Protein AF-A0A022VXD1-F1 (afdb_monomer_lite)

Organism: NCBI:txid1215330

Foldseek 3Di:
DCPVLVVVVVVVVVVLVPPPPDDVPDDSCVVVLVVLLVLLVVLLVQLLVQLVCLQPDDLVVNLVDDRPSLVSLVVLLLLLALDDDPSLVVVCVVPPCVSLVSSLVSLLSQLPDDDPNARSLLSSLVSLLVNQLRHLSSLVVPLSSLSSLLSSLVSVVSCPPPDDDDTDDVVVSLVRSVVSLLVVLVSVVVSLVVLRPSDALVSLVSNLVSSLSSQLSQLPPDVVSLVVLCVSLVHPQDPPADSNLSSVSSSVVSSLVSLLSQCVGPDPRSVLSSLLVLLVVLVVCCVPQPPPDPPSLVHRNNVSNVVSCVVSVVLLSQQPQPHDLSSLLSNLSVQLSCQLSVNDDLVSVVSNCNNCQPHPDVSSNLSSLVSVLVNLQSHLALVSLLSVLVSLLVHDLVSCDPSVLVSLVSSLVSLVVNLVVVQVPDDPDDRDARDLSLLSSLLSQLLCLQLDPPDDPVSSVVSNVSSLVSNLVSLVSPDDPVSLVVLLVVQLVCLQVVDSSVLSSLSSVLSNADLPDLPVLVCCCPVVVVQVSLLVSLLVLQLDDDPDDLVCSLVRPNVSSLSSNLSCQQRPLVSCDPVSLVSCQDRPQPDPSGDPVSNLVSLVSLLVSLQPHPDDGPSNVCCLPPPLVVDALASDDLSSLSNLLSVLVNCCVPVDDPDDDQQAADDRPSLVSLVCQLLRHPDVVSNVVSLVSSLCCLQPNPSLVVGDPNNSVSNLLVLLVVLLVQLLVLLVVLVVLVVLVDDDDDDDDRDNDDPVRNVSSVSSNVSSLVSNLVNVVSLLVDPVQAPPPPPPPPPPPDPDDADADKAKAWEKEDDVPDIDDIDIDIHHQQDFLQNVVVVCCVVVQWPDKWKDFLNHTDDSVPPRVGPGNNNVVSSPRHYIYIYHDPPTDRDDPDDDDRPQGVSNVSNVVCVVSLVVSLPGDVVRVVVSCVSVVPDPPPPDPDDD

Structure (mmCIF, N/CA/C/O backbone):
data_AF-A0A022VXD1-F1
#
_entry.id   AF-A0A022VXD1-F1
#
loop_
_atom_site.group_PDB
_atom_site.id
_atom_site.type_symbol
_atom_site.label_atom_id
_atom_site.label_alt_id
_atom_site.label_comp_id
_atom_site.label_asym_id
_atom_site.label_entity_id
_atom_site.label_seq_id
_atom_site.pdbx_PDB_ins_code
_atom_site.Cartn_x
_atom_site.Cartn_y
_atom_site.Cartn_z
_atom_site.occupancy
_atom_site.B_iso_or_equiv
_atom_site.auth_seq_id
_atom_site.auth_comp_id
_atom_site.auth_asym_id
_atom_site.auth_atom_id
_atom_site.pdbx_PDB_model_num
ATOM 1 N N . MET A 1 1 ? 3.931 -9.875 -49.553 1.00 31.05 1 MET A N 1
ATOM 2 C CA . MET A 1 1 ? 5.061 -10.644 -48.980 1.00 31.05 1 MET A CA 1
ATOM 3 C C . MET A 1 1 ? 5.085 -12.084 -49.474 1.00 31.05 1 MET A C 1
ATOM 5 O O . MET A 1 1 ? 6.040 -12.442 -50.134 1.00 31.05 1 MET A O 1
ATOM 9 N N . LEU A 1 2 ? 4.040 -12.886 -49.247 1.00 26.73 2 LEU A N 1
ATOM 10 C CA . LEU A 1 2 ? 3.989 -14.308 -49.632 1.00 26.73 2 LEU A CA 1
ATOM 11 C C . LEU A 1 2 ? 3.981 -14.611 -51.140 1.00 26.73 2 LEU A C 1
ATOM 13 O O . LEU A 1 2 ? 4.094 -15.767 -51.495 1.00 26.73 2 LEU A O 1
ATOM 17 N N . SER A 1 3 ? 3.834 -13.642 -52.041 1.00 30.05 3 SER A N 1
ATOM 18 C CA . SER A 1 3 ? 3.716 -13.906 -53.484 1.00 30.05 3 SER A CA 1
ATOM 19 C C . SER A 1 3 ? 5.051 -13.838 -54.233 1.00 30.05 3 SER A C 1
ATOM 21 O O . SER A 1 3 ? 5.336 -14.726 -55.025 1.00 30.05 3 SER A O 1
ATOM 23 N N . TYR A 1 4 ? 5.903 -12.846 -53.953 1.00 40.41 4 TYR A N 1
ATOM 24 C CA . TYR A 1 4 ? 7.202 -12.682 -54.629 1.00 40.41 4 TYR A CA 1
ATOM 25 C C . TYR A 1 4 ? 8.286 -13.604 -54.068 1.00 40.41 4 TYR A C 1
ATOM 27 O O . TYR A 1 4 ? 9.022 -14.217 -54.836 1.00 40.41 4 TYR A O 1
ATOM 35 N N . SER A 1 5 ? 8.332 -13.781 -52.744 1.00 37.41 5 SER A N 1
ATOM 36 C CA . SER A 1 5 ? 9.216 -14.758 -52.100 1.00 37.41 5 SER A CA 1
ATOM 37 C C . SER A 1 5 ? 8.862 -16.171 -52.541 1.00 37.41 5 SER A C 1
ATOM 39 O O . SER A 1 5 ? 9.744 -16.973 -52.796 1.00 37.41 5 SER A O 1
ATOM 41 N N . LEU A 1 6 ? 7.570 -16.467 -52.691 1.00 36.91 6 LEU A N 1
ATOM 42 C CA . LEU A 1 6 ? 7.094 -17.771 -53.137 1.00 36.91 6 LEU A CA 1
ATOM 43 C C . LEU A 1 6 ? 7.310 -17.955 -54.636 1.00 36.91 6 LEU A C 1
ATOM 45 O O . LEU A 1 6 ? 7.593 -19.069 -55.037 1.00 36.91 6 LEU A O 1
ATOM 49 N N . LEU A 1 7 ? 7.290 -16.899 -55.458 1.00 40.88 7 LEU A N 1
ATOM 50 C CA . LEU A 1 7 ? 7.691 -16.992 -56.864 1.00 40.88 7 LEU A CA 1
ATOM 51 C C . LEU A 1 7 ? 9.191 -17.281 -56.999 1.00 40.88 7 LEU A C 1
ATOM 53 O O . LEU A 1 7 ? 9.546 -18.205 -57.718 1.00 40.88 7 LEU A O 1
ATOM 57 N N . LEU A 1 8 ? 10.048 -16.559 -56.265 1.00 46.56 8 LEU A N 1
ATOM 58 C CA . LEU A 1 8 ? 11.501 -16.767 -56.250 1.00 46.56 8 LEU A CA 1
ATOM 59 C C . LEU A 1 8 ? 11.854 -18.150 -55.684 1.00 46.56 8 LEU A C 1
ATOM 61 O O . LEU A 1 8 ? 12.624 -18.880 -56.292 1.00 46.56 8 LEU A O 1
ATOM 65 N N . ILE A 1 9 ? 11.218 -18.556 -54.579 1.00 46.94 9 ILE A N 1
ATOM 66 C CA . ILE A 1 9 ? 11.357 -19.893 -53.993 1.00 46.94 9 ILE A CA 1
ATOM 67 C C . ILE A 1 9 ? 10.833 -20.946 -54.969 1.00 46.94 9 ILE A C 1
ATOM 69 O O . ILE A 1 9 ? 11.511 -21.934 -55.180 1.00 46.94 9 ILE A O 1
ATOM 73 N N . THR A 1 10 ? 9.687 -20.767 -55.629 1.00 42.69 10 THR A N 1
ATOM 74 C CA . THR A 1 10 ? 9.159 -21.764 -56.582 1.00 42.69 10 THR A CA 1
ATOM 75 C C . THR A 1 10 ? 10.016 -21.845 -57.846 1.00 42.69 10 THR A C 1
ATOM 77 O O . THR A 1 10 ? 10.193 -22.941 -58.373 1.00 42.69 10 THR A O 1
ATOM 80 N N . MET A 1 11 ? 10.585 -20.729 -58.315 1.00 48.91 11 MET A N 1
ATOM 81 C CA . MET A 1 11 ? 11.536 -20.710 -59.428 1.00 48.91 11 MET A CA 1
ATOM 82 C C . MET A 1 11 ? 12.843 -21.395 -59.041 1.00 48.91 11 MET A C 1
ATOM 84 O O . MET A 1 11 ? 13.260 -22.297 -59.753 1.00 48.91 11 MET A O 1
ATOM 88 N N . LEU A 1 12 ? 13.440 -21.041 -57.899 1.00 50.91 12 LEU A N 1
ATOM 89 C CA . LEU A 1 12 ? 14.702 -21.612 -57.419 1.00 50.91 12 LEU A CA 1
ATOM 90 C C . LEU A 1 12 ? 14.547 -23.079 -56.998 1.00 50.91 12 LEU A C 1
ATOM 92 O O . LEU A 1 12 ? 15.392 -23.895 -57.327 1.00 50.91 12 LEU A O 1
ATOM 96 N N . THR A 1 13 ? 13.420 -23.470 -56.398 1.00 46.34 13 THR A N 1
ATOM 97 C CA . THR A 1 13 ? 13.114 -24.879 -56.074 1.00 46.34 13 THR A CA 1
ATOM 98 C C . THR A 1 13 ? 12.852 -25.700 -57.340 1.00 46.34 13 THR A C 1
ATOM 100 O O . THR A 1 13 ? 13.161 -26.889 -57.372 1.00 46.34 13 THR A O 1
ATOM 103 N N . ARG A 1 14 ? 12.293 -25.098 -58.404 1.00 43.91 14 ARG A N 1
ATOM 104 C CA . ARG A 1 14 ? 12.193 -25.747 -59.723 1.00 43.91 14 ARG A CA 1
ATOM 105 C C . ARG A 1 14 ? 13.548 -25.820 -60.429 1.00 43.91 14 ARG A C 1
ATOM 107 O O . ARG A 1 14 ? 13.827 -26.867 -60.994 1.00 43.91 14 ARG A O 1
ATOM 114 N N . LEU A 1 15 ? 14.370 -24.772 -60.341 1.00 50.12 15 LEU A N 1
ATOM 115 C CA . LEU A 1 15 ? 15.728 -24.699 -60.899 1.00 50.12 15 LEU A CA 1
ATOM 116 C C . LEU A 1 15 ? 16.690 -25.684 -60.215 1.00 50.12 15 LEU A C 1
ATOM 118 O O . LEU A 1 15 ? 17.469 -26.321 -60.909 1.00 50.12 15 LEU A O 1
ATOM 122 N N . CYS A 1 16 ? 16.596 -25.875 -58.895 1.00 47.75 16 CYS A N 1
ATOM 123 C CA . CYS A 1 16 ? 17.393 -26.855 -58.145 1.00 47.75 16 CYS A CA 1
ATOM 124 C C . CYS A 1 16 ? 16.890 -28.304 -58.302 1.00 47.75 16 CYS A C 1
ATOM 126 O O . CYS A 1 16 ? 17.665 -29.235 -58.116 1.00 47.75 16 CYS A O 1
ATOM 128 N N . ARG A 1 17 ? 15.603 -28.528 -58.627 1.00 43.84 17 ARG A N 1
ATOM 129 C CA . ARG A 1 17 ? 15.052 -29.878 -58.892 1.00 43.84 17 ARG A CA 1
ATOM 130 C C . ARG A 1 17 ? 15.323 -30.388 -60.304 1.00 43.84 17 ARG A C 1
ATOM 132 O O . ARG A 1 17 ? 15.278 -31.595 -60.521 1.00 43.84 17 ARG A O 1
ATOM 139 N N . THR A 1 18 ? 15.538 -29.500 -61.266 1.00 44.38 18 THR A N 1
ATOM 140 C CA . THR A 1 18 ? 16.049 -29.880 -62.583 1.00 44.38 18 THR A CA 1
ATOM 141 C C . THR A 1 18 ? 17.549 -30.098 -62.464 1.00 44.38 18 THR A C 1
ATOM 143 O O . THR A 1 18 ? 18.256 -29.157 -62.126 1.00 44.38 18 THR A O 1
ATOM 146 N N . GLU A 1 19 ? 18.026 -31.319 -62.718 1.00 44.12 19 GLU A N 1
ATOM 147 C CA . GLU A 1 19 ? 19.456 -31.626 -62.840 1.00 44.12 19 GLU A CA 1
ATOM 148 C C . GLU A 1 19 ? 20.102 -30.640 -63.828 1.00 44.12 19 GLU A C 1
ATOM 150 O O . GLU A 1 19 ? 19.992 -30.796 -65.046 1.00 44.12 19 GLU A O 1
ATOM 155 N N . PHE A 1 20 ? 20.761 -29.596 -63.320 1.00 47.66 20 PHE A N 1
ATOM 156 C CA . PHE A 1 20 ? 21.720 -28.857 -64.123 1.00 47.66 20 PHE A CA 1
ATOM 157 C C . PHE A 1 20 ? 22.871 -29.818 -64.381 1.00 47.66 20 PHE A C 1
ATOM 159 O O . PHE A 1 20 ? 23.575 -30.232 -63.460 1.00 47.66 20 PHE A O 1
ATOM 166 N N . VAL A 1 21 ? 23.033 -30.209 -65.643 1.00 44.44 21 VAL A N 1
ATOM 167 C CA . VAL A 1 21 ? 24.229 -30.902 -66.111 1.00 44.44 21 VAL A CA 1
ATOM 168 C C . VAL A 1 21 ? 25.373 -29.901 -65.986 1.00 44.44 21 VAL A C 1
ATOM 170 O O . VAL A 1 21 ? 25.650 -29.153 -66.920 1.00 44.44 21 VAL A O 1
ATOM 173 N N . ALA A 1 22 ? 25.995 -29.839 -64.809 1.00 44.69 22 ALA A N 1
ATOM 174 C CA . ALA A 1 22 ? 27.273 -29.171 -64.644 1.00 44.69 22 ALA A CA 1
ATOM 175 C C . ALA A 1 22 ? 28.239 -29.780 -65.670 1.00 44.69 22 ALA A C 1
ATOM 177 O O . ALA A 1 22 ? 28.319 -31.011 -65.808 1.00 44.69 22 ALA A O 1
ATOM 178 N N . GLY A 1 23 ? 28.955 -28.940 -66.423 1.00 47.66 23 GLY A N 1
ATOM 179 C CA . GLY A 1 23 ? 30.076 -29.428 -67.219 1.00 47.66 23 GLY A CA 1
ATOM 180 C C . GLY A 1 23 ? 31.037 -30.185 -66.299 1.00 47.66 23 GLY A C 1
ATOM 181 O O . GLY A 1 23 ? 31.133 -29.869 -65.114 1.00 47.66 23 GLY A O 1
ATOM 182 N N . ARG A 1 24 ? 31.721 -31.229 -66.794 1.00 38.88 24 ARG A N 1
ATOM 183 C CA . ARG A 1 24 ? 32.669 -32.013 -65.974 1.00 38.88 24 ARG A CA 1
ATOM 184 C C . ARG A 1 24 ? 33.631 -31.071 -65.226 1.00 38.88 24 ARG A C 1
ATOM 186 O O . ARG A 1 24 ? 34.556 -30.555 -65.843 1.00 38.88 24 ARG A O 1
ATOM 193 N N . GLY A 1 25 ? 33.428 -30.909 -63.916 1.00 52.47 25 GLY A N 1
ATOM 194 C CA . GLY A 1 25 ? 34.266 -30.090 -63.034 1.00 52.47 25 GLY A CA 1
ATOM 195 C C . GLY A 1 25 ? 33.644 -28.791 -62.497 1.00 52.47 25 GLY A C 1
ATOM 196 O O . GLY A 1 25 ? 34.308 -28.133 -61.706 1.00 52.47 25 GLY A O 1
ATOM 197 N N . GLU A 1 26 ? 32.415 -28.418 -62.871 1.00 55.94 26 GLU A N 1
ATOM 198 C CA . GLU A 1 26 ? 31.739 -27.212 -62.352 1.00 55.94 26 GLU A CA 1
ATOM 199 C C . GLU A 1 26 ? 30.893 -27.512 -61.101 1.00 55.94 26 GLU A C 1
ATOM 201 O O . GLU A 1 26 ? 30.266 -28.571 -61.008 1.00 55.94 26 GLU A O 1
ATOM 206 N N . SER A 1 27 ? 30.863 -26.583 -60.133 1.00 62.16 27 SER A N 1
ATOM 207 C CA . SER A 1 27 ? 29.974 -26.701 -58.966 1.00 62.16 27 SER A CA 1
ATOM 208 C C . SER A 1 27 ? 28.505 -26.637 -59.422 1.00 62.16 27 SER A C 1
ATOM 210 O O . SER A 1 27 ? 28.158 -25.784 -60.248 1.00 62.16 27 SER A O 1
ATOM 212 N N . PRO A 1 28 ? 27.611 -27.479 -58.865 1.00 64.00 28 PRO A N 1
ATOM 213 C CA . PRO A 1 28 ? 26.173 -27.444 -59.152 1.00 64.00 28 PRO A CA 1
ATOM 214 C C . PRO A 1 28 ? 25.503 -26.095 -58.822 1.00 64.00 28 PRO A C 1
ATOM 216 O O . PRO A 1 28 ? 24.380 -25.854 -59.263 1.00 64.00 28 PRO A O 1
ATOM 219 N N . MET A 1 29 ? 26.180 -25.205 -58.087 1.00 69.88 29 MET A N 1
ATOM 220 C CA . MET A 1 29 ? 25.703 -23.867 -57.721 1.00 69.88 29 MET A CA 1
ATOM 221 C C . MET A 1 29 ? 25.995 -22.778 -58.767 1.00 69.88 29 MET A C 1
ATOM 223 O O . MET A 1 29 ? 25.363 -21.720 -58.729 1.00 69.88 29 MET A O 1
ATOM 227 N N . SER A 1 30 ? 26.878 -23.032 -59.738 1.00 72.00 30 SER A N 1
ATOM 228 C CA . SER A 1 30 ? 27.340 -22.025 -60.709 1.00 72.00 30 SER A CA 1
ATOM 229 C C . SER A 1 30 ? 26.217 -21.332 -61.518 1.00 72.00 30 SER A C 1
ATOM 231 O O . SER A 1 30 ? 26.253 -20.107 -61.653 1.00 72.00 30 SER A O 1
ATOM 233 N N . PRO A 1 31 ? 25.160 -22.024 -62.000 1.00 75.75 31 PRO A N 1
ATOM 234 C CA . PRO A 1 31 ? 24.062 -21.363 -62.719 1.00 75.75 31 PRO A CA 1
ATOM 235 C C . PRO A 1 31 ? 23.206 -20.451 -61.827 1.00 75.75 31 PRO A C 1
ATOM 237 O O . PRO A 1 31 ? 22.690 -19.427 -62.281 1.00 75.75 31 PRO A O 1
ATOM 240 N N . VAL A 1 32 ? 23.040 -20.825 -60.553 1.00 78.38 32 VAL A N 1
ATOM 241 C CA . VAL A 1 32 ? 22.298 -20.032 -59.560 1.00 78.38 32 VAL A CA 1
ATOM 242 C C . VAL A 1 32 ? 23.090 -18.777 -59.212 1.00 78.38 32 VAL A C 1
ATOM 244 O O . VAL A 1 32 ? 22.526 -17.684 -59.188 1.00 78.38 32 VAL A O 1
ATOM 247 N N . GLU A 1 33 ? 24.398 -18.927 -59.013 1.00 81.56 33 GLU A N 1
ATOM 248 C CA . GLU A 1 33 ? 25.331 -17.822 -58.813 1.00 81.56 33 GLU A CA 1
ATOM 249 C C . GLU A 1 33 ? 25.295 -16.838 -59.982 1.00 81.56 33 GLU A C 1
ATOM 251 O O . GLU A 1 33 ? 25.032 -15.657 -59.777 1.00 81.56 33 GLU A O 1
ATOM 256 N N . GLN A 1 34 ? 25.423 -17.321 -61.221 1.00 82.81 34 GLN A N 1
ATOM 257 C CA . GLN A 1 34 ? 25.390 -16.472 -62.412 1.00 82.81 34 GLN A CA 1
ATOM 258 C C . GLN A 1 34 ? 24.076 -15.686 -62.547 1.00 82.81 34 GLN A C 1
ATOM 260 O O . GLN A 1 34 ? 24.089 -14.507 -62.917 1.00 82.81 34 GLN A O 1
ATOM 265 N N . PHE A 1 35 ? 22.935 -16.313 -62.243 1.00 84.75 35 PHE A N 1
ATOM 266 C CA . PHE A 1 35 ? 21.634 -15.643 -62.259 1.00 84.75 35 PHE A CA 1
ATOM 267 C C . PHE A 1 35 ? 21.556 -14.521 -61.215 1.00 84.75 35 PHE A C 1
ATOM 269 O O . PHE A 1 35 ? 21.120 -13.411 -61.531 1.00 84.75 35 PHE A O 1
ATOM 276 N N . LEU A 1 36 ? 21.989 -14.796 -59.982 1.00 86.62 36 LEU A N 1
ATOM 277 C CA . LEU A 1 36 ? 21.966 -13.819 -58.895 1.00 86.62 36 LEU A CA 1
ATOM 278 C C . LEU A 1 36 ? 22.959 -12.674 -59.145 1.00 86.62 36 LEU A C 1
ATOM 280 O O . LEU A 1 36 ? 22.579 -11.516 -58.976 1.00 86.62 36 LEU A O 1
ATOM 284 N N . SER A 1 37 ? 24.167 -12.958 -59.639 1.00 84.88 37 SER A N 1
ATOM 285 C CA . SER A 1 37 ? 25.151 -11.932 -60.015 1.00 84.88 37 SER A CA 1
ATOM 286 C C . SER A 1 37 ? 24.639 -11.048 -61.157 1.00 84.88 37 SER A C 1
ATOM 288 O O . SER A 1 37 ? 24.732 -9.826 -61.080 1.00 84.88 37 SER A O 1
ATOM 290 N N . SER A 1 38 ? 23.975 -11.632 -62.164 1.00 86.12 38 SER A N 1
ATOM 291 C CA . SER A 1 38 ? 23.343 -10.854 -63.244 1.00 86.12 38 SER A CA 1
ATOM 292 C C . SER A 1 38 ? 22.246 -9.921 -62.718 1.00 86.12 38 SER A C 1
ATOM 294 O O . SER A 1 38 ? 22.092 -8.797 -63.198 1.00 86.12 38 SER A O 1
ATOM 296 N N . TYR A 1 39 ? 21.472 -10.363 -61.720 1.00 89.00 39 TYR A N 1
ATOM 297 C CA . TYR A 1 39 ? 20.483 -9.506 -61.065 1.00 89.00 39 TYR A CA 1
ATOM 298 C C . TYR A 1 39 ? 21.149 -8.357 -60.298 1.00 89.00 39 TYR A C 1
ATOM 300 O O . TYR A 1 39 ? 20.666 -7.225 -60.375 1.00 89.00 39 TYR A O 1
ATOM 308 N N . VAL A 1 40 ? 22.245 -8.629 -59.578 1.00 89.25 40 VAL A N 1
ATOM 309 C CA . VAL A 1 40 ? 23.037 -7.604 -58.880 1.00 89.25 40 VAL A CA 1
ATOM 310 C C . VAL A 1 40 ? 23.499 -6.529 -59.862 1.00 89.25 40 VAL A C 1
ATOM 312 O O . VAL A 1 40 ? 23.252 -5.350 -59.611 1.00 89.25 40 VAL A O 1
ATOM 315 N N . ASP A 1 41 ? 24.072 -6.913 -61.003 1.00 88.50 41 ASP A N 1
ATOM 316 C CA . ASP A 1 41 ? 24.550 -5.963 -62.014 1.00 88.50 41 ASP A CA 1
ATOM 317 C C . ASP A 1 41 ? 23.421 -5.079 -62.563 1.00 88.50 41 ASP A C 1
ATOM 319 O O . ASP A 1 41 ? 23.564 -3.856 -62.645 1.00 88.50 41 ASP A O 1
ATOM 323 N N . ILE A 1 42 ? 22.260 -5.671 -62.875 1.00 90.12 42 ILE A N 1
ATOM 324 C CA . ILE A 1 42 ? 21.079 -4.921 -63.333 1.00 90.12 42 ILE A CA 1
ATOM 325 C C . ILE A 1 42 ? 20.609 -3.949 -62.249 1.00 90.12 42 ILE A C 1
ATOM 327 O O . ILE A 1 42 ? 20.383 -2.771 -62.531 1.00 90.12 42 ILE A O 1
ATOM 331 N N . ALA A 1 43 ? 20.464 -4.421 -61.009 1.00 90.44 43 ALA A N 1
ATOM 332 C CA . ALA A 1 43 ? 19.996 -3.598 -59.901 1.00 90.44 43 ALA A CA 1
ATOM 333 C C . ALA A 1 43 ? 20.941 -2.412 -59.657 1.00 90.44 43 ALA A C 1
ATOM 335 O O . ALA A 1 43 ? 20.484 -1.271 -59.571 1.00 90.44 43 ALA A O 1
ATOM 336 N N . MET A 1 44 ? 22.252 -2.659 -59.620 1.00 91.56 44 MET A N 1
ATOM 337 C CA . MET A 1 44 ? 23.270 -1.625 -59.428 1.00 91.56 44 MET A CA 1
ATOM 338 C C . MET A 1 44 ? 23.308 -0.629 -60.592 1.00 91.56 44 MET A C 1
ATOM 340 O O . MET A 1 44 ? 23.412 0.579 -60.360 1.00 91.56 44 MET A O 1
ATOM 344 N N . HIS A 1 45 ? 23.129 -1.088 -61.834 1.00 90.38 45 HIS A N 1
ATOM 345 C CA . HIS A 1 45 ? 23.029 -0.202 -62.991 1.00 90.38 45 HIS A CA 1
ATOM 346 C C . HIS A 1 45 ? 21.798 0.712 -62.907 1.00 90.38 45 HIS A C 1
ATOM 348 O O . HIS A 1 45 ? 21.926 1.927 -63.063 1.00 90.38 45 HIS A O 1
ATOM 354 N N . VAL A 1 46 ? 20.620 0.172 -62.575 1.00 91.62 46 VAL A N 1
ATOM 355 C CA . VAL A 1 46 ? 19.388 0.964 -62.407 1.00 91.62 46 VAL A CA 1
ATOM 356 C C . VAL A 1 46 ? 19.525 1.979 -61.264 1.00 91.62 46 VAL A C 1
ATOM 358 O O . VAL A 1 46 ? 19.138 3.135 -61.425 1.00 91.62 46 VAL A O 1
ATOM 361 N N . ILE A 1 47 ? 20.138 1.594 -60.140 1.00 92.94 47 ILE A N 1
ATOM 362 C CA . ILE A 1 47 ? 20.434 2.511 -59.024 1.00 92.94 47 ILE A CA 1
ATOM 363 C C . ILE A 1 47 ? 21.353 3.654 -59.478 1.00 92.94 47 ILE A C 1
ATOM 365 O O . ILE A 1 47 ? 21.144 4.808 -59.098 1.00 92.94 47 ILE A O 1
ATOM 369 N N . SER A 1 48 ? 22.354 3.356 -60.312 1.00 91.44 48 SER A N 1
ATOM 370 C CA . SER A 1 48 ? 23.278 4.366 -60.835 1.00 91.44 48 SER A CA 1
ATOM 371 C C . SER A 1 48 ? 22.582 5.375 -61.760 1.00 91.44 48 SER A C 1
ATOM 373 O O . SER A 1 48 ? 22.862 6.573 -61.675 1.00 91.44 48 SER A O 1
ATOM 375 N N . LEU A 1 49 ? 21.625 4.916 -62.579 1.00 89.75 49 LEU A N 1
ATOM 376 C CA . LEU A 1 49 ? 20.807 5.774 -63.438 1.00 89.75 49 LEU A CA 1
ATOM 377 C C . LEU A 1 49 ? 19.923 6.706 -62.608 1.00 89.75 49 LEU A C 1
ATOM 379 O O . LEU A 1 49 ? 19.902 7.909 -62.864 1.00 89.75 49 LEU A O 1
ATOM 383 N N . ASP A 1 50 ? 19.249 6.181 -61.582 1.00 91.50 50 ASP A N 1
ATOM 384 C CA . ASP A 1 50 ? 18.437 7.008 -60.683 1.00 91.50 50 ASP A CA 1
ATOM 385 C C . ASP A 1 50 ? 19.287 8.059 -59.954 1.00 91.50 50 ASP A C 1
ATOM 387 O O . ASP A 1 50 ? 18.867 9.208 -59.825 1.00 91.50 50 ASP A O 1
ATOM 391 N N . ALA A 1 51 ? 20.503 7.707 -59.518 1.00 90.25 51 ALA A N 1
ATOM 392 C CA . ALA A 1 51 ? 21.424 8.658 -58.891 1.00 90.25 51 ALA A CA 1
ATOM 393 C C . ALA A 1 51 ? 21.811 9.803 -59.847 1.00 90.25 51 ALA A C 1
ATOM 395 O O . ALA A 1 51 ? 21.795 10.977 -59.465 1.00 90.25 51 ALA A O 1
ATOM 396 N N . GLN A 1 52 ? 22.128 9.478 -61.105 1.00 89.25 52 GLN A N 1
ATOM 397 C CA . GLN A 1 52 ? 22.430 10.473 -62.137 1.00 89.25 52 GLN A CA 1
ATOM 398 C C . GLN A 1 52 ? 21.225 11.372 -62.433 1.00 89.25 52 GLN A C 1
ATOM 400 O O . GLN A 1 52 ? 21.382 12.591 -62.475 1.00 89.25 52 GLN A O 1
ATOM 405 N N . GLN A 1 53 ? 20.022 10.809 -62.566 1.00 87.56 53 GLN A N 1
ATOM 406 C CA . GLN A 1 53 ? 18.815 11.603 -62.811 1.00 87.56 53 GLN A CA 1
ATOM 407 C C . GLN A 1 53 ? 18.475 12.529 -61.641 1.00 87.56 53 GLN A C 1
ATOM 409 O O . GLN A 1 53 ? 18.160 13.701 -61.858 1.00 87.56 53 GLN A O 1
ATOM 414 N N . LEU A 1 54 ? 18.589 12.044 -60.403 1.00 88.56 54 LEU A N 1
ATOM 415 C CA . LEU A 1 54 ? 18.339 12.846 -59.205 1.00 88.56 54 LEU A CA 1
ATOM 416 C C . LEU A 1 54 ? 19.348 13.990 -59.057 1.00 88.56 54 LEU A C 1
ATOM 418 O O . LEU A 1 54 ? 18.947 15.111 -58.760 1.00 88.56 54 LEU A O 1
ATOM 422 N N . SER A 1 55 ? 20.633 13.745 -59.331 1.00 85.75 55 SER A N 1
ATOM 423 C CA . SER A 1 55 ? 21.673 14.788 -59.259 1.00 85.75 55 SER A CA 1
ATOM 424 C C . SER A 1 55 ? 21.526 15.910 -60.298 1.00 85.75 55 SER A C 1
ATOM 426 O O . SER A 1 55 ? 22.056 16.999 -60.089 1.00 85.75 55 SER A O 1
ATOM 428 N N . GLN A 1 56 ? 20.808 15.669 -61.400 1.00 84.19 56 GLN A N 1
ATOM 429 C CA . GLN A 1 56 ? 20.602 16.635 -62.490 1.00 84.19 56 GLN A CA 1
ATOM 430 C C . GLN A 1 56 ? 19.213 17.299 -62.460 1.00 84.19 56 GLN A C 1
ATOM 432 O O . GLN A 1 56 ? 18.943 18.207 -63.249 1.00 84.19 56 GLN A O 1
ATOM 437 N N . SER A 1 57 ? 18.317 16.851 -61.576 1.00 80.31 57 SER A N 1
ATOM 438 C CA . SER A 1 57 ? 16.926 17.308 -61.529 1.00 80.31 57 SER A CA 1
ATOM 439 C C . SER A 1 57 ? 16.748 18.562 -60.659 1.00 80.31 57 SER A C 1
ATOM 441 O O . SER A 1 57 ? 17.339 18.645 -59.585 1.00 80.31 57 SER A O 1
ATOM 443 N N . PRO A 1 58 ? 15.898 19.529 -61.062 1.00 74.62 58 PRO A N 1
ATOM 444 C CA . PRO A 1 58 ? 15.545 20.666 -60.211 1.00 74.62 58 PRO A CA 1
ATOM 445 C C . PRO A 1 58 ? 14.701 20.219 -59.004 1.00 74.62 58 PRO A C 1
ATOM 447 O O . PRO A 1 58 ? 13.903 19.284 -59.120 1.00 74.62 58 PRO A O 1
ATOM 450 N N . ASP A 1 59 ? 14.826 20.931 -57.878 1.00 72.94 59 ASP A N 1
ATOM 451 C CA . ASP A 1 59 ? 14.240 20.578 -56.571 1.00 72.94 59 ASP A CA 1
ATOM 452 C C . ASP A 1 59 ? 12.757 20.162 -56.614 1.00 72.94 59 ASP A C 1
ATOM 454 O O . ASP A 1 59 ? 12.362 19.162 -56.005 1.00 72.94 59 ASP A O 1
ATOM 458 N N . ASP A 1 60 ? 11.925 20.890 -57.362 1.00 68.69 60 ASP A N 1
ATOM 459 C CA . ASP A 1 60 ? 10.482 20.627 -57.434 1.00 68.69 60 ASP A CA 1
ATOM 460 C C . ASP A 1 60 ? 10.148 19.316 -58.161 1.00 68.69 60 ASP A C 1
ATOM 462 O O . ASP A 1 60 ? 9.171 18.648 -57.827 1.00 68.69 60 ASP A O 1
ATOM 466 N N . ARG A 1 61 ? 10.972 18.905 -59.135 1.00 70.19 61 ARG A N 1
ATOM 467 C CA . ARG A 1 61 ? 10.792 17.635 -59.860 1.00 70.19 61 ARG A CA 1
ATOM 468 C C . ARG A 1 61 ? 11.423 16.463 -59.119 1.00 70.19 61 ARG A C 1
ATOM 470 O O . ARG A 1 61 ? 10.857 15.376 -59.122 1.00 70.19 61 ARG A O 1
ATOM 477 N N . ALA A 1 62 ? 12.554 16.689 -58.455 1.00 73.25 62 ALA A N 1
ATOM 478 C CA . ALA A 1 62 ? 13.261 15.658 -57.699 1.00 73.25 62 ALA A CA 1
ATOM 479 C C . ALA A 1 62 ? 12.443 15.138 -56.501 1.00 73.25 62 ALA A C 1
ATOM 481 O O . ALA A 1 62 ? 12.504 13.958 -56.170 1.00 73.25 62 ALA A O 1
ATOM 482 N N . THR A 1 63 ? 11.620 15.987 -55.878 1.00 71.75 63 THR A N 1
ATOM 483 C CA . THR A 1 63 ? 10.762 15.578 -54.748 1.00 71.75 63 THR A CA 1
ATOM 484 C C . THR A 1 63 ? 9.576 14.694 -55.149 1.00 71.75 63 THR A C 1
ATOM 486 O O . THR A 1 63 ? 9.112 13.906 -54.325 1.00 71.75 63 THR A O 1
ATOM 489 N N . GLN A 1 64 ? 9.118 14.783 -56.402 1.00 78.19 64 GLN A N 1
ATOM 490 C CA . GLN A 1 64 ? 8.026 13.975 -56.969 1.00 78.19 64 GLN A CA 1
ATOM 491 C C . GLN A 1 64 ? 8.524 12.783 -57.803 1.00 78.19 64 GLN A C 1
ATOM 493 O O . GLN A 1 64 ? 7.717 12.029 -58.344 1.00 78.19 64 GLN A O 1
ATOM 498 N N . TYR A 1 65 ? 9.842 12.622 -57.929 1.00 82.94 65 TYR A N 1
ATOM 499 C CA . TYR A 1 65 ? 10.460 11.544 -58.688 1.00 82.94 65 TYR A CA 1
ATOM 500 C C . TYR A 1 65 ? 10.194 10.189 -58.012 1.00 82.94 65 TYR A C 1
ATOM 502 O O . TYR A 1 65 ? 10.472 10.030 -56.823 1.00 82.94 65 TYR A O 1
ATOM 510 N N . ASP A 1 66 ? 9.662 9.221 -58.766 1.00 85.69 66 ASP A N 1
ATOM 511 C CA . ASP A 1 66 ? 9.507 7.821 -58.341 1.00 85.69 66 ASP A CA 1
ATOM 512 C C . ASP A 1 66 ? 10.633 6.994 -58.988 1.00 85.69 66 ASP A C 1
ATOM 514 O O . ASP A 1 66 ? 10.573 6.728 -60.192 1.00 85.69 66 ASP A O 1
ATOM 518 N N . PRO A 1 67 ? 11.692 6.636 -58.236 1.00 88.19 67 PRO A N 1
ATOM 519 C CA . PRO A 1 67 ? 12.871 5.983 -58.797 1.00 88.19 67 PRO A CA 1
ATOM 520 C C . PRO A 1 67 ? 12.559 4.584 -59.326 1.00 88.19 67 PRO A C 1
ATOM 522 O O . PRO A 1 67 ? 11.907 3.779 -58.654 1.00 88.19 67 PRO A O 1
ATOM 525 N N . ILE A 1 68 ? 13.102 4.246 -60.494 1.00 89.56 68 ILE A N 1
ATOM 526 C CA . ILE A 1 68 ? 12.899 2.932 -61.126 1.00 89.56 68 ILE A CA 1
ATOM 527 C C . ILE A 1 68 ? 13.501 1.818 -60.248 1.00 89.56 68 ILE A C 1
ATOM 529 O O . ILE A 1 68 ? 12.936 0.724 -60.124 1.00 89.56 68 ILE A O 1
ATOM 533 N N . SER A 1 69 ? 14.606 2.120 -59.560 1.00 90.62 69 SER A N 1
ATOM 534 C CA . SER A 1 69 ? 15.302 1.236 -58.618 1.00 90.62 69 SER A CA 1
ATOM 535 C C . SER A 1 69 ? 14.438 0.786 -57.442 1.00 90.62 69 SER A C 1
ATOM 537 O O . SER A 1 69 ? 14.775 -0.208 -56.799 1.00 90.62 69 SER A O 1
ATOM 539 N N . ARG A 1 70 ? 13.299 1.440 -57.163 1.00 90.25 70 ARG A N 1
ATOM 540 C CA . ARG A 1 70 ? 12.401 1.105 -56.044 1.00 90.25 70 ARG A CA 1
ATOM 541 C C . ARG A 1 70 ? 12.029 -0.377 -55.979 1.00 90.25 70 ARG A C 1
ATOM 543 O O . ARG A 1 70 ? 11.950 -0.941 -54.891 1.00 90.25 70 ARG A O 1
ATOM 550 N N . THR A 1 71 ? 11.822 -1.014 -57.129 1.00 89.44 71 THR A N 1
ATOM 551 C CA . THR A 1 71 ? 11.465 -2.443 -57.211 1.00 89.44 71 THR A CA 1
ATOM 552 C C . THR A 1 71 ? 12.658 -3.386 -57.015 1.00 89.44 71 THR A C 1
ATOM 554 O O . THR A 1 71 ? 12.459 -4.554 -56.683 1.00 89.44 71 THR A O 1
ATOM 557 N N . TYR A 1 72 ? 13.886 -2.876 -57.144 1.00 89.25 72 TYR A N 1
ATOM 558 C CA . TYR A 1 72 ? 15.124 -3.653 -57.097 1.00 89.25 72 TYR A CA 1
ATOM 559 C C . TYR A 1 72 ? 15.762 -3.706 -55.706 1.00 89.25 72 TYR A C 1
ATOM 561 O O . TYR A 1 72 ? 16.416 -4.697 -55.379 1.00 89.25 72 TYR A O 1
ATOM 569 N N . TRP A 1 73 ? 15.534 -2.687 -54.871 1.00 89.56 73 TRP A N 1
ATOM 570 C CA . TRP A 1 73 ? 16.151 -2.559 -53.547 1.00 89.56 73 TRP A CA 1
ATOM 571 C C . TRP A 1 73 ? 15.822 -3.704 -52.588 1.00 89.56 73 TRP A C 1
ATOM 573 O O . TRP A 1 73 ? 16.720 -4.234 -51.941 1.00 89.56 73 TRP A O 1
ATOM 583 N N . MET A 1 74 ? 14.552 -4.104 -52.490 1.00 86.75 74 MET A N 1
ATOM 584 C CA . MET A 1 74 ? 14.139 -5.138 -51.535 1.00 86.75 74 MET A CA 1
ATOM 585 C C . MET A 1 74 ? 14.700 -6.528 -51.892 1.00 86.75 74 MET A C 1
ATOM 587 O O . MET A 1 74 ? 15.267 -7.173 -51.003 1.00 86.75 74 MET A O 1
ATOM 591 N N . PRO A 1 75 ? 14.606 -7.016 -53.149 1.00 87.56 75 PRO A N 1
ATOM 592 C CA . PRO A 1 75 ? 15.241 -8.281 -53.510 1.00 87.56 75 PRO A CA 1
ATOM 593 C C . PRO A 1 75 ? 16.768 -8.228 -53.395 1.00 87.56 75 PRO A C 1
ATOM 595 O O . PRO A 1 75 ? 17.348 -9.189 -52.895 1.00 87.56 75 PRO A O 1
ATOM 598 N N . LEU A 1 76 ? 17.401 -7.105 -53.771 1.00 89.56 76 LEU A N 1
ATOM 599 C CA . LEU A 1 76 ? 18.849 -6.906 -53.636 1.00 89.56 76 LEU A CA 1
ATOM 600 C C . LEU A 1 76 ? 19.285 -6.988 -52.165 1.00 89.56 76 LEU A C 1
ATOM 602 O O . LEU A 1 76 ? 20.144 -7.785 -51.811 1.00 89.56 76 LEU A O 1
ATOM 606 N N . ALA A 1 77 ? 18.646 -6.230 -51.273 1.00 88.06 77 ALA A N 1
ATOM 607 C CA . ALA A 1 77 ? 18.946 -6.277 -49.845 1.00 88.06 77 ALA A CA 1
ATOM 608 C C . ALA A 1 77 ? 18.657 -7.652 -49.225 1.00 88.06 77 ALA A C 1
ATOM 610 O O . ALA A 1 77 ? 19.319 -8.028 -48.264 1.00 88.06 77 ALA A O 1
ATOM 611 N N . SER A 1 78 ? 17.684 -8.401 -49.750 1.00 86.06 78 SER A N 1
ATOM 612 C CA . SER A 1 78 ? 17.393 -9.751 -49.265 1.00 86.06 78 SER A CA 1
ATOM 613 C C . SER A 1 78 ? 18.512 -10.712 -49.657 1.00 86.06 78 SER A C 1
ATOM 615 O O . SER A 1 78 ? 19.112 -11.298 -48.771 1.00 86.06 78 SER A O 1
ATOM 617 N N . MET A 1 79 ? 18.858 -10.832 -50.945 1.00 86.81 79 MET A N 1
ATOM 618 C CA . MET A 1 79 ? 19.821 -11.839 -51.428 1.00 86.81 79 MET A CA 1
ATOM 619 C C . MET A 1 79 ? 21.241 -11.700 -50.865 1.00 86.81 79 MET A C 1
ATOM 621 O O . MET A 1 79 ? 21.984 -12.677 -50.856 1.00 86.81 79 MET A O 1
ATOM 625 N N . LEU A 1 80 ? 21.604 -10.514 -50.378 1.00 87.56 80 LEU A N 1
ATOM 626 C CA . LEU A 1 80 ? 22.920 -10.228 -49.805 1.00 87.56 80 LEU A CA 1
ATOM 627 C C . LEU A 1 80 ? 23.050 -10.625 -48.324 1.00 87.56 80 LEU A C 1
ATOM 629 O O . LEU A 1 80 ? 24.144 -10.546 -47.770 1.00 87.56 80 LEU A O 1
ATOM 633 N N . GLN A 1 81 ? 21.961 -11.028 -47.661 1.00 85.88 81 GLN A N 1
ATOM 634 C CA . GLN A 1 81 ? 21.994 -11.412 -46.248 1.00 85.88 81 GLN A CA 1
ATOM 635 C C . GLN A 1 81 ? 22.616 -12.798 -46.060 1.00 85.88 81 GLN A C 1
ATOM 637 O O . GLN A 1 81 ? 22.089 -13.796 -46.548 1.00 85.88 81 GLN A O 1
ATOM 642 N N . LEU A 1 82 ? 23.680 -12.870 -45.256 1.00 70.88 82 LEU A N 1
ATOM 643 C CA . LEU A 1 82 ? 24.327 -14.133 -44.877 1.00 70.88 82 LEU A CA 1
ATOM 644 C C . LEU A 1 82 ? 23.433 -15.052 -44.031 1.00 70.88 82 LEU A C 1
ATOM 646 O O . LEU A 1 82 ? 23.613 -16.264 -44.023 1.00 70.88 82 LEU A O 1
ATOM 650 N N . ARG A 1 83 ? 22.503 -14.487 -43.254 1.00 68.62 83 ARG A N 1
ATOM 651 C CA . ARG A 1 83 ? 21.693 -15.216 -42.265 1.00 68.62 83 ARG A CA 1
ATOM 652 C C . ARG A 1 83 ? 20.219 -14.862 -42.430 1.00 68.62 83 ARG A C 1
ATOM 654 O O . ARG A 1 83 ? 19.894 -13.754 -42.837 1.00 68.62 83 ARG A O 1
ATOM 661 N N . LYS A 1 84 ? 19.327 -15.762 -41.994 1.00 66.31 84 LYS A N 1
ATOM 662 C CA . LYS A 1 84 ? 17.867 -15.541 -41.860 1.00 66.31 84 LYS A CA 1
ATOM 663 C C . LYS A 1 84 ? 17.049 -15.529 -43.159 1.00 66.31 84 LYS A C 1
ATOM 665 O O . LYS A 1 84 ? 15.871 -15.175 -43.110 1.00 66.31 84 LYS A O 1
ATOM 670 N N . ILE A 1 85 ? 17.600 -15.987 -44.285 1.00 79.75 85 ILE A N 1
ATOM 671 C CA . ILE A 1 85 ? 16.782 -16.299 -45.464 1.00 79.75 85 ILE A CA 1
ATOM 672 C C . ILE A 1 85 ? 16.377 -17.776 -45.411 1.00 79.75 85 ILE A C 1
ATOM 674 O O . ILE A 1 85 ? 17.259 -18.638 -45.438 1.00 79.75 85 ILE A O 1
ATOM 678 N N . PRO A 1 86 ? 15.068 -18.101 -45.389 1.00 76.12 86 PRO A N 1
ATOM 679 C CA . PRO A 1 86 ? 14.599 -19.487 -45.380 1.00 76.12 86 PRO A CA 1
ATOM 680 C C . PRO A 1 86 ? 15.139 -20.315 -46.549 1.00 76.12 86 PRO A C 1
ATOM 682 O O . PRO A 1 86 ? 15.433 -21.491 -46.378 1.00 76.12 86 PRO A O 1
ATOM 685 N N . LEU A 1 87 ? 15.311 -19.684 -47.716 1.00 76.88 87 LEU A N 1
ATOM 686 C CA . LEU A 1 87 ? 15.922 -20.299 -48.890 1.00 76.88 87 LEU A CA 1
ATOM 687 C C . LEU A 1 87 ? 17.368 -20.729 -48.613 1.00 76.88 87 LEU A C 1
ATOM 689 O O . LEU A 1 87 ? 17.677 -21.904 -48.759 1.00 76.88 87 LEU A O 1
ATOM 693 N N . TYR A 1 88 ? 18.233 -19.811 -48.172 1.00 80.88 88 TYR A N 1
ATOM 694 C CA . TYR A 1 88 ? 19.632 -20.137 -47.875 1.00 80.88 88 TYR A CA 1
ATOM 695 C C . TYR A 1 88 ? 19.750 -21.144 -46.734 1.00 80.88 88 TYR A C 1
ATOM 697 O O . TYR A 1 88 ? 20.555 -22.056 -46.824 1.00 80.88 88 TYR A O 1
ATOM 705 N N . THR A 1 89 ? 18.873 -21.062 -45.730 1.00 77.69 89 THR A N 1
ATOM 706 C CA . THR A 1 89 ? 18.823 -22.038 -44.625 1.00 77.69 89 THR A CA 1
ATOM 707 C C . THR A 1 89 ? 18.445 -23.439 -45.124 1.00 77.69 89 THR A C 1
ATOM 709 O O . THR A 1 89 ? 18.978 -24.440 -44.656 1.00 77.69 89 THR A O 1
ATOM 712 N N . ALA A 1 90 ? 17.515 -23.534 -46.081 1.00 76.94 90 ALA A N 1
ATOM 713 C CA . ALA A 1 90 ? 17.146 -24.808 -46.691 1.00 76.94 90 ALA A CA 1
ATOM 714 C C . ALA A 1 90 ? 18.275 -25.366 -47.570 1.00 76.94 90 ALA A C 1
ATOM 716 O O . ALA A 1 90 ? 18.513 -26.569 -47.551 1.00 76.94 90 ALA A O 1
ATOM 717 N N . MET A 1 91 ? 18.978 -24.498 -48.302 1.00 75.81 91 MET A N 1
ATOM 718 C CA . MET A 1 91 ? 20.093 -24.878 -49.173 1.00 75.81 91 MET A CA 1
ATOM 719 C C . MET A 1 91 ? 21.368 -25.227 -48.391 1.00 75.81 91 MET A C 1
ATOM 721 O O . MET A 1 91 ? 22.110 -26.106 -48.810 1.00 75.81 91 MET A O 1
ATOM 725 N N . GLU A 1 92 ? 21.604 -24.616 -47.228 1.00 76.88 92 GLU A N 1
ATOM 726 C CA . GLU A 1 92 ? 22.749 -24.907 -46.351 1.00 76.88 92 GLU A CA 1
ATOM 727 C C . GLU A 1 92 ? 22.793 -26.387 -45.933 1.00 76.88 92 GLU A C 1
ATOM 729 O O . GLU A 1 92 ? 23.871 -26.961 -45.790 1.00 76.88 92 GLU A O 1
ATOM 734 N N . ARG A 1 93 ? 21.627 -27.043 -45.821 1.00 75.44 93 ARG A N 1
ATOM 735 C CA . ARG A 1 93 ? 21.524 -28.479 -45.522 1.00 75.44 93 ARG A CA 1
ATOM 736 C C . ARG A 1 93 ? 22.164 -29.367 -46.595 1.00 75.44 93 ARG A C 1
ATOM 738 O O . ARG A 1 93 ? 22.720 -30.406 -46.247 1.00 75.44 93 ARG A O 1
ATOM 745 N N . ASP A 1 94 ? 22.055 -28.967 -47.859 1.00 75.31 94 ASP A N 1
ATOM 746 C CA . ASP A 1 94 ? 22.447 -29.779 -49.015 1.00 75.31 94 ASP A CA 1
ATOM 747 C C . ASP A 1 94 ? 23.790 -29.322 -49.622 1.00 75.31 94 ASP A C 1
ATOM 749 O O . ASP A 1 94 ? 24.513 -30.146 -50.178 1.00 75.31 94 ASP A O 1
ATOM 753 N N . TYR A 1 95 ? 24.150 -28.039 -49.473 1.00 73.81 95 TYR A N 1
ATOM 754 C CA . TYR A 1 95 ? 25.323 -27.412 -50.107 1.00 73.81 95 TYR A CA 1
ATOM 755 C C . TYR A 1 95 ? 26.351 -26.829 -49.113 1.00 73.81 95 TYR A C 1
ATOM 757 O O . TYR A 1 95 ? 27.409 -26.357 -49.522 1.00 73.81 95 TYR A O 1
ATOM 765 N N . GLY A 1 96 ? 26.087 -26.872 -47.801 1.00 75.38 96 GLY A N 1
ATOM 766 C CA . GLY A 1 96 ? 27.056 -26.494 -46.766 1.00 75.38 96 GLY A CA 1
ATOM 767 C C . GLY A 1 96 ? 27.633 -25.080 -46.934 1.00 75.38 96 GLY A C 1
ATOM 768 O O . GLY A 1 96 ? 26.892 -24.110 -47.094 1.00 75.38 96 GLY A O 1
ATOM 769 N N . SER A 1 97 ? 28.966 -24.958 -46.890 1.00 72.19 97 SER A N 1
ATOM 770 C CA . SER A 1 97 ? 29.682 -23.674 -46.969 1.00 72.19 97 SER A CA 1
ATOM 771 C C . SER A 1 97 ? 29.601 -22.984 -48.336 1.00 72.19 97 SER A C 1
ATOM 773 O O . SER A 1 97 ? 29.829 -21.779 -48.391 1.00 72.19 97 SER A O 1
ATOM 775 N N . GLU A 1 98 ? 29.203 -23.684 -49.409 1.00 75.81 98 GLU A N 1
ATOM 776 C CA . GLU A 1 98 ? 29.065 -23.088 -50.752 1.00 75.81 98 GLU A CA 1
ATOM 777 C C . GLU A 1 98 ? 28.027 -21.949 -50.779 1.00 75.81 98 GLU A C 1
ATOM 779 O O . GLU A 1 98 ? 28.119 -21.033 -51.592 1.00 75.81 98 GLU A O 1
ATOM 784 N N . ILE A 1 99 ? 27.054 -21.952 -49.857 1.00 79.75 99 ILE A N 1
ATOM 785 C CA . ILE A 1 99 ? 26.069 -20.868 -49.721 1.00 79.75 99 ILE A CA 1
ATOM 786 C C . ILE A 1 99 ? 26.693 -19.603 -49.120 1.00 79.75 99 ILE A C 1
ATOM 788 O O . ILE A 1 99 ? 26.350 -18.494 -49.530 1.00 79.75 99 ILE A O 1
ATOM 792 N N . ILE A 1 100 ? 27.622 -19.750 -48.172 1.00 78.56 100 ILE A N 1
ATOM 793 C CA . ILE A 1 100 ? 28.352 -18.620 -47.579 1.00 78.56 100 ILE A CA 1
ATOM 794 C C . ILE A 1 100 ? 29.275 -17.998 -48.630 1.00 78.56 100 ILE A C 1
ATOM 796 O O . ILE A 1 100 ? 29.352 -16.769 -48.723 1.00 78.56 100 ILE A O 1
ATOM 800 N N . ASP A 1 101 ? 29.907 -18.837 -49.452 1.00 79.31 101 ASP A N 1
ATOM 801 C CA . ASP A 1 101 ? 30.785 -18.416 -50.545 1.00 79.31 101 ASP A CA 1
ATOM 802 C C . ASP A 1 101 ? 29.991 -17.692 -51.646 1.00 79.31 101 ASP A C 1
ATOM 804 O O . ASP A 1 101 ? 30.361 -16.584 -52.032 1.00 79.31 101 ASP A O 1
ATOM 808 N N . LEU A 1 102 ? 28.835 -18.233 -52.057 1.00 82.81 102 LEU A N 1
ATOM 809 C CA . LEU A 1 102 ? 27.905 -17.585 -52.991 1.00 82.81 102 LEU A CA 1
ATOM 810 C C . LEU A 1 102 ? 27.482 -16.194 -52.502 1.00 82.81 102 LEU A C 1
ATOM 812 O O . LEU A 1 102 ? 27.588 -15.207 -53.227 1.00 82.81 102 LEU A O 1
ATOM 816 N N . VAL A 1 103 ? 26.979 -16.095 -51.268 1.00 84.81 103 VAL A N 1
ATOM 817 C CA . VAL A 1 103 ? 26.505 -14.810 -50.731 1.00 84.81 103 VAL A CA 1
ATOM 818 C C . VAL A 1 103 ? 27.665 -13.827 -50.585 1.00 84.81 103 VAL A C 1
ATOM 820 O O . VAL A 1 103 ? 27.489 -12.634 -50.832 1.00 84.81 103 VAL A O 1
ATOM 823 N N . SER A 1 104 ? 28.856 -14.307 -50.230 1.00 82.50 104 SER A N 1
ATOM 824 C CA . SER A 1 104 ? 30.072 -13.492 -50.204 1.00 82.50 104 SER A CA 1
ATOM 825 C C . SER A 1 104 ? 30.411 -12.949 -51.593 1.00 82.50 104 SER A C 1
ATOM 827 O O . SER A 1 104 ? 30.563 -11.737 -51.736 1.00 82.50 104 SER A O 1
ATOM 829 N N . HIS A 1 105 ? 30.400 -13.798 -52.624 1.00 82.56 105 HIS A N 1
ATOM 830 C CA . HIS A 1 105 ? 30.651 -13.384 -54.003 1.00 82.56 105 HIS A CA 1
ATOM 831 C C . HIS A 1 105 ? 29.646 -12.328 -54.485 1.00 82.56 105 HIS A C 1
ATOM 833 O O . HIS A 1 105 ? 30.041 -11.299 -55.028 1.00 82.56 105 HIS A O 1
ATOM 839 N N . LEU A 1 106 ? 28.351 -12.504 -54.195 1.00 86.44 106 LEU A N 1
ATOM 840 C CA . LEU A 1 106 ? 27.326 -11.505 -54.524 1.00 86.44 106 LEU A CA 1
ATOM 841 C C . LEU A 1 106 ? 27.573 -10.156 -53.831 1.00 86.44 106 LEU A C 1
ATOM 843 O O . LEU A 1 106 ? 27.376 -9.100 -54.436 1.00 86.44 106 LEU A O 1
ATOM 847 N N . ASN A 1 107 ? 28.018 -10.171 -52.571 1.00 87.56 107 ASN A N 1
ATOM 848 C CA . ASN A 1 107 ? 28.396 -8.953 -51.851 1.00 87.56 107 ASN A CA 1
ATOM 849 C C . ASN A 1 107 ? 29.646 -8.293 -52.453 1.00 87.56 107 ASN A C 1
ATOM 851 O O . ASN A 1 107 ? 29.717 -7.064 -52.493 1.00 87.56 107 ASN A O 1
ATOM 855 N N . ASP A 1 108 ? 30.589 -9.078 -52.974 1.00 83.38 108 ASP A N 1
ATOM 856 C CA . ASP A 1 108 ? 31.769 -8.554 -53.662 1.00 83.38 108 ASP A CA 1
ATOM 857 C C . ASP A 1 108 ? 31.433 -7.947 -55.019 1.00 83.38 108 ASP A C 1
ATOM 859 O O . ASP A 1 108 ? 31.974 -6.894 -55.352 1.00 83.38 108 ASP A O 1
ATOM 863 N N . CYS A 1 109 ? 30.492 -8.538 -55.764 1.00 84.62 109 CYS A N 1
ATOM 864 C CA . CYS A 1 109 ? 29.946 -7.922 -56.970 1.00 84.62 109 CYS A CA 1
ATOM 865 C C . CYS A 1 109 ? 29.386 -6.532 -56.650 1.00 84.62 109 CYS A C 1
ATOM 867 O O . CYS A 1 109 ? 29.719 -5.574 -57.333 1.00 84.62 109 CYS A O 1
ATOM 869 N N . VAL A 1 110 ? 28.603 -6.379 -55.575 1.00 85.62 110 VAL A N 1
ATOM 870 C CA . VAL A 1 110 ? 28.087 -5.062 -55.154 1.00 85.62 110 VAL A CA 1
ATOM 871 C C . VAL A 1 110 ? 29.217 -4.105 -54.760 1.00 85.62 110 VAL A C 1
ATOM 873 O O . VAL A 1 110 ? 29.179 -2.933 -55.138 1.00 85.62 110 VAL A O 1
ATOM 876 N N . ALA A 1 111 ? 30.214 -4.583 -54.012 1.00 82.75 111 ALA A N 1
ATOM 877 C CA . ALA A 1 111 ? 31.352 -3.779 -53.566 1.00 82.75 111 ALA A CA 1
ATOM 878 C C . ALA A 1 111 ? 32.269 -3.326 -54.718 1.00 82.75 111 ALA A C 1
ATOM 880 O O . ALA A 1 111 ? 32.862 -2.251 -54.643 1.00 82.75 111 ALA A O 1
ATOM 881 N N . GLY A 1 112 ? 32.371 -4.123 -55.784 1.00 76.94 112 GLY A N 1
ATOM 882 C CA . GLY A 1 112 ? 33.173 -3.831 -56.973 1.00 76.94 112 GLY A CA 1
ATOM 883 C C . GLY A 1 112 ? 32.548 -2.814 -57.934 1.00 76.94 112 GLY A C 1
ATOM 884 O O . GLY A 1 112 ? 33.247 -2.271 -58.789 1.00 76.94 112 GLY A O 1
ATOM 885 N N . GLN A 1 113 ? 31.251 -2.514 -57.802 1.00 79.31 113 GLN A N 1
ATOM 886 C CA . GLN A 1 113 ? 30.543 -1.579 -58.684 1.00 79.31 113 GLN A CA 1
ATOM 887 C C . GLN A 1 113 ? 30.850 -0.117 -58.309 1.00 79.31 113 GLN A C 1
ATOM 889 O O . GLN A 1 113 ? 30.277 0.456 -57.371 1.00 79.31 113 GLN A O 1
ATOM 894 N N . GLN A 1 114 ? 31.744 0.512 -59.078 1.00 75.31 114 GLN A N 1
ATOM 895 C CA . GLN A 1 114 ? 32.179 1.902 -58.902 1.00 75.31 114 GLN A CA 1
ATOM 896 C C . GLN A 1 114 ? 31.830 2.774 -60.120 1.00 75.31 114 GLN A C 1
ATOM 898 O O . GLN A 1 114 ? 31.909 2.340 -61.267 1.00 75.31 114 GLN A O 1
ATOM 903 N N . VAL A 1 115 ? 31.465 4.035 -59.871 1.00 66.31 115 VAL A N 1
ATOM 904 C CA . VAL A 1 115 ? 31.232 5.065 -60.898 1.00 66.31 115 VAL A CA 1
ATOM 905 C C . VAL A 1 115 ? 31.908 6.356 -60.436 1.00 66.31 115 VAL A C 1
ATOM 907 O O . VAL A 1 115 ? 31.605 6.841 -59.345 1.00 66.31 115 VAL A O 1
ATOM 910 N N . ASN A 1 116 ? 32.792 6.926 -61.264 1.00 58.53 116 ASN A N 1
ATOM 911 C CA . ASN A 1 116 ? 33.600 8.115 -60.942 1.00 58.53 116 ASN A CA 1
ATOM 912 C C . ASN A 1 116 ? 34.392 7.965 -59.622 1.00 58.53 116 ASN A C 1
ATOM 914 O O . ASN A 1 116 ? 34.253 8.794 -58.724 1.00 58.53 116 ASN A O 1
ATOM 918 N N . ASP A 1 117 ? 35.164 6.880 -59.488 1.00 62.56 117 ASP A N 1
ATOM 919 C CA . ASP A 1 117 ? 36.033 6.567 -58.335 1.00 62.56 117 ASP A CA 1
ATOM 920 C C . ASP A 1 117 ? 35.317 6.433 -56.970 1.00 62.56 117 ASP A C 1
ATOM 922 O O . ASP A 1 117 ? 35.941 6.489 -55.909 1.00 62.56 117 ASP A O 1
ATOM 926 N N . GLY A 1 118 ? 33.993 6.235 -56.966 1.00 69.38 118 GLY A N 1
ATOM 927 C CA . GLY A 1 118 ? 33.206 5.996 -55.756 1.00 69.38 118 GLY A CA 1
ATOM 928 C C . GLY A 1 118 ? 32.159 4.897 -55.930 1.00 69.38 118 GLY A C 1
ATOM 929 O O . GLY A 1 118 ? 31.656 4.668 -57.031 1.00 69.38 118 GLY A O 1
ATOM 930 N N . LEU A 1 119 ? 31.796 4.233 -54.826 1.00 82.50 119 LEU A N 1
ATOM 931 C CA . LEU A 1 119 ? 30.722 3.234 -54.813 1.00 82.50 119 LEU A CA 1
ATOM 932 C C . LEU A 1 119 ? 29.418 3.828 -55.354 1.00 82.50 119 LEU A C 1
ATOM 934 O O . LEU A 1 119 ? 29.006 4.924 -54.953 1.00 82.50 119 LEU A O 1
ATOM 938 N N . VAL A 1 120 ? 28.717 3.060 -56.191 1.00 87.00 120 VAL A N 1
ATOM 939 C CA . VAL A 1 120 ? 27.382 3.422 -56.705 1.00 87.00 120 VAL A CA 1
ATOM 940 C C . VAL A 1 120 ? 26.423 3.784 -55.563 1.00 87.00 120 VAL A C 1
ATOM 942 O O . VAL A 1 120 ? 25.691 4.770 -55.662 1.00 87.00 120 VAL A O 1
ATOM 945 N N . LEU A 1 121 ? 26.488 3.056 -54.440 1.00 89.25 121 LEU A N 1
ATOM 946 C CA . LEU A 1 121 ? 25.705 3.345 -53.233 1.00 89.25 121 LEU A CA 1
ATOM 947 C C . LEU A 1 121 ? 25.989 4.749 -52.681 1.00 89.25 121 LEU A C 1
ATOM 949 O O . LEU A 1 121 ? 25.058 5.474 -52.338 1.00 89.25 121 LEU A O 1
ATOM 953 N N . THR A 1 122 ? 27.253 5.173 -52.641 1.00 89.62 122 THR A N 1
ATOM 954 C CA . THR A 1 122 ? 27.641 6.502 -52.150 1.00 89.62 122 THR A CA 1
ATOM 955 C C . THR A 1 122 ? 27.126 7.613 -53.054 1.00 89.62 122 THR A C 1
ATOM 957 O O . THR A 1 122 ? 26.620 8.623 -52.563 1.00 89.62 122 THR A O 1
ATOM 960 N N . ASN A 1 123 ? 27.199 7.425 -54.371 1.00 89.12 123 ASN A N 1
ATOM 961 C CA . ASN A 1 123 ? 26.666 8.390 -55.330 1.00 89.12 123 ASN A CA 1
ATOM 962 C C . ASN A 1 123 ? 25.141 8.514 -55.216 1.00 89.12 123 ASN A C 1
ATOM 964 O O . ASN A 1 123 ? 24.620 9.629 -55.201 1.00 89.12 123 ASN A O 1
ATOM 968 N N . PHE A 1 124 ? 24.439 7.392 -55.038 1.00 92.25 124 PHE A N 1
ATOM 969 C CA . PHE A 1 124 ? 23.001 7.392 -54.781 1.00 92.25 124 PHE A CA 1
ATOM 970 C C . PHE A 1 124 ? 22.646 8.126 -53.479 1.00 92.25 124 PHE A C 1
ATOM 972 O O . PHE A 1 124 ? 21.809 9.027 -53.497 1.00 92.25 124 PHE A O 1
ATOM 979 N N . MET A 1 125 ? 23.325 7.830 -52.363 1.00 92.50 125 MET A N 1
ATOM 980 C CA . MET A 1 125 ? 23.071 8.517 -51.087 1.00 92.50 125 MET A CA 1
ATOM 981 C C . MET A 1 125 ? 23.275 10.031 -51.180 1.00 92.50 125 MET A C 1
ATOM 983 O O . MET A 1 125 ? 22.482 10.791 -50.623 1.00 92.50 125 MET A O 1
ATOM 987 N N . ARG A 1 126 ? 24.315 10.484 -51.894 1.00 91.44 126 ARG A N 1
ATOM 988 C CA . ARG A 1 126 ? 24.566 11.916 -52.122 1.00 91.44 126 ARG A CA 1
ATOM 989 C C . ARG A 1 126 ? 23.484 12.565 -52.979 1.00 91.44 126 ARG A C 1
ATOM 991 O O . ARG A 1 126 ? 23.084 13.680 -52.673 1.00 91.44 126 ARG A O 1
ATOM 998 N N . ALA A 1 127 ? 23.010 11.877 -54.017 1.00 90.50 127 ALA A N 1
ATOM 999 C CA . ALA A 1 127 ? 21.962 12.392 -54.895 1.00 90.50 127 ALA A CA 1
ATOM 1000 C C . ALA A 1 127 ? 20.610 12.517 -54.172 1.00 90.50 127 ALA A C 1
ATOM 1002 O O . ALA A 1 127 ? 19.858 13.455 -54.419 1.00 90.50 127 ALA A O 1
ATOM 1003 N N . VAL A 1 128 ? 20.305 11.593 -53.257 1.00 92.00 128 VAL A N 1
ATOM 1004 C CA . VAL A 1 128 ? 19.023 11.566 -52.541 1.00 92.00 128 VAL A CA 1
ATOM 1005 C C . VAL A 1 128 ? 18.999 12.505 -51.323 1.00 92.00 128 VAL A C 1
ATOM 1007 O O . VAL A 1 128 ? 17.936 13.026 -50.974 1.00 92.00 128 VAL A O 1
ATOM 1010 N N . SER A 1 129 ? 20.143 12.752 -50.671 1.00 91.69 129 SER A N 1
ATOM 1011 C CA . SER A 1 129 ? 20.212 13.465 -49.382 1.00 91.69 129 SER A CA 1
ATOM 1012 C C . SER A 1 129 ? 19.485 14.822 -49.310 1.00 91.69 129 SER A C 1
ATOM 1014 O O . SER A 1 129 ? 18.834 15.059 -48.285 1.00 91.69 129 SER A O 1
ATOM 1016 N N . PRO A 1 130 ? 19.482 15.694 -50.346 1.00 90.06 130 PRO A N 1
ATOM 1017 C CA . PRO A 1 130 ? 18.811 16.996 -50.272 1.00 90.06 130 PRO A CA 1
ATOM 1018 C C . PRO A 1 130 ? 17.280 16.887 -50.186 1.00 90.06 130 PRO A C 1
ATOM 1020 O O . PRO A 1 130 ? 16.608 17.802 -49.705 1.00 90.06 130 PRO A O 1
ATOM 1023 N N . PHE A 1 131 ? 16.719 15.757 -50.625 1.00 89.50 131 PHE A N 1
ATOM 1024 C CA . PHE A 1 131 ? 15.280 15.569 -50.827 1.00 89.50 131 PHE A CA 1
ATOM 1025 C C . PHE A 1 131 ? 14.608 14.725 -49.735 1.00 89.50 131 PHE A C 1
ATOM 1027 O O . PHE A 1 131 ? 13.379 14.669 -49.665 1.00 89.50 131 PHE A O 1
ATOM 1034 N N . LEU A 1 132 ? 15.394 14.120 -48.837 1.00 89.81 132 LEU A N 1
ATOM 1035 C CA . LEU A 1 132 ? 14.919 13.196 -47.798 1.00 89.81 132 LEU A CA 1
ATOM 1036 C C . LEU A 1 132 ? 13.864 13.786 -46.858 1.00 89.81 132 LEU A C 1
ATOM 1038 O O . LEU A 1 132 ? 13.020 13.056 -46.351 1.00 89.81 132 LEU A O 1
ATOM 1042 N N . ALA A 1 133 ? 13.903 15.098 -46.614 1.00 87.00 133 ALA A N 1
ATOM 1043 C CA . ALA A 1 133 ? 12.944 15.748 -45.724 1.00 87.00 133 ALA A CA 1
ATOM 1044 C C . ALA A 1 133 ? 11.553 15.934 -46.357 1.00 87.00 133 ALA A C 1
ATOM 1046 O O . ALA A 1 133 ? 10.593 16.191 -45.628 1.00 87.00 133 ALA A O 1
ATOM 1047 N N . LYS A 1 134 ? 11.469 15.850 -47.693 1.00 87.75 134 LYS A N 1
ATOM 1048 C CA . LYS A 1 134 ? 10.297 16.206 -48.506 1.00 87.75 134 LYS A CA 1
ATOM 1049 C C . LYS A 1 134 ? 9.664 15.005 -49.222 1.00 87.75 134 LYS A C 1
ATOM 1051 O O . LYS A 1 134 ? 8.521 15.119 -49.650 1.00 87.75 134 LYS A O 1
ATOM 1056 N N . SER A 1 135 ? 10.380 13.885 -49.369 1.00 89.25 135 SER A N 1
ATOM 1057 C CA . SER A 1 135 ? 9.896 12.700 -50.089 1.00 89.25 135 SER A CA 1
ATOM 1058 C C . SER A 1 135 ? 10.056 11.414 -49.264 1.00 89.25 135 SER A C 1
ATOM 1060 O O . SER A 1 135 ? 11.180 10.932 -49.111 1.00 89.25 135 SER A O 1
ATOM 1062 N N . PRO A 1 136 ? 8.955 10.799 -48.785 1.00 88.12 136 PRO A N 1
ATOM 1063 C CA . PRO A 1 136 ? 9.016 9.575 -47.983 1.00 88.12 136 PRO A CA 1
ATOM 1064 C C . PRO A 1 136 ? 9.500 8.360 -48.787 1.00 88.12 136 PRO A C 1
ATOM 1066 O O . PRO A 1 136 ? 10.111 7.448 -48.229 1.00 88.12 136 PRO A O 1
ATOM 1069 N N . ILE A 1 137 ? 9.268 8.351 -50.106 1.00 89.94 137 ILE A N 1
ATOM 1070 C CA . ILE A 1 137 ? 9.770 7.302 -51.006 1.00 89.94 137 ILE A CA 1
ATOM 1071 C C . ILE A 1 137 ? 11.298 7.311 -50.977 1.00 89.94 137 ILE A C 1
ATOM 1073 O O . ILE A 1 137 ? 11.922 6.284 -50.725 1.00 89.94 137 ILE A O 1
ATOM 1077 N N . LEU A 1 138 ? 11.901 8.487 -51.150 1.00 91.12 138 LEU A N 1
ATOM 1078 C CA . LEU A 1 138 ? 13.349 8.654 -51.115 1.00 91.12 138 LEU A CA 1
ATOM 1079 C C . LEU A 1 138 ? 13.945 8.317 -49.738 1.00 91.12 138 LEU A C 1
ATOM 1081 O O . LEU A 1 138 ? 15.004 7.694 -49.672 1.00 91.12 138 LEU A O 1
ATOM 1085 N N . THR A 1 139 ? 13.246 8.625 -48.641 1.00 90.88 139 THR A N 1
ATOM 1086 C CA . THR A 1 139 ? 13.645 8.203 -47.285 1.00 90.88 139 THR A CA 1
ATOM 1087 C C . THR A 1 139 ? 13.651 6.677 -47.118 1.00 90.88 139 THR A C 1
ATOM 1089 O O . THR A 1 139 ? 14.568 6.109 -46.516 1.00 90.88 139 THR A O 1
ATOM 1092 N N . SER A 1 140 ? 12.666 5.983 -47.695 1.00 90.88 140 SER A N 1
ATOM 1093 C CA . SER A 1 140 ? 12.621 4.515 -47.712 1.00 90.88 140 SER A CA 1
ATOM 1094 C C . SER A 1 140 ? 13.771 3.909 -48.529 1.00 90.88 140 SER A C 1
ATOM 1096 O O . SER A 1 140 ? 14.400 2.938 -48.092 1.00 90.88 140 SER A O 1
ATOM 1098 N N . LEU A 1 141 ? 14.110 4.500 -49.679 1.00 91.75 141 LEU A N 1
ATOM 1099 C CA . LEU A 1 141 ? 15.226 4.020 -50.500 1.00 91.75 141 LEU A CA 1
ATOM 1100 C C . LEU A 1 141 ? 16.585 4.286 -49.854 1.00 91.75 141 LEU A C 1
ATOM 1102 O O . LEU A 1 141 ? 17.453 3.420 -49.897 1.00 91.75 141 LEU A O 1
ATOM 1106 N N . PHE A 1 142 ? 16.753 5.424 -49.181 1.00 92.69 142 PHE A N 1
ATOM 1107 C CA . PHE A 1 142 ? 17.932 5.701 -48.357 1.00 92.69 142 PHE A CA 1
ATOM 1108 C C . PHE A 1 142 ? 18.134 4.621 -47.286 1.00 92.69 142 PHE A C 1
ATOM 1110 O O . PHE A 1 142 ? 19.226 4.086 -47.115 1.00 92.69 142 PHE A O 1
ATOM 1117 N N . THR A 1 143 ? 17.057 4.207 -46.624 1.00 92.50 143 THR A N 1
ATOM 1118 C CA . THR A 1 143 ? 17.097 3.114 -45.639 1.00 92.50 143 THR A CA 1
ATOM 1119 C C . THR A 1 143 ? 17.479 1.772 -46.276 1.00 92.50 143 THR A C 1
ATOM 1121 O O . THR A 1 143 ? 18.253 0.993 -45.711 1.00 92.50 143 THR A O 1
ATOM 1124 N N . SER A 1 144 ? 16.979 1.508 -47.484 1.00 92.38 144 SER A N 1
ATOM 1125 C CA . SER A 1 144 ? 17.308 0.296 -48.241 1.00 92.38 144 SER A CA 1
ATOM 1126 C C . SER A 1 144 ? 18.779 0.270 -48.660 1.00 92.38 144 SER A C 1
ATOM 1128 O O . SER A 1 144 ? 19.447 -0.750 -48.503 1.00 92.38 144 SER A O 1
ATOM 1130 N N . ALA A 1 145 ? 19.316 1.405 -49.105 1.00 92.94 145 ALA A N 1
ATOM 1131 C CA . ALA A 1 145 ? 20.718 1.548 -49.473 1.00 92.94 145 ALA A CA 1
ATOM 1132 C C . ALA A 1 145 ? 21.661 1.372 -48.267 1.00 92.94 145 ALA A C 1
ATOM 1134 O O . ALA A 1 145 ? 22.701 0.727 -48.398 1.00 92.94 145 ALA A O 1
ATOM 1135 N N . LEU A 1 146 ? 21.273 1.843 -47.073 1.00 93.81 146 LEU A N 1
ATOM 1136 C CA . LEU A 1 146 ? 22.004 1.554 -45.832 1.00 93.81 146 LEU A CA 1
ATOM 1137 C C . LEU A 1 146 ? 21.992 0.056 -45.508 1.00 93.81 146 LEU A C 1
ATOM 1139 O O . LEU A 1 146 ? 23.003 -0.483 -45.066 1.00 93.81 146 LEU A O 1
ATOM 1143 N N . THR A 1 147 ? 20.867 -0.623 -45.747 1.00 92.75 147 THR A N 1
ATOM 1144 C CA . THR A 1 147 ? 20.738 -2.072 -45.514 1.00 92.75 147 THR A CA 1
ATOM 1145 C C . THR A 1 147 ? 21.656 -2.865 -46.441 1.00 92.75 147 THR A C 1
ATOM 1147 O O . THR A 1 147 ? 22.339 -3.778 -45.986 1.00 92.75 147 THR A O 1
ATOM 1150 N N . VAL A 1 148 ? 21.732 -2.487 -47.721 1.00 92.69 148 VAL A N 1
ATOM 1151 C CA . VAL A 1 148 ? 22.670 -3.090 -48.680 1.00 92.69 148 VAL A CA 1
ATOM 1152 C C . VAL A 1 148 ? 24.117 -2.868 -48.233 1.00 92.69 148 VAL A C 1
ATOM 1154 O O . VAL A 1 148 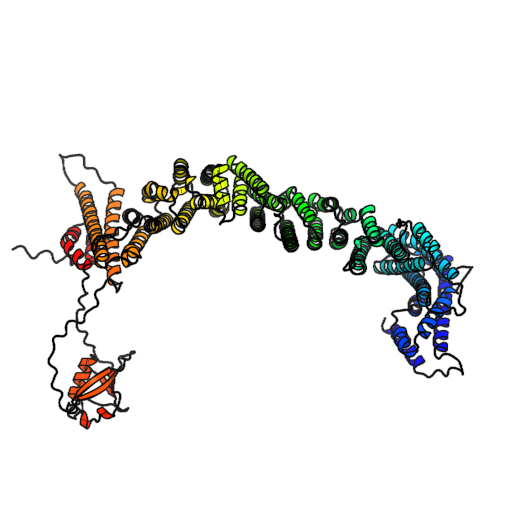? 24.873 -3.832 -48.157 1.00 92.69 148 VAL A O 1
ATOM 1157 N N . ALA A 1 149 ? 24.491 -1.639 -47.859 1.00 91.94 149 ALA A N 1
ATOM 1158 C CA . ALA A 1 149 ? 25.838 -1.343 -47.364 1.00 91.94 149 ALA A CA 1
ATOM 1159 C C . ALA A 1 149 ? 26.199 -2.157 -46.106 1.00 91.94 149 ALA A C 1
ATOM 1161 O O . ALA A 1 149 ? 27.317 -2.654 -45.984 1.00 91.94 149 ALA A O 1
ATOM 1162 N N . HIS A 1 150 ? 25.244 -2.338 -45.190 1.00 91.94 150 HIS A N 1
ATOM 1163 C CA . HIS A 1 150 ? 25.421 -3.183 -44.012 1.00 91.94 150 HIS A CA 1
ATOM 1164 C C . HIS A 1 150 ? 25.620 -4.656 -44.365 1.00 91.94 150 HIS A C 1
ATOM 1166 O O . HIS A 1 150 ? 26.495 -5.282 -43.784 1.00 91.94 150 HIS A O 1
ATOM 1172 N N . ASN A 1 151 ? 24.853 -5.210 -45.307 1.00 90.56 151 ASN A N 1
ATOM 1173 C CA . ASN A 1 151 ? 25.014 -6.606 -45.719 1.00 90.56 151 ASN A CA 1
ATOM 1174 C C . ASN A 1 151 ? 26.389 -6.859 -46.353 1.00 90.56 151 ASN A C 1
ATOM 1176 O O . ASN A 1 151 ? 27.031 -7.854 -46.022 1.00 90.56 151 ASN A O 1
ATOM 1180 N N . VAL A 1 152 ? 26.871 -5.924 -47.186 1.00 89.00 152 VAL A N 1
ATOM 1181 C CA . VAL A 1 152 ? 28.230 -5.985 -47.750 1.00 89.00 152 VAL A CA 1
ATOM 1182 C C . VAL A 1 152 ? 29.259 -6.025 -46.625 1.00 89.00 152 VAL A C 1
ATOM 1184 O O . VAL A 1 152 ? 30.151 -6.870 -46.630 1.00 89.00 152 VAL A O 1
ATOM 1187 N N . LEU A 1 153 ? 29.092 -5.173 -45.612 1.00 87.62 153 LEU A N 1
ATOM 1188 C CA . LEU A 1 153 ? 29.972 -5.129 -44.450 1.00 87.62 153 LEU A CA 1
ATOM 1189 C C . LEU A 1 153 ? 29.894 -6.398 -43.571 1.00 87.62 153 LEU A C 1
ATOM 1191 O O . LEU A 1 153 ? 30.929 -6.917 -43.156 1.00 87.62 153 LEU A O 1
ATOM 1195 N N . ASP A 1 154 ? 28.692 -6.909 -43.295 1.00 86.44 154 ASP A N 1
ATOM 1196 C CA . ASP A 1 154 ? 28.452 -8.129 -42.505 1.00 86.44 154 ASP A CA 1
ATOM 1197 C C . ASP A 1 154 ? 29.017 -9.371 -43.206 1.00 86.44 154 ASP A C 1
ATOM 1199 O O . ASP A 1 154 ? 29.502 -10.291 -42.542 1.00 86.44 154 ASP A O 1
ATOM 1203 N N . SER A 1 155 ? 29.069 -9.357 -44.547 1.00 85.44 155 SER A N 1
ATOM 1204 C CA . SER A 1 155 ? 29.672 -10.431 -45.341 1.00 85.44 155 SER A CA 1
ATOM 1205 C C . SER A 1 155 ? 31.122 -10.724 -44.934 1.00 85.44 155 SER A C 1
ATOM 1207 O O . SER A 1 155 ? 31.516 -11.885 -44.834 1.00 85.44 155 SER A O 1
ATOM 1209 N N . PHE A 1 156 ? 31.898 -9.696 -44.578 1.00 79.25 156 PHE A N 1
ATOM 1210 C CA . PHE A 1 156 ? 33.294 -9.842 -44.157 1.00 79.25 156 PHE A CA 1
ATOM 1211 C C . PHE A 1 156 ? 33.459 -10.456 -42.759 1.00 79.25 156 PHE A C 1
ATOM 1213 O O . PHE A 1 156 ? 34.518 -10.999 -42.446 1.00 79.25 156 PHE A O 1
ATOM 1220 N N . VAL A 1 157 ? 32.432 -10.408 -41.904 1.00 74.50 157 VAL A N 1
ATOM 1221 C CA . VAL A 1 157 ? 32.462 -11.084 -40.596 1.00 74.50 157 VAL A CA 1
ATOM 1222 C C . VAL A 1 157 ? 32.367 -12.599 -40.778 1.00 74.50 157 VAL A C 1
ATOM 1224 O O . VAL A 1 157 ? 33.082 -13.337 -40.101 1.00 74.50 157 VAL A O 1
ATOM 1227 N N . GLY A 1 158 ? 31.536 -13.061 -41.720 1.00 64.56 158 GLY A N 1
ATOM 1228 C CA . GLY A 1 158 ? 31.389 -14.483 -42.057 1.00 64.56 158 GLY A CA 1
ATOM 1229 C C . GLY A 1 158 ? 32.668 -15.119 -42.614 1.00 64.56 158 GLY A C 1
ATOM 1230 O O . GLY A 1 158 ? 32.920 -16.295 -42.369 1.00 64.56 158 GLY A O 1
ATOM 1231 N N . ARG A 1 159 ? 33.515 -14.319 -43.273 1.00 68.75 159 ARG A N 1
ATOM 1232 C CA . ARG A 1 159 ? 34.747 -14.763 -43.949 1.00 68.75 159 ARG A CA 1
ATOM 1233 C C . ARG A 1 159 ? 35.961 -14.947 -43.036 1.00 68.75 159 ARG A C 1
ATOM 1235 O O . ARG A 1 159 ? 36.966 -15.486 -43.483 1.00 68.75 159 ARG A O 1
ATOM 1242 N N . ARG A 1 160 ? 35.899 -14.557 -41.752 1.00 57.62 160 ARG A N 1
ATOM 1243 C CA . ARG A 1 160 ? 37.049 -14.629 -40.813 1.00 57.62 160 ARG A CA 1
ATOM 1244 C C . ARG A 1 160 ? 37.630 -16.033 -40.597 1.00 57.62 160 ARG A C 1
ATOM 1246 O O . ARG A 1 160 ? 38.684 -16.151 -39.981 1.00 57.62 160 ARG A O 1
ATOM 1253 N N . TYR A 1 161 ? 36.959 -17.075 -41.081 1.00 50.91 161 TYR A N 1
ATOM 1254 C CA . TYR A 1 161 ? 37.345 -18.475 -40.907 1.00 50.91 161 TYR A CA 1
ATOM 1255 C C . TYR A 1 161 ? 37.659 -19.213 -42.224 1.00 50.91 161 TYR A C 1
ATOM 1257 O O . TYR A 1 161 ? 37.895 -20.419 -42.177 1.00 50.91 161 TYR A O 1
ATOM 1265 N N . GLN A 1 162 ? 37.692 -18.533 -43.379 1.00 55.00 162 GLN A N 1
ATOM 1266 C CA . GLN A 1 162 ? 37.988 -19.148 -44.683 1.00 55.00 162 GLN A CA 1
ATOM 1267 C C . GLN A 1 162 ? 39.208 -18.487 -45.358 1.00 55.00 162 GLN A C 1
ATOM 1269 O O . GLN A 1 162 ? 39.364 -17.270 -45.268 1.00 55.00 162 GLN A O 1
ATOM 1274 N N . PRO A 1 163 ? 40.099 -19.262 -46.008 1.00 45.31 163 PRO A N 1
ATOM 1275 C CA . PRO A 1 163 ? 41.266 -18.719 -46.698 1.00 45.31 163 PRO A CA 1
ATOM 1276 C C . PRO A 1 163 ? 40.883 -17.970 -47.985 1.00 45.31 163 PRO A C 1
ATOM 1278 O O . PRO A 1 163 ? 40.019 -18.413 -48.739 1.00 45.31 163 PRO A O 1
ATOM 1281 N N . ASP A 1 164 ? 41.574 -16.848 -48.213 1.00 51.44 164 ASP A N 1
ATOM 1282 C CA . ASP A 1 164 ? 41.446 -15.926 -49.349 1.00 51.44 164 ASP A CA 1
ATOM 1283 C C . ASP A 1 164 ? 41.390 -16.634 -50.713 1.00 51.44 164 ASP A C 1
ATOM 1285 O O . ASP A 1 164 ? 42.397 -17.150 -51.207 1.00 51.44 164 ASP A O 1
ATOM 1289 N N . TYR A 1 165 ? 40.242 -16.545 -51.384 1.00 43.44 165 TYR A N 1
ATOM 1290 C CA . TYR A 1 165 ? 40.143 -16.740 -52.828 1.00 43.44 165 TYR A CA 1
ATOM 1291 C C . TYR A 1 165 ? 39.863 -15.389 -53.503 1.00 43.44 165 TYR A C 1
ATOM 1293 O O . TYR A 1 165 ? 38.723 -14.974 -53.633 1.00 43.44 165 TYR A O 1
ATOM 1301 N N . GLY A 1 166 ? 40.924 -14.692 -53.927 1.00 52.28 166 GLY A N 1
ATOM 1302 C CA . GLY A 1 166 ? 40.920 -13.781 -55.086 1.00 52.28 166 GLY A CA 1
ATOM 1303 C C . GLY A 1 166 ? 39.888 -12.641 -55.166 1.00 52.28 166 GLY A C 1
ATOM 1304 O O . GLY A 1 166 ? 39.416 -12.364 -56.266 1.00 52.28 166 GLY A O 1
ATOM 1305 N N . LEU A 1 167 ? 39.552 -11.963 -54.066 1.00 54.31 167 LEU A N 1
ATOM 1306 C CA . LEU A 1 167 ? 38.509 -10.923 -54.027 1.00 54.31 167 LEU A CA 1
ATOM 1307 C C . LEU A 1 167 ? 39.059 -9.526 -53.672 1.00 54.31 167 LEU A C 1
ATOM 1309 O O . LEU A 1 167 ? 40.178 -9.402 -53.171 1.00 54.31 167 LEU A O 1
ATOM 1313 N N . HIS A 1 168 ? 38.288 -8.475 -54.004 1.00 58.09 168 HIS A N 1
ATOM 1314 C CA . HIS A 1 168 ? 38.615 -7.050 -53.812 1.00 58.09 168 HIS A CA 1
ATOM 1315 C C . HIS A 1 168 ? 39.290 -6.763 -52.465 1.00 58.09 168 HIS A C 1
ATOM 1317 O O . HIS A 1 168 ? 38.917 -7.359 -51.459 1.00 58.09 168 HIS A O 1
ATOM 1323 N N . ASN A 1 169 ? 40.238 -5.811 -52.436 1.00 65.94 169 ASN A N 1
ATOM 1324 C CA . ASN A 1 169 ? 40.982 -5.468 -51.223 1.00 65.94 169 ASN A CA 1
ATOM 1325 C C . ASN A 1 169 ? 39.998 -5.144 -50.080 1.00 65.94 169 ASN A C 1
ATOM 1327 O O . ASN A 1 169 ? 39.375 -4.076 -50.104 1.00 65.94 169 ASN A O 1
ATOM 1331 N N . PRO A 1 170 ? 39.851 -6.026 -49.071 1.00 70.44 170 PRO A N 1
ATOM 1332 C CA . PRO A 1 170 ? 38.807 -5.890 -48.059 1.00 70.44 170 PRO A CA 1
ATOM 1333 C C . PRO A 1 170 ? 38.966 -4.582 -47.283 1.00 70.44 170 PRO A C 1
ATOM 1335 O O . PRO A 1 170 ? 37.977 -3.963 -46.899 1.00 70.44 170 PRO A O 1
ATOM 1338 N N . LYS A 1 171 ? 40.205 -4.095 -47.132 1.00 75.81 171 LYS A N 1
ATOM 1339 C CA . LYS A 1 171 ? 40.489 -2.801 -46.505 1.00 75.81 171 LYS A CA 1
ATOM 1340 C C . LYS A 1 171 ? 39.890 -1.634 -47.289 1.00 75.81 171 LYS A C 1
ATOM 1342 O O . LYS A 1 171 ? 39.317 -0.742 -46.680 1.00 75.81 171 LYS A O 1
ATOM 1347 N N . GLU A 1 172 ? 39.977 -1.650 -48.617 1.00 80.50 172 GLU A N 1
ATOM 1348 C CA . GLU A 1 172 ? 39.470 -0.570 -49.470 1.00 80.50 172 GLU A CA 1
ATOM 1349 C C . GLU A 1 172 ? 37.940 -0.481 -49.416 1.00 80.50 172 GLU A C 1
ATOM 1351 O O . GLU A 1 172 ? 37.391 0.598 -49.196 1.00 80.50 172 GLU A O 1
ATOM 1356 N N . VAL A 1 173 ? 37.250 -1.622 -49.520 1.00 80.69 173 VAL A N 1
ATOM 1357 C CA . VAL A 1 173 ? 35.782 -1.691 -49.417 1.00 80.69 173 VAL A CA 1
ATOM 1358 C C . VAL A 1 173 ? 35.310 -1.226 -48.036 1.00 80.69 173 VAL A C 1
ATOM 1360 O O . VAL A 1 173 ? 34.386 -0.417 -47.936 1.00 80.69 173 VAL A O 1
ATOM 1363 N N . ILE A 1 174 ? 35.975 -1.674 -46.965 1.00 83.38 174 ILE A N 1
ATOM 1364 C CA . ILE A 1 174 ? 35.683 -1.243 -45.592 1.00 83.38 174 ILE A CA 1
ATOM 1365 C C . ILE A 1 174 ? 35.864 0.276 -45.446 1.00 83.38 174 ILE A C 1
ATOM 1367 O O . ILE A 1 174 ? 34.984 0.940 -44.895 1.00 83.38 174 ILE A O 1
ATOM 1371 N N . THR A 1 175 ? 36.947 0.853 -45.980 1.00 85.38 175 THR A N 1
ATOM 1372 C CA . THR A 1 175 ? 37.173 2.308 -45.967 1.00 85.38 175 THR A CA 1
ATOM 1373 C C . THR A 1 175 ? 36.090 3.062 -46.743 1.00 85.38 175 THR A C 1
ATOM 1375 O O . THR A 1 175 ? 35.595 4.087 -46.274 1.00 85.38 175 THR A O 1
ATOM 1378 N N . GLN A 1 176 ? 35.664 2.563 -47.904 1.00 84.75 176 GLN A N 1
ATOM 1379 C CA . GLN A 1 176 ? 34.610 3.205 -48.695 1.00 84.75 176 GLN A CA 1
ATOM 1380 C C . GLN A 1 176 ? 33.241 3.158 -47.990 1.00 84.75 176 GLN A C 1
ATOM 1382 O O . GLN A 1 176 ? 32.519 4.160 -47.984 1.00 84.75 176 GLN A O 1
ATOM 1387 N N . ILE A 1 177 ? 32.898 2.041 -47.337 1.00 87.38 177 ILE A N 1
ATOM 1388 C CA . ILE A 1 177 ? 31.678 1.918 -46.519 1.00 87.38 177 ILE A CA 1
ATOM 1389 C C . ILE A 1 177 ? 31.760 2.808 -45.270 1.00 87.38 177 ILE A C 1
ATOM 1391 O O . ILE A 1 177 ? 30.771 3.445 -44.905 1.00 87.38 177 ILE A O 1
ATOM 1395 N N . TYR A 1 178 ? 32.931 2.919 -44.639 1.00 88.19 178 TYR A N 1
ATOM 1396 C CA . TYR A 1 178 ? 33.159 3.856 -43.537 1.00 88.19 178 TYR A CA 1
ATOM 1397 C C . TYR A 1 178 ? 32.852 5.302 -43.958 1.00 88.19 178 TYR A C 1
ATOM 1399 O O . TYR A 1 178 ? 32.065 5.987 -43.300 1.00 88.19 178 TYR A O 1
ATOM 1407 N N . VAL A 1 179 ? 33.390 5.747 -45.100 1.00 88.31 179 VAL A N 1
ATOM 1408 C CA . VAL A 1 179 ? 33.128 7.085 -45.662 1.00 88.31 179 VAL A CA 1
ATOM 1409 C C . VAL A 1 179 ? 31.639 7.287 -45.968 1.00 88.31 179 VAL A C 1
ATOM 1411 O O . VAL A 1 179 ? 31.089 8.353 -45.683 1.00 88.31 179 VAL A O 1
ATOM 1414 N N . LEU A 1 180 ? 30.960 6.264 -46.500 1.00 91.00 180 LEU A N 1
ATOM 1415 C CA . LEU A 1 180 ? 29.516 6.293 -46.743 1.00 91.00 180 LEU A CA 1
ATOM 1416 C C . LEU A 1 180 ? 28.721 6.521 -45.450 1.00 91.00 180 LEU A C 1
ATOM 1418 O O . LEU A 1 180 ? 27.852 7.393 -45.404 1.00 91.00 180 LEU A O 1
ATOM 1422 N N . LEU A 1 181 ? 29.016 5.759 -44.395 1.00 91.75 181 LEU A N 1
ATOM 1423 C CA . LEU A 1 181 ? 28.321 5.874 -43.111 1.00 91.75 181 LEU A CA 1
ATOM 1424 C C . LEU A 1 181 ? 28.601 7.220 -42.432 1.00 91.75 181 LEU A C 1
ATOM 1426 O O . LEU A 1 181 ? 27.671 7.824 -41.895 1.00 91.75 181 LEU A O 1
ATOM 1430 N N . ARG A 1 182 ? 29.836 7.733 -42.525 1.00 89.50 182 ARG A N 1
ATOM 1431 C CA . ARG A 1 182 ? 30.209 9.076 -42.044 1.00 89.50 182 ARG A CA 1
ATOM 1432 C C . ARG A 1 182 ? 29.469 10.194 -42.768 1.00 89.50 182 ARG A C 1
ATOM 1434 O O . ARG A 1 182 ? 29.158 11.203 -42.148 1.00 89.50 182 ARG A O 1
ATOM 1441 N N . PHE A 1 183 ? 29.144 10.016 -44.047 1.00 91.44 183 PHE A N 1
ATOM 1442 C CA . PHE A 1 183 ? 28.279 10.945 -44.774 1.00 91.44 183 PHE A CA 1
ATOM 1443 C C . PHE A 1 183 ? 26.806 10.825 -44.348 1.00 91.44 183 PHE A C 1
ATOM 1445 O O . PHE A 1 183 ? 26.123 11.833 -44.178 1.00 91.44 183 PHE A O 1
ATOM 1452 N N . CYS A 1 184 ? 26.303 9.602 -44.168 1.00 93.25 184 CYS A N 1
ATOM 1453 C CA . CYS A 1 184 ? 24.889 9.355 -43.874 1.00 93.25 184 CYS A CA 1
ATOM 1454 C C . CYS A 1 184 ? 24.478 9.755 -42.447 1.00 93.25 184 CYS A C 1
ATOM 1456 O O . CYS A 1 184 ? 23.342 10.178 -42.237 1.00 93.25 184 CYS A O 1
ATOM 1458 N N . GLU A 1 185 ? 25.381 9.640 -41.471 1.00 92.69 185 GLU A N 1
ATOM 1459 C CA . GLU A 1 185 ? 25.119 9.978 -40.066 1.00 92.69 185 GLU A CA 1
ATOM 1460 C C . GLU A 1 185 ? 24.642 11.431 -39.856 1.00 92.69 185 GLU A C 1
ATOM 1462 O O . GLU A 1 185 ? 23.535 11.605 -39.333 1.00 92.69 185 GLU A O 1
ATOM 1467 N N . PRO A 1 186 ? 25.362 12.475 -40.316 1.00 91.94 186 PRO A N 1
ATOM 1468 C CA . PRO A 1 186 ? 24.926 13.858 -40.133 1.00 91.94 186 PRO A CA 1
ATOM 1469 C C . PRO A 1 186 ? 23.659 14.179 -40.936 1.00 91.94 186 PRO A C 1
ATOM 1471 O O . PRO A 1 186 ? 22.844 15.000 -40.508 1.00 91.94 186 PRO A O 1
ATOM 1474 N N . VAL A 1 187 ? 23.444 13.507 -42.073 1.00 92.75 187 VAL A N 1
ATOM 1475 C CA . VAL A 1 187 ? 22.208 13.634 -42.862 1.00 92.75 187 VAL A CA 1
ATOM 1476 C C . VAL A 1 187 ? 21.011 13.137 -42.052 1.00 92.75 187 VAL A C 1
ATOM 1478 O O . VAL A 1 187 ? 20.023 13.859 -41.913 1.00 92.75 187 VAL A O 1
ATOM 1481 N N . TYR A 1 188 ? 21.108 11.944 -41.459 1.00 93.00 188 TYR A N 1
ATOM 1482 C CA . TYR A 1 188 ? 20.048 11.398 -40.613 1.00 93.00 188 TYR A CA 1
ATOM 1483 C C . TYR A 1 188 ? 19.803 12.261 -39.369 1.00 93.00 188 TYR A C 1
ATOM 1485 O O . TYR A 1 188 ? 18.660 12.593 -39.052 1.00 93.00 188 TYR A O 1
ATOM 1493 N N . ARG A 1 189 ? 20.878 12.714 -38.718 1.00 91.44 189 ARG A N 1
ATOM 1494 C CA . ARG A 1 189 ? 20.831 13.645 -37.585 1.00 91.44 189 ARG A CA 1
ATOM 1495 C C . ARG A 1 189 ? 20.052 14.926 -37.927 1.00 91.44 189 ARG A C 1
ATOM 1497 O O . ARG A 1 189 ? 19.175 15.327 -37.162 1.00 91.44 189 ARG A O 1
ATOM 1504 N N . SER A 1 190 ? 20.294 15.509 -39.104 1.00 91.00 190 SER A N 1
ATOM 1505 C CA . SER A 1 190 ? 19.575 16.698 -39.585 1.00 91.00 190 SER A CA 1
ATOM 1506 C C . SER A 1 190 ? 18.081 16.442 -39.826 1.00 91.00 190 SER A C 1
ATOM 1508 O O . SER A 1 190 ? 17.264 17.333 -39.591 1.00 91.00 190 SER A O 1
ATOM 1510 N N . LEU A 1 191 ? 17.692 15.238 -40.266 1.00 90.62 191 LEU A N 1
ATOM 1511 C CA . LEU A 1 191 ? 16.278 14.883 -40.459 1.00 90.62 191 LEU A CA 1
ATOM 1512 C C . LEU A 1 191 ? 15.500 14.849 -39.139 1.00 90.62 191 LEU A C 1
ATOM 1514 O O . LEU A 1 191 ? 14.342 15.277 -39.108 1.00 90.62 191 LEU A O 1
ATOM 1518 N N . ILE A 1 192 ? 16.140 14.383 -38.062 1.00 90.88 192 ILE A N 1
ATOM 1519 C CA . ILE A 1 192 ? 15.562 14.376 -36.712 1.00 90.88 192 ILE A CA 1
ATOM 1520 C C . ILE A 1 192 ? 15.414 15.813 -36.198 1.00 90.88 192 ILE A C 1
ATOM 1522 O O . ILE A 1 192 ? 14.334 16.193 -35.749 1.00 90.88 192 ILE A O 1
ATOM 1526 N N . GLU A 1 193 ? 16.465 16.633 -36.318 1.00 87.75 193 GLU A N 1
ATOM 1527 C CA . GLU A 1 193 ? 16.469 18.037 -35.868 1.00 87.75 193 GLU A CA 1
ATOM 1528 C C . GLU A 1 193 ? 15.411 18.878 -36.587 1.00 87.75 193 GLU A C 1
ATOM 1530 O O . GLU A 1 193 ? 14.686 19.650 -35.962 1.00 87.75 193 GLU A O 1
ATOM 1535 N N . LYS A 1 194 ? 15.243 18.664 -37.895 1.00 87.00 194 LYS A N 1
ATOM 1536 C CA . LYS A 1 194 ? 14.198 19.315 -38.698 1.00 87.00 194 LYS A CA 1
ATOM 1537 C C . LYS A 1 194 ? 12.798 18.740 -38.461 1.00 87.00 194 LYS A C 1
ATOM 1539 O O . LYS A 1 194 ? 11.854 19.203 -39.094 1.00 87.00 194 LYS A O 1
ATOM 1544 N N . SER A 1 195 ? 12.652 17.736 -37.588 1.00 83.50 195 SER A N 1
ATOM 1545 C CA . SER A 1 195 ? 11.386 17.052 -37.294 1.00 83.50 195 SER A CA 1
ATOM 1546 C C . SER A 1 195 ? 10.626 16.644 -38.565 1.00 83.50 195 SER A C 1
ATOM 1548 O O . SER A 1 195 ? 9.415 16.841 -38.667 1.00 83.50 195 SER A O 1
ATOM 1550 N N . SER A 1 196 ? 11.349 16.102 -39.555 1.00 85.62 196 SER A N 1
ATOM 1551 C CA . SER A 1 196 ? 10.789 15.804 -40.878 1.00 85.62 196 SER A CA 1
ATOM 1552 C C . SER A 1 196 ? 9.591 14.859 -40.789 1.00 85.62 196 SER A C 1
ATOM 1554 O O . SER A 1 196 ? 9.678 13.796 -40.177 1.00 85.62 196 SER A O 1
ATOM 1556 N N . SER A 1 197 ? 8.498 15.207 -41.475 1.00 85.62 197 SER A N 1
ATOM 1557 C CA . SER A 1 197 ? 7.306 14.360 -41.602 1.00 85.62 197 SER A CA 1
ATOM 1558 C C . SER A 1 197 ? 7.572 13.036 -42.324 1.00 85.62 197 SER A C 1
ATOM 1560 O O . SER A 1 197 ? 6.838 12.078 -42.108 1.00 85.62 197 SER A O 1
ATOM 1562 N N . CYS A 1 198 ? 8.624 12.968 -43.147 1.00 87.25 198 CYS A N 1
ATOM 1563 C CA . CYS A 1 198 ? 8.992 11.778 -43.916 1.00 87.25 198 CYS A CA 1
ATOM 1564 C C . CYS A 1 198 ? 9.698 10.711 -43.070 1.00 87.25 198 CYS A C 1
ATOM 1566 O O . CYS A 1 198 ? 9.810 9.563 -43.496 1.00 87.25 198 CYS A O 1
ATOM 1568 N N . LEU A 1 199 ? 10.178 11.071 -41.876 1.00 88.69 199 LEU A N 1
ATOM 1569 C CA . LEU A 1 199 ? 10.758 10.113 -40.948 1.00 88.69 199 LEU A CA 1
ATOM 1570 C C . LEU A 1 199 ? 9.626 9.441 -40.156 1.00 88.69 199 LEU A C 1
ATOM 1572 O O . LEU A 1 199 ? 8.818 10.132 -39.543 1.00 88.69 199 LEU A O 1
ATOM 1576 N N . SER A 1 200 ? 9.564 8.115 -40.148 1.00 90.19 200 SER A N 1
ATOM 1577 C CA . SER A 1 200 ? 8.634 7.340 -39.309 1.00 90.19 200 SER A CA 1
ATOM 1578 C C . SER A 1 200 ? 9.395 6.573 -38.228 1.00 90.19 200 SER A C 1
ATOM 1580 O O . SER A 1 200 ? 10.629 6.470 -38.290 1.00 90.19 200 SER A O 1
ATOM 1582 N N . SER A 1 201 ? 8.674 6.028 -37.250 1.00 89.62 201 SER A N 1
ATOM 1583 C CA . SER A 1 201 ? 9.210 5.052 -36.289 1.00 89.62 201 SER A CA 1
ATOM 1584 C C . SER A 1 201 ? 9.888 3.859 -36.989 1.00 89.62 201 SER A C 1
ATOM 1586 O O . SER A 1 201 ? 11.075 3.629 -36.758 1.00 89.62 201 SER A O 1
ATOM 1588 N N . ASP A 1 202 ? 9.220 3.208 -37.948 1.00 89.06 202 ASP A N 1
ATOM 1589 C CA . ASP A 1 202 ? 9.752 2.054 -38.705 1.00 89.06 202 ASP A CA 1
ATOM 1590 C C . ASP A 1 202 ? 11.051 2.371 -39.471 1.00 89.06 202 ASP A C 1
ATOM 1592 O O . ASP A 1 202 ? 12.019 1.599 -39.502 1.00 89.06 202 ASP A O 1
ATOM 1596 N N . THR A 1 203 ? 11.084 3.540 -40.120 1.00 90.38 203 THR A N 1
ATOM 1597 C CA . THR A 1 203 ? 12.271 4.011 -40.845 1.00 90.38 203 THR A CA 1
ATOM 1598 C C . THR A 1 203 ? 13.418 4.282 -39.873 1.00 90.38 203 THR A C 1
ATOM 1600 O O . THR A 1 203 ? 14.552 3.875 -40.128 1.00 90.38 203 THR A O 1
ATOM 1603 N N . SER A 1 204 ? 13.123 4.922 -38.738 1.00 92.75 204 SER A N 1
ATOM 1604 C CA . SER A 1 204 ? 14.113 5.220 -37.699 1.00 92.75 204 SER A CA 1
ATOM 1605 C C . SER A 1 204 ? 14.703 3.942 -37.104 1.00 92.75 204 SER A C 1
ATOM 1607 O O . SER A 1 204 ? 15.920 3.857 -36.940 1.00 92.75 204 SER A O 1
ATOM 1609 N N . GLU A 1 205 ? 13.874 2.930 -36.845 1.00 93.56 205 GLU A N 1
ATOM 1610 C CA . GLU A 1 205 ? 14.307 1.617 -36.359 1.00 93.56 205 GLU A CA 1
ATOM 1611 C C . GLU A 1 205 ? 15.272 0.944 -37.320 1.00 93.56 205 GLU A C 1
ATOM 1613 O O . GLU A 1 205 ? 16.360 0.513 -36.925 1.00 93.56 205 GLU A O 1
ATOM 1618 N N . THR A 1 206 ? 14.916 0.910 -38.601 1.00 91.75 206 THR A N 1
ATOM 1619 C CA . THR A 1 206 ? 15.751 0.257 -39.604 1.00 91.75 206 THR A CA 1
ATOM 1620 C C . THR A 1 206 ? 17.091 0.972 -39.765 1.00 91.75 206 THR A C 1
ATOM 1622 O O . THR A 1 206 ? 18.124 0.301 -39.786 1.00 91.75 206 THR A O 1
ATOM 1625 N N . ILE A 1 207 ? 17.109 2.311 -39.810 1.00 93.81 207 ILE A N 1
ATOM 1626 C CA . ILE A 1 207 ? 18.351 3.098 -39.899 1.00 93.81 207 ILE A CA 1
ATOM 1627 C C . ILE A 1 207 ? 19.233 2.854 -38.669 1.00 93.81 207 ILE A C 1
ATOM 1629 O O . ILE A 1 207 ? 20.403 2.500 -38.815 1.00 93.81 207 ILE A O 1
ATOM 1633 N N . ILE A 1 208 ? 18.675 2.994 -37.462 1.00 94.62 208 ILE A N 1
ATOM 1634 C CA . ILE A 1 208 ? 19.421 2.851 -36.204 1.00 94.62 208 ILE A CA 1
ATOM 1635 C C . ILE A 1 208 ? 20.001 1.442 -36.068 1.00 94.62 208 ILE A C 1
ATOM 1637 O O . ILE A 1 208 ? 21.183 1.289 -35.759 1.00 94.62 208 ILE A O 1
ATOM 1641 N N . ARG A 1 209 ? 19.199 0.404 -36.328 1.00 92.50 209 ARG A N 1
ATOM 1642 C CA . ARG A 1 209 ? 19.648 -0.992 -36.264 1.00 92.50 209 ARG A CA 1
ATOM 1643 C C . ARG A 1 209 ? 20.787 -1.255 -37.247 1.00 92.50 209 ARG A C 1
ATOM 1645 O O . ARG A 1 209 ? 21.794 -1.856 -36.883 1.00 92.50 209 ARG A O 1
ATOM 1652 N N . THR A 1 210 ? 20.626 -0.803 -38.486 1.00 92.31 210 THR A N 1
ATOM 1653 C CA . THR A 1 210 ? 21.559 -1.073 -39.585 1.00 92.31 210 THR A CA 1
ATOM 1654 C C . THR A 1 210 ? 22.887 -0.346 -39.391 1.00 92.31 210 THR A C 1
ATOM 1656 O O . THR A 1 210 ? 23.951 -0.961 -39.461 1.00 92.31 210 THR A O 1
ATOM 1659 N N . MET A 1 211 ? 22.845 0.952 -39.086 1.00 94.06 211 MET A N 1
ATOM 1660 C CA . MET A 1 211 ? 24.051 1.745 -38.853 1.00 94.06 211 MET A CA 1
ATOM 1661 C C . MET A 1 211 ? 24.760 1.340 -37.558 1.00 94.06 211 MET A C 1
ATOM 1663 O O . MET A 1 211 ? 25.973 1.165 -37.579 1.00 94.06 211 MET A O 1
ATOM 1667 N N . GLY A 1 212 ? 24.027 1.101 -36.464 1.00 92.88 212 GLY A N 1
ATOM 1668 C CA . GLY A 1 212 ? 24.617 0.663 -35.194 1.00 92.88 212 GLY A CA 1
ATOM 1669 C C . GLY A 1 212 ? 25.371 -0.661 -35.335 1.00 92.88 212 GLY A C 1
ATOM 1670 O O . GLY A 1 212 ? 26.543 -0.754 -34.972 1.00 92.88 212 GLY A O 1
ATOM 1671 N N . ASN A 1 213 ? 24.747 -1.658 -35.975 1.00 90.88 213 ASN A N 1
ATOM 1672 C CA . ASN A 1 213 ? 25.418 -2.924 -36.273 1.00 90.88 213 ASN A CA 1
ATOM 1673 C C . ASN A 1 213 ? 26.630 -2.730 -37.191 1.00 90.88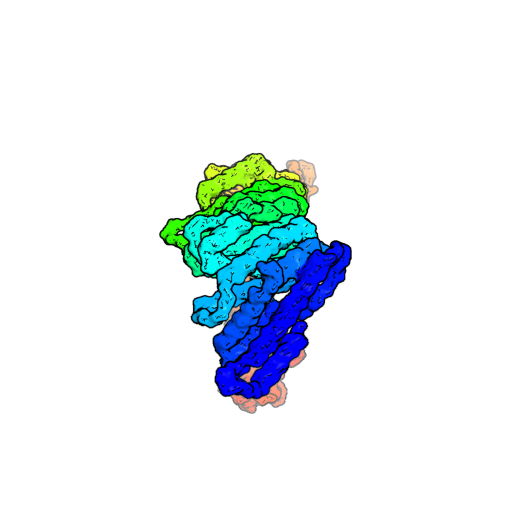 213 ASN A C 1
ATOM 1675 O O . ASN A 1 213 ? 27.650 -3.382 -36.986 1.00 90.88 213 ASN A O 1
ATOM 1679 N N . SER A 1 214 ? 26.538 -1.831 -38.174 1.00 92.12 214 SER A N 1
ATOM 1680 C CA . SER A 1 214 ? 27.659 -1.531 -39.067 1.00 92.12 214 SER A CA 1
ATOM 1681 C C . SER A 1 214 ? 28.837 -0.910 -38.316 1.00 92.12 214 SER A C 1
ATOM 1683 O O . SER A 1 214 ? 29.964 -1.359 -38.489 1.00 92.12 214 SER A O 1
ATOM 1685 N N . PHE A 1 215 ? 28.597 0.044 -37.412 1.00 92.38 215 PHE A N 1
ATOM 1686 C CA . PHE A 1 215 ? 29.650 0.609 -36.564 1.00 92.38 215 PHE A CA 1
ATOM 1687 C C . PHE A 1 215 ? 30.290 -0.441 -35.657 1.00 92.38 215 PHE A C 1
ATOM 1689 O O . PHE A 1 215 ? 31.514 -0.494 -35.559 1.00 92.38 215 PHE A O 1
ATOM 1696 N N . ARG A 1 216 ? 29.490 -1.342 -35.073 1.00 90.44 216 ARG A N 1
ATOM 1697 C CA . ARG A 1 216 ? 30.017 -2.468 -34.289 1.00 90.44 216 ARG A CA 1
ATOM 1698 C C . ARG A 1 216 ? 30.954 -3.352 -35.113 1.00 90.44 216 ARG A C 1
ATOM 1700 O O . ARG A 1 216 ? 32.013 -3.741 -34.631 1.00 90.44 216 ARG A O 1
ATOM 1707 N N . ILE A 1 217 ? 30.556 -3.681 -36.343 1.00 88.44 217 ILE A N 1
ATOM 1708 C CA . ILE A 1 217 ? 31.357 -4.512 -37.247 1.00 88.44 217 ILE A CA 1
ATOM 1709 C C . ILE A 1 217 ? 32.644 -3.775 -37.641 1.00 88.44 217 ILE A C 1
ATOM 1711 O O . ILE A 1 217 ? 33.718 -4.368 -37.565 1.00 88.44 217 ILE A O 1
ATOM 1715 N N . LEU A 1 218 ? 32.572 -2.479 -37.958 1.00 88.62 218 LEU A N 1
ATOM 1716 C CA . LEU A 1 218 ? 33.742 -1.656 -38.285 1.00 88.62 218 LEU A CA 1
ATOM 1717 C C . LEU A 1 218 ? 34.798 -1.655 -37.172 1.00 88.62 218 LEU A C 1
ATOM 1719 O O . LEU A 1 218 ? 35.978 -1.852 -37.456 1.00 88.62 218 LEU A O 1
ATOM 1723 N N . CYS A 1 219 ? 34.380 -1.530 -35.909 1.00 87.69 219 CYS A N 1
ATOM 1724 C CA . CYS A 1 219 ? 35.291 -1.576 -34.759 1.00 87.69 219 CYS A CA 1
ATOM 1725 C C . CYS A 1 219 ? 36.041 -2.908 -34.602 1.00 87.69 219 CYS A C 1
ATOM 1727 O O . CYS A 1 219 ? 37.025 -2.973 -33.875 1.00 87.69 219 CYS A O 1
ATOM 1729 N N . SER A 1 220 ? 35.571 -3.979 -35.241 1.00 82.62 220 SER A N 1
ATOM 1730 C CA . SER A 1 220 ? 36.129 -5.321 -35.071 1.00 82.62 220 SER A CA 1
ATOM 1731 C C . SER A 1 220 ? 37.192 -5.699 -36.110 1.00 82.62 220 SER A C 1
ATOM 1733 O O . SER A 1 220 ? 37.663 -6.837 -36.071 1.00 82.62 220 SER A O 1
ATOM 1735 N N . PHE A 1 221 ? 37.530 -4.803 -37.048 1.00 79.50 221 PHE A N 1
ATOM 1736 C CA . PHE A 1 221 ? 38.553 -5.047 -38.076 1.00 79.50 221 PHE A CA 1
ATOM 1737 C C . PHE A 1 221 ? 39.944 -4.534 -37.699 1.00 79.50 221 PHE A C 1
ATOM 1739 O O . PHE A 1 221 ? 40.921 -5.235 -37.947 1.00 79.50 221 PHE A O 1
ATOM 1746 N N . ASP A 1 222 ? 40.039 -3.325 -37.145 1.00 77.69 222 ASP A N 1
ATOM 1747 C CA . ASP A 1 222 ? 41.304 -2.660 -36.824 1.00 77.69 222 ASP A CA 1
ATOM 1748 C C . ASP A 1 222 ? 41.120 -1.650 -35.675 1.00 77.69 222 ASP A C 1
ATOM 1750 O O . ASP A 1 222 ? 40.114 -0.940 -35.616 1.00 77.69 222 ASP A O 1
ATOM 1754 N N . GLU A 1 223 ? 42.090 -1.596 -34.759 1.00 80.31 223 GLU A N 1
ATOM 1755 C CA . GLU A 1 223 ? 42.033 -0.794 -33.527 1.00 80.31 223 GLU A CA 1
ATOM 1756 C C . GLU A 1 223 ? 42.202 0.712 -33.796 1.00 80.31 223 GLU A C 1
ATOM 1758 O O . GLU A 1 223 ? 41.533 1.538 -33.165 1.00 80.31 223 GLU A O 1
ATOM 1763 N N . GLU A 1 224 ? 43.032 1.085 -34.776 1.00 81.88 224 GLU A N 1
ATOM 1764 C CA . GLU A 1 224 ? 43.228 2.481 -35.182 1.00 81.88 224 GLU A CA 1
ATOM 1765 C C . GLU A 1 224 ? 41.939 3.048 -35.797 1.00 81.88 224 GLU A C 1
ATOM 1767 O O . GLU A 1 224 ? 41.460 4.113 -35.396 1.00 81.88 224 GLU A O 1
ATOM 1772 N N . SER A 1 225 ? 41.310 2.280 -36.687 1.00 78.50 225 SER A N 1
ATOM 1773 C CA . SER A 1 225 ? 40.030 2.593 -37.328 1.00 78.50 225 SER A CA 1
ATOM 1774 C C . SER A 1 225 ? 38.876 2.645 -36.324 1.00 78.50 225 SER A C 1
ATOM 1776 O O . SER A 1 225 ? 38.014 3.520 -36.416 1.00 78.50 225 SER A O 1
ATOM 1778 N N . ALA A 1 226 ? 38.861 1.747 -35.332 1.00 84.25 226 ALA A N 1
ATOM 1779 C CA . ALA A 1 226 ? 37.880 1.767 -34.248 1.00 84.25 226 ALA A CA 1
ATOM 1780 C C . ALA A 1 226 ? 38.013 3.043 -33.398 1.00 84.25 226 ALA A C 1
ATOM 1782 O O . ALA A 1 226 ? 37.017 3.717 -33.121 1.00 84.25 226 ALA A O 1
ATOM 1783 N N . THR A 1 227 ? 39.244 3.413 -33.040 1.00 85.00 227 THR A N 1
ATOM 1784 C CA . THR A 1 227 ? 39.537 4.625 -32.264 1.00 85.00 227 THR A CA 1
ATOM 1785 C C . THR A 1 227 ? 39.191 5.891 -33.047 1.00 85.00 227 THR A C 1
ATOM 1787 O O . THR A 1 227 ? 38.602 6.822 -32.491 1.00 85.00 227 THR A O 1
ATOM 1790 N N . ALA A 1 228 ? 39.512 5.923 -34.344 1.00 85.75 228 ALA A N 1
ATOM 1791 C CA . ALA A 1 228 ? 39.126 7.004 -35.242 1.00 85.75 228 ALA A CA 1
ATOM 1792 C C . ALA A 1 228 ? 37.601 7.144 -35.308 1.00 85.75 228 ALA A C 1
ATOM 1794 O O . ALA A 1 228 ? 37.099 8.243 -35.099 1.00 85.75 228 ALA A O 1
ATOM 1795 N N . LEU A 1 229 ? 36.865 6.038 -35.481 1.00 87.12 229 LEU A N 1
ATOM 1796 C CA . LEU A 1 229 ? 35.399 6.025 -35.508 1.00 87.12 229 LEU A CA 1
ATOM 1797 C C . LEU A 1 229 ? 34.787 6.566 -34.205 1.00 87.12 229 LEU A C 1
ATOM 1799 O O . LEU A 1 229 ? 33.850 7.360 -34.257 1.00 87.12 229 LEU A O 1
ATOM 1803 N N . GLY A 1 230 ? 35.314 6.169 -33.043 1.00 86.06 230 GLY A N 1
ATOM 1804 C CA . GLY A 1 230 ? 34.848 6.671 -31.745 1.00 86.06 230 GLY A CA 1
ATOM 1805 C C . GLY A 1 230 ? 35.006 8.190 -31.606 1.00 86.06 230 GLY A C 1
ATOM 1806 O O . GLY A 1 230 ? 34.059 8.871 -31.212 1.00 86.06 230 GLY A O 1
ATOM 1807 N N . LYS A 1 231 ? 36.168 8.729 -32.006 1.00 87.56 231 LYS A N 1
ATOM 1808 C CA . LYS A 1 231 ? 36.438 10.181 -32.026 1.00 87.56 231 LYS A CA 1
ATOM 1809 C C . LYS A 1 231 ? 35.543 10.914 -33.021 1.00 87.56 231 LYS A C 1
ATOM 1811 O O . LYS A 1 231 ? 34.980 11.954 -32.701 1.00 87.56 231 LYS A O 1
ATOM 1816 N N . ASP A 1 232 ? 35.386 10.342 -34.206 1.00 86.88 232 ASP A N 1
ATOM 1817 C CA . ASP A 1 232 ? 34.593 10.884 -35.303 1.00 86.88 232 ASP A CA 1
ATOM 1818 C C . ASP A 1 232 ? 33.101 10.997 -34.964 1.00 86.88 232 ASP A C 1
ATOM 1820 O O . ASP A 1 232 ? 32.417 11.900 -35.455 1.00 86.88 232 ASP A O 1
ATOM 1824 N N . LEU A 1 233 ? 32.594 10.077 -34.142 1.00 87.56 233 LEU A N 1
ATOM 1825 C CA . LEU A 1 233 ? 31.230 10.082 -33.618 1.00 87.56 233 LEU A CA 1
ATOM 1826 C C . LEU A 1 233 ? 31.080 10.903 -32.324 1.00 87.56 233 LEU A C 1
ATOM 1828 O O . LEU A 1 233 ? 29.980 10.938 -31.775 1.00 87.56 233 LEU A O 1
ATOM 1832 N N . GLU A 1 234 ? 32.150 11.562 -31.864 1.00 87.81 234 GLU A N 1
ATOM 1833 C CA . GLU A 1 234 ? 32.192 12.382 -30.643 1.00 87.81 234 GLU A CA 1
ATOM 1834 C C . GLU A 1 234 ? 31.821 11.584 -29.375 1.00 87.81 234 GLU A C 1
ATOM 1836 O O . GLU A 1 234 ? 31.138 12.082 -28.481 1.00 87.81 234 GLU A O 1
ATOM 1841 N N . LEU A 1 235 ? 32.248 10.315 -29.294 1.00 89.06 235 LEU A N 1
ATOM 1842 C CA . LEU A 1 235 ? 31.942 9.431 -28.166 1.00 89.06 235 LEU A CA 1
ATOM 1843 C C . LEU A 1 235 ? 33.064 9.440 -27.118 1.00 89.06 235 LEU A C 1
ATOM 1845 O O . LEU A 1 235 ? 34.223 9.164 -27.423 1.00 89.06 235 LEU A O 1
ATOM 1849 N N . ASN A 1 236 ? 32.696 9.658 -25.853 1.00 85.44 236 ASN A N 1
ATOM 1850 C CA . ASN A 1 236 ? 33.610 9.602 -24.705 1.00 85.44 236 ASN A CA 1
ATOM 1851 C C . ASN A 1 236 ? 33.865 8.149 -24.255 1.00 85.44 236 ASN A C 1
ATOM 1853 O O . ASN A 1 236 ? 33.334 7.699 -23.238 1.00 85.44 236 ASN A O 1
ATOM 1857 N N . VAL A 1 237 ? 34.632 7.384 -25.035 1.00 85.75 237 VAL A N 1
ATOM 1858 C CA . VAL A 1 237 ? 34.975 5.990 -24.695 1.00 85.75 237 VAL A CA 1
ATOM 1859 C C . VAL A 1 237 ? 36.111 5.960 -23.656 1.00 85.75 237 VAL A C 1
ATOM 1861 O O . VAL A 1 237 ? 37.101 6.660 -23.856 1.00 85.75 237 VAL A O 1
ATOM 1864 N N . PRO A 1 238 ? 36.008 5.179 -22.560 1.00 83.25 238 PRO A N 1
ATOM 1865 C CA . PRO A 1 238 ? 37.080 5.075 -21.567 1.00 83.25 238 PRO A CA 1
ATOM 1866 C C . PRO A 1 238 ? 38.380 4.491 -22.143 1.00 83.25 238 PRO A C 1
ATOM 1868 O O . PRO A 1 238 ? 38.342 3.604 -22.997 1.00 83.25 238 PRO A O 1
ATOM 1871 N N . ASP A 1 239 ? 39.525 4.938 -21.624 1.00 78.25 239 ASP A N 1
ATOM 1872 C CA . ASP A 1 239 ? 40.838 4.400 -21.995 1.00 78.25 239 ASP A CA 1
ATOM 1873 C C . ASP A 1 239 ? 41.046 2.973 -21.447 1.00 78.25 239 ASP A C 1
ATOM 1875 O O . ASP A 1 239 ? 40.583 2.632 -20.357 1.00 78.25 239 ASP A O 1
ATOM 1879 N N . GLY A 1 240 ? 41.782 2.133 -22.187 1.00 77.94 240 GLY A N 1
ATOM 1880 C CA . GLY A 1 240 ? 42.171 0.783 -21.743 1.00 77.94 240 GLY A CA 1
ATOM 1881 C C . GLY A 1 240 ? 41.068 -0.284 -21.814 1.00 77.94 240 GLY A C 1
ATOM 1882 O O . GLY A 1 240 ? 41.191 -1.336 -21.188 1.00 77.94 240 GLY A O 1
ATOM 1883 N N . VAL A 1 241 ? 39.992 -0.026 -22.559 1.00 86.50 241 VAL A N 1
ATOM 1884 C CA . VAL A 1 241 ? 38.882 -0.966 -22.782 1.00 86.50 241 VAL A CA 1
ATOM 1885 C C . VAL A 1 241 ? 39.272 -2.022 -23.823 1.00 86.50 241 VAL A C 1
ATOM 1887 O O . VAL A 1 241 ? 39.961 -1.721 -24.795 1.00 86.50 241 VAL A O 1
ATOM 1890 N N . ASN A 1 242 ? 38.827 -3.271 -23.650 1.00 86.62 242 ASN A N 1
ATOM 1891 C CA . ASN A 1 242 ? 39.099 -4.317 -24.640 1.00 86.62 242 ASN A CA 1
ATOM 1892 C C . ASN A 1 242 ? 38.321 -4.084 -25.955 1.00 86.62 242 ASN A C 1
ATOM 1894 O O . ASN A 1 242 ? 37.272 -3.443 -25.970 1.00 86.62 242 ASN A O 1
ATOM 1898 N N . SER A 1 243 ? 38.803 -4.650 -27.066 1.00 83.62 243 SER A N 1
ATOM 1899 C CA . SER A 1 243 ? 38.228 -4.430 -28.407 1.00 83.62 243 SER A CA 1
ATOM 1900 C C . SER A 1 243 ? 36.730 -4.784 -28.521 1.00 83.62 243 SER A C 1
ATOM 1902 O O . SER A 1 243 ? 35.980 -4.089 -29.211 1.00 83.62 243 SER A O 1
ATOM 1904 N N . LEU A 1 244 ? 36.258 -5.816 -27.810 1.00 83.88 244 LEU A N 1
ATOM 1905 C CA . LEU A 1 244 ? 34.851 -6.234 -27.835 1.00 83.88 244 LEU A CA 1
ATOM 1906 C C . LEU A 1 244 ? 33.945 -5.215 -27.119 1.00 83.88 244 LEU A C 1
ATOM 1908 O O . LEU A 1 244 ? 32.926 -4.789 -27.665 1.00 83.88 244 LEU A O 1
ATOM 1912 N N . GLU A 1 245 ? 34.327 -4.806 -25.908 1.00 86.00 245 GLU A N 1
ATOM 1913 C CA . GLU A 1 245 ? 33.630 -3.777 -25.134 1.00 86.00 245 GLU A CA 1
ATOM 1914 C C . GLU A 1 245 ? 33.677 -2.422 -25.847 1.00 86.00 245 GLU A C 1
ATOM 1916 O O . GLU A 1 245 ? 32.673 -1.712 -25.860 1.00 86.00 245 GLU A O 1
ATOM 1921 N N . PHE A 1 246 ? 34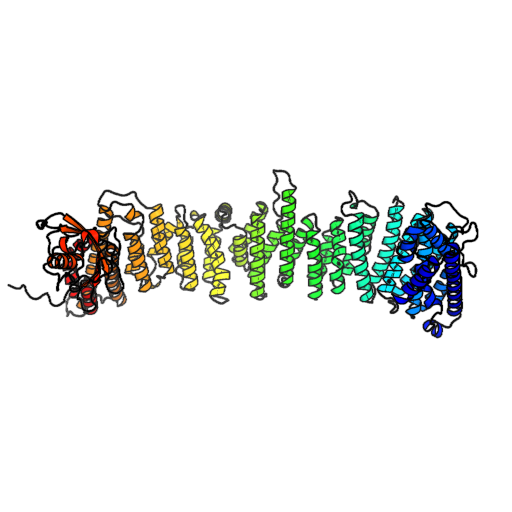.796 -2.091 -26.500 1.00 90.06 246 PHE A N 1
ATOM 1922 C CA . PHE A 1 246 ? 34.937 -0.879 -27.303 1.00 90.06 246 PHE A CA 1
ATOM 1923 C C . PHE A 1 246 ? 33.908 -0.853 -28.442 1.00 90.06 246 PHE A C 1
ATOM 1925 O O . PHE A 1 246 ? 33.147 0.106 -28.573 1.00 90.06 246 PHE A O 1
ATOM 1932 N N . ALA A 1 247 ? 33.811 -1.934 -29.224 1.00 88.88 247 ALA A N 1
ATOM 1933 C CA . ALA A 1 247 ? 32.840 -2.047 -30.312 1.00 88.88 247 ALA A CA 1
ATOM 1934 C C . ALA A 1 247 ? 31.384 -1.947 -29.817 1.00 88.88 247 ALA A C 1
ATOM 1936 O O . ALA A 1 247 ? 30.533 -1.335 -30.472 1.00 88.88 247 ALA A O 1
ATOM 1937 N N . HIS A 1 248 ? 31.087 -2.523 -28.648 1.00 89.31 248 HIS A N 1
ATOM 1938 C CA . HIS A 1 248 ? 29.778 -2.397 -28.005 1.00 89.31 248 HIS A CA 1
ATOM 1939 C C . HIS A 1 248 ? 29.483 -0.963 -27.556 1.00 89.31 248 HIS A C 1
ATOM 1941 O O . HIS A 1 248 ? 28.384 -0.472 -27.816 1.00 89.31 248 HIS A O 1
ATOM 1947 N N . ILE A 1 249 ? 30.451 -0.279 -26.938 1.00 92.12 249 ILE A N 1
ATOM 1948 C CA . ILE A 1 249 ? 30.310 1.118 -26.512 1.00 92.12 249 ILE A CA 1
ATOM 1949 C C . ILE A 1 249 ? 30.088 2.028 -27.719 1.00 92.12 249 ILE A C 1
ATOM 1951 O O . ILE A 1 249 ? 29.182 2.851 -27.676 1.00 92.12 249 ILE A O 1
ATOM 1955 N N . VAL A 1 250 ? 30.839 1.867 -28.812 1.00 92.06 250 VAL A N 1
ATOM 1956 C CA . VAL A 1 250 ? 30.653 2.694 -30.017 1.00 92.06 250 VAL A CA 1
ATOM 1957 C C . VAL A 1 250 ? 29.251 2.512 -30.602 1.00 92.06 250 VAL A C 1
ATOM 1959 O O . VAL A 1 250 ? 28.549 3.488 -30.867 1.00 92.06 250 VAL A O 1
ATOM 1962 N N . SER A 1 251 ? 28.807 1.261 -30.751 1.00 92.50 251 SER A N 1
ATOM 1963 C CA . SER A 1 251 ? 27.478 0.953 -31.286 1.00 92.50 251 SER A CA 1
ATOM 1964 C C . SER A 1 251 ? 26.350 1.496 -30.406 1.00 92.50 251 SER A C 1
ATOM 1966 O O . SER A 1 251 ? 25.411 2.110 -30.918 1.00 92.50 251 SER A O 1
ATOM 1968 N N . LEU A 1 252 ? 26.405 1.239 -29.095 1.00 92.25 252 LEU A N 1
ATOM 1969 C CA . LEU A 1 252 ? 25.363 1.657 -28.157 1.00 92.25 252 LEU A CA 1
ATOM 1970 C C . LEU A 1 252 ? 25.412 3.161 -27.895 1.00 92.25 252 LEU A C 1
ATOM 1972 O O . LEU A 1 252 ? 24.368 3.801 -27.898 1.00 92.25 252 LEU A O 1
ATOM 1976 N N . GLY A 1 253 ? 26.601 3.740 -27.739 1.00 92.75 253 GLY A N 1
ATOM 1977 C CA . GLY A 1 253 ? 26.802 5.169 -27.512 1.00 92.75 253 GLY A CA 1
ATOM 1978 C C . GLY A 1 253 ? 26.304 6.021 -28.668 1.00 92.75 253 GLY A C 1
ATOM 1979 O O . GLY A 1 253 ? 25.561 6.980 -28.447 1.00 92.75 253 GLY A O 1
ATOM 1980 N N . TRP A 1 254 ? 26.596 5.624 -29.910 1.00 94.69 254 TRP A N 1
ATOM 1981 C CA . TRP A 1 254 ? 26.003 6.283 -31.073 1.00 94.69 254 TRP A CA 1
ATOM 1982 C C . TRP A 1 254 ? 24.477 6.135 -31.092 1.00 94.69 254 TRP A C 1
ATOM 1984 O O . TRP A 1 254 ? 23.760 7.132 -31.225 1.00 94.69 254 TRP A O 1
ATOM 1994 N N . LYS A 1 255 ? 23.964 4.908 -30.904 1.00 95.06 255 LYS A N 1
ATOM 1995 C CA . LYS A 1 255 ? 22.519 4.638 -30.884 1.00 95.06 255 LYS A CA 1
ATOM 1996 C C . LYS A 1 255 ? 21.811 5.504 -29.842 1.00 95.06 255 LYS A C 1
ATOM 1998 O O . LYS A 1 255 ? 20.829 6.164 -30.165 1.00 95.06 255 LYS A O 1
ATOM 2003 N N . PHE A 1 256 ? 22.327 5.556 -28.620 1.00 94.88 256 PHE A N 1
ATOM 2004 C CA . PHE A 1 256 ? 21.754 6.315 -27.513 1.00 94.88 256 PHE A CA 1
ATOM 2005 C C . PHE A 1 256 ? 21.831 7.825 -27.763 1.00 94.88 256 PHE A C 1
ATOM 2007 O O . PHE A 1 256 ? 20.864 8.535 -27.493 1.00 94.88 256 PHE A O 1
ATOM 2014 N N . THR A 1 257 ? 22.913 8.318 -28.370 1.00 93.88 257 THR A N 1
ATOM 2015 C CA . THR A 1 257 ? 23.034 9.725 -28.796 1.00 93.88 257 THR A CA 1
ATOM 2016 C C . THR A 1 257 ? 21.941 10.111 -29.796 1.00 93.88 257 THR A C 1
ATOM 2018 O O . THR A 1 257 ? 21.328 11.175 -29.679 1.00 93.88 257 THR A O 1
ATOM 2021 N N . ILE A 1 258 ? 21.634 9.233 -30.752 1.00 94.56 258 ILE A N 1
ATOM 2022 C CA . ILE A 1 258 ? 20.539 9.434 -31.707 1.00 94.56 258 ILE A CA 1
ATOM 2023 C C . ILE A 1 258 ? 19.169 9.324 -31.028 1.00 94.56 258 ILE A C 1
ATOM 2025 O O . ILE A 1 258 ? 18.302 10.168 -31.254 1.00 94.56 258 ILE A O 1
ATOM 2029 N N . LEU A 1 259 ? 18.956 8.318 -30.178 1.00 94.69 259 LEU A N 1
ATOM 2030 C CA . LEU A 1 259 ? 17.690 8.132 -29.462 1.00 94.69 259 LEU A CA 1
ATOM 2031 C C . LEU A 1 259 ? 17.390 9.291 -28.504 1.00 94.69 259 LEU A C 1
ATOM 2033 O O . LEU A 1 259 ? 16.241 9.715 -28.407 1.00 94.69 259 LEU A O 1
ATOM 2037 N N . LYS A 1 260 ? 18.411 9.887 -27.880 1.00 93.69 260 LYS A N 1
ATOM 2038 C CA . LYS A 1 260 ? 18.280 11.140 -27.127 1.00 93.69 260 LYS A CA 1
ATOM 2039 C C . LYS A 1 260 ? 17.684 12.250 -27.998 1.00 93.69 260 LYS A C 1
ATOM 2041 O O . LYS A 1 260 ? 16.753 12.927 -27.570 1.00 93.69 260 LYS A O 1
ATOM 2046 N N . LYS A 1 261 ? 18.164 12.420 -29.237 1.00 92.38 261 LYS A N 1
ATOM 2047 C CA . LYS A 1 261 ? 17.594 13.408 -30.172 1.00 92.38 261 LYS A CA 1
ATOM 2048 C C . LYS A 1 261 ? 16.143 13.095 -30.542 1.00 92.38 261 LYS A C 1
ATOM 2050 O O . LYS A 1 261 ? 15.349 14.021 -30.673 1.00 92.38 261 LYS A O 1
ATOM 2055 N N . HIS A 1 262 ? 15.780 11.817 -30.664 1.00 92.38 262 HIS A N 1
ATOM 2056 C CA . HIS A 1 262 ? 14.384 11.401 -30.858 1.00 92.38 262 HIS A CA 1
ATOM 2057 C C . HIS A 1 262 ? 13.499 11.777 -29.668 1.00 92.38 262 HIS A C 1
ATOM 2059 O O . HIS A 1 262 ? 12.451 12.386 -29.862 1.00 92.38 262 HIS A O 1
ATOM 2065 N N . ILE A 1 263 ? 13.946 11.500 -28.441 1.00 91.56 263 ILE A N 1
ATOM 2066 C CA . ILE A 1 263 ? 13.232 11.838 -27.198 1.00 91.56 263 ILE A CA 1
ATOM 2067 C C . ILE A 1 263 ? 12.999 13.354 -27.066 1.00 91.56 263 ILE A C 1
ATOM 2069 O O . ILE A 1 263 ? 11.947 13.776 -26.578 1.00 91.56 263 ILE A O 1
ATOM 2073 N N . MET A 1 264 ? 13.940 14.162 -27.566 1.00 88.81 264 MET A N 1
ATOM 2074 C CA . MET A 1 264 ? 13.875 15.628 -27.583 1.00 88.81 264 MET A CA 1
ATOM 2075 C C . MET A 1 264 ? 13.220 16.221 -28.850 1.00 88.81 264 MET A C 1
ATOM 2077 O O . MET A 1 264 ? 13.179 17.441 -29.002 1.00 88.81 264 MET A O 1
ATOM 2081 N N . SER A 1 265 ? 12.714 15.390 -29.770 1.00 87.69 265 SER A N 1
ATOM 2082 C CA . SER A 1 265 ? 12.056 15.837 -31.007 1.00 87.69 265 SER A CA 1
ATOM 2083 C C . SER A 1 265 ? 10.741 16.575 -30.728 1.00 87.69 265 SER A C 1
ATOM 2085 O O . SER A 1 265 ? 10.069 16.311 -29.737 1.00 87.69 265 SER A O 1
ATOM 2087 N N . GLY A 1 266 ? 10.302 17.446 -31.644 1.00 84.25 266 GLY A N 1
ATOM 2088 C CA . GLY A 1 266 ? 8.977 18.072 -31.563 1.00 84.25 266 GLY A CA 1
ATOM 2089 C C . GLY A 1 266 ? 7.806 17.111 -31.822 1.00 84.25 266 GLY A C 1
ATOM 2090 O O . GLY A 1 266 ? 6.678 17.402 -31.429 1.00 84.25 266 GLY A O 1
ATOM 2091 N N . ARG A 1 267 ? 8.035 15.954 -32.466 1.00 89.50 267 ARG A N 1
ATOM 2092 C CA . ARG A 1 267 ? 6.964 15.005 -32.827 1.00 89.50 267 ARG A CA 1
ATOM 2093 C C . ARG A 1 267 ? 6.811 13.895 -31.794 1.00 89.50 267 ARG A C 1
ATOM 2095 O O . ARG A 1 267 ? 7.726 13.098 -31.612 1.00 89.50 267 ARG A O 1
ATOM 2102 N N . MET A 1 268 ? 5.621 13.779 -31.198 1.00 91.75 268 MET A N 1
ATOM 2103 C CA . MET A 1 268 ? 5.337 12.790 -30.147 1.00 91.75 268 MET A CA 1
ATOM 2104 C C . MET A 1 268 ? 5.640 11.342 -30.564 1.00 91.75 268 MET A C 1
ATOM 2106 O O . MET A 1 268 ? 6.211 10.608 -29.767 1.00 91.75 268 MET A O 1
ATOM 2110 N N . GLU A 1 269 ? 5.335 10.946 -31.805 1.00 91.81 269 GLU A N 1
ATOM 2111 C CA . GLU A 1 269 ? 5.640 9.596 -32.318 1.00 91.81 269 GLU A CA 1
ATOM 2112 C C . GLU A 1 269 ? 7.132 9.251 -32.179 1.00 91.81 269 GLU A C 1
ATOM 2114 O O . GLU A 1 269 ? 7.476 8.203 -31.637 1.00 91.81 269 GLU A O 1
ATOM 2119 N N . LEU A 1 270 ? 8.023 10.159 -32.598 1.00 91.31 270 LEU A N 1
ATOM 2120 C CA . LEU A 1 270 ? 9.469 9.950 -32.489 1.00 91.31 270 LEU A CA 1
ATOM 2121 C C . LEU A 1 270 ? 9.945 9.963 -31.041 1.00 91.31 270 LEU A C 1
ATOM 2123 O O . LEU A 1 270 ? 10.818 9.177 -30.683 1.00 91.31 270 LEU A O 1
ATOM 2127 N N . ARG A 1 271 ? 9.366 10.826 -30.199 1.00 92.94 271 ARG A N 1
ATOM 2128 C CA . ARG A 1 271 ? 9.712 10.876 -28.773 1.00 92.94 271 ARG A CA 1
ATOM 2129 C C . ARG A 1 271 ? 9.378 9.559 -28.080 1.00 92.94 271 ARG A C 1
ATOM 2131 O O . ARG A 1 271 ? 10.201 9.040 -27.331 1.00 92.94 271 ARG A O 1
ATOM 2138 N N . VAL A 1 272 ? 8.193 9.013 -28.360 1.00 93.00 272 VAL A N 1
ATOM 2139 C CA . VAL A 1 272 ? 7.726 7.724 -27.832 1.00 93.00 272 VAL A CA 1
ATOM 2140 C C . VAL A 1 272 ? 8.600 6.586 -28.345 1.00 93.00 272 VAL A C 1
ATOM 2142 O O . VAL A 1 272 ? 9.091 5.807 -27.535 1.00 93.00 272 VAL A O 1
ATOM 2145 N N . TYR A 1 273 ? 8.871 6.535 -29.652 1.00 93.38 273 TYR A N 1
ATOM 2146 C CA . TYR A 1 273 ? 9.774 5.541 -30.236 1.00 93.38 273 TYR A CA 1
ATOM 2147 C C . TYR A 1 273 ? 11.181 5.607 -29.616 1.00 93.38 273 TYR A C 1
ATOM 2149 O O . TYR A 1 273 ? 11.763 4.579 -29.264 1.00 93.38 273 TYR A O 1
ATOM 2157 N N . GLY A 1 274 ? 11.714 6.819 -29.434 1.00 93.88 274 GLY A N 1
ATOM 2158 C CA . GLY A 1 274 ? 12.994 7.056 -28.774 1.00 93.88 274 GLY A CA 1
ATOM 2159 C C . GLY A 1 274 ? 13.011 6.510 -27.347 1.00 93.88 274 GLY A C 1
ATOM 2160 O O . GLY A 1 274 ? 13.949 5.808 -26.972 1.00 93.88 274 GLY A O 1
ATOM 2161 N N . MET A 1 275 ? 11.941 6.774 -26.590 1.00 93.19 275 MET A N 1
ATOM 2162 C CA . MET A 1 275 ? 11.753 6.261 -25.234 1.00 93.19 275 MET A CA 1
ATOM 2163 C C . MET A 1 275 ? 11.742 4.736 -25.210 1.00 93.19 275 MET A C 1
ATOM 2165 O O . MET A 1 275 ? 12.568 4.134 -24.531 1.00 93.19 275 MET A O 1
ATOM 2169 N N . GLU A 1 276 ? 10.843 4.123 -25.990 1.00 94.19 276 GLU A N 1
ATOM 2170 C CA . GLU A 1 276 ? 10.650 2.672 -26.096 1.00 94.19 276 GLU A CA 1
ATOM 2171 C C . GLU A 1 276 ? 11.925 1.943 -26.513 1.00 94.19 276 GLU A C 1
ATOM 2173 O O . GLU A 1 276 ? 12.254 0.897 -25.954 1.00 94.19 276 GLU A O 1
ATOM 2178 N N . SER A 1 277 ? 12.694 2.542 -27.418 1.00 94.88 277 SER A N 1
ATOM 2179 C CA . SER A 1 277 ? 13.975 1.997 -27.849 1.00 94.88 277 SER A CA 1
ATOM 2180 C C . SER A 1 277 ? 15.017 2.012 -26.730 1.00 94.88 277 SER A C 1
ATOM 2182 O O . SER A 1 277 ? 15.658 0.987 -26.506 1.00 94.88 277 SER A O 1
ATOM 2184 N N . ILE A 1 278 ? 15.175 3.127 -25.996 1.00 94.75 278 ILE A N 1
ATOM 2185 C CA . ILE A 1 278 ? 16.138 3.187 -24.881 1.00 94.75 278 ILE A CA 1
ATOM 2186 C C . ILE A 1 278 ? 15.750 2.190 -23.789 1.00 94.75 278 ILE A C 1
ATOM 2188 O O . ILE A 1 278 ? 16.603 1.418 -23.356 1.00 94.75 278 ILE A O 1
ATOM 2192 N N . GLN A 1 279 ? 14.482 2.157 -23.359 1.00 93.44 279 GLN A N 1
ATOM 2193 C CA . GLN A 1 279 ? 14.078 1.198 -22.325 1.00 93.44 279 GLN A CA 1
ATOM 2194 C C . GLN A 1 279 ? 14.272 -0.254 -22.772 1.00 93.44 279 GLN A C 1
ATOM 2196 O O . GLN A 1 279 ? 14.786 -1.062 -22.000 1.00 93.44 279 GLN A O 1
ATOM 2201 N N . GLY A 1 280 ? 13.908 -0.585 -24.014 1.00 95.44 280 GLY A N 1
ATOM 2202 C CA . GLY A 1 280 ? 14.070 -1.929 -24.556 1.00 95.44 280 GLY A CA 1
ATOM 2203 C C . GLY A 1 280 ? 15.539 -2.336 -24.630 1.00 95.44 280 GLY A C 1
ATOM 2204 O O . GLY A 1 280 ? 15.892 -3.442 -24.228 1.00 95.44 280 GLY A O 1
ATOM 2205 N N . ASP A 1 281 ? 16.412 -1.431 -25.075 1.00 94.69 281 ASP A N 1
ATOM 2206 C CA . ASP A 1 281 ? 17.852 -1.677 -25.133 1.00 94.69 281 ASP A CA 1
ATOM 2207 C C . ASP A 1 281 ? 18.472 -1.877 -23.749 1.00 94.69 281 ASP A C 1
ATOM 2209 O O . ASP A 1 281 ? 19.296 -2.774 -23.590 1.00 94.69 281 ASP A O 1
ATOM 2213 N N . LEU A 1 282 ? 18.074 -1.088 -22.747 1.00 95.56 282 LEU A N 1
ATOM 2214 C CA . LEU A 1 282 ? 18.568 -1.229 -21.374 1.00 95.56 282 LEU A CA 1
ATOM 2215 C C . LEU A 1 282 ? 18.141 -2.562 -20.747 1.00 95.56 282 LEU A C 1
ATOM 2217 O O . LEU A 1 282 ? 18.964 -3.237 -20.127 1.00 95.56 282 LEU A O 1
ATOM 2221 N N . VAL A 1 283 ? 16.887 -2.981 -20.948 1.00 95.06 283 VAL A N 1
ATOM 2222 C CA . VAL A 1 283 ? 16.386 -4.284 -20.476 1.00 95.06 283 VAL A CA 1
ATOM 2223 C C . VAL A 1 283 ? 17.101 -5.432 -21.188 1.00 95.06 283 VAL A C 1
ATOM 2225 O O . VAL A 1 283 ? 17.565 -6.371 -20.539 1.00 95.06 283 VAL A O 1
ATOM 2228 N N . ASN A 1 284 ? 17.250 -5.345 -22.514 1.00 94.31 284 ASN A N 1
ATOM 2229 C CA . ASN A 1 284 ? 17.985 -6.337 -23.294 1.00 94.31 284 ASN A CA 1
ATOM 2230 C C . ASN A 1 284 ? 19.443 -6.431 -22.826 1.00 94.31 284 ASN A C 1
ATOM 2232 O O . ASN A 1 284 ? 19.930 -7.535 -22.580 1.00 94.31 284 ASN A O 1
ATOM 2236 N N . PHE A 1 285 ? 20.111 -5.291 -22.625 1.00 93.50 285 PHE A N 1
ATOM 2237 C CA . PHE A 1 285 ? 21.477 -5.237 -22.112 1.00 93.50 285 PHE A CA 1
ATOM 2238 C C . PHE A 1 285 ? 21.581 -5.870 -20.723 1.00 93.50 285 PHE A C 1
ATOM 2240 O O . PHE A 1 285 ? 22.455 -6.705 -20.499 1.00 93.50 285 PHE A O 1
ATOM 2247 N N . TRP A 1 286 ? 20.662 -5.544 -19.809 1.00 92.62 286 TRP A N 1
ATOM 2248 C CA . TRP A 1 286 ? 20.630 -6.153 -18.481 1.00 92.62 286 TRP A CA 1
ATOM 2249 C C . TRP A 1 286 ? 20.477 -7.676 -18.562 1.00 92.62 286 TRP A C 1
ATOM 2251 O O . TRP A 1 286 ? 21.285 -8.394 -17.979 1.00 92.62 286 TRP A O 1
ATOM 2261 N N . SER A 1 287 ? 19.512 -8.173 -19.342 1.00 93.12 287 SER A N 1
ATOM 2262 C CA . SER A 1 287 ? 19.248 -9.614 -19.469 1.00 93.12 287 SER A CA 1
ATOM 2263 C C . SER A 1 287 ? 20.417 -10.403 -20.072 1.00 93.12 287 SER A C 1
ATOM 2265 O O . SER A 1 287 ? 20.641 -11.551 -19.702 1.00 93.12 287 SER A O 1
ATOM 2267 N N . GLN A 1 288 ? 21.174 -9.795 -20.992 1.00 90.06 288 GLN A N 1
ATOM 2268 C CA . GLN A 1 288 ? 22.254 -10.464 -21.724 1.00 90.06 288 GLN A CA 1
ATOM 2269 C C . GLN A 1 288 ? 23.624 -10.313 -21.058 1.00 90.06 288 GLN A C 1
ATOM 2271 O O . GLN A 1 288 ? 24.473 -11.190 -21.213 1.00 90.06 288 GLN A O 1
ATOM 2276 N N . HIS A 1 289 ? 23.865 -9.199 -20.363 1.00 87.38 289 HIS A N 1
ATOM 2277 C CA . HIS A 1 289 ? 25.211 -8.813 -19.934 1.00 87.38 289 HIS A CA 1
ATOM 2278 C C . HIS A 1 289 ? 25.357 -8.543 -18.438 1.00 87.38 289 HIS A C 1
ATOM 2280 O O . HIS A 1 289 ? 26.493 -8.479 -17.976 1.00 87.38 289 HIS A O 1
ATOM 2286 N N . ILE A 1 290 ? 24.261 -8.392 -17.685 1.00 88.75 290 ILE A N 1
ATOM 2287 C CA . ILE A 1 290 ? 24.300 -8.123 -16.237 1.00 88.75 290 ILE A CA 1
ATOM 2288 C C . ILE A 1 290 ? 23.706 -9.287 -15.446 1.00 88.75 290 ILE A C 1
ATOM 2290 O O . ILE A 1 290 ? 24.322 -9.783 -14.502 1.00 88.75 290 ILE A O 1
ATOM 2294 N N . GLN A 1 291 ? 22.510 -9.735 -15.824 1.00 88.88 291 GLN A N 1
ATOM 2295 C CA . GLN A 1 291 ? 21.787 -10.778 -15.116 1.00 88.88 291 GLN A CA 1
ATOM 2296 C C . GLN A 1 291 ? 22.610 -12.074 -15.095 1.00 88.88 291 GLN A C 1
ATOM 2298 O O . GLN A 1 291 ? 22.983 -12.606 -16.136 1.00 88.88 291 GLN A O 1
ATOM 2303 N N . ASN A 1 292 ? 22.872 -12.600 -13.897 1.00 86.00 292 ASN A N 1
ATOM 2304 C CA . ASN A 1 292 ? 23.655 -13.821 -13.666 1.00 86.00 292 ASN A CA 1
ATOM 2305 C C . ASN A 1 292 ? 25.127 -13.767 -14.134 1.00 86.00 292 ASN A C 1
ATOM 2307 O O . ASN A 1 292 ? 25.764 -14.817 -14.225 1.00 86.00 292 ASN A O 1
ATOM 2311 N N . VAL A 1 293 ? 25.691 -12.580 -14.395 1.00 86.50 293 VAL A N 1
ATOM 2312 C CA . VAL A 1 293 ? 27.100 -12.414 -14.795 1.00 86.50 293 VAL A CA 1
ATOM 2313 C C . VAL A 1 293 ? 27.907 -11.787 -13.644 1.00 86.50 293 VAL A C 1
ATOM 2315 O O . VAL A 1 293 ? 27.736 -10.602 -13.342 1.00 86.50 293 VAL A O 1
ATOM 2318 N N . PRO A 1 294 ? 28.804 -12.543 -12.978 1.00 82.38 294 PRO A N 1
ATOM 2319 C CA . PRO A 1 294 ? 29.629 -12.013 -11.894 1.00 82.38 294 PRO A CA 1
ATOM 2320 C C . PRO A 1 294 ? 30.514 -10.853 -12.364 1.00 82.38 294 PRO A C 1
ATOM 2322 O O . PRO A 1 294 ? 31.191 -10.956 -13.382 1.00 82.38 294 PRO A O 1
ATOM 2325 N N . GLY A 1 295 ? 30.532 -9.749 -11.613 1.00 82.50 295 GLY A N 1
ATOM 2326 C CA . GLY A 1 295 ? 31.371 -8.585 -11.926 1.00 82.50 295 GLY A CA 1
ATOM 2327 C C . GLY A 1 295 ? 30.864 -7.692 -13.065 1.00 82.50 295 GLY A C 1
ATOM 2328 O O . GLY A 1 295 ? 31.505 -6.682 -13.352 1.00 82.50 295 GLY A O 1
ATOM 2329 N N . ALA A 1 296 ? 29.700 -7.982 -13.657 1.00 84.06 296 ALA A N 1
ATOM 2330 C CA . ALA A 1 296 ? 29.163 -7.236 -14.798 1.00 84.06 296 ALA A CA 1
ATOM 2331 C C . ALA A 1 296 ? 28.920 -5.738 -14.558 1.00 84.06 296 ALA A C 1
ATOM 2333 O O . ALA A 1 296 ? 28.981 -4.932 -15.489 1.00 84.06 296 ALA A O 1
ATOM 2334 N N . LEU A 1 297 ? 28.687 -5.340 -13.305 1.00 85.81 297 LEU A N 1
ATOM 2335 C CA . LEU A 1 297 ? 28.557 -3.930 -12.926 1.00 85.81 297 LEU A CA 1
ATOM 2336 C C . LEU A 1 297 ? 29.865 -3.145 -13.128 1.00 85.81 297 LEU A C 1
ATOM 2338 O O . LEU A 1 297 ? 29.841 -1.933 -13.332 1.00 85.81 297 LEU A O 1
ATOM 2342 N N . ASN A 1 298 ? 31.010 -3.835 -13.121 1.00 84.50 298 ASN A N 1
ATOM 2343 C CA . ASN A 1 298 ? 32.319 -3.225 -13.327 1.00 84.50 298 ASN A CA 1
ATOM 2344 C C . ASN A 1 298 ? 32.728 -3.115 -14.800 1.00 84.50 298 ASN A C 1
ATOM 2346 O O . ASN A 1 298 ? 33.714 -2.425 -15.075 1.00 84.50 298 ASN A O 1
ATOM 2350 N N . HIS A 1 299 ? 31.987 -3.751 -15.716 1.00 88.19 299 HIS A N 1
ATOM 2351 C CA . HIS A 1 299 ? 32.263 -3.718 -17.152 1.00 88.19 299 HIS A CA 1
ATOM 2352 C C . HIS A 1 299 ? 32.216 -2.284 -17.692 1.00 88.19 299 HIS A C 1
ATOM 2354 O O . HIS A 1 299 ? 31.376 -1.471 -17.283 1.00 88.19 299 HIS A O 1
ATOM 2360 N N . ALA A 1 300 ? 33.104 -1.977 -18.640 1.00 89.31 300 ALA A N 1
ATOM 2361 C CA . ALA A 1 300 ? 33.243 -0.626 -19.178 1.00 89.31 300 ALA A CA 1
ATOM 2362 C C . ALA A 1 300 ? 31.956 -0.163 -19.874 1.00 89.31 300 ALA A C 1
ATOM 2364 O O . ALA A 1 300 ? 31.544 0.987 -19.721 1.00 89.31 300 ALA A O 1
ATOM 2365 N N . THR A 1 301 ? 31.272 -1.076 -20.572 1.00 90.31 301 THR A N 1
ATOM 2366 C CA . THR A 1 301 ? 30.000 -0.786 -21.245 1.00 90.31 301 THR A CA 1
ATOM 2367 C C . THR A 1 301 ? 28.889 -0.439 -20.253 1.00 90.31 301 THR A C 1
ATOM 2369 O O . THR A 1 301 ? 28.157 0.520 -20.482 1.00 90.31 301 THR A O 1
ATOM 2372 N N . THR A 1 302 ? 28.790 -1.147 -19.121 1.00 91.81 302 THR A N 1
ATOM 2373 C CA . THR A 1 302 ? 27.794 -0.849 -18.075 1.00 91.81 302 THR A CA 1
ATOM 2374 C C . THR A 1 302 ? 28.011 0.551 -17.502 1.00 91.81 302 THR A C 1
ATOM 2376 O O . THR A 1 302 ? 27.077 1.352 -17.451 1.00 91.81 302 THR A O 1
ATOM 2379 N N . LYS A 1 303 ? 29.260 0.883 -17.143 1.00 91.44 303 LYS A N 1
ATOM 2380 C CA . LYS A 1 303 ? 29.628 2.215 -16.634 1.00 91.44 303 LYS A CA 1
ATOM 2381 C C . LYS A 1 303 ? 29.361 3.313 -17.658 1.00 91.44 303 LYS A C 1
ATOM 2383 O O . LYS A 1 303 ? 28.842 4.365 -17.299 1.00 91.44 303 LYS A O 1
ATOM 2388 N N . TYR A 1 304 ? 29.668 3.058 -18.929 1.00 93.19 304 TYR A N 1
ATOM 2389 C CA . TYR A 1 304 ? 29.401 3.996 -20.014 1.00 93.19 304 TYR A CA 1
ATOM 2390 C C . TYR A 1 304 ? 27.903 4.301 -20.154 1.00 93.19 304 TYR A C 1
ATOM 2392 O O . TYR A 1 304 ? 27.529 5.469 -20.212 1.00 93.19 304 TYR A O 1
ATOM 2400 N N . LEU A 1 305 ? 27.033 3.281 -20.150 1.00 94.06 305 LEU A N 1
ATOM 2401 C CA . LEU A 1 305 ? 25.581 3.479 -20.252 1.00 94.06 305 LEU A CA 1
ATOM 2402 C C . LEU A 1 305 ? 25.021 4.270 -19.065 1.00 94.06 305 LEU A C 1
ATOM 2404 O O . LEU A 1 305 ? 24.222 5.183 -19.262 1.00 94.06 305 LEU A O 1
ATOM 2408 N N . VAL A 1 306 ? 25.467 3.966 -17.843 1.00 94.50 306 VAL A N 1
ATOM 2409 C CA . VAL A 1 306 ? 25.078 4.740 -16.655 1.00 94.50 306 VAL A CA 1
ATOM 2410 C C . VAL A 1 306 ? 25.538 6.194 -16.785 1.00 94.50 306 VAL A C 1
ATOM 2412 O O . VAL A 1 306 ? 24.731 7.107 -16.612 1.00 94.50 306 VAL A O 1
ATOM 2415 N N . ASN A 1 307 ? 26.804 6.426 -17.145 1.00 94.06 307 ASN A N 1
ATOM 2416 C CA . ASN A 1 307 ? 27.351 7.774 -17.313 1.00 94.06 307 ASN A CA 1
ATOM 2417 C C . ASN A 1 307 ? 26.608 8.560 -18.395 1.00 94.06 307 ASN A C 1
ATOM 2419 O O . ASN A 1 307 ? 26.302 9.729 -18.186 1.00 94.06 307 ASN A O 1
ATOM 2423 N N . PHE A 1 308 ? 26.238 7.914 -19.502 1.00 94.25 308 PHE A N 1
ATOM 2424 C CA . PHE A 1 308 ? 25.446 8.533 -20.561 1.00 94.25 308 PHE A CA 1
ATOM 2425 C C . PHE A 1 308 ? 24.094 9.046 -20.037 1.00 94.25 308 PHE A C 1
ATOM 2427 O O . PHE A 1 308 ? 23.717 10.190 -20.303 1.00 94.25 308 PHE A O 1
ATOM 2434 N N . LEU A 1 309 ? 23.366 8.227 -19.263 1.00 94.81 309 LEU A N 1
ATOM 2435 C CA . LEU A 1 309 ? 22.079 8.626 -18.677 1.00 94.81 309 LEU A CA 1
ATOM 2436 C C . LEU A 1 309 ? 22.233 9.825 -17.726 1.00 94.81 309 LEU A C 1
ATOM 2438 O O . LEU A 1 309 ? 21.379 10.717 -17.720 1.00 94.81 309 LEU A O 1
ATOM 2442 N N . ARG A 1 310 ? 23.331 9.857 -16.958 1.00 93.75 310 ARG A N 1
ATOM 2443 C CA . ARG A 1 310 ? 23.669 10.912 -15.989 1.00 93.75 310 ARG A CA 1
ATOM 2444 C C . ARG A 1 310 ? 24.069 12.221 -16.658 1.00 93.75 310 ARG A C 1
ATOM 2446 O O . ARG A 1 310 ? 23.455 13.253 -16.399 1.00 93.75 310 ARG A O 1
ATOM 2453 N N . GLU A 1 311 ? 25.071 12.177 -17.532 1.00 93.25 311 GLU A N 1
ATOM 2454 C CA . GLU A 1 311 ? 25.645 13.345 -18.210 1.00 93.25 311 GLU A CA 1
ATOM 2455 C C . GLU A 1 311 ? 24.585 14.089 -19.026 1.00 93.25 311 GLU A C 1
ATOM 2457 O O . GLU A 1 311 ? 24.543 15.318 -19.062 1.00 93.25 311 GLU A O 1
ATOM 2462 N N . HIS A 1 312 ? 23.678 13.343 -19.653 1.00 91.62 312 HIS A N 1
ATOM 2463 C CA . HIS A 1 312 ? 22.615 13.916 -20.464 1.00 91.62 312 HIS A CA 1
ATOM 2464 C C . HIS A 1 312 ? 21.311 14.176 -19.715 1.00 91.62 312 HIS A C 1
ATOM 2466 O O . HIS A 1 312 ? 20.343 14.573 -20.363 1.00 91.62 312 HIS A O 1
ATOM 2472 N N . LYS A 1 313 ? 21.287 13.982 -18.388 1.00 92.19 313 LYS A N 1
ATOM 2473 C CA . LYS A 1 313 ? 20.120 14.217 -17.526 1.00 92.19 313 LYS A CA 1
ATOM 2474 C C . LYS A 1 313 ? 18.839 13.594 -18.090 1.00 92.19 313 LYS A C 1
ATOM 2476 O O . LYS A 1 313 ? 17.782 14.220 -18.119 1.00 92.19 313 LYS A O 1
ATOM 2481 N N . ILE A 1 314 ? 18.943 12.353 -18.575 1.00 92.31 314 ILE A N 1
ATOM 2482 C CA . ILE A 1 314 ? 17.824 11.685 -19.251 1.00 92.31 314 ILE A CA 1
ATOM 2483 C C . ILE A 1 314 ? 16.641 11.532 -18.292 1.00 92.31 314 ILE A C 1
ATOM 2485 O O . ILE A 1 314 ? 15.519 11.816 -18.685 1.00 92.31 314 ILE A O 1
ATOM 2489 N N . VAL A 1 315 ? 16.883 11.162 -17.030 1.00 92.19 315 VAL A N 1
ATOM 2490 C CA . VAL A 1 315 ? 15.820 11.047 -16.016 1.00 92.19 315 VAL A CA 1
ATOM 2491 C C . VAL A 1 315 ? 15.072 12.374 -15.859 1.00 92.19 315 VAL A C 1
ATOM 2493 O O . VAL A 1 315 ? 13.866 12.402 -16.075 1.00 92.19 315 VAL A O 1
ATOM 2496 N N . ASP A 1 316 ? 15.783 13.477 -15.608 1.00 91.00 316 ASP A N 1
ATOM 2497 C CA . ASP A 1 316 ? 15.214 14.830 -15.466 1.00 91.00 316 ASP A CA 1
ATOM 2498 C C . ASP A 1 316 ? 14.343 15.228 -16.670 1.00 91.00 316 ASP A C 1
ATOM 2500 O O . ASP A 1 316 ? 13.216 15.689 -16.512 1.00 91.00 316 ASP A O 1
ATOM 2504 N N . TYR A 1 317 ? 14.803 14.948 -17.892 1.00 89.25 317 TYR A N 1
ATOM 2505 C CA . TYR A 1 317 ? 14.017 15.238 -19.093 1.00 89.25 317 TYR A CA 1
ATOM 2506 C C . TYR A 1 317 ? 12.748 14.382 -19.221 1.00 89.25 317 TYR A C 1
ATOM 2508 O O . TYR A 1 317 ? 11.745 14.849 -19.752 1.00 89.25 317 TYR A O 1
ATOM 2516 N N . VAL A 1 318 ? 12.797 13.113 -18.813 1.00 88.69 318 VAL A N 1
ATOM 2517 C CA . VAL A 1 318 ? 11.694 12.160 -19.020 1.00 88.69 318 VAL A CA 1
ATOM 2518 C C . VAL A 1 318 ? 10.603 12.306 -17.975 1.00 88.69 318 VAL A C 1
ATOM 2520 O O . VAL A 1 318 ? 9.429 12.109 -18.293 1.00 88.69 318 VAL A O 1
ATOM 2523 N N . VAL A 1 319 ? 10.992 12.631 -16.745 1.00 89.19 319 VAL A N 1
ATOM 2524 C CA . VAL A 1 319 ? 10.082 12.727 -15.601 1.00 89.19 319 VAL A CA 1
ATOM 2525 C C . VAL A 1 319 ? 9.869 14.151 -15.116 1.00 89.19 319 VAL A C 1
ATOM 2527 O O . VAL A 1 319 ? 9.097 14.325 -14.183 1.00 89.19 319 VAL A O 1
ATOM 2530 N N . GLY A 1 320 ? 10.510 15.160 -15.714 1.00 87.00 320 GLY A N 1
ATOM 2531 C CA . GLY A 1 320 ? 10.398 16.558 -15.295 1.00 87.00 320 GLY A CA 1
ATOM 2532 C C . GLY A 1 320 ? 8.969 17.105 -15.374 1.00 87.00 320 GLY A C 1
ATOM 2533 O O . GLY A 1 320 ? 8.117 16.542 -16.059 1.00 87.00 320 GLY A O 1
ATOM 2534 N N . VAL A 1 321 ? 8.711 18.228 -14.700 1.00 86.50 321 VAL A N 1
ATOM 2535 C CA . VAL A 1 321 ? 7.357 18.785 -14.479 1.00 86.50 321 VAL A CA 1
ATOM 2536 C C . VAL A 1 321 ? 6.589 19.052 -15.783 1.00 86.50 321 VAL A C 1
ATOM 2538 O O . VAL A 1 321 ? 5.371 18.885 -15.833 1.00 86.50 321 VAL A O 1
ATOM 2541 N N . GLU A 1 322 ? 7.302 19.421 -16.850 1.00 84.31 322 GLU A N 1
ATOM 2542 C CA . GLU A 1 322 ? 6.747 19.702 -18.184 1.00 84.31 322 GLU A CA 1
ATOM 2543 C C . GLU A 1 322 ? 6.668 18.457 -19.094 1.00 84.31 322 GLU A C 1
ATOM 2545 O O . GLU A 1 322 ? 6.272 18.543 -20.262 1.00 84.31 322 GLU A O 1
ATOM 2550 N N . SER A 1 323 ? 7.052 17.283 -18.588 1.00 89.06 323 SER A N 1
ATOM 2551 C CA . SER A 1 323 ? 7.049 16.036 -19.351 1.00 89.06 323 SER A CA 1
ATOM 2552 C C . SER A 1 323 ? 5.634 15.541 -19.610 1.00 89.06 323 SER A C 1
ATOM 2554 O O . SER A 1 323 ? 4.729 15.643 -18.782 1.00 89.06 323 SER A O 1
ATOM 2556 N N . HIS A 1 324 ? 5.438 14.948 -20.784 1.00 91.06 324 HIS A N 1
ATOM 2557 C CA . HIS A 1 324 ? 4.139 14.415 -21.169 1.00 91.06 324 HIS A CA 1
ATOM 2558 C C . HIS A 1 324 ? 3.880 13.055 -20.485 1.00 91.06 324 HIS A C 1
ATOM 2560 O O . HIS A 1 324 ? 4.762 12.191 -20.556 1.00 91.06 324 HIS A O 1
ATOM 2566 N N . PRO A 1 325 ? 2.673 12.783 -19.939 1.00 91.56 325 PRO A N 1
ATOM 2567 C CA . PRO A 1 325 ? 2.355 11.518 -19.256 1.00 91.56 325 PRO A CA 1
ATOM 2568 C C . PRO A 1 325 ? 2.700 10.260 -20.070 1.00 91.56 325 PRO A C 1
ATOM 2570 O O . PRO A 1 325 ? 3.217 9.277 -19.548 1.00 91.56 325 PRO A O 1
ATOM 2573 N N . GLN A 1 326 ? 2.494 10.314 -21.392 1.00 90.88 326 GLN A N 1
ATOM 2574 C CA . GLN A 1 326 ? 2.809 9.207 -22.304 1.00 90.88 326 GLN A CA 1
ATOM 2575 C C . GLN A 1 326 ? 4.296 8.805 -22.302 1.00 90.88 326 GLN A C 1
ATOM 2577 O O . GLN A 1 326 ? 4.592 7.630 -22.520 1.00 90.88 326 GLN A O 1
ATOM 2582 N N . LEU A 1 327 ? 5.218 9.742 -22.057 1.00 92.12 327 LEU A N 1
ATOM 2583 C CA . LEU A 1 327 ? 6.651 9.448 -21.957 1.00 92.12 327 LEU A CA 1
ATOM 2584 C C . LEU A 1 327 ? 7.002 8.870 -20.587 1.00 92.12 327 LEU A C 1
ATOM 2586 O O . LEU A 1 327 ? 7.707 7.868 -20.524 1.00 92.12 327 LEU A O 1
ATOM 2590 N N . ILE A 1 328 ? 6.440 9.438 -19.517 1.00 92.88 328 ILE A N 1
ATOM 2591 C CA . ILE A 1 328 ? 6.646 8.980 -18.134 1.00 92.88 328 ILE A CA 1
ATOM 2592 C C . ILE A 1 328 ? 6.214 7.517 -17.981 1.00 92.88 328 ILE A C 1
ATOM 2594 O O . ILE A 1 328 ? 6.992 6.693 -17.506 1.00 92.88 328 ILE A O 1
ATOM 2598 N N . SER A 1 329 ? 5.027 7.168 -18.496 1.00 90.38 329 SER A N 1
ATOM 2599 C CA . SER A 1 329 ? 4.488 5.793 -18.485 1.00 90.38 329 SER A CA 1
ATOM 2600 C C . SER A 1 329 ? 5.410 4.748 -19.139 1.00 90.38 329 SER A C 1
ATOM 2602 O O . SER A 1 329 ? 5.268 3.550 -18.910 1.00 90.38 329 SER A O 1
ATOM 2604 N N . ARG A 1 330 ? 6.365 5.195 -19.966 1.00 88.31 330 ARG A N 1
ATOM 2605 C CA . ARG A 1 330 ? 7.322 4.372 -20.721 1.00 88.31 330 ARG A CA 1
ATOM 2606 C C . ARG A 1 330 ? 8.766 4.532 -20.230 1.00 88.31 330 ARG A C 1
ATOM 2608 O O . ARG A 1 330 ? 9.678 3.988 -20.842 1.00 88.31 330 ARG A O 1
ATOM 2615 N N . GLY A 1 331 ? 8.985 5.292 -19.158 1.00 87.25 331 GLY A N 1
ATOM 2616 C CA . GLY A 1 331 ? 10.312 5.616 -18.630 1.00 87.25 331 GLY A CA 1
ATOM 2617 C C . GLY A 1 331 ? 10.782 4.722 -17.480 1.00 87.25 331 GLY A C 1
ATOM 2618 O O . GLY A 1 331 ? 11.934 4.836 -17.065 1.00 87.25 331 GLY A O 1
ATOM 2619 N N . SER A 1 332 ? 9.936 3.823 -16.962 1.00 91.94 332 SER A N 1
ATOM 2620 C CA . SER A 1 332 ? 10.217 3.064 -15.730 1.00 91.94 332 SER A CA 1
ATOM 2621 C C . SER A 1 332 ? 11.504 2.256 -15.783 1.00 91.94 332 SER A C 1
ATOM 2623 O O . SER A 1 332 ? 12.286 2.288 -14.839 1.00 91.94 332 SER A O 1
ATOM 2625 N N . ASN A 1 333 ? 11.778 1.595 -16.904 1.00 94.69 333 ASN A N 1
ATOM 2626 C CA . ASN A 1 333 ? 12.981 0.785 -17.080 1.00 94.69 333 ASN A CA 1
ATOM 2627 C C . ASN A 1 333 ? 14.272 1.615 -17.143 1.00 94.69 333 ASN A C 1
ATOM 2629 O O . ASN A 1 333 ? 15.337 1.072 -16.869 1.00 94.69 333 ASN A O 1
ATOM 2633 N N . ILE A 1 334 ? 14.211 2.914 -17.466 1.00 94.75 334 ILE A N 1
ATOM 2634 C CA . ILE A 1 334 ? 15.390 3.795 -17.400 1.00 94.75 334 ILE A CA 1
ATOM 2635 C C . ILE A 1 334 ? 15.787 3.996 -15.935 1.00 94.75 334 ILE A C 1
ATOM 2637 O O . ILE A 1 334 ? 16.953 3.832 -15.582 1.00 94.75 334 ILE A O 1
ATOM 2641 N N . VAL A 1 335 ? 14.808 4.288 -15.074 1.00 94.94 335 VAL A N 1
ATOM 2642 C CA . VAL A 1 335 ? 15.023 4.401 -13.624 1.00 94.94 335 VAL A CA 1
ATOM 2643 C C . VAL A 1 335 ? 15.389 3.039 -13.034 1.00 94.94 335 VAL A C 1
ATOM 2645 O O . VAL A 1 335 ? 16.366 2.926 -12.300 1.00 94.94 335 VAL A O 1
ATOM 2648 N N . GLY A 1 336 ? 14.673 1.984 -13.428 1.00 94.75 336 GLY A N 1
ATOM 2649 C CA . GLY A 1 336 ? 14.957 0.605 -13.039 1.00 94.75 336 GLY A CA 1
ATOM 2650 C C . GLY A 1 336 ? 16.381 0.172 -13.392 1.00 94.75 336 GLY A C 1
ATOM 2651 O O . GLY A 1 336 ? 17.025 -0.485 -12.581 1.00 94.75 336 GLY A O 1
ATOM 2652 N N . PHE A 1 337 ? 16.919 0.606 -14.539 1.00 95.56 337 PHE A N 1
ATOM 2653 C CA . PHE A 1 337 ? 18.308 0.337 -14.914 1.00 95.56 337 PHE A CA 1
ATOM 2654 C C . PHE A 1 337 ? 19.302 0.946 -13.917 1.00 95.56 337 PHE A C 1
ATOM 2656 O O . PHE A 1 337 ? 20.236 0.264 -13.511 1.00 95.56 337 PHE A O 1
ATOM 2663 N N . LEU A 1 338 ? 19.083 2.187 -13.464 1.00 95.12 338 LEU A N 1
ATOM 2664 C CA . LEU A 1 338 ? 19.917 2.810 -12.425 1.00 95.12 338 LEU A CA 1
ATOM 2665 C C . LEU A 1 338 ? 19.828 2.059 -11.087 1.00 95.12 338 LEU A C 1
ATOM 2667 O O . LEU A 1 338 ? 20.823 1.968 -10.365 1.00 95.12 338 LEU A O 1
ATOM 2671 N N . VAL A 1 339 ? 18.654 1.506 -10.766 1.00 94.50 339 VAL A N 1
ATOM 2672 C CA . VAL A 1 339 ? 18.432 0.710 -9.550 1.00 94.50 339 VAL A CA 1
ATOM 2673 C C . VAL A 1 339 ? 19.201 -0.611 -9.609 1.00 94.50 339 VAL A C 1
ATOM 2675 O O . VAL A 1 339 ? 19.971 -0.902 -8.698 1.00 94.50 339 VAL A O 1
ATOM 2678 N N . VAL A 1 340 ? 19.057 -1.390 -10.687 1.00 92.75 340 VAL A N 1
ATOM 2679 C CA . VAL A 1 340 ? 19.725 -2.703 -10.822 1.00 92.75 340 VAL A CA 1
ATOM 2680 C C . VAL A 1 340 ? 21.234 -2.596 -11.052 1.00 92.75 340 VAL A C 1
ATOM 2682 O O . VAL A 1 340 ? 21.945 -3.583 -10.874 1.00 92.75 340 VAL A O 1
ATOM 2685 N N . THR A 1 341 ? 21.741 -1.423 -11.445 1.00 92.62 341 THR A N 1
ATOM 2686 C CA . THR A 1 341 ? 23.186 -1.149 -11.498 1.00 92.62 341 THR A CA 1
ATOM 2687 C C . THR A 1 341 ? 23.750 -0.579 -10.195 1.00 92.62 341 THR A C 1
ATOM 2689 O O . THR A 1 341 ? 24.935 -0.252 -10.154 1.00 92.62 341 THR A O 1
ATOM 2692 N N . SER A 1 342 ? 22.934 -0.456 -9.140 1.00 90.44 342 SER A N 1
ATOM 2693 C CA . SER A 1 342 ? 23.307 0.148 -7.850 1.00 90.44 342 SER A CA 1
ATOM 2694 C C . SER A 1 342 ? 23.856 1.572 -7.979 1.00 90.44 342 SER A C 1
ATOM 2696 O O . SER A 1 342 ? 24.759 1.975 -7.249 1.00 90.44 342 SER A O 1
ATOM 2698 N N . THR A 1 343 ? 23.331 2.341 -8.936 1.00 93.12 343 THR A N 1
ATOM 2699 C CA . THR A 1 343 ? 23.741 3.735 -9.173 1.00 93.12 343 THR A CA 1
ATOM 2700 C C . THR A 1 343 ? 22.633 4.744 -8.914 1.00 93.12 343 THR A C 1
ATOM 2702 O O . THR A 1 343 ? 22.893 5.939 -9.020 1.00 93.12 343 THR A O 1
ATOM 2705 N N . TYR A 1 344 ? 21.423 4.289 -8.583 1.00 94.31 344 TYR A N 1
ATOM 2706 C CA . TYR A 1 344 ? 20.304 5.121 -8.143 1.00 94.31 344 TYR A CA 1
ATOM 2707 C C . TYR A 1 344 ? 20.608 5.769 -6.787 1.00 94.31 344 TYR A C 1
ATOM 2709 O O . TYR A 1 344 ? 21.008 5.078 -5.851 1.00 94.31 344 TYR A O 1
ATOM 2717 N N . THR A 1 345 ? 20.400 7.079 -6.668 1.00 94.25 345 THR A N 1
ATOM 2718 C CA . THR A 1 345 ? 20.688 7.852 -5.451 1.00 94.25 345 THR A CA 1
ATOM 2719 C C . THR A 1 345 ? 19.472 8.651 -4.979 1.00 94.25 345 THR A C 1
ATOM 2721 O O . THR A 1 345 ? 18.445 8.746 -5.653 1.00 94.25 345 THR A O 1
ATOM 2724 N N . ASN A 1 346 ? 19.588 9.274 -3.807 1.00 94.88 346 ASN A N 1
ATOM 2725 C CA . ASN A 1 346 ? 18.556 10.175 -3.290 1.00 94.88 346 ASN A CA 1
ATOM 2726 C C . ASN A 1 346 ? 18.315 11.381 -4.220 1.00 94.88 346 ASN A C 1
ATOM 2728 O O . ASN A 1 346 ? 17.175 11.814 -4.349 1.00 94.88 346 ASN A O 1
ATOM 2732 N N . GLU A 1 347 ? 19.336 11.835 -4.957 1.00 94.56 347 GLU A N 1
ATOM 2733 C CA . GLU A 1 347 ? 19.201 12.890 -5.977 1.00 94.56 347 GLU A CA 1
ATOM 2734 C C . GLU A 1 347 ? 18.241 12.476 -7.108 1.00 94.56 347 GLU A C 1
ATOM 2736 O O . GLU A 1 347 ? 17.459 13.290 -7.590 1.00 94.56 347 GLU A O 1
ATOM 2741 N N . ASP A 1 348 ? 18.235 11.199 -7.512 1.00 94.50 348 ASP A N 1
ATOM 2742 C CA . ASP A 1 348 ? 17.255 10.709 -8.495 1.00 94.50 348 ASP A CA 1
ATOM 2743 C C . ASP A 1 348 ? 15.837 10.788 -7.962 1.00 94.50 348 ASP A C 1
ATOM 2745 O O . ASP A 1 348 ? 14.916 11.188 -8.676 1.00 94.50 348 ASP A O 1
ATOM 2749 N N . THR A 1 349 ? 15.673 10.417 -6.692 1.00 95.62 349 THR A N 1
ATOM 2750 C CA . THR A 1 349 ? 14.383 10.530 -6.016 1.00 95.62 349 THR A CA 1
ATOM 2751 C C . THR A 1 349 ? 13.939 11.985 -5.997 1.00 95.62 349 THR A C 1
ATOM 2753 O O . THR A 1 349 ? 12.781 12.243 -6.290 1.00 95.62 349 THR A O 1
ATOM 2756 N N . ASP A 1 350 ? 14.838 12.933 -5.736 1.00 95.56 350 ASP A N 1
ATOM 2757 C CA . ASP A 1 350 ? 14.533 14.368 -5.712 1.00 95.56 350 ASP A CA 1
ATOM 2758 C C . ASP A 1 350 ? 14.082 14.896 -7.072 1.00 95.56 350 ASP A C 1
ATOM 2760 O O . ASP A 1 350 ? 13.052 15.571 -7.162 1.00 95.56 350 ASP A O 1
ATOM 2764 N N . ILE A 1 351 ? 14.801 14.530 -8.135 1.00 94.06 351 ILE A N 1
ATOM 2765 C CA . ILE A 1 351 ? 14.456 14.892 -9.514 1.00 94.06 351 ILE A CA 1
ATOM 2766 C C . ILE A 1 351 ? 13.060 14.367 -9.872 1.00 94.06 351 ILE A C 1
ATOM 2768 O O . ILE A 1 351 ? 12.230 15.113 -10.392 1.00 94.06 351 ILE A O 1
ATOM 2772 N N . ILE A 1 352 ? 12.772 13.099 -9.563 1.00 95.50 352 ILE A N 1
ATOM 2773 C CA . ILE A 1 352 ? 11.471 12.483 -9.857 1.00 95.50 352 ILE A CA 1
ATOM 2774 C C . ILE A 1 352 ? 10.365 13.077 -8.969 1.00 95.50 352 ILE A C 1
ATOM 2776 O O . ILE A 1 352 ? 9.262 13.364 -9.443 1.00 95.50 352 ILE A O 1
ATOM 2780 N N . TRP A 1 353 ? 10.651 13.294 -7.685 1.00 96.19 353 TRP A N 1
ATOM 2781 C CA . TRP A 1 353 ? 9.684 13.777 -6.702 1.00 96.19 353 TRP A CA 1
ATOM 2782 C C . TRP A 1 353 ? 9.252 15.216 -6.960 1.00 96.19 353 TRP A C 1
ATOM 2784 O O . TRP A 1 353 ? 8.103 15.558 -6.681 1.00 96.19 353 TRP A O 1
ATOM 2794 N N . LYS A 1 354 ? 10.119 16.037 -7.564 1.00 94.75 354 LYS A N 1
ATOM 2795 C CA . LYS A 1 354 ? 9.782 17.400 -7.989 1.00 94.75 354 LYS A CA 1
ATOM 2796 C C . LYS A 1 354 ? 8.500 17.446 -8.826 1.00 94.75 354 LYS A C 1
ATOM 2798 O O . LYS A 1 354 ? 7.663 18.324 -8.645 1.00 94.75 354 LYS A O 1
ATOM 2803 N N . THR A 1 355 ? 8.289 16.461 -9.693 1.00 94.19 355 THR A N 1
ATOM 2804 C CA . THR A 1 355 ? 7.068 16.371 -10.504 1.00 94.19 355 THR A CA 1
ATOM 2805 C C . THR A 1 355 ? 5.843 15.982 -9.685 1.00 94.19 355 THR A C 1
ATOM 2807 O O . THR A 1 355 ? 4.753 16.487 -9.946 1.00 94.19 355 THR A O 1
ATOM 2810 N N . VAL A 1 356 ? 6.001 15.152 -8.653 1.00 95.00 356 VAL A N 1
ATOM 2811 C CA . VAL A 1 356 ? 4.915 14.812 -7.718 1.00 95.00 356 VAL A CA 1
ATOM 2812 C C . VAL A 1 356 ? 4.496 16.037 -6.895 1.00 95.00 356 VAL A C 1
ATOM 2814 O O . VAL A 1 356 ? 3.301 16.265 -6.699 1.00 95.00 356 VAL A O 1
ATOM 2817 N N . SER A 1 357 ? 5.457 16.841 -6.431 1.00 93.19 357 SER A N 1
ATOM 2818 C CA . SER A 1 357 ? 5.193 18.012 -5.588 1.00 93.19 357 SER A CA 1
ATOM 2819 C C . SER A 1 357 ? 4.702 19.234 -6.372 1.00 93.19 357 SER A C 1
ATOM 2821 O O . SER A 1 357 ? 3.781 19.917 -5.917 1.00 93.19 357 SER A O 1
ATOM 2823 N N . GLU A 1 358 ? 5.281 19.513 -7.543 1.00 92.81 358 GLU A N 1
ATOM 2824 C CA . GLU A 1 358 ? 5.044 20.753 -8.296 1.00 92.81 358 GLU A CA 1
ATOM 2825 C C . GLU A 1 358 ? 3.991 20.612 -9.405 1.00 92.81 358 GLU A C 1
ATOM 2827 O O . GLU A 1 358 ? 3.336 21.596 -9.744 1.00 92.81 358 GLU A O 1
ATOM 2832 N N . SER A 1 359 ? 3.765 19.415 -9.963 1.00 92.12 359 SER A N 1
ATOM 2833 C CA . SER A 1 359 ? 2.813 19.268 -11.072 1.00 92.12 359 SER A CA 1
ATOM 2834 C C . SER A 1 359 ? 1.361 19.453 -10.619 1.00 92.12 359 SER A C 1
ATOM 2836 O O . SER A 1 359 ? 0.937 18.970 -9.560 1.00 92.12 359 SER A O 1
ATOM 2838 N N . HIS A 1 360 ? 0.584 20.137 -11.461 1.00 88.62 360 HIS A N 1
ATOM 2839 C CA . HIS A 1 360 ? -0.860 20.316 -11.309 1.00 88.62 360 HIS A CA 1
ATOM 2840 C C . HIS A 1 360 ? -1.684 19.345 -12.175 1.00 88.62 360 HIS A C 1
ATOM 2842 O O . HIS A 1 360 ? -2.900 19.291 -12.006 1.00 88.62 360 HIS A O 1
ATOM 2848 N N . ASP A 1 361 ? -1.064 18.576 -13.087 1.00 90.88 361 ASP A N 1
ATOM 2849 C CA . ASP A 1 361 ? -1.773 17.560 -13.881 1.00 90.88 361 ASP A CA 1
ATOM 2850 C C . ASP A 1 361 ? -1.815 16.223 -13.111 1.00 90.88 361 ASP A C 1
ATOM 2852 O O . ASP A 1 361 ? -0.779 15.560 -12.970 1.00 90.88 361 ASP A O 1
ATOM 2856 N N . PRO A 1 362 ? -2.994 15.771 -12.638 1.00 89.88 362 PRO A N 1
ATOM 2857 C CA . PRO A 1 362 ? -3.113 14.521 -11.886 1.00 89.88 362 PRO A CA 1
ATOM 2858 C C . PRO A 1 362 ? -2.722 13.286 -12.709 1.00 89.88 362 PRO A C 1
ATOM 2860 O O . PRO A 1 362 ? -2.349 12.259 -12.140 1.00 89.88 362 PRO A O 1
ATOM 2863 N N . ARG A 1 363 ? -2.773 13.356 -14.048 1.00 92.50 363 ARG A N 1
ATOM 2864 C CA . ARG A 1 363 ? -2.319 12.261 -14.920 1.00 92.50 363 ARG A CA 1
ATOM 2865 C C . ARG A 1 363 ? -0.804 12.133 -14.866 1.00 92.50 363 ARG A C 1
ATOM 2867 O O . ARG A 1 363 ? -0.313 11.026 -14.693 1.00 92.50 363 ARG A O 1
ATOM 2874 N N . THR A 1 364 ? -0.080 13.249 -14.943 1.00 93.75 364 THR A N 1
ATOM 2875 C CA . THR A 1 364 ? 1.385 13.275 -14.823 1.00 93.75 364 THR A CA 1
ATOM 2876 C C . THR A 1 364 ? 1.824 12.699 -13.482 1.00 93.75 364 THR A C 1
ATOM 2878 O O . THR A 1 364 ? 2.640 11.782 -13.460 1.00 93.75 364 THR A O 1
ATOM 2881 N N . VAL A 1 365 ? 1.227 13.161 -12.376 1.00 94.50 365 VAL A N 1
ATOM 2882 C CA . VAL A 1 365 ? 1.534 12.639 -11.033 1.00 94.50 365 VAL A CA 1
ATOM 2883 C C . VAL A 1 365 ? 1.282 11.131 -10.965 1.00 94.50 365 VAL A C 1
ATOM 2885 O O . VAL A 1 365 ? 2.143 10.385 -10.510 1.00 94.50 365 VAL A O 1
ATOM 2888 N N . SER A 1 366 ? 0.144 10.661 -11.479 1.00 94.00 366 SER A N 1
ATOM 2889 C CA . SER A 1 366 ? -0.192 9.234 -11.490 1.00 94.00 366 SER A CA 1
ATOM 2890 C C . SER A 1 366 ? 0.817 8.377 -12.251 1.00 94.00 366 SER A C 1
ATOM 2892 O O . SER A 1 366 ? 1.170 7.303 -11.769 1.00 94.00 366 SER A O 1
ATOM 2894 N N . GLU A 1 367 ? 1.277 8.823 -13.423 1.00 95.44 367 GLU A N 1
ATOM 2895 C CA . GLU A 1 367 ? 2.278 8.080 -14.197 1.00 95.44 367 GLU A CA 1
ATOM 2896 C C . GLU A 1 367 ? 3.629 8.045 -13.474 1.00 95.44 367 GLU A C 1
ATOM 2898 O O . GLU A 1 367 ? 4.296 7.014 -13.482 1.00 95.44 367 GLU A O 1
ATOM 2903 N N . VAL A 1 368 ? 4.015 9.126 -12.783 1.00 95.94 368 VAL A N 1
ATOM 2904 C CA . VAL A 1 368 ? 5.240 9.145 -11.966 1.00 95.94 368 VAL A CA 1
ATOM 2905 C C . VAL A 1 368 ? 5.138 8.170 -10.791 1.00 95.94 368 VAL A C 1
ATOM 2907 O O . VAL A 1 368 ? 6.068 7.398 -10.555 1.00 95.94 368 VAL A O 1
ATOM 2910 N N . LEU A 1 369 ? 4.008 8.157 -10.075 1.00 96.38 369 LEU A N 1
ATOM 2911 C CA . LEU A 1 369 ? 3.784 7.222 -8.967 1.00 96.38 369 LEU A CA 1
ATOM 2912 C C . LEU A 1 369 ? 3.788 5.765 -9.448 1.00 96.38 369 LEU A C 1
ATOM 2914 O O . LEU A 1 369 ? 4.404 4.913 -8.805 1.00 96.38 369 LEU A O 1
ATOM 2918 N N . ALA A 1 370 ? 3.153 5.471 -10.586 1.00 95.62 370 ALA A N 1
ATOM 2919 C CA . ALA A 1 370 ? 3.163 4.138 -11.189 1.00 95.62 370 ALA A CA 1
ATOM 2920 C C . ALA A 1 370 ? 4.581 3.718 -11.611 1.00 95.62 370 ALA A C 1
ATOM 2922 O O . ALA A 1 370 ? 5.009 2.594 -11.334 1.00 95.62 370 ALA A O 1
ATOM 2923 N N . MET A 1 371 ? 5.335 4.642 -12.214 1.00 95.12 371 MET A N 1
ATOM 2924 C CA . MET A 1 371 ? 6.724 4.431 -12.608 1.00 95.12 371 MET A CA 1
ATOM 2925 C C . MET A 1 371 ? 7.603 4.096 -11.395 1.00 95.12 371 MET A C 1
ATOM 2927 O O . MET A 1 371 ? 8.266 3.061 -11.412 1.00 95.12 371 MET A O 1
ATOM 2931 N N . LEU A 1 372 ? 7.569 4.903 -10.329 1.00 95.06 372 LEU A N 1
ATOM 2932 C CA . LEU A 1 372 ? 8.309 4.634 -9.088 1.00 95.06 372 LEU A CA 1
ATOM 2933 C C . LEU A 1 372 ? 7.877 3.313 -8.437 1.00 95.06 372 LEU A C 1
ATOM 2935 O O . LEU A 1 372 ? 8.718 2.520 -8.031 1.00 95.06 372 LEU A O 1
ATOM 2939 N N . SER A 1 373 ? 6.573 3.028 -8.395 1.00 96.00 373 SER A N 1
ATOM 2940 C CA . SER A 1 373 ? 6.067 1.779 -7.806 1.00 96.00 373 SER A CA 1
ATOM 2941 C C . SER A 1 373 ? 6.623 0.542 -8.506 1.00 96.00 373 SER A C 1
ATOM 2943 O O . SER A 1 373 ? 6.928 -0.459 -7.859 1.00 96.00 373 SER A O 1
ATOM 2945 N N . SER A 1 374 ? 6.801 0.616 -9.829 1.00 94.50 374 SER A N 1
ATOM 2946 C CA . SER A 1 374 ? 7.351 -0.491 -10.612 1.00 94.50 374 SER A CA 1
ATOM 2947 C C . SER A 1 374 ? 8.815 -0.809 -10.282 1.00 94.50 374 SER A C 1
ATOM 2949 O O . SER A 1 374 ? 9.248 -1.935 -10.518 1.00 94.50 374 SER A O 1
ATOM 2951 N N . THR A 1 375 ? 9.572 0.129 -9.693 1.00 93.94 375 THR A N 1
ATOM 2952 C CA . THR A 1 375 ? 10.981 -0.095 -9.327 1.00 93.94 375 THR A CA 1
ATOM 2953 C C . THR A 1 375 ? 11.152 -0.677 -7.926 1.00 93.94 375 THR A C 1
ATOM 2955 O O . THR A 1 375 ? 12.223 -1.199 -7.623 1.00 93.94 375 THR A O 1
ATOM 2958 N N . PHE A 1 376 ? 10.122 -0.663 -7.072 1.00 94.88 376 PHE A N 1
ATOM 2959 C CA . PHE A 1 376 ? 10.232 -1.065 -5.662 1.00 94.88 376 PHE A CA 1
ATOM 2960 C C . PHE A 1 376 ? 10.803 -2.472 -5.457 1.00 94.88 376 PHE A C 1
ATOM 2962 O O . PHE A 1 376 ? 11.637 -2.678 -4.576 1.00 94.88 376 PHE A O 1
ATOM 2969 N N . SER A 1 377 ? 10.409 -3.441 -6.289 1.00 92.19 377 SER A N 1
ATOM 2970 C CA . SER A 1 377 ? 10.928 -4.812 -6.204 1.00 92.19 377 SER A CA 1
ATOM 2971 C C . SER A 1 377 ? 12.381 -4.943 -6.669 1.00 92.19 377 SER A C 1
ATOM 2973 O O . SER A 1 377 ? 13.051 -5.898 -6.279 1.00 92.19 377 SER A O 1
ATOM 2975 N N . MET A 1 378 ? 12.856 -4.006 -7.497 1.00 92.12 378 MET A N 1
ATOM 2976 C CA . MET A 1 378 ? 14.202 -4.007 -8.081 1.00 92.12 378 MET A CA 1
ATOM 2977 C C . MET A 1 378 ? 15.266 -3.511 -7.096 1.00 92.12 378 MET A C 1
ATOM 2979 O O . MET A 1 378 ? 16.440 -3.824 -7.272 1.00 92.12 378 MET A O 1
ATOM 2983 N N . HIS A 1 379 ? 14.882 -2.757 -6.060 1.00 91.31 379 HIS A N 1
ATOM 2984 C CA . HIS A 1 379 ? 15.826 -2.289 -5.048 1.00 91.31 379 HIS A CA 1
ATOM 2985 C C . HIS A 1 379 ? 16.385 -3.460 -4.230 1.00 91.31 379 HIS A C 1
ATOM 2987 O O . HIS A 1 379 ? 15.639 -4.280 -3.688 1.00 91.31 379 HIS A O 1
ATOM 2993 N N . HIS A 1 380 ? 17.712 -3.520 -4.120 1.00 84.19 380 HIS A N 1
ATOM 2994 C CA . HIS A 1 380 ? 18.396 -4.469 -3.241 1.00 84.19 380 HIS A CA 1
ATOM 2995 C C . HIS A 1 380 ? 18.307 -4.046 -1.769 1.00 84.19 380 HIS A C 1
ATOM 2997 O O . HIS A 1 380 ? 18.108 -4.888 -0.897 1.00 84.19 380 HIS A O 1
ATOM 3003 N N . GLU A 1 381 ? 18.393 -2.743 -1.505 1.00 85.25 381 GLU A N 1
ATOM 3004 C CA . GLU A 1 381 ? 18.403 -2.153 -0.165 1.00 85.25 381 GLU A CA 1
ATOM 3005 C C . GLU A 1 381 ? 17.126 -1.350 0.103 1.00 85.25 381 GLU A C 1
ATOM 3007 O O . GLU A 1 381 ? 16.479 -0.846 -0.817 1.00 85.25 381 GLU A O 1
ATOM 3012 N N . SER A 1 382 ? 16.757 -1.205 1.378 1.00 88.06 382 SER A N 1
ATOM 3013 C CA . SER A 1 382 ? 15.574 -0.436 1.780 1.00 88.06 382 SER A CA 1
ATOM 3014 C C . SER A 1 382 ? 15.809 1.075 1.843 1.00 88.06 382 SER A C 1
ATOM 3016 O O . SER A 1 382 ? 14.832 1.818 1.885 1.00 88.06 382 SER A O 1
ATOM 3018 N N . GLU A 1 383 ? 17.059 1.547 1.863 1.00 91.25 383 GLU A N 1
ATOM 3019 C CA . GLU A 1 383 ? 17.400 2.964 2.075 1.00 91.25 383 GLU A CA 1
ATOM 3020 C C . GLU A 1 383 ? 16.744 3.917 1.053 1.00 91.25 383 GLU A C 1
ATOM 3022 O O . GLU A 1 383 ? 16.096 4.873 1.487 1.00 91.25 383 GLU A O 1
ATOM 3027 N N . PRO A 1 384 ? 16.748 3.642 -0.269 1.00 92.50 384 PRO A N 1
ATOM 3028 C CA . PRO A 1 384 ? 16.053 4.503 -1.230 1.00 92.50 384 PRO A CA 1
ATOM 3029 C C . PRO A 1 384 ? 14.534 4.560 -1.003 1.00 92.50 384 PRO A C 1
ATOM 3031 O O . PRO A 1 384 ? 13.910 5.604 -1.169 1.00 92.50 384 PRO A O 1
ATOM 3034 N N . LEU A 1 385 ? 13.923 3.449 -0.573 1.00 95.25 385 LEU A N 1
ATOM 3035 C CA . LEU A 1 385 ? 12.487 3.387 -0.272 1.00 95.25 385 LEU A CA 1
ATOM 3036 C C . LEU A 1 385 ? 12.146 4.153 1.018 1.00 95.25 385 LEU A C 1
ATOM 3038 O O . LEU A 1 385 ? 11.106 4.809 1.115 1.00 95.25 385 LEU A O 1
ATOM 3042 N N . ILE A 1 386 ? 13.041 4.104 2.006 1.00 95.19 386 ILE A N 1
ATOM 3043 C CA . ILE A 1 386 ? 12.952 4.884 3.245 1.00 95.19 386 ILE A CA 1
ATOM 3044 C C . ILE A 1 386 ? 13.052 6.383 2.930 1.00 95.19 386 ILE A C 1
ATOM 3046 O O . ILE A 1 386 ? 12.288 7.174 3.482 1.00 95.19 386 ILE A O 1
ATOM 3050 N N . TYR A 1 387 ? 13.908 6.778 1.987 1.00 96.75 387 TYR A N 1
ATOM 3051 C CA . TYR A 1 387 ? 14.016 8.170 1.549 1.00 96.75 387 TYR A CA 1
ATOM 3052 C C . TYR A 1 387 ? 12.730 8.688 0.874 1.00 96.75 387 TYR A C 1
ATOM 3054 O O . TYR A 1 387 ? 12.303 9.821 1.104 1.00 96.75 387 TYR A O 1
ATOM 3062 N N . ILE A 1 388 ? 12.014 7.844 0.123 1.00 97.06 388 ILE A N 1
ATOM 3063 C CA . ILE A 1 388 ? 10.679 8.206 -0.390 1.00 97.06 388 ILE A CA 1
ATOM 3064 C C . ILE A 1 388 ? 9.696 8.449 0.772 1.00 97.06 388 ILE A C 1
ATOM 3066 O O . ILE A 1 388 ? 8.879 9.371 0.709 1.00 97.06 388 ILE A O 1
ATOM 3070 N N . CYS A 1 389 ? 9.795 7.696 1.876 1.00 97.44 389 CYS A N 1
ATOM 3071 C CA . CYS A 1 389 ? 8.979 7.957 3.067 1.00 97.44 389 CYS A CA 1
ATOM 3072 C C . CYS A 1 389 ? 9.253 9.349 3.661 1.00 97.44 389 CYS A C 1
ATOM 3074 O O . CYS A 1 389 ? 8.299 10.019 4.058 1.00 97.44 389 CYS A O 1
ATOM 3076 N N . SER A 1 390 ? 10.506 9.829 3.684 1.00 96.50 390 SER A N 1
ATOM 3077 C CA . SER A 1 390 ? 10.791 11.196 4.151 1.00 96.50 390 SER A CA 1
ATOM 3078 C C . SER A 1 390 ? 10.190 12.262 3.234 1.00 96.50 390 SER A C 1
ATOM 3080 O O . SER A 1 390 ? 9.659 13.255 3.723 1.00 96.50 390 SER A O 1
ATOM 3082 N N . LYS A 1 391 ? 10.144 12.025 1.919 1.00 97.31 391 LYS A N 1
ATOM 3083 C CA . LYS A 1 391 ? 9.451 12.925 0.982 1.00 97.31 391 LYS A CA 1
ATOM 3084 C C . LYS A 1 391 ? 7.941 12.965 1.195 1.00 97.31 391 LYS A C 1
ATOM 3086 O O . LYS A 1 391 ? 7.329 14.033 1.159 1.00 97.31 391 LYS A O 1
ATOM 3091 N N . LEU A 1 392 ? 7.335 11.819 1.491 1.00 97.12 392 LEU A N 1
ATOM 3092 C CA . LEU A 1 392 ? 5.921 11.736 1.862 1.00 97.12 392 LEU A CA 1
ATOM 3093 C C . LEU A 1 392 ? 5.620 12.441 3.192 1.00 97.12 392 LEU A C 1
ATOM 3095 O O . LEU A 1 392 ? 4.521 12.967 3.354 1.00 97.12 392 LEU A O 1
ATOM 3099 N N . ILE A 1 393 ? 6.576 12.492 4.129 1.00 96.25 393 ILE A N 1
ATOM 3100 C CA . ILE A 1 393 ? 6.471 13.256 5.386 1.00 96.25 393 ILE A CA 1
ATOM 3101 C C . ILE A 1 393 ? 6.477 14.773 5.142 1.00 96.25 393 ILE A C 1
ATOM 3103 O O . ILE A 1 393 ? 5.959 15.517 5.966 1.00 96.25 393 ILE A O 1
ATOM 3107 N N . GLU A 1 394 ? 7.003 15.261 4.027 1.00 94.69 394 GLU A N 1
ATOM 3108 C CA . GLU A 1 394 ? 6.982 16.694 3.702 1.00 94.69 394 GLU A CA 1
ATOM 3109 C C . GLU A 1 394 ? 5.757 17.074 2.854 1.00 94.69 394 GLU A C 1
ATOM 3111 O O . GLU A 1 394 ? 5.298 18.215 2.884 1.00 94.69 394 GLU A O 1
ATOM 3116 N N . LEU A 1 395 ? 5.165 16.107 2.144 1.00 95.00 395 LEU A N 1
ATOM 3117 C CA . LEU A 1 395 ? 4.052 16.341 1.224 1.00 95.00 395 LEU A CA 1
ATOM 3118 C C . LEU A 1 395 ? 2.770 16.805 1.956 1.00 95.00 395 LEU A C 1
ATOM 3120 O O . LEU A 1 395 ? 2.382 16.162 2.937 1.00 95.00 395 LEU A O 1
ATOM 3124 N N . PRO A 1 396 ? 2.072 17.866 1.501 1.00 93.06 396 PRO A N 1
ATOM 3125 C CA . PRO A 1 396 ? 0.811 18.320 2.099 1.00 93.06 396 PRO A CA 1
ATOM 3126 C C . PRO A 1 396 ? -0.300 17.262 2.045 1.00 93.06 396 PRO A C 1
ATOM 3128 O O . PRO A 1 396 ? -0.428 16.538 1.057 1.00 93.06 396 PRO A O 1
ATOM 3131 N N . LEU A 1 397 ? -1.154 17.212 3.072 1.00 92.81 397 LEU A N 1
ATOM 3132 C CA . LEU A 1 397 ? -2.217 16.200 3.182 1.00 92.81 397 LEU A CA 1
ATOM 3133 C C . LEU A 1 397 ? -3.258 16.282 2.058 1.00 92.81 397 LEU A C 1
ATOM 3135 O O . LEU A 1 397 ? -3.819 15.263 1.672 1.00 92.81 397 LEU A O 1
ATOM 3139 N N . GLN A 1 398 ? -3.471 17.466 1.479 1.00 91.81 398 GLN A N 1
ATOM 3140 C CA . GLN A 1 398 ? -4.379 17.681 0.348 1.00 91.81 398 GLN A CA 1
ATOM 3141 C C . GLN A 1 398 ? -3.975 16.869 -0.895 1.00 91.81 398 GLN A C 1
ATOM 3143 O O . GLN A 1 398 ? -4.812 16.608 -1.755 1.00 91.81 398 GLN A O 1
ATOM 3148 N N . ARG A 1 399 ? -2.708 16.438 -0.992 1.00 91.31 399 ARG A N 1
ATOM 3149 C CA . ARG A 1 399 ? -2.194 15.594 -2.084 1.00 91.31 399 ARG A CA 1
ATOM 3150 C C . ARG A 1 399 ? -2.394 14.089 -1.843 1.00 91.31 399 ARG A C 1
ATOM 3152 O O . ARG A 1 399 ? -2.094 13.304 -2.738 1.00 91.31 399 ARG A O 1
ATOM 3159 N N . PHE A 1 400 ? -2.885 13.667 -0.673 1.00 93.69 400 PHE A N 1
ATOM 3160 C CA . PHE A 1 400 ? -3.124 12.253 -0.351 1.00 93.69 400 PHE A CA 1
ATOM 3161 C C . PHE A 1 400 ? -4.496 11.791 -0.847 1.00 93.69 400 PHE A C 1
ATOM 3163 O O . PHE A 1 400 ? -5.418 11.558 -0.064 1.00 93.69 400 PHE A O 1
ATOM 3170 N N . ASP A 1 401 ? -4.639 11.688 -2.164 1.00 91.75 401 ASP A N 1
ATOM 3171 C CA . ASP A 1 401 ? -5.794 11.057 -2.799 1.00 91.75 401 ASP A CA 1
ATOM 3172 C C . ASP A 1 401 ? -5.704 9.516 -2.762 1.00 91.75 401 ASP A C 1
ATOM 3174 O O . ASP A 1 401 ? -4.760 8.930 -2.225 1.00 91.75 401 ASP A O 1
ATOM 3178 N N . VAL A 1 402 ? -6.696 8.836 -3.346 1.00 93.25 402 VAL A N 1
ATOM 3179 C CA . VAL A 1 402 ? -6.747 7.364 -3.391 1.00 93.25 402 VAL A CA 1
ATOM 3180 C C . VAL A 1 402 ? -5.485 6.767 -4.027 1.00 93.25 402 VAL A C 1
ATOM 3182 O O . VAL A 1 402 ? -4.954 5.787 -3.511 1.00 93.25 402 VAL A O 1
ATOM 3185 N N . ARG A 1 403 ? -4.962 7.381 -5.097 1.00 94.06 403 ARG A N 1
ATOM 3186 C CA . ARG A 1 403 ? -3.783 6.883 -5.822 1.00 94.06 403 ARG A CA 1
ATOM 3187 C C . ARG A 1 403 ? -2.507 7.059 -5.006 1.00 94.06 403 ARG A C 1
ATOM 3189 O O . ARG A 1 403 ? -1.663 6.168 -4.990 1.00 94.06 403 ARG A O 1
ATOM 3196 N N . MET A 1 404 ? -2.369 8.176 -4.293 1.00 96.06 404 MET A N 1
ATOM 3197 C CA . MET A 1 404 ? -1.255 8.392 -3.370 1.00 96.06 404 MET A CA 1
ATOM 3198 C C . MET A 1 404 ? -1.295 7.401 -2.201 1.00 96.06 404 MET A C 1
ATOM 3200 O O . MET A 1 404 ? -0.252 6.915 -1.766 1.00 96.06 404 MET A O 1
ATOM 3204 N N . ILE A 1 405 ? -2.486 7.058 -1.702 1.00 96.31 405 ILE A N 1
ATOM 3205 C CA . ILE A 1 405 ? -2.647 6.043 -0.651 1.00 96.31 405 ILE A CA 1
ATOM 3206 C C . ILE A 1 405 ? -2.252 4.652 -1.170 1.00 96.31 405 ILE A C 1
ATOM 3208 O O . ILE A 1 405 ? -1.529 3.938 -0.480 1.00 96.31 405 ILE A O 1
ATOM 3212 N N . GLU A 1 406 ? -2.662 4.280 -2.386 1.00 96.56 406 GLU A N 1
ATOM 3213 C CA . GLU A 1 406 ? -2.238 3.031 -3.042 1.00 96.56 406 GLU A CA 1
ATOM 3214 C C . GLU A 1 406 ? -0.717 2.981 -3.249 1.00 96.56 406 GLU A C 1
ATOM 3216 O O . GLU A 1 406 ? -0.080 1.972 -2.942 1.00 96.56 406 GLU A O 1
ATOM 3221 N N . PHE A 1 407 ? -0.115 4.089 -3.695 1.00 97.81 407 PHE A N 1
ATOM 3222 C CA . PHE A 1 407 ? 1.337 4.244 -3.792 1.00 97.81 407 PHE A CA 1
ATOM 3223 C C . PHE A 1 407 ? 2.025 4.025 -2.439 1.00 97.81 407 PHE A C 1
ATOM 3225 O O . PHE A 1 407 ? 2.976 3.247 -2.342 1.00 97.81 407 PHE A O 1
ATOM 3232 N N . CYS A 1 408 ? 1.520 4.664 -1.380 1.00 97.94 408 CYS A N 1
ATOM 3233 C CA . CYS A 1 408 ? 2.040 4.492 -0.027 1.00 97.94 408 CYS A CA 1
ATOM 3234 C C . CYS A 1 408 ? 1.892 3.041 0.456 1.00 97.94 408 CYS A C 1
ATOM 3236 O O . CYS A 1 408 ? 2.804 2.527 1.097 1.00 97.94 408 CYS A O 1
ATOM 3238 N N . ASP A 1 409 ? 0.786 2.355 0.149 1.00 97.25 409 ASP A N 1
ATOM 3239 C CA . ASP A 1 409 ? 0.613 0.940 0.499 1.00 97.25 409 ASP A CA 1
ATOM 3240 C C . ASP A 1 409 ? 1.666 0.068 -0.192 1.00 97.25 409 ASP A C 1
ATOM 3242 O O . ASP A 1 409 ? 2.338 -0.730 0.464 1.00 97.25 409 ASP A O 1
ATOM 3246 N N . MET A 1 410 ? 1.879 0.252 -1.499 1.00 97.56 410 MET A N 1
ATOM 3247 C CA . MET A 1 410 ? 2.918 -0.465 -2.247 1.00 97.56 410 MET A CA 1
ATOM 3248 C C . MET A 1 410 ? 4.319 -0.193 -1.685 1.00 97.56 410 MET A C 1
ATOM 3250 O O . MET A 1 410 ? 5.086 -1.135 -1.478 1.00 97.56 410 MET A O 1
ATOM 3254 N N . LEU A 1 411 ? 4.630 1.068 -1.370 1.00 97.81 411 LEU A N 1
ATOM 3255 C CA . LEU A 1 411 ? 5.914 1.473 -0.798 1.00 97.81 411 LEU A CA 1
ATOM 3256 C C . LEU A 1 411 ? 6.154 0.821 0.567 1.00 97.81 411 LEU A C 1
ATOM 3258 O O . LEU A 1 411 ? 7.187 0.192 0.786 1.00 97.81 411 LEU A O 1
ATOM 3262 N N . LEU A 1 412 ? 5.195 0.934 1.488 1.00 96.81 412 LEU A N 1
ATOM 3263 C CA . LEU A 1 412 ? 5.329 0.406 2.845 1.00 96.81 412 LEU A CA 1
ATOM 3264 C C . LEU A 1 412 ? 5.359 -1.131 2.859 1.00 96.81 412 LEU A C 1
ATOM 3266 O O . LEU A 1 412 ? 6.100 -1.722 3.648 1.00 96.81 412 LEU A O 1
ATOM 3270 N N . ASN A 1 413 ? 4.628 -1.789 1.951 1.00 95.62 413 ASN A N 1
ATOM 3271 C CA . ASN A 1 413 ? 4.751 -3.229 1.718 1.00 95.62 413 ASN A CA 1
ATOM 3272 C C . ASN A 1 413 ? 6.155 -3.607 1.223 1.00 95.62 413 ASN A C 1
ATOM 3274 O O . ASN A 1 413 ? 6.741 -4.560 1.741 1.00 95.62 413 ASN A O 1
ATOM 3278 N N . ALA A 1 414 ? 6.716 -2.859 0.270 1.00 95.25 414 ALA A N 1
ATOM 3279 C CA . ALA A 1 414 ? 8.063 -3.102 -0.239 1.00 95.25 414 ALA A CA 1
ATOM 3280 C C . ALA A 1 414 ? 9.127 -2.917 0.853 1.00 95.25 414 ALA A C 1
ATOM 3282 O O . ALA A 1 414 ? 9.970 -3.795 1.028 1.00 95.25 414 ALA A O 1
ATOM 3283 N N . VAL A 1 415 ? 9.040 -1.850 1.658 1.00 94.50 415 VAL A N 1
ATOM 3284 C CA . VAL A 1 415 ? 9.939 -1.622 2.804 1.00 94.50 415 VAL A CA 1
ATOM 3285 C C . VAL A 1 415 ? 9.900 -2.804 3.777 1.00 94.50 415 VAL A C 1
ATOM 3287 O O . VAL A 1 415 ? 10.952 -3.313 4.166 1.00 94.50 415 VAL A O 1
ATOM 3290 N N . ARG A 1 416 ? 8.707 -3.305 4.130 1.00 92.56 416 ARG A N 1
ATOM 3291 C CA . ARG A 1 416 ? 8.581 -4.499 4.986 1.00 92.56 416 ARG A CA 1
ATOM 3292 C C . ARG A 1 416 ? 9.149 -5.757 4.340 1.00 92.56 416 ARG A C 1
ATOM 3294 O O . ARG A 1 416 ? 9.809 -6.533 5.027 1.00 92.56 416 ARG A O 1
ATOM 3301 N N . SER A 1 417 ? 8.908 -5.967 3.045 1.00 91.69 417 SER A N 1
ATOM 3302 C CA . SER A 1 417 ? 9.455 -7.117 2.314 1.00 91.69 417 SER A CA 1
ATOM 3303 C C . SER A 1 417 ? 10.982 -7.109 2.352 1.00 91.69 417 SER A C 1
ATOM 3305 O O . SER A 1 417 ? 11.590 -8.121 2.691 1.00 91.69 417 SER A O 1
ATOM 3307 N N . LYS A 1 418 ? 11.603 -5.949 2.096 1.00 89.44 418 LYS A N 1
ATOM 3308 C CA . LYS A 1 418 ? 13.063 -5.778 2.119 1.00 89.44 418 LYS A CA 1
ATOM 3309 C C . LYS A 1 418 ? 13.650 -5.936 3.517 1.00 89.44 418 LYS A C 1
ATOM 3311 O O . LYS A 1 418 ? 14.690 -6.570 3.679 1.00 89.44 418 LYS A O 1
ATOM 3316 N N . HIS A 1 419 ? 12.948 -5.455 4.539 1.00 86.69 419 HIS A N 1
ATOM 3317 C CA . HIS A 1 419 ? 13.312 -5.725 5.927 1.00 86.69 419 HIS A CA 1
ATOM 3318 C C . HIS A 1 419 ? 13.284 -7.234 6.245 1.00 86.69 419 HIS A C 1
ATOM 3320 O O . HIS A 1 419 ? 14.232 -7.769 6.818 1.00 86.69 419 HIS A O 1
ATOM 3326 N N . GLY A 1 420 ? 12.240 -7.946 5.803 1.00 85.12 420 GLY A N 1
ATOM 3327 C CA . GLY A 1 420 ? 12.127 -9.400 5.946 1.00 85.12 420 GLY A CA 1
ATOM 3328 C C . GLY A 1 420 ? 13.199 -10.187 5.184 1.00 85.12 420 GLY A C 1
ATOM 3329 O O . GLY A 1 420 ? 13.683 -11.202 5.682 1.00 85.12 420 GLY A O 1
ATOM 3330 N N . GLU A 1 421 ? 13.596 -9.726 3.995 1.00 84.50 421 GLU A N 1
ATOM 3331 C CA . GLU A 1 421 ? 14.724 -10.283 3.237 1.00 84.50 421 GLU A CA 1
ATOM 3332 C C . GLU A 1 421 ? 16.038 -10.117 4.009 1.00 84.50 421 GLU A C 1
ATOM 3334 O O . GLU A 1 421 ? 16.762 -11.098 4.169 1.00 84.50 421 GLU A O 1
ATOM 3339 N N . SER A 1 422 ? 16.314 -8.928 4.551 1.00 79.38 422 SER A N 1
ATOM 3340 C CA . SER A 1 422 ? 17.518 -8.658 5.352 1.00 79.38 422 SER A CA 1
ATOM 3341 C C . SER A 1 422 ? 17.631 -9.596 6.563 1.00 79.38 422 SER A C 1
ATOM 3343 O O . SER A 1 422 ? 18.663 -10.238 6.762 1.00 79.38 422 SER A O 1
ATOM 3345 N N . LEU A 1 423 ? 16.523 -9.806 7.288 1.00 77.25 423 LEU A N 1
ATOM 3346 C CA . LEU A 1 423 ? 16.456 -10.723 8.434 1.00 77.25 423 LEU A CA 1
ATOM 3347 C C . LEU A 1 423 ? 16.821 -12.178 8.090 1.00 77.25 423 LEU A C 1
ATOM 3349 O O . LEU A 1 423 ? 17.346 -12.892 8.939 1.00 77.25 423 LEU A O 1
ATOM 3353 N N . ARG A 1 424 ? 16.545 -12.642 6.862 1.00 75.94 424 ARG A N 1
ATOM 3354 C CA . ARG A 1 424 ? 16.861 -14.020 6.431 1.00 75.94 424 ARG A CA 1
ATOM 3355 C C . ARG A 1 424 ? 18.341 -14.239 6.132 1.00 75.94 424 ARG A C 1
ATOM 3357 O O . ARG A 1 424 ? 18.790 -15.381 6.170 1.00 75.94 424 ARG A O 1
ATOM 3364 N N . HIS A 1 425 ? 19.066 -13.179 5.793 1.00 67.56 425 HIS A N 1
ATOM 3365 C CA . HIS A 1 425 ? 20.464 -13.257 5.368 1.00 67.56 425 HIS A CA 1
ATOM 3366 C C . HIS A 1 425 ? 21.449 -12.954 6.506 1.00 67.56 425 HIS A C 1
ATOM 3368 O O . HIS A 1 425 ? 22.656 -13.034 6.289 1.00 67.56 425 HIS A O 1
ATOM 3374 N N . GLN A 1 426 ? 20.960 -12.620 7.705 1.00 63.34 426 GLN A N 1
ATOM 3375 C CA . GLN A 1 426 ? 21.797 -12.209 8.828 1.00 63.34 426 GLN A CA 1
ATOM 3376 C C . GLN A 1 426 ? 22.032 -13.347 9.836 1.00 63.34 426 GLN A C 1
ATOM 3378 O O . GLN A 1 426 ? 21.144 -14.153 10.119 1.00 63.34 426 GLN A O 1
ATOM 3383 N N . GLU A 1 427 ? 23.255 -13.417 10.368 1.00 56.00 427 GLU A N 1
ATOM 3384 C CA . GLU A 1 427 ? 23.676 -14.414 11.358 1.00 56.00 427 GLU A CA 1
ATOM 3385 C C . GLU A 1 427 ? 22.934 -14.247 12.700 1.00 56.00 427 GLU A C 1
ATOM 3387 O O . GLU A 1 427 ? 22.557 -13.140 13.097 1.00 56.00 427 GLU A O 1
ATOM 3392 N N . LEU A 1 428 ? 22.728 -15.362 13.416 1.00 53.62 428 LEU A N 1
ATOM 3393 C CA . LEU A 1 428 ? 22.036 -15.405 14.710 1.00 53.62 428 LEU A CA 1
ATOM 3394 C C . LEU A 1 428 ? 22.661 -14.420 15.718 1.00 53.62 428 LEU A C 1
ATOM 3396 O O . LEU A 1 428 ? 23.757 -14.664 16.216 1.00 53.62 428 LEU A O 1
ATOM 3400 N N . GLY A 1 429 ? 21.936 -13.355 16.081 1.00 52.53 429 GLY A N 1
ATOM 3401 C CA . GLY A 1 429 ? 22.294 -12.505 17.228 1.00 52.53 429 GLY A CA 1
ATOM 3402 C C . GLY A 1 429 ? 21.953 -11.018 17.110 1.00 52.53 429 GLY A C 1
ATOM 3403 O O . GLY A 1 429 ? 21.795 -10.364 18.139 1.00 52.53 429 GLY A O 1
ATOM 3404 N N . HIS A 1 430 ? 21.772 -10.484 15.899 1.00 54.09 430 HIS A N 1
ATOM 3405 C CA . HIS A 1 430 ? 21.405 -9.080 15.683 1.00 54.09 430 HIS A CA 1
ATOM 3406 C C . HIS A 1 430 ? 20.174 -8.980 14.783 1.00 54.09 430 HIS A C 1
ATOM 3408 O O . HIS A 1 430 ? 20.289 -9.047 13.566 1.00 54.09 430 HIS A O 1
ATOM 3414 N N . PHE A 1 431 ? 18.993 -8.826 15.387 1.00 58.16 431 PHE A N 1
ATOM 3415 C CA . PHE A 1 431 ? 17.766 -8.522 14.652 1.00 58.16 431 PHE A CA 1
ATOM 3416 C C . PHE A 1 431 ? 17.701 -7.005 14.420 1.00 58.16 431 PHE A C 1
ATOM 3418 O O . PHE A 1 431 ? 17.525 -6.266 15.393 1.00 58.16 431 PHE A O 1
ATOM 3425 N N . PRO A 1 432 ? 17.893 -6.503 13.187 1.00 67.75 432 PRO A N 1
ATOM 3426 C CA . PRO A 1 432 ? 17.746 -5.085 12.903 1.00 67.75 432 PRO A CA 1
ATOM 3427 C C . PRO A 1 432 ? 16.310 -4.657 13.208 1.00 67.75 432 PRO A C 1
ATOM 3429 O O . PRO A 1 432 ? 15.360 -5.358 12.874 1.00 67.75 432 PRO A O 1
ATOM 3432 N N . HIS A 1 433 ? 16.154 -3.500 13.843 1.00 79.69 433 HIS A N 1
ATOM 3433 C CA . HIS A 1 433 ? 14.852 -2.856 13.987 1.00 79.69 433 HIS A CA 1
ATOM 3434 C C . HIS A 1 433 ? 14.431 -2.224 12.658 1.00 79.69 433 HIS A C 1
ATOM 3436 O O . HIS A 1 433 ? 15.281 -1.890 11.827 1.00 79.69 433 HIS A O 1
ATOM 3442 N N . VAL A 1 434 ? 13.127 -2.033 12.458 1.00 85.12 434 VAL A N 1
ATOM 3443 C CA . VAL A 1 434 ? 12.645 -1.246 11.317 1.00 85.12 434 VAL A CA 1
ATOM 3444 C C . VAL A 1 434 ? 13.097 0.207 11.477 1.00 85.12 434 VAL A C 1
ATOM 3446 O O . VAL A 1 434 ? 13.123 0.740 12.588 1.00 85.12 434 VAL A O 1
ATOM 3449 N N . ASP A 1 435 ? 13.440 0.847 10.359 1.00 89.81 435 ASP A N 1
ATOM 3450 C CA . ASP A 1 435 ? 13.707 2.282 10.325 1.00 89.81 435 ASP A CA 1
ATOM 3451 C C . ASP A 1 435 ? 12.502 3.101 10.833 1.00 89.81 435 ASP A C 1
ATOM 3453 O O . ASP A 1 435 ? 11.340 2.722 10.665 1.00 89.81 435 ASP A O 1
ATOM 3457 N N . ILE A 1 436 ? 12.775 4.243 11.461 1.00 92.19 436 ILE A N 1
ATOM 3458 C CA . ILE A 1 436 ? 11.750 5.089 12.076 1.00 92.19 436 ILE A CA 1
ATOM 3459 C C . ILE A 1 436 ? 10.907 5.864 11.045 1.00 92.19 436 ILE A C 1
ATOM 3461 O O . ILE A 1 436 ? 9.775 6.242 11.349 1.00 92.19 436 ILE A O 1
ATOM 3465 N N . MET A 1 437 ? 11.400 6.113 9.826 1.00 95.00 437 MET A N 1
ATOM 3466 C CA . MET A 1 437 ? 10.715 6.983 8.856 1.00 95.00 437 MET A CA 1
ATOM 3467 C C . MET A 1 437 ? 9.349 6.451 8.393 1.00 95.00 437 MET A C 1
ATOM 3469 O O . MET A 1 437 ? 8.388 7.224 8.437 1.00 95.00 437 MET A O 1
ATOM 3473 N N . PRO A 1 438 ? 9.176 5.163 8.027 1.00 95.19 438 PRO A N 1
ATOM 3474 C CA . PRO A 1 438 ? 7.854 4.594 7.739 1.00 95.19 438 PRO A CA 1
ATOM 3475 C C . PRO A 1 438 ? 6.850 4.772 8.889 1.00 95.19 438 PRO A C 1
ATOM 3477 O O . PRO A 1 438 ? 5.665 5.032 8.669 1.00 95.19 438 PRO A O 1
ATOM 3480 N N . ILE A 1 439 ? 7.332 4.671 10.130 1.00 95.50 439 ILE A N 1
ATOM 3481 C CA . ILE A 1 439 ? 6.525 4.813 11.346 1.00 95.50 439 ILE A CA 1
ATOM 3482 C C . ILE A 1 439 ? 6.138 6.283 11.550 1.00 95.50 439 ILE A C 1
ATOM 3484 O O . ILE A 1 439 ? 4.959 6.580 11.746 1.00 95.50 439 ILE A O 1
ATOM 3488 N N . ARG A 1 440 ? 7.094 7.215 11.420 1.00 96.06 440 ARG A N 1
ATOM 3489 C CA . ARG A 1 440 ? 6.846 8.669 11.462 1.00 96.06 440 ARG A CA 1
ATOM 3490 C C . ARG A 1 440 ? 5.846 9.108 10.402 1.00 96.06 440 ARG A C 1
ATOM 3492 O O . ARG A 1 440 ? 4.975 9.918 10.709 1.00 96.06 440 ARG A O 1
ATOM 3499 N N . LEU A 1 441 ? 5.931 8.558 9.190 1.00 97.25 441 LEU A N 1
ATOM 3500 C CA . LEU A 1 441 ? 4.958 8.817 8.133 1.00 97.25 441 LEU A CA 1
ATOM 3501 C C . LEU A 1 441 ? 3.552 8.413 8.582 1.00 97.25 441 LEU A C 1
ATOM 3503 O O . LEU A 1 441 ? 2.639 9.232 8.520 1.00 97.25 441 LEU A O 1
ATOM 3507 N N . CYS A 1 442 ? 3.378 7.194 9.099 1.00 97.62 442 CYS A N 1
ATOM 3508 C CA . CYS A 1 442 ? 2.073 6.743 9.578 1.00 97.62 442 CYS A CA 1
ATOM 3509 C C . CYS A 1 442 ? 1.547 7.625 10.725 1.00 97.62 442 CYS A C 1
ATOM 3511 O O . CYS A 1 442 ? 0.396 8.052 10.686 1.00 97.62 442 CYS A O 1
ATOM 3513 N N . VAL A 1 443 ? 2.387 7.955 11.714 1.00 96.50 443 VAL A N 1
ATOM 3514 C CA . VAL A 1 443 ? 2.008 8.826 12.842 1.00 96.50 443 VAL A CA 1
ATOM 3515 C C . VAL A 1 443 ? 1.609 10.223 12.355 1.00 96.50 443 VAL A C 1
ATOM 3517 O O . VAL A 1 443 ? 0.565 10.732 12.763 1.00 96.50 443 VAL A O 1
ATOM 3520 N N . ARG A 1 444 ? 2.377 10.825 11.436 1.00 95.94 444 ARG A N 1
ATOM 3521 C CA . ARG A 1 444 ? 2.045 12.119 10.821 1.00 95.94 444 ARG A CA 1
ATOM 3522 C C . ARG A 1 444 ? 0.700 12.071 10.100 1.00 95.94 444 ARG A C 1
ATOM 3524 O O . ARG A 1 444 ? -0.096 12.988 10.269 1.00 95.94 444 ARG A O 1
ATOM 3531 N N . LEU A 1 445 ? 0.449 11.030 9.305 1.00 96.69 445 LEU A N 1
ATOM 3532 C CA . LEU A 1 445 ? -0.794 10.897 8.543 1.00 96.69 445 LEU A CA 1
ATOM 3533 C C . LEU A 1 445 ? -2.013 10.759 9.458 1.00 96.69 445 LEU A C 1
ATOM 3535 O O . LEU A 1 445 ? -3.017 11.420 9.214 1.00 96.69 445 LEU A O 1
ATOM 3539 N N . ILE A 1 446 ? -1.919 9.973 10.537 1.00 95.81 446 ILE A N 1
ATOM 3540 C CA . ILE A 1 446 ? -3.000 9.854 11.531 1.00 95.81 446 ILE A CA 1
ATOM 3541 C C . ILE A 1 446 ? -3.251 11.208 12.206 1.00 95.81 446 ILE A C 1
ATOM 3543 O O . ILE A 1 446 ? -4.394 11.663 12.264 1.00 95.81 446 ILE A O 1
ATOM 3547 N N . ARG A 1 447 ? -2.183 11.860 12.691 1.00 94.44 447 ARG A N 1
ATOM 3548 C CA . ARG A 1 447 ? -2.262 13.160 13.373 1.00 94.44 447 ARG A CA 1
ATOM 3549 C C . ARG A 1 447 ? -2.884 14.226 12.481 1.00 94.44 447 ARG A C 1
ATOM 3551 O O . ARG A 1 447 ? -3.852 14.867 12.871 1.00 94.44 447 ARG A O 1
ATOM 3558 N N . GLY A 1 448 ? -2.371 14.354 11.265 1.00 92.81 448 GLY A N 1
ATOM 3559 C CA . GLY A 1 448 ? -2.805 15.356 10.305 1.00 92.81 448 GLY A CA 1
ATOM 3560 C C . GLY A 1 448 ? -4.210 15.128 9.742 1.00 92.81 448 GLY A C 1
ATOM 3561 O O . GLY A 1 448 ? -4.972 16.081 9.590 1.00 92.81 448 GLY A O 1
ATOM 3562 N N . ALA A 1 449 ? -4.590 13.880 9.450 1.00 92.38 449 ALA A N 1
ATOM 3563 C CA . ALA A 1 449 ? -5.926 13.579 8.930 1.00 92.38 449 ALA A CA 1
ATOM 3564 C C . ALA A 1 449 ? -7.027 13.923 9.943 1.00 92.38 449 ALA A C 1
ATOM 3566 O O . ALA A 1 449 ? -8.117 14.342 9.558 1.00 92.38 449 ALA A O 1
ATOM 3567 N N . LEU A 1 450 ? -6.751 13.764 11.239 1.00 89.00 450 LEU A N 1
ATOM 3568 C CA . LEU A 1 450 ? -7.718 14.039 12.298 1.00 89.00 450 LEU A CA 1
ATOM 3569 C C . LEU A 1 450 ? -7.708 15.494 12.777 1.00 89.00 450 LEU A C 1
ATOM 3571 O O . LEU A 1 450 ? -8.744 15.928 13.271 1.00 89.00 450 LEU A O 1
ATOM 3575 N N . SER A 1 451 ? -6.638 16.263 12.560 1.00 88.94 451 SER A N 1
ATOM 3576 C CA . SER A 1 451 ? -6.628 17.707 12.844 1.00 88.94 451 SER A CA 1
ATOM 3577 C C . SER A 1 451 ? -7.180 18.564 11.696 1.00 88.94 451 SER A C 1
ATOM 3579 O O . SER A 1 451 ? -7.780 19.609 11.934 1.00 88.94 451 SER A O 1
ATOM 3581 N N . SER A 1 452 ? -7.024 18.132 10.439 1.00 85.00 452 SER A N 1
ATOM 3582 C CA . SER A 1 452 ? -7.371 18.959 9.276 1.00 85.00 452 SER A CA 1
ATOM 3583 C C . SER A 1 452 ? -8.879 19.068 9.037 1.00 85.00 452 SER A C 1
ATOM 3585 O O . SER A 1 452 ? -9.518 18.110 8.612 1.00 85.00 452 SER A O 1
ATOM 3587 N N . ASN A 1 453 ? -9.441 20.265 9.209 1.00 78.19 453 ASN A N 1
ATOM 3588 C CA . ASN A 1 453 ? -10.846 20.554 8.885 1.00 78.19 453 ASN A CA 1
ATOM 3589 C C . ASN A 1 453 ? -11.095 20.893 7.404 1.00 78.19 453 ASN A C 1
ATOM 3591 O O . ASN A 1 453 ? -12.245 21.031 6.998 1.00 78.19 453 ASN A O 1
ATOM 3595 N N . GLU A 1 454 ? -10.039 21.018 6.599 1.00 83.25 454 GLU A N 1
ATOM 3596 C CA . GLU A 1 454 ? -10.131 21.370 5.174 1.00 83.25 454 GLU A CA 1
ATOM 3597 C C . GLU A 1 454 ? -10.415 20.159 4.275 1.00 83.25 454 GLU A C 1
ATOM 3599 O O . GLU A 1 454 ? -10.919 20.311 3.162 1.00 83.25 454 GLU A O 1
ATOM 3604 N N . LEU A 1 455 ? -10.076 18.953 4.738 1.00 86.88 455 LEU A N 1
ATOM 3605 C CA . LEU A 1 455 ? -10.234 17.722 3.969 1.00 86.88 455 LEU A CA 1
ATOM 3606 C C . LEU A 1 455 ? -11.656 17.151 4.109 1.00 86.88 455 LEU A C 1
ATOM 3608 O O . LEU A 1 455 ? -12.207 17.148 5.214 1.00 86.88 455 LEU A O 1
ATOM 3612 N N . PRO A 1 456 ? -12.233 16.577 3.035 1.00 88.50 456 PRO A N 1
ATOM 3613 C CA . PRO A 1 456 ? -13.478 15.822 3.117 1.00 88.50 456 PRO A CA 1
ATOM 3614 C C . PRO A 1 456 ? -13.394 14.687 4.143 1.00 88.50 456 PRO A C 1
ATOM 3616 O O . PRO A 1 456 ? -12.378 13.994 4.235 1.00 88.50 456 PRO A O 1
ATOM 3619 N N . LEU A 1 457 ? -14.488 14.454 4.875 1.00 85.69 457 LEU A N 1
ATOM 3620 C CA . LEU A 1 457 ? -14.550 13.440 5.930 1.00 85.69 457 LEU A CA 1
ATOM 3621 C C . LEU A 1 457 ? -14.131 12.043 5.439 1.00 85.69 457 LEU A C 1
ATOM 3623 O O . LEU A 1 457 ? -13.330 11.377 6.087 1.00 85.69 457 LEU A O 1
ATOM 3627 N N . GLU A 1 458 ? -14.609 11.630 4.263 1.00 87.81 458 GLU A N 1
ATOM 3628 C CA . GLU A 1 458 ? -14.277 10.328 3.672 1.00 87.81 458 GLU A CA 1
ATOM 3629 C C . GLU A 1 458 ? -12.767 10.169 3.432 1.00 87.81 458 GLU A C 1
ATOM 3631 O O . GLU A 1 458 ? -12.184 9.141 3.782 1.00 87.81 458 GLU A O 1
ATOM 3636 N N . GLN A 1 459 ? -12.109 11.218 2.925 1.00 90.69 459 GLN A N 1
ATOM 3637 C CA . GLN A 1 459 ? -10.662 11.229 2.711 1.00 90.69 459 GLN A CA 1
ATOM 3638 C C . GLN A 1 459 ? -9.905 11.162 4.046 1.00 90.69 459 GLN A C 1
ATOM 3640 O O . GLN A 1 459 ? -8.957 10.386 4.173 1.00 90.69 459 GLN A O 1
ATOM 3645 N N . ARG A 1 460 ? -10.348 11.911 5.069 1.00 90.44 460 ARG A N 1
ATOM 3646 C CA . ARG A 1 460 ? -9.760 11.871 6.424 1.00 90.44 460 ARG A CA 1
ATOM 3647 C C . ARG A 1 460 ? -9.829 10.463 7.012 1.00 90.44 460 ARG A C 1
ATOM 3649 O O . ARG A 1 460 ? -8.809 9.932 7.454 1.00 90.44 460 ARG A O 1
ATOM 3656 N N . SER A 1 461 ? -11.002 9.831 6.964 1.00 89.62 461 SER A N 1
ATOM 3657 C CA . SER A 1 461 ? -11.207 8.461 7.445 1.00 89.62 461 SER A CA 1
ATOM 3658 C C . SER A 1 461 ? -10.392 7.439 6.651 1.00 89.62 461 SER A C 1
ATOM 3660 O O . SER A 1 461 ? -9.849 6.498 7.232 1.00 89.62 461 SER A O 1
ATOM 3662 N N . GLN A 1 462 ? -10.259 7.611 5.332 1.00 92.94 462 GLN A N 1
ATOM 3663 C CA . GLN A 1 462 ? -9.452 6.720 4.501 1.00 92.94 462 GLN A CA 1
ATOM 3664 C C . GLN A 1 462 ? -7.963 6.795 4.865 1.00 92.94 462 GLN A C 1
ATOM 3666 O O . GLN A 1 462 ? -7.352 5.744 5.077 1.00 92.94 462 GLN A O 1
ATOM 3671 N N . ILE A 1 463 ? -7.400 8.005 4.986 1.00 95.38 463 ILE A N 1
ATOM 3672 C CA . ILE A 1 463 ? -5.996 8.224 5.375 1.00 95.38 463 ILE A CA 1
ATOM 3673 C C . ILE A 1 463 ? -5.740 7.665 6.777 1.00 95.38 463 ILE A C 1
ATOM 3675 O O . ILE A 1 463 ? -4.781 6.917 6.971 1.00 95.38 463 ILE A O 1
ATOM 3679 N N . GLN A 1 464 ? -6.611 7.975 7.742 1.00 93.56 464 GLN A N 1
ATOM 3680 C CA . GLN A 1 464 ? -6.476 7.516 9.125 1.00 93.56 464 GLN A CA 1
ATOM 3681 C C . GLN A 1 464 ? -6.521 5.985 9.215 1.00 93.56 464 GLN A C 1
ATOM 3683 O O . GLN A 1 464 ? -5.604 5.379 9.768 1.00 93.56 464 GLN A O 1
ATOM 3688 N N . ARG A 1 465 ? -7.514 5.334 8.596 1.00 93.00 465 ARG A N 1
ATOM 3689 C CA . ARG A 1 465 ? -7.628 3.867 8.594 1.00 93.00 465 ARG A CA 1
ATOM 3690 C C . ARG A 1 465 ? -6.432 3.195 7.920 1.00 93.00 465 ARG A C 1
ATOM 3692 O O . ARG A 1 465 ? -5.936 2.185 8.423 1.00 93.00 465 ARG A O 1
ATOM 3699 N N . PHE A 1 466 ? -5.975 3.738 6.791 1.00 96.50 466 PHE A N 1
ATOM 3700 C CA . PHE A 1 466 ? -4.781 3.258 6.100 1.00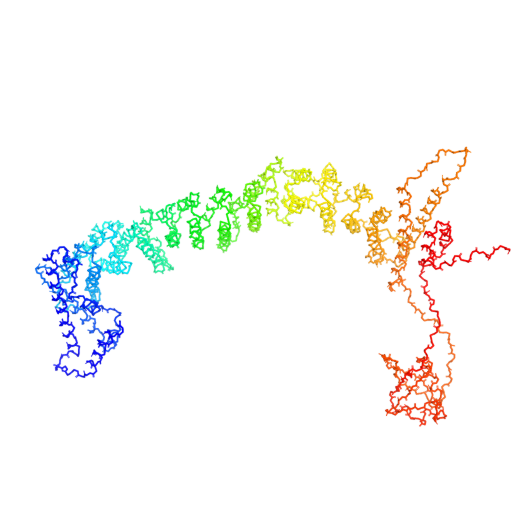 96.50 466 PHE A CA 1
ATOM 3701 C C . PHE A 1 466 ? -3.549 3.344 7.010 1.00 96.50 466 PHE A C 1
ATOM 3703 O O . PHE A 1 466 ? -2.902 2.327 7.264 1.00 96.50 466 PHE A O 1
ATOM 3710 N N . ALA A 1 467 ? -3.261 4.528 7.550 1.00 97.00 467 ALA A N 1
ATOM 3711 C CA . ALA A 1 467 ? -2.064 4.772 8.340 1.00 97.00 467 ALA A CA 1
ATOM 3712 C C . ALA A 1 467 ? -2.064 3.983 9.660 1.00 97.00 467 ALA A C 1
ATOM 3714 O O . ALA A 1 467 ? -1.044 3.389 10.002 1.00 97.00 467 ALA A O 1
ATOM 3715 N N . SER A 1 468 ? -3.200 3.873 10.360 1.00 94.38 468 SER A N 1
ATOM 3716 C CA . SER A 1 468 ? -3.321 3.039 11.568 1.00 94.38 468 SER A CA 1
ATOM 3717 C C . SER A 1 468 ? -3.065 1.557 11.280 1.00 94.38 468 SER A C 1
ATOM 3719 O O . SER A 1 468 ? -2.365 0.892 12.048 1.00 94.38 468 SER A O 1
ATOM 3721 N N . LYS A 1 469 ? -3.576 1.035 10.154 1.00 94.69 469 LYS A N 1
ATOM 3722 C CA . LYS A 1 469 ? -3.311 -0.347 9.728 1.00 94.69 469 LYS A CA 1
ATOM 3723 C C . LYS A 1 469 ? -1.818 -0.562 9.474 1.00 94.69 469 LYS A C 1
ATOM 3725 O O . LYS A 1 469 ? -1.248 -1.498 10.032 1.00 94.69 469 LYS A O 1
ATOM 3730 N N . GLN A 1 470 ? -1.180 0.299 8.681 1.00 95.88 470 GLN A N 1
ATOM 3731 C CA . GLN A 1 470 ? 0.250 0.176 8.366 1.00 95.88 470 GLN A CA 1
ATOM 3732 C C . GLN A 1 470 ? 1.125 0.316 9.617 1.00 95.88 470 GLN A C 1
ATOM 3734 O O . GLN A 1 470 ? 2.049 -0.472 9.808 1.00 95.88 470 GLN A O 1
ATOM 3739 N N . LEU A 1 471 ? 0.794 1.257 10.504 1.00 95.06 471 LEU A N 1
ATOM 3740 C CA . LEU A 1 471 ? 1.506 1.474 11.761 1.00 95.06 471 LEU A CA 1
ATOM 3741 C C . LEU A 1 471 ? 1.522 0.210 12.623 1.00 95.06 471 LEU A C 1
ATOM 3743 O O . LEU A 1 471 ? 2.590 -0.232 13.035 1.00 95.06 471 LEU A O 1
ATOM 3747 N N . SER A 1 472 ? 0.362 -0.429 12.809 1.00 92.00 472 SER A N 1
ATOM 3748 C CA . SER A 1 472 ? 0.267 -1.683 13.571 1.00 92.00 472 SER A CA 1
ATOM 3749 C C . SER A 1 472 ? 1.126 -2.811 12.975 1.00 92.00 472 SER A C 1
ATOM 3751 O O . SER A 1 472 ? 1.735 -3.590 13.709 1.00 92.00 472 SER A O 1
ATOM 3753 N N . GLN A 1 473 ? 1.241 -2.868 11.642 1.00 92.50 473 GLN A N 1
ATOM 3754 C CA . GLN A 1 473 ? 2.076 -3.849 10.950 1.00 92.50 473 GLN A CA 1
ATOM 3755 C C . GLN A 1 473 ? 3.570 -3.582 11.170 1.00 92.50 473 GLN A C 1
ATOM 3757 O O . GLN A 1 473 ? 4.318 -4.528 11.396 1.00 92.50 473 GLN A O 1
ATOM 3762 N N . PHE A 1 474 ? 4.017 -2.324 11.161 1.00 91.62 474 PHE A N 1
ATOM 3763 C CA . PHE A 1 474 ? 5.415 -1.992 11.459 1.00 91.62 474 PHE A CA 1
ATOM 3764 C C . PHE A 1 474 ? 5.780 -2.205 12.925 1.00 91.62 474 PHE A C 1
ATOM 3766 O O . PHE A 1 474 ? 6.844 -2.746 13.208 1.00 91.62 474 PHE A O 1
ATOM 3773 N N . VAL A 1 475 ? 4.887 -1.860 13.855 1.00 88.62 475 VAL A N 1
ATOM 3774 C CA . VAL A 1 475 ? 5.091 -2.105 15.291 1.00 88.62 475 VAL A CA 1
ATOM 3775 C C . VAL A 1 475 ? 5.325 -3.595 15.559 1.00 88.62 475 VAL A C 1
ATOM 3777 O O . VAL A 1 475 ? 6.197 -3.943 16.351 1.00 88.62 475 VAL A O 1
ATOM 3780 N N . SER A 1 476 ? 4.618 -4.483 14.847 1.00 86.31 476 SER A N 1
ATOM 3781 C CA . SER A 1 476 ? 4.796 -5.938 14.982 1.00 86.31 476 SER A CA 1
ATOM 3782 C C . SER A 1 476 ? 6.177 -6.458 14.555 1.00 86.31 476 SER A C 1
ATOM 3784 O O . SER A 1 476 ? 6.558 -7.553 14.961 1.00 86.31 476 SER A O 1
ATOM 3786 N N . LEU A 1 477 ? 6.936 -5.680 13.773 1.00 86.25 477 LEU A N 1
ATOM 3787 C CA . LEU A 1 477 ? 8.305 -6.006 13.353 1.00 86.25 477 LEU A CA 1
ATOM 3788 C C . LEU A 1 477 ? 9.370 -5.518 14.352 1.00 86.25 477 LEU A C 1
ATOM 3790 O O . LEU A 1 477 ? 10.524 -5.923 14.256 1.00 86.25 477 LEU A O 1
ATOM 3794 N N . GLY A 1 478 ? 8.988 -4.688 15.328 1.00 84.44 478 GLY A N 1
ATOM 3795 C CA . GLY A 1 478 ? 9.876 -4.158 16.361 1.00 84.44 478 GLY A CA 1
ATOM 3796 C C . GLY A 1 478 ? 10.488 -2.794 16.019 1.00 84.44 478 GLY A C 1
ATOM 3797 O O . GLY A 1 478 ? 10.987 -2.555 14.920 1.00 84.44 478 GLY A O 1
ATOM 3798 N N . ILE A 1 479 ? 10.489 -1.901 17.013 1.00 86.44 479 ILE A N 1
ATOM 3799 C CA . ILE A 1 479 ? 10.981 -0.514 16.936 1.00 86.44 479 ILE A CA 1
ATOM 3800 C C . ILE A 1 479 ? 12.109 -0.340 17.959 1.00 86.44 479 ILE A C 1
ATOM 3802 O O . ILE A 1 479 ? 12.059 -0.948 19.029 1.00 86.44 479 ILE A O 1
ATOM 3806 N N . ARG A 1 480 ? 13.122 0.482 17.653 1.00 87.62 480 ARG A N 1
ATOM 3807 C CA . ARG A 1 480 ? 14.158 0.854 18.632 1.00 87.62 480 ARG A CA 1
ATOM 3808 C C . ARG A 1 480 ? 13.540 1.610 19.806 1.00 87.62 480 ARG A C 1
ATOM 3810 O O . ARG A 1 480 ? 12.699 2.483 19.613 1.00 87.62 480 ARG A O 1
ATOM 3817 N N . GLU A 1 481 ? 14.012 1.342 21.018 1.00 86.06 481 GLU A N 1
ATOM 3818 C CA . GLU A 1 481 ? 13.432 1.944 22.227 1.00 86.06 481 GLU A CA 1
ATOM 3819 C C . GLU A 1 481 ? 13.597 3.476 22.284 1.00 86.06 481 GLU A C 1
ATOM 3821 O O . GLU A 1 481 ? 12.710 4.178 22.772 1.00 86.06 481 GLU A O 1
ATOM 3826 N N . SER A 1 482 ? 14.701 4.014 21.746 1.00 89.50 482 SER A N 1
ATOM 3827 C CA . SER A 1 482 ? 14.927 5.464 21.623 1.00 89.50 482 SER A CA 1
ATOM 3828 C C . SER A 1 482 ? 13.862 6.130 20.753 1.00 89.50 482 SER A C 1
ATOM 3830 O O . SER A 1 482 ? 13.243 7.112 21.152 1.00 89.50 482 SER A O 1
ATOM 3832 N N . ASP A 1 483 ? 13.618 5.533 19.591 1.00 90.62 483 ASP A N 1
ATOM 3833 C CA . ASP A 1 483 ? 12.699 6.010 18.560 1.00 90.62 483 ASP A CA 1
ATOM 3834 C C . ASP A 1 483 ? 11.251 5.931 19.049 1.00 90.62 483 ASP A C 1
ATOM 3836 O O . ASP A 1 483 ? 10.448 6.844 18.868 1.00 90.62 483 ASP A O 1
ATOM 3840 N N . LYS A 1 484 ? 10.933 4.836 19.741 1.00 89.25 484 LYS A N 1
ATOM 3841 C CA . LYS A 1 484 ? 9.651 4.619 20.404 1.00 89.25 484 LYS A CA 1
ATOM 3842 C C . LYS A 1 484 ? 9.389 5.670 21.485 1.00 89.25 484 LYS A C 1
ATOM 3844 O O . LYS A 1 484 ? 8.303 6.244 21.527 1.00 89.25 484 LYS A O 1
ATOM 3849 N N . THR A 1 485 ? 10.395 5.962 22.314 1.00 90.25 485 THR A N 1
ATOM 3850 C CA . THR A 1 485 ? 10.302 6.984 23.370 1.00 90.25 485 THR A CA 1
ATOM 3851 C C . THR A 1 485 ? 10.057 8.375 22.774 1.00 90.25 485 THR A C 1
ATOM 3853 O O . THR A 1 485 ? 9.199 9.099 23.273 1.00 90.25 485 THR A O 1
ATOM 3856 N N . GLU A 1 486 ? 10.746 8.733 21.687 1.00 92.88 486 GLU A N 1
ATOM 3857 C CA . GLU A 1 486 ? 10.545 10.010 20.986 1.00 92.88 486 GLU A CA 1
ATOM 3858 C C . GLU A 1 486 ? 9.104 10.157 20.462 1.00 92.88 486 GLU A C 1
ATOM 3860 O O . GLU A 1 486 ? 8.454 11.179 20.689 1.00 92.88 486 GLU A O 1
ATOM 3865 N N . LEU A 1 487 ? 8.570 9.117 19.811 1.00 93.25 487 LEU A N 1
ATOM 3866 C CA . LEU A 1 487 ? 7.196 9.119 19.294 1.00 93.25 487 LEU A CA 1
ATOM 3867 C C . LEU A 1 487 ? 6.154 9.213 20.417 1.00 93.25 487 LEU A C 1
ATOM 3869 O O . LEU A 1 487 ? 5.158 9.927 20.275 1.00 93.25 487 LEU A O 1
ATOM 3873 N N . TYR A 1 488 ? 6.386 8.525 21.537 1.00 93.62 488 TYR A N 1
ATOM 3874 C CA . TYR A 1 488 ? 5.537 8.620 22.724 1.00 93.62 488 TYR A CA 1
ATOM 3875 C C . TYR A 1 488 ? 5.536 10.024 23.312 1.00 93.62 488 TYR A C 1
ATOM 3877 O O . TYR A 1 488 ? 4.460 10.571 23.540 1.00 93.62 488 TYR A O 1
ATOM 3885 N N . GLN A 1 489 ? 6.705 10.639 23.487 1.00 93.81 489 GLN A N 1
ATOM 3886 C CA . GLN A 1 489 ? 6.806 12.011 23.984 1.00 93.81 489 GLN A CA 1
ATOM 3887 C C . GLN A 1 489 ? 6.068 12.997 23.077 1.00 93.81 489 GLN A C 1
ATOM 3889 O O . GLN A 1 489 ? 5.312 13.826 23.578 1.00 93.81 489 GLN A O 1
ATOM 3894 N N . GLN A 1 490 ? 6.207 12.867 21.754 1.00 94.56 490 GLN A N 1
ATOM 3895 C CA . GLN A 1 490 ? 5.484 13.718 20.811 1.00 94.56 490 GLN A CA 1
ATOM 3896 C C . GLN A 1 490 ? 3.961 13.568 20.946 1.00 94.56 490 GLN A C 1
ATOM 3898 O O . GLN A 1 490 ? 3.247 14.567 21.013 1.00 94.56 490 GLN A O 1
ATOM 3903 N N . CYS A 1 491 ? 3.457 12.333 21.002 1.00 95.81 491 CYS A N 1
ATOM 3904 C CA . CYS A 1 491 ? 2.019 12.091 21.116 1.00 95.81 491 CYS A CA 1
ATOM 3905 C C . CYS A 1 491 ? 1.463 12.553 22.470 1.00 95.81 491 CYS A C 1
ATOM 3907 O O . CYS A 1 491 ? 0.360 13.089 22.530 1.00 95.81 491 CYS A O 1
ATOM 3909 N N . ILE A 1 492 ? 2.213 12.355 23.556 1.00 95.31 492 ILE A N 1
ATOM 3910 C CA . ILE A 1 492 ? 1.803 12.765 24.904 1.00 95.31 492 ILE A CA 1
ATOM 3911 C C . ILE A 1 492 ? 1.804 14.282 25.044 1.00 95.31 492 ILE A C 1
ATOM 3913 O O . ILE A 1 492 ? 0.897 14.814 25.677 1.00 95.31 492 ILE A O 1
ATOM 3917 N N . GLN A 1 493 ? 2.766 14.978 24.432 1.00 95.50 493 GLN A N 1
ATOM 3918 C CA . GLN A 1 493 ? 2.790 16.438 24.433 1.00 95.50 493 GLN A CA 1
ATOM 3919 C C . GLN A 1 493 ? 1.506 17.007 23.816 1.00 95.50 493 GLN A C 1
ATOM 3921 O O . GLN A 1 493 ? 0.883 17.877 24.415 1.00 95.50 493 GLN A O 1
ATOM 3926 N N . ASP A 1 494 ? 1.039 16.448 22.693 1.00 94.94 494 ASP A N 1
ATOM 3927 C CA . ASP A 1 494 ? -0.226 16.880 22.084 1.00 94.94 494 ASP A CA 1
ATOM 3928 C C . ASP A 1 494 ? -1.438 16.670 23.002 1.00 94.94 494 ASP A C 1
ATOM 3930 O O . ASP A 1 494 ? -2.316 17.529 23.082 1.00 94.94 494 ASP A O 1
ATOM 3934 N N . VAL A 1 495 ? -1.488 15.526 23.696 1.00 95.25 495 VAL A N 1
ATOM 3935 C CA . VAL A 1 495 ? -2.557 15.205 24.658 1.00 95.25 495 VAL A CA 1
ATOM 3936 C C . VAL A 1 495 ? -2.495 16.138 25.868 1.00 95.25 495 VAL A C 1
ATOM 3938 O O . VAL A 1 495 ? -3.532 16.597 26.339 1.00 95.25 495 VAL A O 1
ATOM 3941 N N . SER A 1 496 ? -1.290 16.445 26.349 1.00 94.62 496 SER A N 1
ATOM 3942 C CA . SER A 1 496 ? -1.066 17.371 27.459 1.00 94.62 496 SER A CA 1
ATOM 3943 C C . SER A 1 496 ? -1.493 18.794 27.118 1.00 94.62 496 SER A C 1
ATOM 3945 O O . SER A 1 496 ? -2.144 19.445 27.933 1.00 94.62 496 SER A O 1
ATOM 3947 N N . ASP A 1 497 ? -1.159 19.265 25.918 1.00 93.62 497 ASP A N 1
ATOM 3948 C CA . ASP A 1 497 ? -1.495 20.614 25.458 1.00 93.62 497 ASP A CA 1
ATOM 3949 C C . ASP A 1 497 ? -2.965 20.745 25.029 1.00 93.62 497 ASP A C 1
ATOM 3951 O O . ASP A 1 497 ? -3.433 21.857 24.786 1.00 93.62 497 ASP A O 1
ATOM 3955 N N . MET A 1 498 ? -3.691 19.623 24.920 1.00 90.31 498 MET A N 1
ATOM 3956 C CA . MET A 1 498 ? -5.056 19.549 24.380 1.00 90.31 498 MET A CA 1
ATOM 3957 C C . MET A 1 498 ? -5.181 20.259 23.021 1.00 90.31 498 MET A C 1
ATOM 3959 O O . MET A 1 498 ? -6.155 20.961 22.745 1.00 90.31 498 MET A O 1
ATOM 3963 N N . ASN A 1 499 ? -4.158 20.107 22.177 1.00 91.50 499 ASN A N 1
ATOM 3964 C CA . ASN A 1 499 ? -4.076 20.794 20.893 1.00 91.50 499 ASN A CA 1
ATOM 3965 C C . ASN A 1 499 ? -4.908 20.087 19.799 1.00 91.50 499 ASN A C 1
ATOM 3967 O O . ASN A 1 499 ? -5.496 19.025 20.011 1.00 91.50 499 ASN A O 1
ATOM 3971 N N . GLU A 1 500 ? -4.935 20.654 18.590 1.00 90.00 500 GLU A N 1
ATOM 3972 C CA . GLU A 1 500 ? -5.684 20.097 17.449 1.00 90.00 500 GLU A CA 1
ATOM 3973 C C . GLU A 1 500 ? -5.241 18.680 17.028 1.00 90.00 500 GLU A C 1
ATOM 3975 O O . GLU A 1 500 ? -6.008 17.946 16.403 1.00 90.00 500 GLU A O 1
ATOM 3980 N N . PHE A 1 501 ? -4.023 18.266 17.389 1.00 93.75 501 PHE A N 1
ATOM 3981 C CA . PHE A 1 501 ? -3.474 16.943 17.096 1.00 93.75 501 PHE A CA 1
ATOM 3982 C C . PHE A 1 501 ? -3.742 15.918 18.204 1.00 93.75 501 PHE A C 1
ATOM 3984 O O . PHE A 1 501 ? -3.495 14.734 17.972 1.00 93.75 501 PHE A O 1
ATOM 3991 N N . ALA A 1 502 ? -4.279 16.316 19.366 1.00 93.62 502 ALA A N 1
ATOM 3992 C CA . ALA A 1 502 ? -4.491 15.434 20.517 1.00 93.62 502 ALA A CA 1
ATOM 3993 C C . ALA A 1 502 ? -5.268 14.162 20.143 1.00 93.62 502 ALA A C 1
ATOM 3995 O O . ALA A 1 502 ? -4.817 13.048 20.416 1.00 93.62 502 ALA A O 1
ATOM 3996 N N . LEU A 1 503 ? -6.388 14.305 19.421 1.00 92.31 503 LEU A N 1
ATOM 3997 C CA . LEU A 1 503 ? -7.172 13.160 18.951 1.00 92.31 503 LEU A CA 1
ATOM 3998 C C . LEU A 1 503 ? -6.350 12.244 18.033 1.00 92.31 503 LEU A C 1
ATOM 4000 O O . LEU A 1 503 ? -6.355 11.023 18.189 1.00 92.31 503 LEU A O 1
ATOM 4004 N N . GLY A 1 504 ? -5.617 12.821 17.086 1.00 93.69 504 GLY A N 1
ATOM 4005 C CA . GLY A 1 504 ? -4.769 12.056 16.180 1.00 93.69 504 GLY A CA 1
ATOM 4006 C C . GLY A 1 504 ? -3.638 11.318 16.897 1.00 93.69 504 GLY A C 1
ATOM 4007 O O . GLY A 1 504 ? -3.372 10.155 16.598 1.00 93.69 504 GLY A O 1
ATOM 4008 N N . SER A 1 505 ? -3.039 11.939 17.908 1.00 96.00 505 SER A N 1
ATOM 4009 C CA . SER A 1 505 ? -2.020 11.326 18.760 1.00 96.00 505 SER A CA 1
ATOM 4010 C C . SER A 1 505 ? -2.584 10.195 19.623 1.00 96.00 505 SER A C 1
ATOM 4012 O O . SER A 1 505 ? -1.936 9.164 19.777 1.00 96.00 505 SER A O 1
ATOM 4014 N N . ILE A 1 506 ? -3.833 10.295 20.082 1.00 95.25 506 ILE A N 1
ATOM 4015 C CA . ILE A 1 506 ? -4.546 9.205 20.774 1.00 95.25 506 ILE A CA 1
ATOM 4016 C C . ILE A 1 506 ? -4.791 8.011 19.838 1.00 95.25 506 ILE A C 1
ATOM 4018 O O . ILE A 1 506 ? -4.624 6.853 20.236 1.00 95.25 506 ILE A O 1
ATOM 4022 N N . HIS A 1 507 ? -5.154 8.260 18.577 1.00 94.31 507 HIS A N 1
ATOM 4023 C CA . HIS A 1 507 ? -5.260 7.203 17.562 1.00 94.31 507 HIS A CA 1
ATOM 4024 C C . HIS A 1 507 ? -3.899 6.577 17.239 1.00 94.31 507 HIS A C 1
ATOM 4026 O O . HIS A 1 507 ? -3.798 5.354 17.128 1.00 94.31 507 HIS A O 1
ATOM 4032 N N . ALA A 1 508 ? -2.845 7.390 17.139 1.00 95.19 508 ALA A N 1
ATOM 4033 C CA . ALA A 1 508 ? -1.486 6.910 16.917 1.00 95.19 508 ALA A CA 1
ATOM 4034 C C . ALA A 1 508 ? -1.001 6.039 18.088 1.00 95.19 508 ALA A C 1
ATOM 4036 O O . ALA A 1 508 ? -0.515 4.939 17.850 1.00 95.19 508 ALA A O 1
ATOM 4037 N N . LEU A 1 509 ? -1.216 6.457 19.342 1.00 94.62 509 LEU A N 1
ATOM 4038 C CA . LEU A 1 509 ? -0.879 5.677 20.542 1.00 94.62 509 LEU A CA 1
ATOM 4039 C C . LEU A 1 509 ? -1.613 4.332 20.586 1.00 94.62 509 LEU A C 1
ATOM 4041 O O . LEU A 1 509 ? -1.003 3.305 20.875 1.00 94.62 509 LEU A O 1
ATOM 4045 N N . ASN A 1 510 ? -2.903 4.302 20.236 1.00 92.94 510 ASN A N 1
ATOM 4046 C CA . ASN A 1 510 ? -3.663 3.051 20.155 1.00 92.94 510 ASN A CA 1
ATOM 4047 C C . ASN A 1 510 ? -3.071 2.040 19.159 1.00 92.94 510 ASN A C 1
ATOM 4049 O O . ASN A 1 510 ? -3.204 0.834 19.386 1.00 92.94 510 ASN A O 1
ATOM 4053 N N . ALA A 1 511 ? -2.459 2.528 18.074 1.00 91.75 511 ALA A N 1
ATOM 4054 C CA . ALA A 1 511 ? -1.812 1.718 17.045 1.00 91.75 511 ALA A CA 1
ATOM 4055 C C . ALA A 1 511 ? -0.336 1.401 17.358 1.00 91.75 511 ALA A C 1
ATOM 4057 O O . ALA A 1 511 ? 0.137 0.332 16.979 1.00 91.75 511 ALA A O 1
ATOM 4058 N N . LEU A 1 512 ? 0.375 2.302 18.050 1.00 91.44 512 LEU A N 1
ATOM 4059 C CA . LEU A 1 512 ? 1.761 2.117 18.495 1.00 91.44 512 LEU A CA 1
ATOM 4060 C C . LEU A 1 512 ? 1.883 1.094 19.622 1.00 91.44 512 LEU A C 1
ATOM 4062 O O . LEU A 1 512 ? 2.873 0.375 19.676 1.00 91.44 512 LEU A O 1
ATOM 4066 N N . ILE A 1 513 ? 0.890 1.035 20.510 1.00 89.06 513 ILE A N 1
ATOM 4067 C CA . ILE A 1 513 ? 0.883 0.130 21.657 1.00 89.06 513 ILE A CA 1
ATOM 4068 C C . ILE A 1 513 ? 0.109 -1.132 21.252 1.00 89.06 513 ILE A C 1
ATOM 4070 O O . ILE A 1 513 ? -1.108 -1.054 21.036 1.00 89.06 513 ILE A O 1
ATOM 4074 N N . PRO A 1 514 ? 0.742 -2.313 21.169 1.00 81.62 514 PRO A N 1
ATOM 4075 C CA . PRO A 1 514 ? 0.022 -3.561 20.949 1.00 81.62 514 PRO A CA 1
ATOM 4076 C C . PRO A 1 514 ? -0.976 -3.832 22.081 1.00 81.62 514 PRO A C 1
ATOM 4078 O O . PRO A 1 514 ? -0.723 -3.528 23.244 1.00 81.62 514 PRO A O 1
ATOM 4081 N N . THR A 1 515 ? -2.111 -4.460 21.774 1.00 73.38 515 THR A N 1
ATOM 4082 C CA . THR A 1 515 ? -3.180 -4.727 22.761 1.00 73.38 515 THR A CA 1
ATOM 4083 C C . THR A 1 515 ? -2.737 -5.581 23.952 1.00 73.38 515 THR A C 1
ATOM 4085 O O . THR A 1 515 ? -3.332 -5.488 25.024 1.00 73.38 515 THR A O 1
ATOM 4088 N N . PHE A 1 516 ? -1.710 -6.412 23.776 1.00 70.69 516 PHE A N 1
ATOM 4089 C CA . PHE A 1 516 ? -1.192 -7.312 24.809 1.00 70.69 516 PHE A CA 1
ATOM 4090 C C . PHE A 1 516 ? 0.052 -6.768 25.526 1.00 70.69 516 PHE A C 1
ATOM 4092 O O . PHE A 1 516 ? 0.491 -7.374 26.506 1.00 70.69 516 PHE A O 1
ATOM 4099 N N . ASP A 1 517 ? 0.614 -5.643 25.073 1.00 76.25 517 ASP A N 1
ATOM 4100 C CA . ASP A 1 517 ? 1.832 -5.094 25.662 1.00 76.25 517 ASP A CA 1
ATOM 4101 C C . ASP A 1 517 ? 1.521 -4.351 26.967 1.00 76.25 517 ASP A C 1
ATOM 4103 O O . ASP A 1 517 ? 0.859 -3.314 27.002 1.00 76.25 517 ASP A O 1
ATOM 4107 N N . THR A 1 518 ? 1.989 -4.933 28.068 1.00 79.50 518 THR A N 1
ATOM 4108 C CA . THR A 1 518 ? 1.792 -4.414 29.426 1.00 79.50 518 THR A CA 1
ATOM 4109 C C . THR A 1 518 ? 2.926 -3.472 29.842 1.00 79.50 518 THR A C 1
ATOM 4111 O O . THR A 1 518 ? 2.744 -2.672 30.757 1.00 79.50 518 THR A O 1
ATOM 4114 N N . GLN A 1 519 ? 4.097 -3.548 29.200 1.00 86.81 519 GLN A N 1
ATOM 4115 C CA . GLN A 1 519 ? 5.264 -2.759 29.603 1.00 86.81 519 GLN A CA 1
ATOM 4116 C C . GLN A 1 519 ? 5.139 -1.313 29.135 1.00 86.81 519 GLN A C 1
ATOM 4118 O O . GLN A 1 519 ? 5.340 -0.397 29.929 1.00 86.81 519 GLN A O 1
ATOM 4123 N N . ASP A 1 520 ? 4.716 -1.112 27.891 1.00 88.88 520 ASP A N 1
ATOM 4124 C CA . ASP A 1 520 ? 4.547 0.221 27.318 1.00 88.88 520 ASP A CA 1
ATOM 4125 C C . ASP A 1 520 ? 3.509 1.055 28.045 1.00 88.88 520 ASP A C 1
ATOM 4127 O O . ASP A 1 520 ? 3.793 2.178 28.449 1.00 88.88 520 ASP A O 1
ATOM 4131 N N . ILE A 1 521 ? 2.310 0.504 28.255 1.00 90.94 521 ILE A N 1
ATOM 4132 C CA . ILE A 1 521 ? 1.242 1.239 28.939 1.00 90.94 521 ILE A CA 1
ATOM 4133 C C . ILE A 1 521 ? 1.652 1.601 30.369 1.00 90.94 521 ILE A C 1
ATOM 4135 O O . ILE A 1 521 ? 1.343 2.691 30.844 1.00 90.94 521 ILE A O 1
ATOM 4139 N N . ARG A 1 522 ? 2.416 0.721 31.030 1.00 90.62 522 ARG A N 1
ATOM 4140 C CA . ARG A 1 522 ? 2.969 0.980 32.357 1.00 90.62 522 ARG A CA 1
ATOM 4141 C C . ARG A 1 522 ? 4.015 2.083 32.330 1.00 90.62 522 ARG A C 1
ATOM 4143 O O . ARG A 1 522 ? 3.986 2.952 33.193 1.00 90.62 522 ARG A O 1
ATOM 4150 N N . ARG A 1 523 ? 4.909 2.066 31.342 1.00 90.44 523 ARG A N 1
ATOM 4151 C CA . ARG A 1 523 ? 5.922 3.103 31.154 1.00 90.44 523 ARG A CA 1
ATOM 4152 C C . ARG A 1 523 ? 5.277 4.464 30.896 1.00 90.44 523 ARG A C 1
ATOM 4154 O O . ARG A 1 523 ? 5.622 5.431 31.558 1.00 90.44 523 ARG A O 1
ATOM 4161 N N . LEU A 1 524 ? 4.292 4.527 30.000 1.00 91.88 524 LEU A N 1
ATOM 4162 C CA . LEU A 1 524 ? 3.536 5.749 29.718 1.00 91.88 524 LEU A CA 1
ATOM 4163 C C . LEU A 1 524 ? 2.847 6.292 30.976 1.00 91.88 524 LEU A C 1
ATOM 4165 O O . LEU A 1 524 ? 2.917 7.487 31.252 1.00 91.88 524 LEU A O 1
ATOM 4169 N N . ALA A 1 525 ? 2.200 5.418 31.749 1.00 92.31 525 ALA A N 1
ATOM 4170 C CA . ALA A 1 525 ? 1.486 5.813 32.956 1.00 92.31 525 ALA A CA 1
ATOM 4171 C C . ALA A 1 525 ? 2.421 6.327 34.064 1.00 92.31 525 ALA A C 1
ATOM 4173 O O . ALA A 1 525 ? 2.099 7.327 34.699 1.00 92.31 525 ALA A O 1
ATOM 4174 N N . LEU A 1 526 ? 3.562 5.665 34.291 1.00 91.00 526 LEU A N 1
ATOM 4175 C CA . LEU A 1 526 ? 4.475 5.984 35.395 1.00 91.00 526 LEU A CA 1
ATOM 4176 C C . LEU A 1 526 ? 5.490 7.082 35.053 1.00 91.00 526 LEU A C 1
ATOM 4178 O O . LEU A 1 526 ? 5.728 7.957 35.881 1.00 91.00 526 LEU A O 1
ATOM 4182 N N . ASP A 1 527 ? 6.079 7.051 33.856 1.00 90.44 527 ASP A N 1
ATOM 4183 C CA . ASP A 1 527 ? 7.172 7.962 33.487 1.00 90.44 527 ASP A CA 1
ATOM 4184 C C . ASP A 1 527 ? 6.656 9.276 32.884 1.00 90.44 527 ASP A C 1
ATOM 4186 O O . ASP A 1 527 ? 7.330 10.301 32.968 1.00 90.44 527 ASP A O 1
ATOM 4190 N N . LEU A 1 528 ? 5.487 9.244 32.233 1.00 90.88 528 LEU A N 1
ATOM 4191 C CA . LEU A 1 528 ? 4.963 10.355 31.427 1.00 90.88 528 LEU A CA 1
ATOM 4192 C C . LEU A 1 528 ? 3.579 10.833 31.894 1.00 90.88 528 LEU A C 1
ATOM 4194 O O . LEU A 1 528 ? 2.911 11.565 31.167 1.00 90.88 528 LEU A O 1
ATOM 4198 N N . ASP A 1 529 ? 3.148 10.418 33.094 1.00 92.44 529 ASP A N 1
ATOM 4199 C CA . ASP A 1 529 ? 1.882 10.826 33.729 1.00 92.44 529 ASP A CA 1
ATOM 4200 C C . ASP A 1 529 ? 0.649 10.612 32.823 1.00 92.44 529 ASP A C 1
ATOM 4202 O O . ASP A 1 529 ? -0.360 11.322 32.882 1.00 92.44 529 ASP A O 1
ATOM 4206 N N . PHE A 1 530 ? 0.727 9.612 31.936 1.00 95.00 530 PHE A N 1
ATOM 4207 C CA . PHE A 1 530 ? -0.256 9.437 30.871 1.00 95.00 530 PHE A CA 1
ATOM 4208 C C . PHE A 1 530 ? -1.666 9.164 31.409 1.00 95.00 530 PHE A C 1
ATOM 4210 O O . PHE A 1 530 ? -2.643 9.588 30.793 1.00 95.00 530 PHE A O 1
ATOM 4217 N N . THR A 1 531 ? -1.786 8.517 32.575 1.00 95.19 531 THR A N 1
ATOM 4218 C CA . THR A 1 531 ? -3.078 8.218 33.211 1.00 95.19 531 THR A CA 1
ATOM 4219 C C . THR A 1 531 ? -3.874 9.480 33.522 1.00 95.19 531 THR A C 1
ATOM 4221 O O . THR A 1 531 ? -5.049 9.567 33.156 1.00 95.19 531 THR A O 1
ATOM 4224 N N . ARG A 1 532 ? -3.244 10.487 34.140 1.00 96.00 532 ARG A N 1
ATOM 4225 C CA . ARG A 1 532 ? -3.908 11.762 34.430 1.00 96.00 532 ARG A CA 1
ATOM 4226 C C . ARG A 1 532 ? -4.273 12.482 33.135 1.00 96.00 532 ARG A C 1
ATOM 4228 O O . ARG A 1 532 ? -5.392 12.981 33.005 1.00 96.00 532 ARG A O 1
ATOM 4235 N N . LEU A 1 533 ? -3.352 12.507 32.171 1.00 95.56 533 LEU A N 1
ATOM 4236 C CA . LEU A 1 533 ? -3.528 13.210 30.901 1.00 95.56 533 LEU A CA 1
ATOM 4237 C C . LEU A 1 533 ? -4.709 12.659 30.090 1.00 95.56 533 LEU A C 1
ATOM 4239 O O . LEU A 1 533 ? -5.596 13.427 29.726 1.00 95.56 533 LEU A O 1
ATOM 4243 N N . ILE A 1 534 ? -4.783 11.341 29.869 1.00 95.62 534 ILE A N 1
ATOM 4244 C CA . ILE A 1 534 ? -5.845 10.745 29.041 1.00 95.62 534 ILE A CA 1
ATOM 4245 C C . ILE A 1 534 ? -7.228 10.813 29.698 1.00 95.62 534 ILE A C 1
ATOM 4247 O O . ILE A 1 534 ? -8.224 10.976 28.999 1.00 95.62 534 ILE A O 1
ATOM 4251 N N . ILE A 1 535 ? -7.317 10.720 31.030 1.00 94.44 535 ILE A N 1
ATOM 4252 C CA . ILE A 1 535 ? -8.593 10.861 31.750 1.00 94.44 535 ILE A CA 1
ATOM 4253 C C . ILE A 1 535 ? -9.090 12.308 31.676 1.00 94.44 535 ILE A C 1
ATOM 4255 O O . ILE A 1 535 ? -10.269 12.542 31.409 1.00 94.44 535 ILE A O 1
ATOM 4259 N N . THR A 1 536 ? -8.193 13.278 31.870 1.00 93.31 536 THR A N 1
ATOM 4260 C CA . THR A 1 536 ? -8.541 14.704 31.785 1.00 93.31 536 THR A CA 1
ATOM 4261 C C . THR A 1 536 ? -8.975 15.070 30.366 1.00 93.31 536 THR A C 1
ATOM 4263 O O . THR A 1 536 ? -9.973 15.764 30.175 1.00 93.31 536 THR A O 1
ATOM 4266 N N . GLU A 1 537 ? -8.263 14.560 29.364 1.00 93.06 537 GLU A N 1
ATOM 4267 C CA . GLU A 1 537 ? -8.567 14.790 27.956 1.00 93.06 537 GLU A CA 1
ATOM 4268 C C . GLU A 1 537 ? -9.884 14.103 27.536 1.00 93.06 537 GLU A C 1
ATOM 4270 O O . GLU A 1 537 ? -10.711 14.731 26.875 1.00 93.06 537 GLU A O 1
ATOM 4275 N N . LEU A 1 538 ? -10.167 12.884 28.021 1.00 91.38 538 LEU A N 1
ATOM 4276 C CA . LEU A 1 538 ? -11.467 12.224 27.844 1.00 91.38 538 LEU A CA 1
ATOM 4277 C C . LEU A 1 538 ? -12.612 13.038 28.451 1.00 91.38 538 LEU A C 1
ATOM 4279 O O . LEU A 1 538 ? -13.640 13.216 27.798 1.00 91.38 538 LEU A O 1
ATOM 4283 N N . ALA A 1 539 ? -12.451 13.538 29.677 1.00 88.94 539 ALA A N 1
ATOM 4284 C CA . ALA A 1 539 ? -13.463 14.366 30.328 1.00 88.94 539 ALA A CA 1
ATOM 4285 C C . ALA A 1 539 ? -13.710 15.674 29.556 1.00 88.94 539 ALA A C 1
ATOM 4287 O O . ALA A 1 539 ? -14.857 16.103 29.400 1.00 88.94 539 ALA A O 1
ATOM 4288 N N . HIS A 1 540 ? -12.650 16.286 29.023 1.00 88.31 540 HIS A N 1
ATOM 4289 C CA . HIS A 1 540 ? -12.761 17.460 28.163 1.00 88.31 540 HIS A CA 1
ATOM 4290 C C . HIS A 1 540 ? -13.523 17.138 26.867 1.00 88.31 540 HIS A C 1
ATOM 4292 O O . HIS A 1 540 ? -14.527 17.779 26.562 1.00 88.31 540 HIS A O 1
ATOM 4298 N N . ALA A 1 541 ? -13.122 16.088 26.148 1.00 85.25 541 ALA A N 1
ATOM 4299 C CA . ALA A 1 541 ? -13.747 15.686 24.889 1.00 85.25 541 ALA A CA 1
ATOM 4300 C C . ALA A 1 541 ? -15.214 15.254 25.050 1.00 85.25 541 ALA A C 1
ATOM 4302 O O . ALA A 1 541 ? -16.027 15.484 24.157 1.00 85.25 541 ALA A O 1
ATOM 4303 N N . ALA A 1 542 ? -15.565 14.640 26.181 1.00 81.12 542 ALA A N 1
ATOM 4304 C CA . ALA A 1 542 ? -16.926 14.192 26.456 1.00 81.12 542 ALA A CA 1
ATOM 4305 C C . ALA A 1 542 ? -17.878 15.337 26.849 1.00 81.12 542 ALA A C 1
ATOM 4307 O O . ALA A 1 542 ? -19.092 15.200 26.723 1.00 81.12 542 ALA A O 1
ATOM 4308 N N . THR A 1 543 ? -17.340 16.470 27.310 1.00 78.44 543 THR A N 1
ATOM 4309 C CA . THR A 1 543 ? -18.122 17.675 27.636 1.00 78.44 543 THR A CA 1
ATOM 4310 C C . THR A 1 543 ? -18.139 18.706 26.506 1.00 78.44 543 THR A C 1
ATOM 4312 O O . THR A 1 543 ? -18.922 19.655 26.558 1.00 78.44 543 THR A O 1
ATOM 4315 N N . ALA A 1 544 ? -17.311 18.520 25.475 1.00 76.50 544 ALA A N 1
ATOM 4316 C CA . ALA A 1 544 ? -17.278 19.383 24.306 1.00 76.50 544 ALA A CA 1
ATOM 4317 C C . ALA A 1 544 ? -18.545 19.210 23.438 1.00 76.50 544 ALA A C 1
ATOM 4319 O O . ALA A 1 544 ? -19.026 18.085 23.262 1.00 76.50 544 ALA A O 1
ATOM 4320 N N . PRO A 1 545 ? -19.093 20.302 22.871 1.00 66.12 545 PRO A N 1
ATOM 4321 C CA . PRO A 1 545 ? -20.271 20.233 22.014 1.00 66.12 545 PRO A CA 1
ATOM 4322 C C . PRO A 1 545 ? -20.005 19.370 20.771 1.00 66.12 545 PRO A C 1
ATOM 4324 O O . PRO A 1 545 ? -18.970 19.500 20.117 1.00 66.12 545 PRO A O 1
ATOM 4327 N N . ALA A 1 546 ? -20.960 18.495 20.449 1.00 60.88 546 ALA A N 1
ATOM 4328 C CA . ALA A 1 546 ? -20.922 17.624 19.280 1.00 60.88 546 ALA A CA 1
ATOM 4329 C C . ALA A 1 546 ? -20.815 18.447 17.987 1.00 60.88 546 ALA A C 1
ATOM 4331 O O . ALA A 1 546 ? -21.745 19.164 17.624 1.00 60.88 546 ALA A O 1
ATOM 4332 N N . ALA A 1 547 ? -19.686 18.350 17.281 1.00 56.47 547 ALA A N 1
ATOM 4333 C CA . ALA A 1 547 ? -19.500 19.009 15.985 1.00 56.47 547 ALA A CA 1
ATOM 4334 C C . ALA A 1 547 ? -20.066 18.193 14.799 1.00 56.47 547 ALA A C 1
ATOM 4336 O O . ALA A 1 547 ? -20.087 18.690 13.675 1.00 56.47 547 ALA A O 1
ATOM 4337 N N . GLY A 1 548 ? -20.523 16.956 15.036 1.00 58.59 548 GLY A N 1
ATOM 4338 C CA . GLY A 1 548 ? -21.032 16.021 14.024 1.00 58.59 548 GLY A CA 1
ATOM 4339 C C . GLY A 1 548 ? -22.176 15.151 14.556 1.00 58.59 548 GLY A C 1
ATOM 4340 O O . GLY A 1 548 ? -22.659 15.372 15.666 1.00 58.59 548 GLY A O 1
ATOM 4341 N N . GLY A 1 549 ? -22.625 14.170 13.765 1.00 61.97 549 GLY A N 1
ATOM 4342 C CA . GLY A 1 549 ? -23.659 13.220 14.197 1.00 61.97 549 GLY A CA 1
ATOM 4343 C C . GLY A 1 549 ? -23.224 12.404 15.422 1.00 61.97 549 GLY A C 1
ATOM 4344 O O . GLY A 1 549 ? -22.037 12.116 15.585 1.00 61.97 549 GLY A O 1
ATOM 4345 N N . GLU A 1 550 ? -24.181 12.022 16.273 1.00 63.41 550 GLU A N 1
ATOM 4346 C CA . GLU A 1 550 ? -23.908 11.369 17.567 1.00 63.41 550 GLU A CA 1
ATOM 4347 C C . GLU A 1 550 ? -23.063 10.084 17.427 1.00 63.41 550 GLU A C 1
ATOM 4349 O O . GLU A 1 550 ? -22.073 9.917 18.145 1.00 63.41 550 GLU A O 1
ATOM 4354 N N . ASP A 1 551 ? -23.376 9.233 16.442 1.00 64.94 551 ASP A N 1
ATOM 4355 C CA . ASP A 1 551 ? -22.641 7.987 16.163 1.00 64.94 551 ASP A CA 1
ATOM 4356 C C . ASP A 1 551 ? -21.196 8.236 15.701 1.00 64.94 551 ASP A C 1
ATOM 4358 O O . ASP A 1 551 ? -20.262 7.512 16.058 1.00 64.94 551 ASP A O 1
ATOM 4362 N N . GLU A 1 552 ? -20.985 9.286 14.909 1.00 67.44 552 GLU A N 1
ATOM 4363 C CA . GLU A 1 552 ? -19.673 9.603 14.357 1.00 67.44 552 GLU A CA 1
ATOM 4364 C C . GLU A 1 552 ? -18.735 10.147 15.441 1.00 67.44 552 GLU A C 1
ATOM 4366 O O . GLU A 1 552 ? -17.567 9.752 15.522 1.00 67.44 552 GLU A O 1
ATOM 4371 N N . GLN A 1 553 ? -19.258 10.997 16.329 1.00 71.88 553 GLN A N 1
ATOM 4372 C CA . GLN A 1 553 ? -18.520 11.487 17.490 1.00 71.88 553 GLN A CA 1
ATOM 4373 C C . GLN A 1 553 ? -18.145 10.340 18.437 1.00 71.88 553 GLN A C 1
ATOM 4375 O O . GLN A 1 553 ? -17.017 10.302 18.942 1.00 71.88 553 GLN A O 1
ATOM 4380 N N . LEU A 1 554 ? -19.045 9.377 18.656 1.00 71.44 554 LEU A N 1
ATOM 4381 C CA . LEU A 1 554 ? -18.750 8.198 19.465 1.00 71.44 554 LEU A CA 1
ATOM 4382 C C . LEU A 1 554 ? -17.569 7.412 18.882 1.00 71.44 554 LEU A C 1
ATOM 4384 O O . LEU A 1 554 ? -16.552 7.238 19.562 1.00 71.44 554 LEU A O 1
ATOM 4388 N N . CYS A 1 555 ? -17.671 6.977 17.623 1.00 74.31 555 CYS A N 1
ATOM 4389 C CA . CYS A 1 555 ? -16.666 6.122 16.993 1.00 74.31 555 CYS A CA 1
ATOM 4390 C C . CYS A 1 555 ? -15.311 6.815 16.802 1.00 74.31 555 CYS A C 1
ATOM 4392 O O . CYS A 1 555 ? -14.272 6.197 17.046 1.00 74.31 555 CYS A O 1
ATOM 4394 N N . ASN A 1 556 ? -15.302 8.085 16.386 1.00 78.19 556 ASN A N 1
ATOM 4395 C CA . ASN A 1 556 ? -14.067 8.765 15.996 1.00 78.19 556 ASN A CA 1
ATOM 4396 C C . ASN A 1 556 ? -13.390 9.511 17.147 1.00 78.19 556 ASN A C 1
ATOM 4398 O O . ASN A 1 556 ? -12.161 9.597 17.146 1.00 78.19 556 ASN A O 1
ATOM 4402 N N . ALA A 1 557 ? -14.149 10.019 18.124 1.00 83.25 557 ALA A N 1
ATOM 4403 C CA . ALA A 1 557 ? -13.606 10.795 19.236 1.00 83.25 557 ALA A CA 1
ATOM 4404 C C . ALA A 1 557 ? -13.576 9.994 20.549 1.00 83.25 557 ALA A C 1
ATOM 4406 O O . ALA A 1 557 ? -12.528 9.900 21.190 1.00 83.25 557 ALA A O 1
ATOM 4407 N N . ILE A 1 558 ? -14.688 9.403 20.977 1.00 86.69 558 ILE A N 1
ATOM 4408 C CA . ILE A 1 558 ? -14.789 8.857 22.341 1.00 86.69 558 ILE A CA 1
ATOM 4409 C C . ILE A 1 558 ? -14.184 7.447 22.460 1.00 86.69 558 ILE A C 1
ATOM 4411 O O . ILE A 1 558 ? -13.404 7.184 23.378 1.00 86.69 558 ILE A O 1
ATOM 4415 N N . VAL A 1 559 ? -14.470 6.544 21.516 1.00 88.50 559 VAL A N 1
ATOM 4416 C CA . VAL A 1 559 ? -13.987 5.146 21.539 1.00 88.50 559 VAL A CA 1
ATOM 4417 C C . VAL A 1 559 ? -12.450 5.016 21.645 1.00 88.50 559 VAL A C 1
ATOM 4419 O O . VAL A 1 559 ? -11.985 4.222 22.466 1.00 88.50 559 VAL A O 1
ATOM 4422 N N . PRO A 1 560 ? -11.623 5.770 20.893 1.00 90.81 560 PRO A N 1
ATOM 4423 C CA . PRO A 1 560 ? -10.161 5.663 20.968 1.00 90.81 560 PRO A CA 1
ATOM 4424 C C . PRO A 1 560 ? -9.597 6.031 22.345 1.00 90.81 560 PRO A C 1
ATOM 4426 O O . PRO A 1 560 ? -8.702 5.350 22.850 1.00 90.81 560 PRO A O 1
ATOM 4429 N N . ARG A 1 561 ? -10.145 7.077 22.973 1.00 92.06 561 ARG A N 1
ATOM 4430 C CA . ARG A 1 561 ? -9.782 7.510 24.332 1.00 92.06 561 ARG A CA 1
ATOM 4431 C C . ARG A 1 561 ? -10.106 6.422 25.340 1.00 92.06 561 ARG A C 1
ATOM 4433 O O . ARG A 1 561 ? -9.265 6.023 26.144 1.00 92.06 561 ARG A O 1
ATOM 4440 N N . LEU A 1 562 ? -11.311 5.874 25.224 1.00 89.75 562 LEU A N 1
ATOM 4441 C CA . LEU A 1 562 ? -11.772 4.801 26.085 1.00 89.75 562 LEU A CA 1
ATOM 4442 C C . LEU A 1 562 ? -10.956 3.522 25.959 1.00 89.75 562 LEU A C 1
ATOM 4444 O O . LEU A 1 562 ? -10.725 2.860 26.964 1.00 89.75 562 LEU A O 1
ATOM 4448 N N . ASN A 1 563 ? -10.488 3.179 24.761 1.00 90.69 563 ASN A N 1
ATOM 4449 C CA . ASN A 1 563 ? -9.628 2.016 24.572 1.00 90.69 563 ASN A CA 1
ATOM 4450 C C . ASN A 1 563 ? -8.312 2.147 25.355 1.00 90.69 563 ASN A C 1
ATOM 4452 O O . ASN A 1 563 ? -7.839 1.154 25.906 1.00 90.69 563 ASN A O 1
ATOM 4456 N N . LEU A 1 564 ? -7.738 3.351 25.455 1.00 92.31 564 LEU A N 1
ATOM 4457 C CA . LEU A 1 564 ? -6.533 3.591 26.258 1.00 92.31 564 LEU A CA 1
ATOM 4458 C C . LEU A 1 564 ? -6.841 3.576 27.758 1.00 92.31 564 LEU A C 1
ATOM 4460 O O . LEU A 1 564 ? -6.123 2.918 28.508 1.00 92.31 564 LEU A O 1
ATOM 4464 N N . VAL A 1 565 ? -7.943 4.198 28.190 1.00 92.44 565 VAL A N 1
ATOM 4465 C CA . VAL A 1 565 ? -8.402 4.129 29.592 1.00 92.44 565 VAL A CA 1
ATOM 4466 C C . VAL A 1 565 ? -8.685 2.683 30.009 1.00 92.44 565 VAL A C 1
ATOM 4468 O O . VAL A 1 565 ? -8.271 2.255 31.080 1.00 92.44 565 VAL A O 1
ATOM 4471 N N . HIS A 1 566 ? -9.308 1.885 29.141 1.00 90.31 566 HIS A N 1
ATOM 4472 C CA . HIS A 1 566 ? -9.528 0.458 29.369 1.00 90.31 566 HIS A CA 1
ATOM 4473 C C . HIS A 1 566 ? -8.212 -0.299 29.579 1.00 90.31 566 HIS A C 1
ATOM 4475 O O . HIS A 1 566 ? -8.118 -1.113 30.495 1.00 90.31 566 HIS A O 1
ATOM 4481 N N . ARG A 1 567 ? -7.179 -0.009 28.773 1.00 90.69 567 ARG A N 1
ATOM 4482 C CA . ARG A 1 567 ? -5.846 -0.611 28.941 1.00 90.69 567 ARG A CA 1
ATOM 4483 C C . ARG A 1 567 ? -5.198 -0.198 30.262 1.00 90.69 567 ARG A C 1
ATOM 4485 O O . ARG A 1 567 ? -4.585 -1.045 30.901 1.00 90.69 567 ARG A O 1
ATOM 4492 N N . ILE A 1 568 ? -5.359 1.053 30.694 1.00 92.38 568 ILE A N 1
ATOM 4493 C CA . ILE A 1 568 ? -4.881 1.519 32.006 1.00 92.38 568 ILE A CA 1
ATOM 4494 C C . ILE A 1 568 ? -5.598 0.762 33.126 1.00 92.38 568 ILE A C 1
ATOM 4496 O O . ILE A 1 568 ? -4.930 0.204 33.991 1.00 92.38 568 ILE A O 1
ATOM 4500 N N . ILE A 1 569 ? -6.931 0.660 33.071 1.00 91.56 569 ILE A N 1
ATOM 4501 C CA . ILE A 1 569 ? -7.724 -0.089 34.056 1.00 91.56 569 ILE A CA 1
ATOM 4502 C C . ILE A 1 569 ? -7.275 -1.553 34.116 1.00 91.56 569 ILE A C 1
ATOM 4504 O O . ILE A 1 569 ? -7.139 -2.097 35.205 1.00 91.56 569 ILE A O 1
ATOM 4508 N N . ASP A 1 570 ? -7.040 -2.205 32.975 1.00 88.50 570 ASP A N 1
ATOM 4509 C CA . ASP A 1 570 ? -6.664 -3.624 32.935 1.00 88.50 570 ASP A CA 1
ATOM 4510 C C . ASP A 1 570 ? -5.208 -3.880 33.372 1.00 88.50 570 ASP A C 1
ATOM 4512 O O . ASP A 1 570 ? -4.916 -4.918 33.968 1.00 88.50 570 ASP A O 1
ATOM 4516 N N . LYS A 1 571 ? -4.276 -2.965 33.068 1.00 87.69 571 LYS A N 1
ATOM 4517 C CA . LYS A 1 571 ? -2.828 -3.206 33.212 1.00 87.69 571 LYS A CA 1
ATOM 4518 C C . LYS A 1 571 ? -2.152 -2.474 34.368 1.00 87.69 571 LYS A C 1
ATOM 4520 O O . LYS A 1 571 ? -1.216 -3.036 34.931 1.00 87.69 571 LYS A O 1
ATOM 4525 N N . VAL A 1 572 ? -2.583 -1.255 34.685 1.00 91.25 572 VAL A N 1
ATOM 4526 C CA . VAL A 1 572 ? -1.981 -0.375 35.708 1.00 91.25 572 VAL A CA 1
ATOM 4527 C C . VAL A 1 572 ? -3.045 0.405 36.505 1.00 91.25 572 VAL A C 1
ATOM 4529 O O . VAL A 1 572 ? -2.986 1.640 36.587 1.00 91.25 572 VAL A O 1
ATOM 4532 N N . PRO A 1 573 ? -4.046 -0.284 37.094 1.00 91.44 573 PRO A N 1
ATOM 4533 C CA . PRO A 1 573 ? -5.139 0.361 37.825 1.00 91.44 573 PRO A CA 1
ATOM 4534 C C . PRO A 1 573 ? -4.665 1.204 39.017 1.00 91.44 573 PRO A C 1
ATOM 4536 O O . PRO A 1 573 ? -5.336 2.160 39.388 1.00 91.44 573 PRO A O 1
ATOM 4539 N N . GLU A 1 574 ? -3.503 0.894 39.595 1.00 90.00 574 GLU A N 1
ATOM 4540 C CA . GLU A 1 574 ? -2.896 1.624 40.713 1.00 90.00 574 GLU A CA 1
ATOM 4541 C C . GLU A 1 574 ? -2.526 3.078 40.389 1.00 90.00 574 GLU A C 1
ATOM 4543 O O . GLU A 1 574 ? -2.340 3.881 41.299 1.00 90.00 574 GLU A O 1
ATOM 4548 N N . THR A 1 575 ? -2.419 3.425 39.104 1.00 93.31 575 THR A N 1
ATOM 4549 C CA . THR A 1 575 ? -2.101 4.794 38.667 1.00 93.31 575 THR A CA 1
ATOM 4550 C C . THR A 1 575 ? -3.320 5.716 38.659 1.00 93.31 575 THR A C 1
ATOM 4552 O O . THR A 1 575 ? -3.172 6.929 38.522 1.00 93.31 575 THR A O 1
ATOM 4555 N N . ILE A 1 576 ? -4.529 5.167 38.814 1.00 94.00 576 ILE A N 1
ATOM 4556 C CA . ILE A 1 576 ? -5.767 5.944 38.862 1.00 94.00 576 ILE A CA 1
ATOM 4557 C C . ILE A 1 576 ? -5.986 6.409 40.306 1.00 94.00 576 ILE A C 1
ATOM 4559 O O . ILE A 1 576 ? -6.444 5.646 41.157 1.00 94.00 576 ILE A O 1
ATOM 4563 N N . SER A 1 577 ? -5.644 7.667 40.589 1.00 92.25 577 SER A N 1
ATOM 4564 C CA . SER A 1 577 ? -5.884 8.283 41.897 1.00 92.25 577 SER A CA 1
ATOM 4565 C C . SER A 1 577 ? -7.387 8.469 42.167 1.00 92.25 577 SER A C 1
ATOM 4567 O O . SER A 1 577 ? -8.163 8.583 41.217 1.00 92.25 577 SER A O 1
ATOM 4569 N N . PRO A 1 578 ? -7.824 8.564 43.438 1.00 90.50 578 PRO A N 1
ATOM 4570 C CA . PRO A 1 578 ? -9.228 8.818 43.779 1.00 90.50 578 PRO A CA 1
ATOM 4571 C C . PRO A 1 578 ? -9.822 10.044 43.069 1.00 90.50 578 PRO A C 1
ATOM 4573 O O . PRO A 1 578 ? -10.926 9.965 42.545 1.00 90.50 578 PRO A O 1
ATOM 4576 N N . GLU A 1 579 ? -9.041 11.121 42.941 1.00 91.88 579 GLU A N 1
ATOM 4577 C CA . GLU A 1 579 ? -9.421 12.345 42.218 1.00 91.88 579 GLU A CA 1
ATOM 4578 C C . GLU A 1 579 ? -9.757 12.074 40.739 1.00 91.88 579 GLU A C 1
ATOM 4580 O O . GLU A 1 579 ? -10.676 12.665 40.174 1.00 91.88 579 GLU A O 1
ATOM 4585 N N . LEU A 1 580 ? -9.029 11.155 40.095 1.00 92.88 580 LEU A N 1
ATOM 4586 C CA . LEU A 1 580 ? -9.291 10.752 38.712 1.00 92.88 580 LEU A CA 1
ATOM 4587 C C . LEU A 1 580 ? -10.526 9.857 38.593 1.00 92.88 580 LEU A C 1
ATOM 4589 O O . LEU A 1 580 ? -11.221 9.916 37.576 1.00 92.88 580 LEU A O 1
ATOM 4593 N N . ILE A 1 581 ? -10.820 9.055 39.622 1.00 92.44 581 ILE A N 1
ATOM 4594 C CA . ILE A 1 581 ? -12.061 8.275 39.689 1.00 92.44 581 ILE A CA 1
ATOM 4595 C C . ILE A 1 581 ? -13.262 9.219 39.793 1.00 92.44 581 ILE A C 1
ATOM 4597 O O . ILE A 1 581 ? -14.219 9.031 39.044 1.00 92.44 581 ILE A O 1
ATOM 4601 N N . ASP A 1 582 ? -13.185 10.260 40.627 1.00 91.88 582 ASP A N 1
ATOM 4602 C CA . ASP A 1 582 ? -14.229 11.288 40.739 1.00 91.88 582 ASP A CA 1
ATOM 4603 C C . ASP A 1 582 ? -14.468 11.996 39.393 1.00 91.88 582 ASP A C 1
ATOM 4605 O O . ASP A 1 582 ? -15.609 12.147 38.956 1.00 91.88 582 ASP A O 1
ATOM 4609 N N . ILE A 1 583 ? -13.401 12.349 38.663 1.00 91.75 583 ILE A N 1
ATOM 4610 C CA . ILE A 1 583 ? -13.519 12.948 37.321 1.00 91.75 583 ILE A CA 1
ATOM 4611 C C . ILE A 1 583 ? -14.239 12.002 36.351 1.00 91.75 583 ILE A C 1
ATOM 4613 O O . ILE A 1 583 ? -15.153 12.431 35.641 1.00 91.75 583 ILE A O 1
ATOM 4617 N N . LEU A 1 584 ? -13.854 10.722 36.308 1.00 91.19 584 LEU A N 1
ATOM 4618 C CA . LEU A 1 584 ? -14.535 9.725 35.476 1.00 91.19 584 LEU A CA 1
ATOM 4619 C C . LEU A 1 584 ? -15.999 9.553 35.903 1.00 91.19 584 LEU A C 1
ATOM 4621 O O . LEU A 1 584 ? -16.892 9.433 35.067 1.00 91.19 584 LEU A O 1
ATOM 4625 N N . TRP A 1 585 ? -16.284 9.560 37.196 1.00 91.31 585 TRP A N 1
ATOM 4626 C CA . TRP A 1 585 ? -17.644 9.422 37.685 1.00 91.31 585 TRP A CA 1
ATOM 4627 C C . TRP A 1 585 ? -18.536 10.590 37.250 1.00 91.31 585 TRP A C 1
ATOM 4629 O O . TRP A 1 585 ? -19.547 10.379 36.570 1.00 91.31 585 TRP A O 1
ATOM 4639 N N . ASP A 1 586 ? -18.130 11.816 37.579 1.00 89.38 586 ASP A N 1
ATOM 4640 C CA . ASP A 1 586 ? -18.936 13.026 37.406 1.00 89.38 586 ASP A CA 1
ATOM 4641 C C . ASP A 1 586 ? -19.018 13.471 35.946 1.00 89.38 586 ASP A C 1
ATOM 4643 O O . ASP A 1 586 ? -20.073 13.883 35.458 1.00 89.38 586 ASP A O 1
ATOM 4647 N N . LYS A 1 587 ? -17.888 13.434 35.229 1.00 86.69 587 LYS A N 1
ATOM 4648 C CA . LYS A 1 587 ? -17.801 13.975 33.866 1.00 86.69 587 LYS A CA 1
ATOM 4649 C C . LYS A 1 587 ? -18.123 12.950 32.801 1.00 86.69 587 LYS A C 1
ATOM 4651 O O . LYS A 1 587 ? -18.454 13.359 31.693 1.00 86.69 587 LYS A O 1
ATOM 4656 N N . VAL A 1 588 ? -18.041 11.660 33.124 1.00 85.50 588 VAL A N 1
ATOM 4657 C CA . VAL A 1 588 ? -18.107 10.588 32.133 1.00 85.50 588 VAL A CA 1
ATOM 4658 C C . VAL A 1 588 ? -19.273 9.622 32.387 1.00 85.50 588 VAL A C 1
ATOM 4660 O O . VAL A 1 588 ? -20.177 9.542 31.558 1.00 85.50 588 VAL A O 1
ATOM 4663 N N . PHE A 1 589 ? -19.317 8.920 33.522 1.00 86.19 589 PHE A N 1
ATOM 4664 C CA . PHE A 1 589 ? -20.323 7.869 33.748 1.00 86.19 589 PHE A CA 1
ATOM 4665 C C . PHE A 1 589 ? -21.718 8.394 34.106 1.00 86.19 589 PHE A C 1
ATOM 4667 O O . PHE A 1 589 ? -22.710 7.785 33.706 1.00 86.19 589 PHE A O 1
ATOM 4674 N N . THR A 1 590 ? -21.807 9.515 34.830 1.00 85.56 590 THR A N 1
ATOM 4675 C CA . THR A 1 590 ? -23.086 10.089 35.305 1.00 85.56 590 THR A CA 1
ATOM 4676 C C . THR A 1 590 ? -23.469 11.405 34.626 1.00 85.56 590 THR A C 1
ATOM 4678 O O . THR A 1 590 ? -24.568 11.925 34.826 1.00 85.56 590 THR A O 1
ATOM 4681 N N . SER A 1 591 ? -22.594 11.945 33.775 1.00 84.38 591 SER A N 1
ATOM 4682 C CA . SER A 1 591 ? -22.829 13.222 33.106 1.00 84.38 591 SER A CA 1
ATOM 4683 C C . SER A 1 591 ? -24.026 13.153 32.158 1.00 84.38 591 SER A C 1
ATOM 4685 O O . SER A 1 591 ? -24.024 12.409 31.173 1.00 84.38 591 SER A O 1
ATOM 4687 N N . LYS A 1 592 ? -25.029 14.002 32.404 1.00 81.50 592 LYS A N 1
ATOM 4688 C CA . LYS A 1 592 ? -26.203 14.172 31.529 1.00 81.50 592 LYS A CA 1
ATOM 4689 C C . LYS A 1 592 ? -25.894 14.930 30.231 1.00 81.50 592 LYS A C 1
ATOM 4691 O O . LYS A 1 592 ? -26.744 14.976 29.352 1.00 81.50 592 LYS A O 1
ATOM 4696 N N . VAL A 1 593 ? -24.691 15.502 30.109 1.00 79.69 593 VAL A N 1
ATOM 4697 C CA . VAL A 1 593 ? -24.221 16.186 28.889 1.00 79.69 593 VAL A CA 1
ATOM 4698 C C . VAL A 1 593 ? -23.876 15.181 27.786 1.00 79.69 593 VAL A C 1
ATOM 4700 O O . VAL A 1 593 ? -24.031 15.477 26.607 1.00 79.69 593 VAL A O 1
ATOM 4703 N N . ILE A 1 594 ? -23.434 13.980 28.164 1.00 77.38 594 ILE A N 1
ATOM 4704 C CA . ILE A 1 594 ? -23.082 12.905 27.231 1.00 77.38 594 ILE A CA 1
ATOM 4705 C C . ILE A 1 594 ? -24.362 12.189 26.768 1.00 77.38 594 ILE A C 1
ATOM 4707 O O . ILE A 1 594 ? -25.310 12.048 27.543 1.00 77.38 594 ILE A O 1
ATOM 4711 N N . SER A 1 595 ? -24.408 11.704 25.524 1.00 79.44 595 SER A N 1
ATOM 4712 C CA . SER A 1 595 ? -25.537 10.895 25.047 1.00 79.44 595 SER A CA 1
ATOM 4713 C C . SER A 1 595 ? -25.658 9.577 25.827 1.00 79.44 595 SER A C 1
ATOM 4715 O O . SER A 1 595 ? -24.678 9.019 26.329 1.00 79.44 595 SER A O 1
ATOM 4717 N N . GLU A 1 596 ? -26.875 9.044 25.935 1.00 82.19 596 GLU A N 1
ATOM 4718 C CA . GLU A 1 596 ? -27.111 7.776 26.636 1.00 82.19 596 GLU A CA 1
ATOM 4719 C C . GLU A 1 596 ? -26.344 6.610 25.995 1.00 82.19 596 GLU A C 1
ATOM 4721 O O . GLU A 1 596 ? -25.764 5.788 26.701 1.00 82.19 596 GLU A O 1
ATOM 4726 N N . GLN A 1 597 ? -26.259 6.582 24.662 1.00 80.25 597 GLN A N 1
ATOM 4727 C CA . GLN A 1 597 ? -25.505 5.570 23.916 1.00 80.25 597 GLN A CA 1
ATOM 4728 C C . GLN A 1 597 ? -24.014 5.569 24.283 1.00 80.25 597 GLN A C 1
ATOM 4730 O O . GLN A 1 597 ? -23.446 4.509 24.555 1.00 80.25 597 GLN A O 1
ATOM 4735 N N . ASN A 1 598 ? -23.394 6.750 24.369 1.00 78.94 598 ASN A N 1
ATOM 4736 C CA . ASN A 1 598 ? -21.983 6.883 24.728 1.00 78.94 598 ASN A CA 1
ATOM 4737 C C . ASN A 1 598 ? -21.739 6.409 26.165 1.00 78.94 598 ASN A C 1
ATOM 4739 O O . ASN A 1 598 ? -20.799 5.650 26.406 1.00 78.94 598 ASN A O 1
ATOM 4743 N N . ARG A 1 599 ? -22.615 6.788 27.109 1.00 85.50 599 ARG A N 1
ATOM 4744 C CA . ARG A 1 599 ? -22.545 6.291 28.494 1.00 85.50 599 ARG A CA 1
ATOM 4745 C C . ARG A 1 599 ? -22.691 4.771 28.551 1.00 85.50 599 ARG A C 1
ATOM 4747 O O . ARG A 1 599 ? -21.917 4.111 29.242 1.00 85.50 599 ARG A O 1
ATOM 4754 N N . ASN A 1 600 ? -23.633 4.198 27.804 1.00 87.50 600 ASN A N 1
ATOM 4755 C CA . ASN A 1 600 ? -23.856 2.753 27.787 1.00 87.50 600 ASN A CA 1
ATOM 4756 C C . ASN A 1 600 ? -22.619 1.994 27.278 1.00 87.50 600 ASN A C 1
ATOM 4758 O O . ASN A 1 600 ? -22.199 1.018 27.901 1.00 87.50 600 ASN A O 1
ATOM 4762 N N . TYR A 1 601 ? -21.959 2.491 26.227 1.00 84.69 601 TYR A N 1
ATOM 4763 C CA . TYR A 1 601 ? -20.706 1.914 25.729 1.00 84.69 601 TYR A CA 1
ATOM 4764 C C . TYR A 1 601 ? -19.578 1.933 26.781 1.00 84.69 601 TYR A C 1
ATOM 4766 O O . TYR A 1 601 ? -18.793 0.988 26.897 1.00 84.69 601 TYR A O 1
ATOM 4774 N N . MET A 1 602 ? -19.510 2.981 27.603 1.00 85.19 602 MET A N 1
ATOM 4775 C CA . MET A 1 602 ? -18.530 3.084 28.692 1.00 85.19 602 MET A CA 1
ATOM 4776 C C . MET A 1 602 ? -18.781 2.039 29.784 1.00 85.19 602 MET A C 1
ATOM 4778 O O . MET A 1 602 ? -17.847 1.373 30.239 1.00 85.19 602 MET A O 1
ATOM 4782 N N . TRP A 1 603 ? -20.045 1.831 30.153 1.00 90.69 603 TRP A N 1
ATOM 4783 C CA . TRP A 1 603 ? -20.452 0.766 31.073 1.00 90.69 603 TRP A CA 1
ATOM 4784 C C . TRP A 1 603 ? -20.147 -0.636 30.527 1.00 90.69 603 TRP A C 1
ATOM 4786 O O . TRP A 1 603 ? -19.723 -1.525 31.274 1.00 90.69 603 TRP A O 1
ATOM 4796 N N . GLU A 1 604 ? -20.281 -0.847 29.217 1.00 89.94 604 GLU A N 1
ATOM 4797 C CA . GLU A 1 604 ? -19.879 -2.102 28.576 1.00 89.94 604 GLU A CA 1
ATOM 4798 C C . GLU A 1 604 ? -18.369 -2.355 28.662 1.00 89.94 604 GLU A C 1
ATOM 4800 O O . GLU A 1 604 ? -17.944 -3.495 28.869 1.00 89.94 604 GLU A O 1
ATOM 4805 N N . ILE A 1 605 ? -17.538 -1.319 28.527 1.00 86.00 605 ILE A N 1
ATOM 4806 C CA . ILE A 1 605 ? -16.083 -1.446 28.682 1.00 86.00 605 ILE A CA 1
ATOM 4807 C C . ILE A 1 605 ? -15.719 -1.855 30.109 1.00 86.00 605 ILE A C 1
ATOM 4809 O O . ILE A 1 605 ? -14.922 -2.778 30.285 1.00 86.00 605 ILE A O 1
ATOM 4813 N N . LEU A 1 606 ? -16.333 -1.240 31.124 1.00 89.44 606 LEU A N 1
ATOM 4814 C CA . LEU A 1 606 ? -16.133 -1.654 32.516 1.00 89.44 606 LEU A CA 1
ATOM 4815 C C . LEU A 1 606 ? -16.588 -3.099 32.753 1.00 89.44 606 LEU A C 1
ATOM 4817 O O . LEU A 1 606 ? -15.889 -3.866 33.416 1.00 89.44 606 LEU A O 1
ATOM 4821 N N . SER A 1 607 ? -17.709 -3.504 32.152 1.00 91.38 607 SER A N 1
ATOM 4822 C CA . SER A 1 607 ? -18.197 -4.892 32.199 1.00 91.38 607 SER A CA 1
ATOM 4823 C C . SER A 1 607 ? -17.173 -5.870 31.612 1.00 91.38 607 SER A C 1
ATOM 4825 O O . SER A 1 607 ? -16.905 -6.934 32.180 1.00 91.38 607 SER A O 1
ATOM 4827 N N . LYS A 1 608 ? -16.543 -5.499 30.490 1.00 88.44 608 LYS A N 1
ATOM 4828 C CA . LYS A 1 608 ? -15.457 -6.275 29.872 1.00 88.44 608 LYS A CA 1
ATOM 4829 C C . LYS A 1 608 ? -14.224 -6.337 30.779 1.00 88.44 608 LYS A C 1
ATOM 4831 O O . LYS A 1 608 ? -13.658 -7.420 30.914 1.00 88.44 608 LYS A O 1
ATOM 4836 N N . SER A 1 609 ? -13.840 -5.236 31.431 1.00 87.81 609 SER A N 1
ATOM 4837 C CA . SER A 1 609 ? -12.736 -5.224 32.404 1.00 87.81 609 SER A CA 1
ATOM 4838 C C . SER A 1 609 ? -13.004 -6.159 33.587 1.00 87.81 609 SER A C 1
ATOM 4840 O O . SER A 1 609 ? -12.156 -6.984 33.917 1.00 87.81 609 SER A O 1
ATOM 4842 N N . ALA A 1 610 ? -14.196 -6.087 34.190 1.00 89.06 610 ALA A N 1
ATOM 4843 C CA . ALA A 1 610 ? -14.562 -6.916 35.339 1.00 89.06 610 ALA A CA 1
ATOM 4844 C C . ALA A 1 610 ? -14.582 -8.415 34.995 1.00 89.06 610 ALA A C 1
ATOM 4846 O O . ALA A 1 610 ? -14.005 -9.225 35.717 1.00 89.06 610 ALA A O 1
ATOM 4847 N N . SER A 1 611 ? -15.174 -8.784 33.854 1.00 87.38 611 SER A N 1
ATOM 4848 C CA . SER A 1 611 ? -15.287 -10.190 33.430 1.00 87.38 611 SER A CA 1
ATOM 4849 C C . SER A 1 611 ? -13.947 -10.847 33.068 1.00 87.38 611 SER A C 1
ATOM 4851 O O . SER A 1 611 ? -13.760 -12.043 33.297 1.00 87.38 611 SER A O 1
ATOM 4853 N N . ARG A 1 612 ? -12.995 -10.089 32.506 1.00 84.38 612 ARG A N 1
ATOM 4854 C CA . ARG A 1 612 ? -11.692 -10.610 32.045 1.00 84.38 612 ARG A CA 1
ATOM 4855 C C . ARG A 1 612 ? -10.593 -10.540 33.100 1.00 84.38 612 ARG A C 1
ATOM 4857 O O . ARG A 1 612 ? -9.500 -11.059 32.871 1.00 84.38 612 ARG A O 1
ATOM 4864 N N . CYS A 1 613 ? -10.868 -9.929 34.247 1.00 84.81 613 CYS A N 1
ATOM 4865 C CA . CYS A 1 613 ? -9.855 -9.656 35.252 1.00 84.81 613 CYS A CA 1
ATOM 4866 C C . CYS A 1 613 ? -9.258 -10.952 35.825 1.00 84.81 613 CYS A C 1
ATOM 4868 O O . CYS A 1 613 ? -9.977 -11.818 36.329 1.00 84.81 613 CYS A O 1
ATOM 4870 N N . LEU A 1 614 ? -7.933 -11.114 35.745 1.00 83.19 614 LEU A N 1
ATOM 4871 C CA . LEU A 1 614 ? -7.214 -12.287 36.275 1.00 83.19 614 LEU A CA 1
ATOM 4872 C C . LEU A 1 614 ? -6.653 -12.068 37.685 1.00 83.19 614 LEU A C 1
ATOM 4874 O O . LEU A 1 614 ? -6.359 -13.038 38.379 1.00 83.19 614 LEU A O 1
ATOM 4878 N N . LYS A 1 615 ? -6.511 -10.810 38.105 1.00 86.00 615 LYS A N 1
ATOM 4879 C CA . LYS A 1 615 ? -6.000 -10.392 39.415 1.00 86.00 615 LYS A CA 1
ATOM 4880 C C . LYS A 1 615 ? -6.957 -9.375 40.025 1.00 86.00 615 LYS A C 1
ATOM 4882 O O . LYS A 1 615 ? -7.778 -8.819 39.306 1.00 86.00 615 LYS A O 1
ATOM 4887 N N . ARG A 1 616 ? -6.823 -9.113 41.325 1.00 87.56 616 ARG A N 1
ATOM 4888 C CA . ARG A 1 616 ? -7.574 -8.031 41.963 1.00 87.56 616 ARG A CA 1
ATOM 4889 C C . ARG A 1 616 ? -7.209 -6.680 41.351 1.00 87.56 616 ARG A C 1
ATOM 4891 O O . ARG A 1 616 ? -6.040 -6.421 41.068 1.00 87.56 616 ARG A O 1
ATOM 4898 N N . ASN A 1 617 ? -8.217 -5.846 41.154 1.00 90.50 617 ASN A N 1
ATOM 4899 C CA . ASN A 1 617 ? -8.144 -4.548 40.517 1.00 90.50 617 ASN A CA 1
ATOM 4900 C C . ASN A 1 617 ? -8.705 -3.497 41.480 1.00 90.50 617 ASN A C 1
ATOM 4902 O O . ASN A 1 617 ? -9.916 -3.423 41.684 1.00 90.50 617 ASN A O 1
ATOM 4906 N N . ALA A 1 618 ? -7.809 -2.694 42.061 1.00 89.62 618 ALA A N 1
ATOM 4907 C CA . ALA A 1 618 ? -8.166 -1.700 43.072 1.00 89.62 618 ALA A CA 1
ATOM 4908 C C . ALA A 1 618 ? -9.167 -0.663 42.541 1.00 89.62 618 ALA A C 1
ATOM 4910 O O . ALA A 1 618 ? -10.126 -0.332 43.231 1.00 89.62 618 ALA A O 1
ATOM 4911 N N . PHE A 1 619 ? -8.996 -0.216 41.290 1.00 91.94 619 PHE A N 1
ATOM 4912 C CA . PHE A 1 619 ? -9.930 0.708 40.648 1.00 91.94 619 PHE A CA 1
ATOM 4913 C C . PHE A 1 619 ? -11.339 0.112 40.567 1.00 91.94 619 PHE A C 1
ATOM 4915 O O . PHE A 1 619 ? -12.298 0.765 40.969 1.00 91.94 619 PHE A O 1
ATOM 4922 N N . LEU A 1 620 ? -11.478 -1.131 40.084 1.00 91.62 620 LEU A N 1
ATOM 4923 C CA . LEU A 1 620 ? -12.788 -1.779 40.004 1.00 91.62 620 LEU A CA 1
ATOM 4924 C C . LEU A 1 620 ? -13.394 -1.967 41.395 1.00 91.62 620 LEU A C 1
ATOM 4926 O O . LEU A 1 620 ? -14.572 -1.692 41.563 1.00 91.62 620 LEU A O 1
ATOM 4930 N N . GLU A 1 621 ? -12.625 -2.396 42.394 1.00 90.94 621 GLU A N 1
ATOM 4931 C CA . GLU A 1 621 ? -13.130 -2.588 43.762 1.00 90.94 621 GLU A CA 1
ATOM 4932 C C . GLU A 1 621 ? -13.673 -1.288 44.365 1.00 90.94 621 GLU A C 1
ATOM 4934 O O . GLU A 1 621 ? -14.808 -1.267 44.843 1.00 90.94 621 GLU A O 1
ATOM 4939 N N . THR A 1 622 ? -12.927 -0.188 44.257 1.00 90.38 622 THR A N 1
ATOM 4940 C CA . THR A 1 622 ? -13.393 1.146 44.658 1.00 90.38 622 THR A CA 1
ATOM 4941 C C . THR A 1 622 ? -14.637 1.559 43.867 1.00 90.38 622 THR A C 1
ATOM 4943 O O . THR A 1 622 ? -15.639 1.972 44.446 1.00 90.38 622 THR A O 1
ATOM 4946 N N . PHE A 1 623 ? -14.635 1.389 42.544 1.00 90.25 623 PHE A N 1
ATOM 4947 C CA . PHE A 1 623 ? -15.766 1.772 41.697 1.00 90.25 623 PHE A CA 1
ATOM 4948 C C . PHE A 1 623 ? -17.043 0.967 42.012 1.00 90.25 623 PHE A C 1
ATOM 4950 O O . PHE A 1 623 ? -18.143 1.518 42.064 1.00 90.25 623 PHE A O 1
ATOM 4957 N N . MET A 1 624 ? -16.911 -0.335 42.272 1.00 91.12 624 MET A N 1
ATOM 4958 C CA . MET A 1 624 ? -18.022 -1.239 42.593 1.00 91.12 624 MET A CA 1
ATOM 4959 C C . MET A 1 624 ? -18.591 -1.028 44.000 1.00 91.12 624 MET A C 1
ATOM 4961 O O . MET A 1 624 ? -19.789 -1.237 44.199 1.00 91.12 624 MET A O 1
ATOM 4965 N N . ASN A 1 625 ? -17.752 -0.673 44.975 1.00 89.44 625 ASN A N 1
ATOM 4966 C CA . ASN A 1 625 ? -18.160 -0.557 46.375 1.00 89.44 625 ASN A CA 1
ATOM 4967 C C . ASN A 1 625 ? -18.578 0.867 46.747 1.00 89.44 625 ASN A C 1
ATOM 4969 O O . ASN A 1 625 ? -19.556 1.032 47.472 1.00 89.44 625 ASN A O 1
ATOM 4973 N N . ASP A 1 626 ? -17.902 1.884 46.208 1.00 89.88 626 ASP A N 1
ATOM 4974 C CA . ASP A 1 626 ? -18.108 3.268 46.635 1.00 89.88 626 ASP A CA 1
ATOM 4975 C C . ASP A 1 626 ? -18.976 4.070 45.662 1.00 89.88 626 ASP A C 1
ATOM 4977 O O . ASP A 1 626 ? -19.709 4.949 46.114 1.00 89.88 626 ASP A O 1
ATOM 4981 N N . TYR A 1 627 ? -18.926 3.782 44.353 1.00 90.12 627 TYR A N 1
ATOM 4982 C CA . TYR A 1 627 ? -19.594 4.586 43.316 1.00 90.12 627 TYR A CA 1
ATOM 4983 C C . TYR A 1 627 ? -20.858 3.935 42.757 1.00 90.12 627 TYR A C 1
ATOM 4985 O O . TYR A 1 627 ? -21.893 4.592 42.675 1.00 90.12 627 TYR A O 1
ATOM 4993 N N . LEU A 1 628 ? -20.827 2.640 42.428 1.00 90.25 628 LEU A N 1
ATOM 4994 C CA . LEU A 1 628 ? -21.997 1.918 41.914 1.00 90.25 628 LEU A CA 1
ATOM 4995 C C . LEU A 1 628 ? -23.249 2.051 42.819 1.00 90.25 628 LEU A C 1
ATOM 4997 O O . LEU A 1 628 ? -24.336 2.237 42.271 1.00 90.25 628 LEU A O 1
ATOM 5001 N N . PRO A 1 629 ? -23.151 2.048 44.1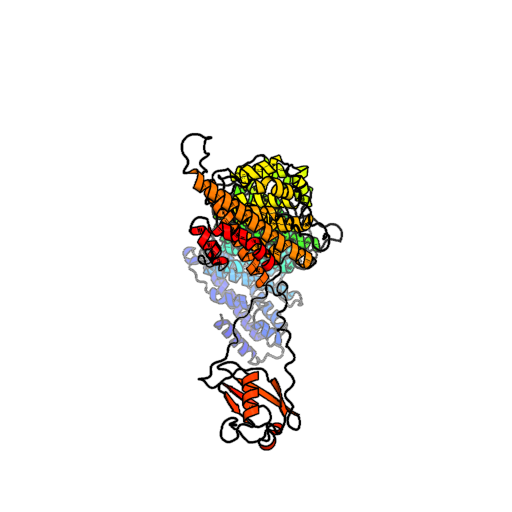68 1.00 89.38 629 PRO A N 1
ATOM 5002 C CA . PRO A 1 629 ? -24.311 2.284 45.038 1.00 89.38 629 PRO A CA 1
ATOM 5003 C C . PRO A 1 629 ? -24.858 3.720 45.020 1.00 89.38 629 PRO A C 1
ATOM 5005 O O . PRO A 1 629 ? -25.952 3.951 45.526 1.00 89.38 629 PRO A O 1
ATOM 5008 N N . ARG A 1 630 ? -24.116 4.693 44.471 1.00 89.38 630 ARG A N 1
ATOM 5009 C CA . ARG A 1 630 ? -24.537 6.103 44.376 1.00 89.38 630 ARG A CA 1
ATOM 5010 C C . ARG A 1 630 ? -25.421 6.383 43.159 1.00 89.38 630 ARG A C 1
ATOM 5012 O O . ARG A 1 630 ? -25.890 7.510 43.012 1.00 89.38 630 ARG A O 1
ATOM 5019 N N . ILE A 1 631 ? -25.626 5.403 42.274 1.00 88.75 631 ILE A N 1
ATOM 5020 C CA . ILE A 1 631 ? -26.473 5.571 41.088 1.00 88.75 631 ILE A CA 1
ATOM 5021 C C . ILE A 1 631 ? -27.910 5.836 41.525 1.00 88.75 631 ILE A C 1
ATOM 5023 O O . ILE A 1 631 ? -28.498 5.072 42.289 1.00 88.75 631 ILE A O 1
ATOM 5027 N N . LEU A 1 632 ? -28.486 6.921 41.011 1.00 87.69 632 LEU A N 1
ATOM 5028 C CA . LEU A 1 632 ? -29.888 7.230 41.243 1.00 87.69 632 LEU A CA 1
ATOM 5029 C C . LEU A 1 632 ? -30.771 6.212 40.510 1.00 87.69 632 LEU A C 1
ATOM 5031 O O . LEU A 1 632 ? -30.449 5.839 39.383 1.00 87.69 632 LEU A O 1
ATOM 5035 N N . PRO A 1 633 ? -31.925 5.818 41.079 1.00 84.81 633 PRO A N 1
ATOM 5036 C CA . PRO A 1 633 ? -32.844 4.883 40.434 1.00 84.81 633 PRO A CA 1
ATOM 5037 C C . PRO A 1 633 ? -33.184 5.240 38.981 1.00 84.81 633 PRO A C 1
ATOM 5039 O O . PRO A 1 633 ? -33.255 4.363 38.127 1.00 84.81 633 PRO A O 1
ATOM 5042 N N . GLU A 1 634 ? -33.352 6.532 38.691 1.00 84.75 634 GLU A N 1
ATOM 5043 C CA . GLU A 1 634 ? -33.699 7.058 37.364 1.00 84.75 634 GLU A CA 1
ATOM 5044 C C . GLU A 1 634 ? -32.586 6.851 36.314 1.00 84.75 634 GLU A C 1
ATOM 5046 O O . GLU A 1 634 ? -32.892 6.764 35.128 1.00 84.75 634 GLU A O 1
ATOM 5051 N N . ASP A 1 635 ? -31.326 6.707 36.737 1.00 85.75 635 ASP A N 1
ATOM 5052 C CA . ASP A 1 635 ? -30.156 6.555 35.858 1.00 85.75 635 ASP A CA 1
ATOM 5053 C C . ASP A 1 635 ? -29.732 5.076 35.680 1.00 85.75 635 ASP A C 1
ATOM 5055 O O . ASP A 1 635 ? -28.701 4.777 35.070 1.00 85.75 635 ASP A O 1
ATOM 5059 N N . ILE A 1 636 ? -30.515 4.121 36.199 1.00 88.81 636 ILE A N 1
ATOM 5060 C CA . ILE A 1 636 ? -30.254 2.686 36.031 1.00 88.81 636 ILE A CA 1
ATOM 5061 C C . ILE A 1 636 ? -30.610 2.255 34.598 1.00 88.81 636 ILE A C 1
ATOM 5063 O O . ILE A 1 636 ? -31.785 2.111 34.255 1.00 88.81 636 ILE A O 1
ATOM 5067 N N . THR A 1 637 ? -29.590 1.974 33.782 1.00 90.81 637 THR A N 1
ATOM 5068 C CA . THR A 1 637 ? -29.730 1.427 32.418 1.00 90.81 637 THR A CA 1
ATOM 5069 C C . THR A 1 637 ? -29.354 -0.060 32.346 1.00 90.81 637 THR A C 1
ATOM 5071 O O . THR A 1 637 ? -28.765 -0.627 33.272 1.00 90.81 637 THR A O 1
ATOM 5074 N N . GLU A 1 638 ? -29.670 -0.727 31.229 1.00 91.19 638 GLU A N 1
ATOM 5075 C CA . GLU A 1 638 ? -29.320 -2.146 31.029 1.00 91.19 638 GLU A CA 1
ATOM 5076 C C . GLU A 1 638 ? -27.796 -2.371 31.036 1.00 91.19 638 GLU A C 1
ATOM 5078 O O . GLU A 1 638 ? -27.326 -3.389 31.543 1.00 91.19 638 GLU A O 1
ATOM 5083 N N . SER A 1 639 ? -26.993 -1.413 30.556 1.00 91.12 639 SER A N 1
ATOM 5084 C CA . SER A 1 639 ? -25.528 -1.517 30.602 1.00 91.12 639 SER A CA 1
ATOM 5085 C C . SER A 1 639 ? -24.983 -1.425 32.031 1.00 91.12 639 SER A C 1
ATOM 5087 O O . SER A 1 639 ? -24.031 -2.129 32.368 1.00 91.12 639 SER A O 1
ATOM 5089 N N . VAL A 1 640 ? -25.607 -0.610 32.893 1.00 92.94 640 VAL A N 1
ATOM 5090 C CA . VAL A 1 640 ? -25.277 -0.543 34.327 1.00 92.94 640 VAL A CA 1
ATOM 5091 C C . VAL A 1 640 ? -25.620 -1.870 35.006 1.00 92.94 640 VAL A C 1
ATOM 5093 O O . VAL A 1 640 ? -24.804 -2.407 35.756 1.00 92.94 640 VAL A O 1
ATOM 5096 N N . LEU A 1 641 ? -26.792 -2.447 34.707 1.00 92.69 641 LEU A N 1
ATOM 5097 C CA . LEU A 1 641 ? -27.167 -3.772 35.207 1.00 92.69 641 LEU A CA 1
ATOM 5098 C C . LEU A 1 641 ? -26.188 -4.851 34.717 1.00 92.69 641 LEU A C 1
ATOM 5100 O O . LEU A 1 641 ? -25.775 -5.704 35.500 1.00 92.69 641 LEU A O 1
ATOM 5104 N N . SER A 1 642 ? -25.787 -4.813 33.445 1.00 93.69 642 SER A N 1
ATOM 5105 C CA . SER A 1 642 ? -24.772 -5.718 32.896 1.00 93.69 642 SER A CA 1
ATOM 5106 C C . SER A 1 642 ? -23.459 -5.622 33.675 1.00 93.69 642 SER A C 1
ATOM 5108 O O . SER A 1 642 ? -22.899 -6.652 34.053 1.00 93.69 642 SER A O 1
ATOM 5110 N N . PHE A 1 643 ? -22.998 -4.407 33.989 1.00 94.00 643 PHE A N 1
ATOM 5111 C CA . PHE A 1 643 ? -21.816 -4.218 34.825 1.00 94.00 643 PHE A CA 1
ATOM 5112 C C . PHE A 1 643 ? -22.020 -4.813 36.220 1.00 94.00 643 PHE A C 1
ATOM 5114 O O . PHE A 1 643 ? -21.209 -5.637 36.638 1.00 94.00 643 PHE A O 1
ATOM 5121 N N . ALA A 1 644 ? -23.131 -4.492 36.894 1.00 93.12 644 ALA A N 1
ATOM 5122 C CA . ALA A 1 644 ? -23.481 -5.028 38.210 1.00 93.12 644 ALA A CA 1
ATOM 5123 C C . ALA A 1 644 ? -23.467 -6.568 38.242 1.00 93.12 644 ALA A C 1
ATOM 5125 O O . ALA A 1 644 ? -22.883 -7.152 39.154 1.00 93.12 644 ALA A O 1
ATOM 5126 N N . LYS A 1 645 ? -24.008 -7.234 37.214 1.00 93.12 645 LYS A N 1
ATOM 5127 C CA . LYS A 1 645 ? -23.935 -8.699 37.051 1.00 93.12 645 LYS A CA 1
ATOM 5128 C C . LYS A 1 645 ? -22.485 -9.193 36.986 1.00 93.12 645 LYS A C 1
ATOM 5130 O O . LYS A 1 645 ? -22.135 -10.163 37.654 1.00 93.12 645 LYS A O 1
ATOM 5135 N N . GLN A 1 646 ? -21.615 -8.509 36.239 1.00 92.94 646 GLN A N 1
ATOM 5136 C CA . GLN A 1 646 ? -20.191 -8.864 36.188 1.00 92.94 646 GLN A CA 1
ATOM 5137 C C . GLN A 1 646 ? -19.458 -8.610 37.512 1.00 92.94 646 GLN A C 1
ATOM 5139 O O . GLN A 1 646 ? -18.541 -9.364 37.832 1.00 92.94 646 GLN A O 1
ATOM 5144 N N . THR A 1 647 ? -19.872 -7.622 38.315 1.00 91.56 647 THR A N 1
ATOM 5145 C CA . THR A 1 647 ? -19.298 -7.411 39.660 1.00 91.56 647 THR A CA 1
ATOM 5146 C C . THR A 1 647 ? -19.532 -8.598 40.591 1.00 91.56 647 THR A C 1
ATOM 5148 O O . THR A 1 647 ? -18.662 -8.919 41.393 1.00 91.56 647 THR A O 1
ATOM 5151 N N . VAL A 1 648 ? -20.673 -9.290 40.460 1.00 90.62 648 VAL A N 1
ATOM 5152 C CA . VAL A 1 648 ? -20.966 -10.499 41.247 1.00 90.62 648 VAL A CA 1
ATOM 5153 C C . VAL A 1 648 ? -19.986 -11.603 40.870 1.00 90.62 648 VAL A C 1
ATOM 5155 O O . VAL A 1 648 ? -19.350 -12.184 41.740 1.00 90.62 648 VAL A O 1
ATOM 5158 N N . ASN A 1 649 ? -19.782 -11.833 39.569 1.00 89.25 649 ASN A N 1
ATOM 5159 C CA . ASN A 1 649 ? -18.799 -12.807 39.086 1.00 89.25 649 ASN A CA 1
ATOM 5160 C C . ASN A 1 649 ? -17.375 -12.468 39.557 1.00 89.25 649 ASN A C 1
ATOM 5162 O O . ASN A 1 649 ? -16.611 -13.363 39.922 1.00 89.25 649 ASN A O 1
ATOM 5166 N N . TYR A 1 650 ? -17.018 -11.180 39.559 1.00 90.75 650 TYR A N 1
ATOM 5167 C CA . TYR A 1 650 ? -15.728 -10.704 40.053 1.00 90.75 650 TYR A CA 1
ATOM 5168 C C . TYR A 1 650 ? -15.560 -10.988 41.555 1.00 90.75 650 TYR A C 1
ATOM 5170 O O . TYR A 1 650 ? -14.558 -11.581 41.957 1.00 90.75 650 TYR A O 1
ATOM 5178 N N . ASP A 1 651 ? -16.540 -10.633 42.388 1.00 89.31 651 ASP A N 1
ATOM 5179 C CA . ASP A 1 651 ? -16.451 -10.861 43.833 1.00 89.31 651 ASP A CA 1
ATOM 5180 C C . ASP A 1 651 ? -16.497 -12.340 44.190 1.00 89.31 651 ASP A C 1
ATOM 5182 O O . ASP A 1 651 ? -15.755 -12.795 45.052 1.00 89.31 651 ASP A O 1
ATOM 5186 N N . VAL A 1 652 ? -17.283 -13.135 43.478 1.00 87.88 652 VAL A N 1
ATOM 5187 C CA . VAL A 1 652 ? -17.241 -14.591 43.608 1.00 87.88 652 VAL A CA 1
ATOM 5188 C C . VAL A 1 652 ? -15.842 -15.135 43.301 1.00 87.88 652 VAL A C 1
ATOM 5190 O O . VAL A 1 652 ? -15.347 -16.013 44.002 1.00 87.88 652 VAL A O 1
ATOM 5193 N N . LYS A 1 653 ? -15.161 -14.600 42.285 1.00 86.69 653 LYS A N 1
ATOM 5194 C CA . LYS A 1 653 ? -13.818 -15.051 41.911 1.00 86.69 653 LYS A CA 1
ATOM 5195 C C . LYS A 1 653 ? -12.747 -14.696 42.949 1.00 86.69 653 LYS A C 1
ATOM 5197 O O . LYS A 1 653 ? -11.822 -15.483 43.139 1.00 86.69 653 LYS A O 1
ATOM 5202 N N . PHE A 1 654 ? -12.835 -13.526 43.587 1.00 85.31 654 PHE A N 1
ATOM 5203 C CA . PHE A 1 654 ? -11.750 -12.989 44.426 1.00 85.31 654 PHE A CA 1
ATOM 5204 C C . PHE A 1 654 ? -12.070 -12.863 45.922 1.00 85.31 654 PHE A C 1
ATOM 5206 O O . PHE A 1 654 ? -11.134 -12.761 46.720 1.00 85.31 654 PHE A O 1
ATOM 5213 N N . HIS A 1 655 ? -13.344 -12.873 46.306 1.00 76.56 655 HIS A N 1
ATOM 5214 C CA . HIS A 1 655 ? -13.850 -12.686 47.671 1.00 76.56 655 HIS A CA 1
ATOM 5215 C C . HIS A 1 655 ? -14.629 -13.901 48.202 1.00 76.56 655 HIS A C 1
ATOM 5217 O O . HIS A 1 655 ? -15.168 -13.840 49.306 1.00 76.56 655 HIS A O 1
ATOM 5223 N N . HIS A 1 656 ? -14.671 -15.020 47.471 1.00 71.38 656 HIS A N 1
ATOM 5224 C CA . HIS A 1 656 ? -15.280 -16.245 47.985 1.00 71.38 656 HIS A CA 1
ATOM 5225 C C . HIS A 1 656 ? -14.487 -16.807 49.174 1.00 71.38 656 HIS A C 1
ATOM 5227 O O . HIS A 1 656 ? -13.292 -17.096 49.071 1.00 71.38 656 HIS A O 1
ATOM 5233 N N . GLN A 1 657 ? -15.173 -16.966 50.305 1.00 63.78 657 GLN A N 1
ATOM 5234 C CA . GLN A 1 657 ? -14.666 -17.679 51.472 1.00 63.78 657 GLN A CA 1
ATOM 5235 C C . GLN A 1 657 ? -14.980 -19.178 51.337 1.00 63.78 657 GLN A C 1
ATOM 5237 O O . GLN A 1 657 ? -16.050 -19.518 50.832 1.00 63.78 657 GLN A O 1
ATOM 5242 N N . PRO A 1 658 ? -14.076 -20.082 51.762 1.00 58.88 658 PRO A N 1
ATOM 5243 C CA . PRO A 1 658 ? -14.325 -21.520 51.706 1.00 58.88 658 PRO A CA 1
ATOM 5244 C C . PRO A 1 658 ? -15.568 -21.898 52.520 1.00 58.88 658 PRO A C 1
ATOM 5246 O O . PRO A 1 658 ? -15.840 -21.286 53.551 1.00 58.88 658 PRO A O 1
ATOM 5249 N N . ALA A 1 659 ? -16.295 -22.907 52.027 1.00 57.28 659 ALA A N 1
ATOM 5250 C CA . ALA A 1 659 ? -17.575 -23.365 52.560 1.00 57.28 659 ALA A CA 1
ATOM 5251 C C . ALA A 1 659 ? -17.558 -23.489 54.090 1.00 57.28 659 ALA A C 1
ATOM 5253 O O . ALA A 1 659 ? -16.744 -24.221 54.662 1.00 57.28 659 ALA A O 1
ATOM 5254 N N . SER A 1 660 ? -18.460 -22.747 54.728 1.00 57.97 660 SER A N 1
ATOM 5255 C CA . SER A 1 660 ? -18.733 -22.846 56.150 1.00 57.97 660 SER A CA 1
ATOM 5256 C C . SER A 1 660 ? -19.592 -24.081 56.459 1.00 57.97 660 SER A C 1
ATOM 5258 O O . SER A 1 660 ? -19.876 -24.891 55.574 1.00 57.97 660 SER A O 1
ATOM 5260 N N . SER A 1 661 ? -19.870 -24.305 57.744 1.00 60.78 661 SER A N 1
ATOM 5261 C CA . SER A 1 661 ? -20.353 -25.584 58.269 1.00 60.78 661 SER A CA 1
ATOM 5262 C C . SER A 1 661 ? -21.663 -26.073 57.627 1.00 60.78 661 SER A C 1
ATOM 5264 O O . SER A 1 661 ? -22.442 -25.298 57.071 1.00 60.78 661 SER A O 1
ATOM 5266 N N . ASP A 1 662 ? -21.890 -27.388 57.682 1.00 67.50 662 ASP A N 1
ATOM 5267 C CA . ASP A 1 662 ? -23.067 -28.020 57.086 1.00 67.50 662 ASP A CA 1
ATOM 5268 C C . ASP A 1 662 ? -24.370 -27.413 57.639 1.00 67.50 662 ASP A C 1
ATOM 5270 O O . ASP A 1 662 ? -24.606 -27.445 58.847 1.00 67.50 662 ASP A O 1
ATOM 5274 N N . GLY A 1 663 ? -25.205 -26.853 56.757 1.00 68.00 663 GLY A N 1
ATOM 5275 C CA . GLY A 1 663 ? -26.473 -26.204 57.116 1.00 68.00 663 GLY A CA 1
ATOM 5276 C C . GLY A 1 663 ? -26.428 -24.678 57.276 1.00 68.00 663 GLY A C 1
ATOM 5277 O O . GLY A 1 663 ? -27.462 -24.081 57.570 1.00 68.00 663 GLY A O 1
ATOM 5278 N N . GLU A 1 664 ? -25.286 -24.016 57.063 1.00 80.38 664 GLU A N 1
ATOM 5279 C CA . GLU A 1 664 ? -25.230 -22.546 57.027 1.00 80.38 664 GLU A CA 1
ATOM 5280 C C . GLU A 1 664 ? -25.727 -21.947 55.698 1.00 80.38 664 GLU A C 1
ATOM 5282 O O . GLU A 1 664 ? -25.555 -22.533 54.624 1.00 80.38 664 GLU A O 1
ATOM 5287 N N . VAL A 1 665 ? -26.314 -20.744 55.780 1.00 81.19 665 VAL A N 1
ATOM 5288 C CA . VAL A 1 665 ? -26.752 -19.941 54.626 1.00 81.19 665 VAL A CA 1
ATOM 5289 C C . VAL A 1 665 ? -25.541 -19.468 53.827 1.00 81.19 665 VAL A C 1
ATOM 5291 O O . VAL A 1 665 ? -24.647 -18.798 54.345 1.00 81.19 665 VAL A O 1
ATOM 5294 N N . ILE A 1 666 ? -25.544 -19.763 52.532 1.00 82.50 666 ILE A N 1
ATOM 5295 C CA . ILE A 1 666 ? -24.476 -19.399 51.611 1.00 82.50 666 ILE A CA 1
ATOM 5296 C C . ILE A 1 666 ? -24.637 -17.928 51.228 1.00 82.50 666 ILE A C 1
ATOM 5298 O O . ILE A 1 666 ? -25.569 -17.539 50.519 1.00 82.50 666 ILE A O 1
ATOM 5302 N N . THR A 1 667 ? -23.689 -17.098 51.654 1.00 83.12 667 THR A N 1
ATOM 5303 C CA . THR A 1 667 ? -23.608 -15.707 51.209 1.00 83.12 667 THR A CA 1
ATOM 5304 C C . THR A 1 667 ? -22.861 -15.640 49.880 1.00 83.12 667 THR A C 1
ATOM 5306 O O . THR A 1 667 ? -21.692 -16.006 49.778 1.00 83.12 667 THR A O 1
ATOM 5309 N N . ILE A 1 668 ? -23.545 -15.191 48.824 1.00 85.75 668 ILE A N 1
ATOM 5310 C CA . ILE A 1 668 ? -22.917 -14.939 47.522 1.00 85.75 668 ILE A CA 1
ATOM 5311 C C . ILE A 1 668 ? -22.436 -13.480 47.508 1.00 85.75 668 ILE A C 1
ATOM 5313 O O . ILE A 1 668 ? -23.277 -12.573 47.531 1.00 85.75 668 ILE A O 1
ATOM 5317 N N . PRO A 1 669 ? -21.114 -13.226 47.467 1.00 86.00 669 PRO A N 1
ATOM 5318 C CA . PRO A 1 669 ? -20.572 -11.872 47.463 1.00 86.00 669 PRO A CA 1
ATOM 5319 C C . PRO A 1 669 ? -21.145 -11.011 46.328 1.00 86.00 669 PRO A C 1
ATOM 5321 O O . PRO A 1 669 ? -21.291 -11.468 45.195 1.00 86.00 669 PRO A O 1
ATOM 5324 N N . GLY A 1 670 ? -21.484 -9.758 46.634 1.00 86.00 670 GLY A N 1
ATOM 5325 C CA . GLY A 1 670 ? -21.980 -8.785 45.653 1.00 86.00 670 GLY A CA 1
ATOM 5326 C C . GLY A 1 670 ? -23.472 -8.884 45.305 1.00 86.00 670 GLY A C 1
ATOM 5327 O O . GLY A 1 670 ? -23.987 -7.981 44.642 1.00 86.00 670 GLY A O 1
ATOM 5328 N N . MET A 1 671 ? -24.198 -9.908 45.773 1.00 90.25 671 MET A N 1
ATOM 5329 C CA . MET A 1 671 ? -25.628 -10.069 45.461 1.00 90.25 671 MET A CA 1
ATOM 5330 C C . MET A 1 671 ? -26.523 -8.966 46.032 1.00 90.25 671 MET A C 1
ATOM 5332 O O . MET A 1 671 ? -27.555 -8.662 45.437 1.00 90.25 671 MET A O 1
ATOM 5336 N N . ASP A 1 672 ? -26.134 -8.305 47.125 1.00 89.56 672 ASP A N 1
ATOM 5337 C CA . ASP A 1 672 ? -26.908 -7.180 47.669 1.00 89.56 672 ASP A CA 1
ATOM 5338 C C . ASP A 1 672 ? -27.011 -5.999 46.696 1.00 89.56 672 ASP A C 1
ATOM 5340 O O . ASP A 1 672 ? -28.021 -5.291 46.685 1.00 89.56 672 ASP A O 1
ATOM 5344 N N . ARG A 1 673 ? -26.030 -5.834 45.798 1.00 89.69 673 ARG A N 1
ATOM 5345 C CA . ARG A 1 673 ? -26.123 -4.852 44.709 1.00 89.69 673 ARG A CA 1
ATOM 5346 C C . ARG A 1 673 ? -27.213 -5.241 43.716 1.00 89.69 673 ARG A C 1
ATOM 5348 O O . ARG A 1 673 ? -28.010 -4.395 43.338 1.00 89.69 673 ARG A O 1
ATOM 5355 N N . ILE A 1 674 ? -27.321 -6.517 43.347 1.00 93.62 674 ILE A N 1
ATOM 5356 C CA . ILE A 1 674 ? -28.413 -6.990 42.481 1.00 93.62 674 ILE A CA 1
ATOM 5357 C C . ILE A 1 674 ? -29.766 -6.801 43.171 1.00 93.62 674 ILE A C 1
ATOM 5359 O O . ILE A 1 674 ? -30.708 -6.326 42.541 1.00 93.62 674 ILE A O 1
ATOM 5363 N N . TRP A 1 675 ? -29.850 -7.074 44.474 1.00 91.19 675 TRP A N 1
ATOM 5364 C CA . TRP A 1 675 ? -31.051 -6.801 45.263 1.00 91.19 675 TRP A CA 1
ATOM 5365 C C . TRP A 1 675 ? -31.456 -5.329 45.241 1.00 91.19 675 TRP A C 1
ATOM 5367 O O . TRP A 1 675 ? -32.640 -5.033 45.107 1.00 91.19 675 TRP A O 1
ATOM 5377 N N . HIS A 1 676 ? -30.501 -4.402 45.310 1.00 90.00 676 HIS A N 1
ATOM 5378 C CA . HIS A 1 676 ? -30.799 -2.980 45.157 1.00 90.00 676 HIS A CA 1
ATOM 5379 C C . HIS A 1 676 ? -31.436 -2.675 43.791 1.00 90.00 676 HIS A C 1
ATOM 5381 O O . HIS A 1 676 ? -32.446 -1.979 43.728 1.00 90.00 676 HIS A O 1
ATOM 5387 N N . PHE A 1 677 ? -30.921 -3.256 42.703 1.00 90.62 677 PHE A N 1
ATOM 5388 C CA . PHE A 1 677 ? -31.464 -3.052 41.353 1.00 90.62 677 PHE A CA 1
ATOM 5389 C C . PHE A 1 677 ? -32.862 -3.660 41.202 1.00 90.62 677 PHE A C 1
ATOM 5391 O O . PHE A 1 677 ? -33.747 -3.014 40.637 1.00 90.62 677 PHE A O 1
ATOM 5398 N N . ILE A 1 678 ? -33.083 -4.858 41.759 1.00 91.38 678 ILE A N 1
ATOM 5399 C CA . ILE A 1 678 ? -34.413 -5.471 41.849 1.00 91.38 678 ILE A CA 1
ATOM 5400 C C . ILE A 1 678 ? -35.356 -4.502 42.559 1.00 91.38 678 ILE A C 1
ATOM 5402 O O . ILE A 1 678 ? -36.416 -4.211 42.039 1.00 91.38 678 ILE A O 1
ATOM 5406 N N . LEU A 1 679 ? -34.979 -3.926 43.694 1.00 89.38 679 LEU A N 1
ATOM 5407 C CA . LEU A 1 679 ? -35.905 -3.137 44.510 1.00 89.38 679 LEU A CA 1
ATOM 5408 C C . LEU A 1 679 ? -36.057 -1.666 44.093 1.00 89.38 679 LEU A C 1
ATOM 5410 O O . LEU A 1 679 ? -36.997 -1.024 44.552 1.00 89.38 679 LEU A O 1
ATOM 5414 N N . ALA A 1 680 ? -35.154 -1.116 43.275 1.00 86.94 680 ALA A N 1
ATOM 5415 C CA . ALA A 1 680 ? -35.109 0.324 42.995 1.00 86.94 680 ALA A CA 1
ATOM 5416 C C . ALA A 1 680 ? -35.276 0.707 41.515 1.00 86.94 680 ALA A C 1
ATOM 5418 O O . ALA A 1 680 ? -35.729 1.815 41.245 1.00 86.94 680 ALA A O 1
ATOM 5419 N N . ALA A 1 681 ? -34.939 -0.156 40.545 1.00 89.44 681 ALA A N 1
ATOM 5420 C CA . ALA A 1 681 ? -34.958 0.243 39.130 1.00 89.44 681 ALA A CA 1
ATOM 5421 C C . ALA A 1 681 ? -36.373 0.658 38.680 1.00 89.44 681 ALA A C 1
ATOM 5423 O O . ALA A 1 681 ? -37.288 -0.112 38.894 1.00 89.44 681 ALA A O 1
ATOM 5424 N N . PRO A 1 682 ? -36.629 1.792 38.021 1.00 84.06 682 PRO A N 1
ATOM 5425 C CA . PRO A 1 682 ? -37.983 2.165 37.602 1.00 84.06 682 PRO A CA 1
ATOM 5426 C C . PRO A 1 682 ? -38.455 1.383 36.366 1.00 84.06 682 PRO A C 1
ATOM 5428 O O . PRO A 1 682 ? -39.638 1.075 36.240 1.00 84.06 682 PRO A O 1
ATOM 5431 N N . ASN A 1 683 ? -37.539 1.001 35.465 1.00 85.06 683 ASN A N 1
ATOM 5432 C CA . ASN A 1 683 ? -37.877 0.217 34.276 1.00 85.06 683 ASN A CA 1
ATOM 5433 C C . ASN A 1 683 ? -38.191 -1.246 34.665 1.00 85.06 683 ASN A C 1
ATOM 5435 O O . ASN A 1 683 ? -37.318 -1.924 35.221 1.00 85.06 683 ASN A O 1
ATOM 5439 N N . PRO A 1 684 ? -39.397 -1.766 34.362 1.00 84.12 684 PRO A N 1
ATOM 5440 C CA . PRO A 1 684 ? -39.790 -3.125 34.733 1.00 84.12 684 PRO A CA 1
ATOM 5441 C C . PRO A 1 684 ? -38.906 -4.194 34.082 1.00 84.12 684 PRO A C 1
ATOM 5443 O O . PRO A 1 684 ? -38.606 -5.199 34.719 1.00 84.12 684 PRO A O 1
ATOM 5446 N N . THR A 1 685 ? -38.426 -3.959 32.859 1.00 89.00 685 THR A N 1
ATOM 5447 C CA . THR A 1 685 ? -37.585 -4.912 32.117 1.00 89.00 685 THR A CA 1
ATOM 5448 C C . THR A 1 685 ? -36.253 -5.142 32.826 1.00 89.00 685 THR A C 1
ATOM 5450 O O . THR A 1 685 ? -35.846 -6.284 33.014 1.00 89.00 685 THR A O 1
ATOM 5453 N N . ILE A 1 686 ? -35.612 -4.065 33.292 1.00 90.56 686 ILE A N 1
ATOM 5454 C CA . ILE A 1 686 ? -34.343 -4.129 34.031 1.00 90.56 686 ILE A CA 1
ATOM 5455 C C . ILE A 1 686 ? -34.546 -4.873 35.356 1.00 90.56 686 ILE A C 1
ATOM 5457 O O . ILE A 1 686 ? -33.753 -5.748 35.702 1.00 90.56 686 ILE A O 1
ATOM 5461 N N . GLY A 1 687 ? -35.639 -4.579 36.070 1.00 88.25 687 GLY A N 1
ATOM 5462 C CA . GLY A 1 687 ? -36.007 -5.289 37.297 1.00 88.25 687 GLY A CA 1
ATOM 5463 C C . GLY A 1 687 ? -36.170 -6.794 37.068 1.00 88.25 687 GLY A C 1
ATOM 5464 O O . GLY A 1 687 ? -35.549 -7.589 37.766 1.00 88.25 687 GLY A O 1
ATOM 5465 N N . ILE A 1 688 ? -36.926 -7.195 36.042 1.00 89.81 688 ILE A N 1
ATOM 5466 C CA . ILE A 1 688 ? -37.118 -8.608 35.669 1.00 89.81 688 ILE A CA 1
ATOM 5467 C C . ILE A 1 688 ? -35.785 -9.262 35.276 1.00 89.81 688 ILE A C 1
ATOM 5469 O O . ILE A 1 688 ? -35.483 -10.367 35.721 1.00 89.81 688 ILE A O 1
ATOM 5473 N N . ASN A 1 689 ? -34.948 -8.574 34.496 1.00 92.69 689 ASN A N 1
ATOM 5474 C CA . ASN A 1 689 ? -33.625 -9.060 34.099 1.00 92.69 689 ASN A CA 1
ATOM 5475 C C . ASN A 1 689 ? -32.673 -9.242 35.293 1.00 92.69 689 ASN A C 1
ATOM 5477 O O . ASN A 1 689 ? -31.782 -10.096 35.234 1.00 92.69 689 ASN A O 1
ATOM 5481 N N . ALA A 1 690 ? -32.819 -8.434 36.346 1.00 93.31 690 ALA A N 1
ATOM 5482 C CA . ALA A 1 690 ? -32.079 -8.574 37.595 1.00 93.31 690 ALA A CA 1
ATOM 5483 C C . ALA A 1 690 ? -32.600 -9.755 38.430 1.00 93.31 690 ALA A C 1
ATOM 5485 O O . ALA A 1 690 ? -31.789 -10.528 38.939 1.00 93.31 690 ALA A O 1
ATOM 5486 N N . ILE A 1 691 ? -33.926 -9.943 38.500 1.00 92.25 691 ILE A N 1
ATOM 5487 C CA . ILE A 1 691 ? -34.556 -11.101 39.156 1.00 92.25 691 ILE A CA 1
ATOM 5488 C C . ILE A 1 691 ? -34.092 -12.397 38.481 1.00 92.25 691 ILE A C 1
ATOM 5490 O O . ILE A 1 691 ? -33.543 -13.254 39.163 1.00 92.25 691 ILE A O 1
ATOM 5494 N N . ASN A 1 692 ? -34.213 -12.514 37.155 1.00 92.75 692 ASN A N 1
ATOM 5495 C CA . ASN A 1 692 ? -33.800 -13.715 36.417 1.00 92.75 692 ASN A CA 1
ATOM 5496 C C . ASN A 1 692 ? -32.333 -14.079 36.702 1.00 92.75 692 ASN A C 1
ATOM 5498 O O . ASN A 1 692 ? -32.027 -15.221 37.030 1.00 92.75 692 ASN A O 1
ATOM 5502 N N . PHE A 1 693 ? -31.429 -13.092 36.657 1.00 93.94 693 PHE A N 1
ATOM 5503 C CA . PHE A 1 693 ? -30.016 -13.312 36.977 1.00 93.94 693 PHE A CA 1
ATOM 5504 C C . PHE A 1 693 ? -29.805 -13.776 38.423 1.00 93.94 693 PHE A C 1
ATOM 5506 O O . PHE A 1 693 ? -29.001 -14.673 38.671 1.00 93.94 693 PHE A O 1
ATOM 5513 N N . ALA A 1 694 ? -30.516 -13.182 39.383 1.00 92.94 694 ALA A N 1
ATOM 5514 C CA . ALA A 1 694 ? -30.431 -13.585 40.779 1.00 92.94 694 ALA A CA 1
ATOM 5515 C C . ALA A 1 694 ? -30.952 -15.016 40.994 1.00 92.94 694 ALA A C 1
ATOM 5517 O O . ALA A 1 694 ? -30.296 -15.792 41.683 1.00 92.94 694 ALA A O 1
ATOM 5518 N N . ILE A 1 695 ? -32.066 -15.389 40.356 1.00 91.50 695 ILE A N 1
ATOM 5519 C CA . ILE A 1 695 ? -32.611 -16.753 40.381 1.00 91.50 695 ILE A CA 1
ATOM 5520 C C . ILE A 1 695 ? -31.609 -17.751 39.795 1.00 91.50 695 ILE A C 1
ATOM 5522 O O . ILE A 1 695 ? -31.289 -18.744 40.446 1.00 91.50 695 ILE A O 1
ATOM 5526 N N . ASP A 1 696 ? -31.052 -17.472 38.617 1.00 91.06 696 ASP A N 1
ATOM 5527 C CA . ASP A 1 696 ? -30.040 -18.335 38.002 1.00 91.06 696 ASP A CA 1
ATOM 5528 C C . ASP A 1 696 ? -28.789 -18.452 38.885 1.00 91.06 696 ASP A C 1
ATOM 5530 O O . ASP A 1 696 ? -28.199 -19.523 39.008 1.00 91.06 696 ASP A O 1
ATOM 5534 N N . THR A 1 697 ? -28.405 -17.377 39.574 1.00 90.44 697 THR A N 1
ATOM 5535 C CA . THR A 1 697 ? -27.242 -17.389 40.467 1.00 90.44 697 THR A CA 1
ATOM 5536 C C . THR A 1 697 ? -27.504 -18.215 41.733 1.00 90.44 697 THR A C 1
ATOM 5538 O O . THR A 1 697 ? -26.685 -19.055 42.101 1.00 90.44 697 THR A O 1
ATOM 5541 N N . TYR A 1 698 ? -28.656 -18.046 42.385 1.00 90.00 698 TYR A N 1
ATOM 5542 C CA . TYR A 1 698 ? -28.999 -18.784 43.608 1.00 90.00 698 TYR A CA 1
ATOM 5543 C C . TYR A 1 698 ? -29.384 -20.252 43.369 1.00 90.00 698 TYR A C 1
ATOM 5545 O O . TYR A 1 698 ? -29.379 -21.037 44.318 1.00 90.00 698 TYR A O 1
ATOM 5553 N N . LEU A 1 699 ? -29.713 -20.638 42.133 1.00 87.31 699 LEU A N 1
ATOM 5554 C CA . LEU A 1 699 ? -30.105 -22.011 41.797 1.00 87.31 699 LEU A CA 1
ATOM 5555 C C . LEU A 1 699 ? -29.040 -22.773 41.002 1.00 87.31 699 LEU A C 1
ATOM 5557 O O . LEU A 1 699 ? -28.905 -23.980 41.174 1.00 87.31 699 LEU A O 1
ATOM 5561 N N . ASP A 1 700 ? -28.280 -22.114 40.124 1.00 85.88 700 ASP A N 1
ATOM 5562 C CA . ASP A 1 700 ? -27.393 -22.805 39.182 1.00 85.88 700 ASP A CA 1
ATOM 5563 C C . ASP A 1 700 ? -25.906 -22.494 39.319 1.00 85.88 700 ASP A C 1
ATOM 5565 O O . ASP A 1 700 ? -25.103 -23.222 38.718 1.00 85.88 700 ASP A O 1
ATOM 5569 N N . HIS A 1 701 ? -25.524 -21.469 40.084 1.00 87.19 701 HIS A N 1
ATOM 5570 C CA . HIS A 1 701 ? -24.127 -21.069 40.211 1.00 87.19 701 HIS A CA 1
ATOM 5571 C C . HIS A 1 701 ? -23.271 -22.166 40.870 1.00 87.19 701 HIS A C 1
ATOM 5573 O O . HIS A 1 701 ? -23.726 -22.914 41.739 1.00 87.19 701 HIS A O 1
ATOM 5579 N N . SER A 1 702 ? -21.995 -22.249 40.479 1.00 82.38 702 SER A N 1
ATOM 5580 C CA . SER A 1 702 ? -21.054 -23.276 40.952 1.00 82.38 702 SER A CA 1
ATOM 5581 C C . SER A 1 702 ? -20.854 -23.275 42.467 1.00 82.38 702 SER A C 1
ATOM 5583 O O . SER A 1 702 ? -20.636 -24.336 43.036 1.00 82.38 702 SER A O 1
ATOM 5585 N N . ILE A 1 703 ? -20.972 -22.111 43.117 1.00 83.62 703 ILE A N 1
ATOM 5586 C CA . ILE A 1 703 ? -20.947 -21.995 44.584 1.00 83.62 703 ILE A CA 1
ATOM 5587 C C . ILE A 1 703 ? -22.078 -22.830 45.194 1.00 83.62 703 ILE A C 1
ATOM 5589 O O . ILE A 1 703 ? -21.810 -23.665 46.043 1.00 83.62 703 ILE A O 1
ATOM 5593 N N . ILE A 1 704 ? -23.318 -22.658 44.727 1.00 83.31 704 ILE A N 1
ATOM 5594 C CA . ILE A 1 704 ? -24.480 -23.371 45.275 1.00 83.31 704 ILE A CA 1
ATOM 5595 C C . ILE A 1 704 ? -24.405 -24.866 44.948 1.00 83.31 704 ILE A C 1
ATOM 5597 O O . ILE A 1 704 ? -24.623 -25.700 45.820 1.00 83.31 704 ILE A O 1
ATOM 5601 N N . LYS A 1 705 ? -24.039 -25.222 43.708 1.00 80.75 705 LYS A N 1
ATOM 5602 C CA . LYS A 1 705 ? -23.887 -26.630 43.291 1.00 80.75 705 LYS A CA 1
ATOM 5603 C C . LYS A 1 705 ? -22.705 -27.346 43.950 1.00 80.75 705 LYS A C 1
ATOM 5605 O O . LYS A 1 705 ? -22.708 -28.571 44.015 1.00 80.75 705 LYS A O 1
ATOM 5610 N N . GLY A 1 706 ? -21.683 -26.603 44.369 1.00 74.12 706 GLY A N 1
ATOM 5611 C CA . GLY A 1 706 ? -20.503 -27.126 45.055 1.00 74.12 706 GLY A CA 1
ATOM 5612 C C . GLY A 1 706 ? -20.679 -27.284 46.567 1.00 74.12 706 GLY A C 1
ATOM 5613 O O . GLY A 1 706 ? -19.842 -27.926 47.199 1.00 74.12 706 GLY A O 1
ATOM 5614 N N . SER A 1 707 ? -21.738 -26.713 47.146 1.00 80.00 707 SER A N 1
ATOM 5615 C CA . SER A 1 707 ? -22.066 -26.803 48.573 1.00 80.00 707 SER A CA 1
ATOM 5616 C C . SER A 1 707 ? -22.894 -28.048 48.914 1.00 80.00 707 SER A C 1
ATOM 5618 O O . SER A 1 707 ? -23.398 -28.742 48.028 1.00 80.00 707 SER A O 1
ATOM 5620 N N . SER A 1 708 ? -23.040 -28.351 50.212 1.00 80.88 708 SER A N 1
ATOM 5621 C CA . SER A 1 708 ? -23.925 -29.431 50.655 1.00 80.88 708 SER A CA 1
ATOM 5622 C C . SER A 1 708 ? -25.395 -29.106 50.329 1.00 80.88 708 SER A C 1
ATOM 5624 O O . SER A 1 708 ? -25.782 -27.931 50.336 1.00 80.88 708 SER A O 1
ATOM 5626 N N . PRO A 1 709 ? -2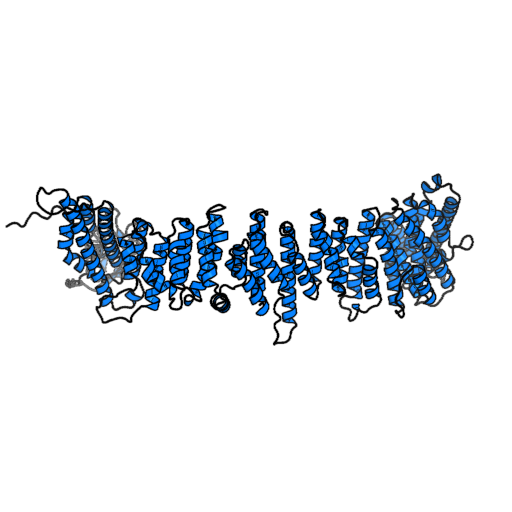6.238 -30.122 50.057 1.00 77.62 709 PRO A N 1
ATOM 5627 C CA . PRO A 1 709 ? -27.664 -29.914 49.796 1.00 77.62 709 PRO A CA 1
ATOM 5628 C C . PRO A 1 709 ? -28.377 -29.144 50.917 1.00 77.62 709 PRO A C 1
ATOM 5630 O O . PRO A 1 709 ? -29.161 -28.248 50.635 1.00 77.62 709 PRO A O 1
ATOM 5633 N N . SER A 1 710 ? -28.029 -29.423 52.172 1.00 78.50 710 SER A N 1
ATOM 5634 C CA . SER A 1 710 ? -28.502 -28.746 53.389 1.00 78.50 710 SER A CA 1
ATOM 5635 C C . SER A 1 710 ? -28.190 -27.246 53.409 1.00 78.50 710 SER A C 1
ATOM 5637 O O . SER A 1 710 ? -29.059 -26.447 53.751 1.00 78.50 710 SER A O 1
ATOM 5639 N N . SER A 1 711 ? -26.984 -26.829 53.015 1.00 81.88 711 SER A N 1
ATOM 5640 C CA . SER A 1 711 ? -26.629 -25.403 52.921 1.00 81.88 711 SER A CA 1
ATOM 5641 C C . SER A 1 711 ? -27.317 -24.701 51.745 1.00 81.88 711 SER A C 1
ATOM 5643 O O . SER A 1 711 ? -27.722 -23.541 51.862 1.00 81.88 711 SER A O 1
ATOM 5645 N N . ALA A 1 712 ? -27.500 -25.390 50.613 1.00 82.44 712 ALA A N 1
ATOM 5646 C CA . ALA A 1 712 ? -28.286 -24.860 49.497 1.00 82.44 712 ALA A CA 1
ATOM 5647 C C . ALA A 1 712 ? -29.758 -24.656 49.905 1.00 82.44 712 ALA A C 1
ATOM 5649 O O . ALA A 1 712 ? -30.316 -23.586 49.669 1.00 82.44 712 ALA A O 1
ATOM 5650 N N . GLU A 1 713 ? -30.345 -25.633 50.602 1.00 81.94 713 GLU A N 1
ATOM 5651 C CA . GLU A 1 713 ? -31.700 -25.557 51.158 1.00 81.94 713 GLU A CA 1
ATOM 5652 C C . GLU A 1 713 ? -31.849 -24.412 52.167 1.00 81.94 713 GLU A C 1
ATOM 5654 O O . GLU A 1 713 ? -32.764 -23.601 52.031 1.00 81.94 713 GLU A O 1
ATOM 5659 N N . ALA A 1 714 ? -30.927 -24.283 53.130 1.00 84.00 714 ALA A N 1
ATOM 5660 C CA . ALA A 1 714 ? -30.925 -23.183 54.098 1.00 84.00 714 ALA A CA 1
ATOM 5661 C C . ALA A 1 714 ? -30.856 -21.809 53.407 1.00 84.00 714 ALA A C 1
ATOM 5663 O O . ALA A 1 714 ? -31.521 -20.857 53.818 1.00 84.00 714 ALA A O 1
ATOM 5664 N N . THR A 1 715 ? -30.094 -21.712 52.314 1.00 85.69 715 THR A N 1
ATOM 5665 C CA . THR A 1 715 ? -30.009 -20.494 51.497 1.00 85.69 715 THR A CA 1
ATOM 5666 C C . THR A 1 715 ? -31.339 -20.177 50.820 1.00 85.69 715 THR A C 1
ATOM 5668 O O . THR A 1 715 ? -31.792 -19.036 50.869 1.00 85.69 715 THR A O 1
ATOM 5671 N N . HIS A 1 716 ? -31.995 -21.170 50.213 1.00 88.25 716 HIS A N 1
ATOM 5672 C CA . HIS A 1 716 ? -33.301 -20.980 49.571 1.00 88.25 716 HIS A CA 1
ATOM 5673 C C . HIS A 1 716 ? -34.392 -20.606 50.578 1.00 88.25 716 HIS A C 1
ATOM 5675 O O . HIS A 1 716 ? -35.189 -19.718 50.285 1.00 88.25 716 HIS A O 1
ATOM 5681 N N . VAL A 1 717 ? -34.382 -21.212 51.768 1.00 85.56 717 VAL A N 1
ATOM 5682 C CA . VAL A 1 717 ? -35.259 -20.853 52.896 1.00 85.56 717 VAL A CA 1
ATOM 5683 C C . VAL A 1 717 ? -35.038 -19.399 53.326 1.00 85.56 717 VAL A C 1
ATOM 5685 O O . VAL A 1 717 ? -35.980 -18.614 53.329 1.00 85.56 717 VAL A O 1
ATOM 5688 N N . SER A 1 718 ? -33.790 -18.983 53.553 1.00 87.44 718 SER A N 1
ATOM 5689 C CA . SER A 1 718 ? -33.477 -17.597 53.933 1.00 87.44 718 SER A CA 1
ATOM 5690 C C . SER A 1 718 ? -33.917 -16.562 52.883 1.00 87.44 718 SER A C 1
ATOM 5692 O O . SER A 1 718 ? -34.300 -15.441 53.229 1.00 87.44 718 SER A O 1
ATOM 5694 N N . LEU A 1 719 ? -33.895 -16.918 51.592 1.00 88.44 719 LEU A N 1
ATOM 5695 C CA . LEU A 1 719 ? -34.409 -16.058 50.520 1.00 88.44 719 LEU A CA 1
ATOM 5696 C C . LEU A 1 719 ? -35.933 -15.894 50.587 1.00 88.44 719 LEU A C 1
ATOM 5698 O O . LEU A 1 719 ? -36.422 -14.794 50.318 1.00 88.44 719 LEU A O 1
ATOM 5702 N N . VAL A 1 720 ? -36.669 -16.949 50.956 1.00 86.19 720 VAL A N 1
ATOM 5703 C CA . VAL A 1 720 ? -38.117 -16.875 51.206 1.00 86.19 720 VAL A CA 1
ATOM 5704 C C . VAL A 1 720 ? -38.394 -15.928 52.371 1.00 86.19 720 VAL A C 1
ATOM 5706 O O . VAL A 1 720 ? -39.149 -14.974 52.185 1.00 86.19 720 VAL A O 1
ATOM 5709 N N . ASP A 1 721 ? -37.711 -16.104 53.505 1.00 85.69 721 ASP A N 1
ATOM 5710 C CA . ASP A 1 721 ? -37.873 -15.253 54.693 1.00 85.69 721 ASP A CA 1
ATOM 5711 C C . ASP A 1 721 ? -37.606 -13.777 54.367 1.00 85.69 721 ASP A C 1
ATOM 5713 O O . ASP A 1 721 ? -38.383 -12.888 54.726 1.00 85.69 721 ASP A O 1
ATOM 5717 N N . ARG A 1 722 ? -36.530 -13.498 53.613 1.00 87.62 722 ARG A N 1
ATOM 5718 C CA . ARG A 1 722 ? -36.195 -12.144 53.143 1.00 87.62 722 ARG A CA 1
ATOM 5719 C C . ARG A 1 722 ? -37.313 -11.558 52.280 1.00 87.62 722 ARG A C 1
ATOM 5721 O O . ARG A 1 722 ? -37.660 -10.393 52.468 1.00 87.62 722 ARG A O 1
ATOM 5728 N N . CYS A 1 723 ? -37.866 -12.327 51.340 1.00 87.12 723 CYS A N 1
ATOM 5729 C CA . CYS A 1 723 ? -38.935 -11.848 50.459 1.00 87.12 723 CYS A CA 1
ATOM 5730 C C . CYS A 1 723 ? -40.229 -11.580 51.233 1.00 87.12 723 CYS A C 1
ATOM 5732 O O . CYS A 1 723 ? -40.836 -10.530 51.033 1.00 87.12 723 CYS A O 1
ATOM 5734 N N . VAL A 1 724 ? -40.626 -12.473 52.145 1.00 84.38 724 VAL A N 1
ATOM 5735 C CA . VAL A 1 724 ? -41.823 -12.294 52.983 1.00 84.38 724 VAL A CA 1
ATOM 5736 C C . VAL A 1 724 ? -41.669 -11.080 53.900 1.00 84.38 724 VAL A C 1
ATOM 5738 O O . VAL A 1 724 ? -42.559 -10.232 53.944 1.00 84.38 724 VAL A O 1
ATOM 5741 N N . ALA A 1 725 ? -40.519 -10.924 54.563 1.00 86.00 725 ALA A N 1
ATOM 5742 C CA . ALA A 1 725 ? -40.249 -9.762 55.408 1.00 86.00 725 ALA A CA 1
ATOM 5743 C C . ALA A 1 725 ? -40.288 -8.443 54.613 1.00 86.00 725 ALA A C 1
ATOM 5745 O O . ALA A 1 725 ? -40.823 -7.441 55.090 1.00 86.00 725 ALA A O 1
ATOM 5746 N N . GLN A 1 726 ? -39.760 -8.432 53.382 1.00 86.81 726 GLN A N 1
ATOM 5747 C CA . GLN A 1 726 ? -39.831 -7.269 52.491 1.00 86.81 726 GLN A CA 1
ATOM 5748 C C . GLN A 1 726 ? -41.265 -6.960 52.045 1.00 86.81 726 GLN A C 1
ATOM 5750 O O . GLN A 1 726 ? -41.648 -5.790 52.039 1.00 86.81 726 GLN A O 1
ATOM 5755 N N . LEU A 1 727 ? -42.059 -7.984 51.714 1.00 85.06 727 LEU A N 1
ATOM 5756 C CA . LEU A 1 727 ? -43.474 -7.841 51.364 1.00 85.06 727 LEU A CA 1
ATOM 5757 C C . LEU A 1 727 ? -44.276 -7.253 52.527 1.00 85.06 727 LEU A C 1
ATOM 5759 O O . LEU A 1 727 ? -44.981 -6.264 52.336 1.00 85.06 727 LEU A O 1
ATOM 5763 N N . ALA A 1 728 ? -44.111 -7.798 53.735 1.00 83.19 728 ALA A N 1
ATOM 5764 C CA . ALA A 1 728 ? -44.768 -7.311 54.944 1.00 83.19 728 ALA A CA 1
ATOM 5765 C C . ALA A 1 728 ? -44.370 -5.863 55.280 1.00 83.19 728 ALA A C 1
ATOM 5767 O O . ALA A 1 728 ? -45.229 -5.034 55.593 1.00 83.19 728 ALA A O 1
ATOM 5768 N N . ALA A 1 729 ? -43.084 -5.517 55.161 1.00 85.31 729 ALA A N 1
ATOM 5769 C CA . ALA A 1 729 ? -42.594 -4.163 55.413 1.00 85.31 729 ALA A CA 1
ATOM 5770 C C . ALA A 1 729 ? -43.127 -3.142 54.391 1.00 85.31 729 ALA A C 1
ATOM 5772 O O . ALA A 1 729 ? -43.577 -2.062 54.783 1.00 85.31 729 ALA A O 1
ATOM 5773 N N . ALA A 1 730 ? -43.109 -3.480 53.096 1.00 84.50 730 ALA A N 1
ATOM 5774 C CA . ALA A 1 730 ? -43.647 -2.623 52.037 1.00 84.50 730 ALA A CA 1
ATOM 5775 C C . ALA A 1 730 ? -45.164 -2.436 52.194 1.00 84.50 730 ALA A C 1
ATOM 5777 O O . ALA A 1 730 ? -45.659 -1.312 52.161 1.00 84.50 730 ALA A O 1
ATOM 5778 N N . ALA A 1 731 ? -45.892 -3.520 52.468 1.00 81.25 731 ALA A N 1
ATOM 5779 C CA . ALA A 1 731 ? -47.326 -3.500 52.728 1.00 81.25 731 ALA A CA 1
ATOM 5780 C C . ALA A 1 731 ? -47.708 -2.632 53.929 1.00 81.25 731 ALA A C 1
ATOM 5782 O O . ALA A 1 731 ? -48.650 -1.849 53.845 1.00 81.25 731 ALA A O 1
ATOM 5783 N N . THR A 1 732 ? -46.968 -2.736 55.035 1.00 83.50 732 THR A N 1
ATOM 5784 C CA . THR A 1 732 ? -47.220 -1.928 56.238 1.00 83.50 732 THR A CA 1
ATOM 5785 C C . THR A 1 732 ? -47.067 -0.440 55.931 1.00 83.50 732 THR A C 1
ATOM 5787 O O . THR A 1 732 ? -47.928 0.355 56.300 1.00 83.50 732 THR A O 1
ATOM 5790 N N . LYS A 1 733 ? -46.025 -0.054 55.183 1.00 81.94 733 LYS A N 1
ATOM 5791 C CA . LYS A 1 733 ? -45.830 1.339 54.758 1.00 81.94 733 LYS A CA 1
ATOM 5792 C C . LYS A 1 733 ? -46.924 1.826 53.810 1.00 81.94 733 LYS A C 1
ATOM 5794 O O . LYS A 1 733 ? -47.440 2.923 54.003 1.00 81.94 733 LYS A O 1
ATOM 5799 N N . LEU A 1 734 ? -47.327 1.005 52.840 1.00 80.25 734 LEU A N 1
ATOM 5800 C CA . LEU A 1 734 ? -48.440 1.325 51.942 1.00 80.25 734 LEU A CA 1
ATOM 5801 C C . LEU A 1 734 ? -49.755 1.529 52.718 1.00 80.25 734 LEU A C 1
ATOM 5803 O O . LEU A 1 734 ? -50.445 2.510 52.455 1.00 80.25 734 LEU A O 1
ATOM 5807 N N . LYS A 1 735 ? -50.050 0.701 53.737 1.00 77.62 735 LYS A N 1
ATOM 5808 C CA . LYS A 1 735 ? -51.195 0.910 54.652 1.00 77.62 735 LYS A CA 1
ATOM 5809 C C . LYS A 1 735 ? -51.091 2.256 55.380 1.00 77.62 735 LYS A C 1
ATOM 5811 O O . LYS A 1 735 ? -52.033 3.039 55.342 1.00 77.62 735 LYS A O 1
ATOM 5816 N N . THR A 1 736 ? -49.922 2.591 55.943 1.00 77.44 736 THR A N 1
ATOM 5817 C CA . THR A 1 736 ? -49.727 3.886 56.632 1.00 77.44 736 THR A CA 1
ATOM 5818 C C . THR A 1 736 ? -49.874 5.103 55.713 1.00 77.44 736 THR A C 1
ATOM 5820 O O . THR A 1 736 ? -50.339 6.150 56.158 1.00 77.44 736 THR A O 1
ATOM 5823 N N . PHE A 1 737 ? -49.517 4.978 54.429 1.00 74.06 737 PHE A N 1
ATOM 5824 C CA . PHE A 1 737 ? -49.698 6.047 53.442 1.00 74.06 737 PHE A CA 1
ATOM 5825 C C . PHE A 1 737 ? -51.171 6.260 53.072 1.00 74.06 737 PHE A C 1
ATOM 5827 O O . PHE A 1 737 ? -51.564 7.388 52.780 1.00 74.06 737 PHE A O 1
ATOM 5834 N N . MET A 1 738 ? -51.984 5.201 53.110 1.00 64.81 738 MET A N 1
ATOM 5835 C CA . MET A 1 738 ? -53.428 5.270 52.874 1.00 64.81 738 MET A CA 1
ATOM 5836 C C . MET A 1 738 ? -54.174 5.837 54.095 1.00 64.81 738 MET A C 1
ATOM 5838 O O . MET A 1 738 ? -54.994 6.743 53.937 1.00 64.81 738 MET A O 1
ATOM 5842 N N . ASP A 1 739 ? -53.834 5.382 55.306 1.00 63.94 739 ASP A N 1
ATOM 5843 C CA . ASP A 1 739 ? -54.500 5.781 56.559 1.00 63.94 739 ASP A CA 1
ATOM 5844 C C . ASP A 1 739 ? -54.188 7.232 56.983 1.00 63.94 739 ASP A C 1
ATOM 5846 O O . ASP A 1 739 ? -55.010 7.896 57.617 1.00 63.94 739 ASP A O 1
ATOM 5850 N N . GLY A 1 740 ? -53.029 7.776 56.584 1.00 52.88 740 GLY A N 1
ATOM 5851 C CA . GLY A 1 740 ? -52.608 9.150 56.895 1.00 52.88 740 GLY A CA 1
ATOM 5852 C C . GLY A 1 740 ? -53.409 10.265 56.204 1.00 52.88 740 GLY A C 1
ATOM 5853 O O . GLY A 1 740 ? -53.169 11.441 56.473 1.00 52.88 740 GLY A O 1
ATOM 5854 N N . THR A 1 741 ? -54.363 9.937 55.324 1.00 48.88 741 THR A N 1
ATOM 5855 C CA . THR A 1 741 ? -55.223 10.934 54.654 1.00 48.88 741 THR A CA 1
ATOM 5856 C C . THR A 1 741 ? -56.496 11.282 55.435 1.00 48.88 741 THR A C 1
ATOM 5858 O O . THR A 1 741 ? -57.224 12.194 55.037 1.00 48.88 741 THR A O 1
ATOM 5861 N N . THR A 1 742 ? -56.753 10.628 56.575 1.00 50.28 742 THR A N 1
ATOM 5862 C CA . THR A 1 742 ? -57.944 10.878 57.400 1.00 50.28 742 THR A CA 1
ATOM 5863 C C . THR A 1 742 ? -57.643 10.831 58.901 1.00 50.28 742 THR A C 1
ATOM 5865 O O . THR A 1 742 ? -57.811 9.793 59.533 1.00 50.28 742 THR A O 1
ATOM 5868 N N . SER A 1 743 ? -57.296 11.958 59.526 1.00 39.81 743 SER A N 1
ATOM 5869 C CA . SER A 1 743 ? -57.565 12.145 60.962 1.00 39.81 743 SER A CA 1
ATOM 5870 C C . SER A 1 743 ? -57.649 13.622 61.338 1.00 39.81 743 SER A C 1
ATOM 5872 O O . SER A 1 743 ? -56.945 14.461 60.781 1.00 39.81 743 SER A O 1
ATOM 5874 N N . GLY A 1 744 ? -58.578 13.916 62.248 1.00 48.47 744 GLY A N 1
ATOM 5875 C CA . GLY A 1 744 ? -58.940 15.254 62.693 1.00 48.47 744 GLY A CA 1
ATOM 5876 C C . GLY A 1 744 ? -57.965 15.871 63.694 1.00 48.47 744 GLY A C 1
ATOM 5877 O O . GLY A 1 744 ? -56.907 15.324 63.985 1.00 48.47 744 GLY A O 1
ATOM 5878 N N . GLU A 1 745 ? -58.366 17.052 64.156 1.00 44.22 745 GLU A N 1
ATOM 5879 C CA . GLU A 1 745 ? -57.619 17.999 64.984 1.00 44.22 745 GLU A CA 1
ATOM 5880 C C . GLU A 1 745 ? -57.005 17.349 66.246 1.00 44.22 745 GLU A C 1
ATOM 5882 O O . GLU A 1 745 ? -57.669 16.572 66.927 1.00 44.22 745 GLU A O 1
ATOM 5887 N N . ASP A 1 746 ? -55.752 17.727 66.539 1.00 51.75 746 ASP A N 1
ATOM 5888 C CA . ASP A 1 746 ? -54.892 17.371 67.690 1.00 51.75 746 ASP A CA 1
ATOM 5889 C C . ASP A 1 746 ? -54.098 16.039 67.660 1.00 51.75 746 ASP A C 1
ATOM 5891 O O . ASP A 1 746 ? -54.358 15.151 68.463 1.00 51.75 746 ASP A O 1
ATOM 5895 N N . GLU A 1 747 ? -53.069 15.932 66.793 1.00 42.22 747 GLU A N 1
ATOM 5896 C CA . GLU A 1 747 ? -51.685 15.444 67.079 1.00 42.22 747 GLU A CA 1
ATOM 5897 C C . GLU A 1 747 ? -50.811 15.362 65.784 1.00 42.22 747 GLU A C 1
ATOM 5899 O O . GLU A 1 747 ? -51.322 15.642 64.701 1.00 42.22 747 GLU A O 1
ATOM 5904 N N . PRO A 1 748 ? -49.469 15.182 65.875 1.00 44.12 748 PRO A N 1
ATOM 5905 C CA . PRO A 1 748 ? -48.461 16.037 65.239 1.00 44.12 748 PRO A CA 1
ATOM 5906 C C . PRO A 1 748 ? -48.437 15.983 63.699 1.00 44.12 748 PRO A C 1
ATOM 5908 O O . PRO A 1 748 ? -48.779 14.985 63.079 1.00 44.12 748 PRO A O 1
ATOM 5911 N N . MET A 1 749 ? -47.946 17.075 63.102 1.00 45.56 749 MET A N 1
ATOM 5912 C CA . MET A 1 749 ? -47.746 17.335 61.666 1.00 45.56 749 MET A CA 1
ATOM 5913 C C . MET A 1 749 ? -47.553 16.062 60.805 1.00 45.56 749 MET A C 1
ATOM 5915 O O . MET A 1 749 ? -46.447 15.531 60.697 1.00 45.56 749 MET A O 1
ATOM 5919 N N . VAL A 1 750 ? -48.641 15.583 60.190 1.00 48.19 750 VAL A N 1
ATOM 5920 C CA . VAL A 1 750 ? -48.656 14.400 59.317 1.00 48.19 750 VAL A CA 1
ATOM 5921 C C . VAL A 1 750 ? -47.809 14.689 58.076 1.00 48.19 750 VAL A C 1
ATOM 5923 O O . VAL A 1 750 ? -48.144 15.552 57.263 1.00 48.19 750 VAL A O 1
ATOM 5926 N N . ILE A 1 751 ? -46.679 13.992 57.940 1.00 51.28 751 ILE A N 1
ATOM 5927 C CA . ILE A 1 751 ? -45.835 14.056 56.744 1.00 51.28 751 ILE A CA 1
ATOM 5928 C C . ILE A 1 751 ? -46.595 13.331 55.632 1.00 51.28 751 ILE A C 1
ATOM 5930 O O . ILE A 1 751 ? -46.660 12.105 55.625 1.00 51.28 751 ILE A O 1
ATOM 5934 N N . VAL A 1 752 ? -47.194 14.089 54.712 1.00 58.91 752 VAL A N 1
ATOM 5935 C CA . VAL A 1 752 ? -47.807 13.528 53.503 1.00 58.91 752 VAL A CA 1
ATOM 5936 C C . VAL A 1 752 ? -46.691 12.873 52.679 1.00 58.91 752 VAL A C 1
ATOM 5938 O O . VAL A 1 752 ? -45.767 13.584 52.268 1.00 58.91 752 VAL A O 1
ATOM 5941 N N . PRO A 1 753 ? -46.728 11.546 52.456 1.00 64.25 753 PRO A N 1
ATOM 5942 C CA . PRO A 1 753 ? -45.718 10.861 51.663 1.00 64.25 753 PRO A CA 1
ATOM 5943 C C . PRO A 1 753 ? -45.769 11.374 50.224 1.00 64.25 753 PRO A C 1
ATOM 5945 O O . PRO A 1 753 ? -46.838 11.618 49.663 1.00 64.25 753 PRO A O 1
ATOM 5948 N N . SER A 1 754 ? -44.605 11.555 49.612 1.00 72.44 754 SER A N 1
ATOM 5949 C CA . SER A 1 754 ? -44.529 11.966 48.213 1.00 72.44 754 SER A CA 1
ATOM 5950 C C . SER A 1 754 ? -44.981 10.833 47.283 1.00 72.44 754 SER A C 1
ATOM 5952 O O . SER A 1 754 ? -44.720 9.659 47.546 1.00 72.44 754 SER A O 1
ATOM 5954 N N . ASP A 1 755 ? -45.562 11.165 46.125 1.00 72.38 755 ASP A N 1
ATOM 5955 C CA . ASP A 1 755 ? -45.917 10.174 45.088 1.00 72.38 755 ASP A CA 1
ATOM 5956 C C . ASP A 1 755 ? -44.732 9.273 44.689 1.00 72.38 755 ASP A C 1
ATOM 5958 O O . ASP A 1 755 ? -44.912 8.129 44.265 1.00 72.38 755 ASP A O 1
ATOM 5962 N N . LYS A 1 756 ? -43.497 9.783 44.818 1.00 74.00 756 LYS A N 1
ATOM 5963 C CA . LYS A 1 756 ? -42.271 9.014 44.572 1.00 74.00 756 LYS A CA 1
ATOM 5964 C C . LYS A 1 756 ? -42.047 7.928 45.631 1.00 74.00 756 LYS A C 1
ATOM 5966 O O . LYS A 1 756 ? -41.628 6.832 45.272 1.00 74.00 756 LYS A O 1
ATOM 5971 N N . GLU A 1 757 ? -42.324 8.211 46.903 1.00 78.38 757 GLU A N 1
ATOM 5972 C CA . GLU A 1 757 ? -42.184 7.247 48.004 1.00 78.38 757 GLU A CA 1
ATOM 5973 C C . GLU A 1 757 ? -43.247 6.152 47.928 1.00 78.38 757 GLU A C 1
ATOM 5975 O O . GLU A 1 757 ? -42.913 4.979 48.086 1.00 78.38 757 GLU A O 1
ATOM 5980 N N . VAL A 1 758 ? -44.491 6.512 47.593 1.00 79.88 758 VAL A N 1
ATOM 5981 C CA . VAL A 1 758 ? -45.576 5.540 47.389 1.00 79.88 758 VAL A CA 1
ATOM 5982 C C . VAL A 1 758 ? -45.203 4.561 46.274 1.00 79.88 758 VAL A C 1
ATOM 5984 O O . VAL A 1 758 ? -45.123 3.358 46.515 1.00 79.88 758 VAL A O 1
ATOM 5987 N N . ARG A 1 759 ? -44.844 5.065 45.083 1.00 80.31 759 ARG A N 1
ATOM 5988 C CA . ARG A 1 759 ? -44.435 4.220 43.943 1.00 80.31 759 ARG A CA 1
ATOM 5989 C C . ARG A 1 759 ? -43.222 3.341 44.245 1.00 80.31 759 ARG A C 1
ATOM 5991 O O . ARG A 1 759 ? -43.119 2.238 43.713 1.00 80.31 759 ARG A O 1
ATOM 5998 N N . ALA A 1 760 ? -42.287 3.819 45.065 1.00 82.94 760 ALA A N 1
ATOM 5999 C CA . ALA A 1 760 ? -41.119 3.036 45.453 1.00 82.94 760 ALA A CA 1
ATOM 6000 C C . ALA A 1 760 ? -41.501 1.831 46.327 1.00 82.94 760 ALA A C 1
ATOM 6002 O O . ALA A 1 760 ? -40.965 0.743 46.119 1.00 82.94 760 ALA A O 1
ATOM 6003 N N . GLU A 1 761 ? -42.428 1.993 47.276 1.00 84.00 761 GLU A N 1
ATOM 6004 C CA . GLU A 1 761 ? -42.908 0.875 48.100 1.00 84.00 761 GLU A CA 1
ATOM 6005 C C . GLU A 1 761 ? -43.815 -0.084 47.301 1.00 84.00 761 GLU A C 1
ATOM 6007 O O . GLU A 1 761 ? -43.682 -1.298 47.457 1.00 84.00 761 GLU A O 1
ATOM 6012 N N . GLU A 1 762 ? -44.642 0.412 46.367 1.00 82.62 762 GLU A N 1
ATOM 6013 C CA . GLU A 1 762 ? -45.410 -0.436 45.430 1.00 82.62 762 GLU A CA 1
ATOM 6014 C C . GLU A 1 762 ? -44.486 -1.318 44.577 1.00 82.62 762 GLU A C 1
ATOM 6016 O O . GLU A 1 762 ? -44.710 -2.518 44.404 1.00 82.62 762 GLU A O 1
ATOM 6021 N N . LEU A 1 763 ? -43.406 -0.728 44.061 1.00 85.75 763 LEU A N 1
ATOM 6022 C CA . LEU A 1 763 ? -42.430 -1.417 43.226 1.00 85.75 763 LEU A CA 1
ATOM 6023 C C . LEU A 1 763 ? -41.644 -2.473 44.012 1.00 85.75 763 LEU A C 1
ATOM 6025 O O . LEU A 1 763 ? -41.388 -3.557 43.483 1.00 85.75 763 LEU A O 1
ATOM 6029 N N . ARG A 1 764 ? -41.298 -2.196 45.276 1.00 86.44 764 ARG A N 1
ATOM 6030 C CA . ARG A 1 764 ? -40.699 -3.193 46.179 1.00 86.44 764 ARG A CA 1
ATOM 6031 C C . ARG A 1 764 ? -41.651 -4.352 46.431 1.00 86.44 764 ARG A C 1
ATOM 6033 O O . ARG A 1 764 ? -41.231 -5.497 46.297 1.00 86.44 764 ARG A O 1
ATOM 6040 N N . PHE A 1 765 ? -42.921 -4.061 46.719 1.00 86.38 765 PHE A N 1
ATOM 6041 C CA . PHE A 1 765 ? -43.943 -5.082 46.934 1.00 86.38 765 PHE A CA 1
ATOM 6042 C C . PHE A 1 765 ? -44.072 -6.008 45.714 1.00 86.38 765 PHE A C 1
ATOM 6044 O O . PHE A 1 765 ? -43.844 -7.214 45.818 1.00 86.38 765 PHE A O 1
ATOM 6051 N N . ALA A 1 766 ? -44.331 -5.442 44.532 1.00 85.00 766 ALA A N 1
ATOM 6052 C CA . ALA A 1 766 ? -44.529 -6.219 43.309 1.00 85.00 766 ALA A CA 1
ATOM 6053 C C . ALA A 1 766 ? -43.298 -7.071 42.941 1.00 85.00 766 ALA A C 1
ATOM 6055 O O . ALA A 1 766 ? -43.424 -8.215 42.501 1.00 85.00 766 ALA A O 1
ATOM 6056 N N . ARG A 1 767 ? -42.080 -6.549 43.135 1.00 88.31 767 ARG A N 1
ATOM 6057 C CA . ARG A 1 767 ? -40.850 -7.255 42.743 1.00 88.31 767 ARG A CA 1
ATOM 6058 C C . ARG A 1 767 ? -40.394 -8.313 43.729 1.00 88.31 767 ARG A C 1
ATOM 6060 O O . ARG A 1 767 ? -39.892 -9.341 43.279 1.00 88.31 767 ARG A O 1
ATOM 6067 N N . SER A 1 768 ? -40.593 -8.110 45.030 1.00 88.31 768 SER A N 1
ATOM 6068 C CA . SER A 1 768 ? -40.364 -9.163 46.025 1.00 88.31 768 SER A CA 1
ATOM 6069 C C . SER A 1 768 ? -41.342 -10.329 45.818 1.00 88.31 768 SER A C 1
ATOM 6071 O O . SER A 1 768 ? -40.927 -11.485 45.900 1.00 88.31 768 SER A O 1
ATOM 6073 N N . LEU A 1 769 ? -42.599 -10.048 45.441 1.00 85.25 769 LEU A N 1
ATOM 6074 C CA . LEU A 1 769 ? -43.583 -11.079 45.085 1.00 85.25 769 LEU A CA 1
ATOM 6075 C C . LEU A 1 769 ? -43.169 -11.834 43.813 1.00 85.25 769 LEU A C 1
ATOM 6077 O O . LEU A 1 769 ? -43.149 -13.066 43.791 1.00 85.25 769 LEU A O 1
ATOM 6081 N N . LEU A 1 770 ? -42.774 -11.102 42.766 1.00 86.75 770 LEU A N 1
ATOM 6082 C CA . LEU A 1 770 ? -42.324 -11.699 41.509 1.00 86.75 770 LEU A CA 1
ATOM 6083 C C . LEU A 1 770 ? -41.064 -12.559 41.689 1.00 86.75 770 LEU A C 1
ATOM 6085 O O . LEU A 1 770 ? -40.974 -13.639 41.104 1.00 86.75 770 LEU A O 1
ATOM 6089 N N . PHE A 1 771 ? -40.107 -12.114 42.509 1.00 91.69 771 PHE A N 1
ATOM 6090 C CA . PHE A 1 771 ? -38.922 -12.904 42.841 1.00 91.69 771 PHE A CA 1
ATOM 6091 C C . PHE A 1 771 ? -39.310 -14.219 43.524 1.00 91.69 771 PHE A C 1
ATOM 6093 O O . PHE A 1 771 ? -38.858 -15.281 43.095 1.00 91.69 771 PHE A O 1
ATOM 6100 N N . LEU A 1 772 ? -40.182 -14.171 44.539 1.00 87.12 772 LEU A N 1
ATOM 6101 C CA . LEU A 1 772 ? -40.646 -15.362 45.257 1.00 87.12 772 LEU A CA 1
ATOM 6102 C C . LEU A 1 772 ? -41.323 -16.363 44.308 1.00 87.12 772 LEU A C 1
ATOM 6104 O O . LEU A 1 772 ? -41.012 -17.556 44.331 1.00 87.12 772 LEU A O 1
ATOM 6108 N N . ARG A 1 773 ? -42.182 -15.873 43.407 1.00 84.25 773 ARG A N 1
ATOM 6109 C CA . ARG A 1 773 ? -42.820 -16.688 42.364 1.00 84.25 773 ARG A CA 1
ATOM 6110 C C . ARG A 1 773 ? -41.786 -17.384 41.476 1.00 84.25 773 ARG A C 1
ATOM 6112 O O . ARG A 1 773 ? -41.873 -18.595 41.251 1.00 84.25 773 ARG A O 1
ATOM 6119 N N . GLN A 1 774 ? -40.815 -16.632 40.959 1.00 86.94 774 GLN A N 1
ATOM 6120 C CA . GLN A 1 774 ? -39.794 -17.176 40.063 1.00 86.94 774 GLN A CA 1
ATOM 6121 C C . GLN A 1 774 ? -38.843 -18.144 40.773 1.00 86.94 774 GLN A C 1
ATOM 6123 O O . GLN A 1 774 ? -38.439 -19.136 40.167 1.00 86.94 774 GLN A O 1
ATOM 6128 N N . LEU A 1 775 ? -38.541 -17.921 42.054 1.00 87.75 775 LEU A N 1
ATOM 6129 C CA . LEU A 1 775 ? -37.759 -18.846 42.874 1.00 87.75 775 LEU A CA 1
ATOM 6130 C C . LEU A 1 775 ? -38.466 -20.198 43.011 1.00 87.75 775 LEU A C 1
ATOM 6132 O O . LEU A 1 775 ? -37.874 -21.233 42.703 1.00 87.75 775 LEU A O 1
ATOM 6136 N N . LEU A 1 776 ? -39.750 -20.201 43.383 1.00 83.75 776 LEU A N 1
ATOM 6137 C CA . LEU A 1 776 ? -40.541 -21.429 43.519 1.00 83.75 776 LEU A CA 1
ATOM 6138 C C . LEU A 1 776 ? -40.687 -22.167 42.186 1.00 83.75 776 LEU A C 1
ATOM 6140 O O . LEU A 1 776 ? -40.523 -23.387 42.116 1.00 83.75 776 LEU A O 1
ATOM 6144 N N . GLN A 1 777 ? -40.949 -21.439 41.099 1.00 84.38 777 GLN A N 1
ATOM 6145 C CA . GLN A 1 777 ? -40.979 -22.024 39.759 1.00 84.38 777 GLN A CA 1
ATOM 6146 C C . GLN A 1 777 ? -39.609 -22.599 39.363 1.00 84.38 777 GLN A C 1
ATOM 6148 O O . GLN A 1 777 ? -39.530 -23.693 38.797 1.00 84.38 777 GLN A O 1
ATOM 6153 N N . GLY A 1 778 ? -38.525 -21.894 39.683 1.00 83.00 778 GLY A N 1
ATOM 6154 C CA . GLY A 1 778 ? -37.157 -22.322 39.426 1.00 83.00 778 GLY A CA 1
ATOM 6155 C C . GLY A 1 778 ? -36.782 -23.609 40.164 1.00 83.00 778 GLY A C 1
ATOM 6156 O O . GLY A 1 778 ? -36.153 -24.487 39.574 1.00 83.00 778 GLY A O 1
ATOM 6157 N N . LEU A 1 779 ? -37.208 -23.763 41.417 1.00 82.81 779 LEU A N 1
ATOM 6158 C CA . LEU A 1 779 ? -36.994 -24.984 42.198 1.00 82.81 779 LEU A CA 1
ATOM 6159 C C . LEU A 1 779 ? -37.796 -26.165 41.633 1.00 82.81 779 LEU A C 1
ATOM 6161 O O . LEU A 1 779 ? -37.247 -27.246 41.429 1.00 82.81 779 LEU A O 1
ATOM 6165 N N . ARG A 1 780 ? -39.071 -25.945 41.285 1.00 78.88 780 ARG A N 1
ATOM 6166 C CA . ARG A 1 780 ? -39.976 -26.982 40.744 1.00 78.88 780 ARG A CA 1
ATOM 6167 C C . ARG A 1 780 ? -39.587 -27.479 39.351 1.00 78.88 780 ARG A C 1
ATOM 6169 O O . ARG A 1 780 ? -39.920 -28.599 38.976 1.00 78.88 780 ARG A O 1
ATOM 6176 N N . THR A 1 781 ? -38.920 -26.645 38.557 1.00 79.56 781 THR A N 1
ATOM 6177 C CA . THR A 1 781 ? -38.475 -26.999 37.197 1.00 79.56 781 THR A CA 1
ATOM 6178 C C . THR A 1 781 ? -37.136 -27.739 37.177 1.00 79.56 781 THR A C 1
ATOM 6180 O O . THR A 1 781 ? -36.799 -28.353 36.163 1.00 79.56 781 THR A O 1
ATOM 6183 N N . ARG A 1 782 ? -36.382 -27.730 38.285 1.00 80.19 782 ARG A N 1
ATOM 6184 C CA . ARG A 1 782 ? -35.055 -28.345 38.407 1.00 80.19 782 ARG A CA 1
ATOM 6185 C C . ARG A 1 782 ? -35.149 -29.719 39.099 1.00 80.19 782 ARG A C 1
ATOM 6187 O O . ARG A 1 782 ? -35.428 -29.786 40.297 1.00 80.19 782 ARG A O 1
ATOM 6194 N N . PRO A 1 783 ? -34.848 -30.834 38.398 1.00 69.56 783 PRO A N 1
ATOM 6195 C CA . PRO A 1 783 ? -35.024 -32.186 38.946 1.00 69.56 783 PRO A CA 1
ATOM 6196 C C . PRO A 1 783 ? -34.185 -32.504 40.191 1.00 69.56 783 PRO A C 1
ATOM 6198 O O . PRO A 1 783 ? -34.525 -33.419 40.925 1.00 69.56 783 PRO A O 1
ATOM 6201 N N . HIS A 1 784 ? -33.086 -31.779 40.422 1.00 71.25 784 HIS A N 1
ATOM 6202 C CA . HIS A 1 784 ? -32.172 -32.000 41.548 1.00 71.25 784 HIS A CA 1
ATOM 6203 C C . HIS A 1 784 ? -32.651 -31.369 42.864 1.00 71.25 784 HIS A C 1
ATOM 6205 O O . HIS A 1 784 ? -32.173 -31.773 43.918 1.00 71.25 784 HIS A O 1
ATOM 6211 N N . TYR A 1 785 ? -33.603 -30.431 42.810 1.00 72.31 785 TYR A N 1
ATOM 6212 C CA . TYR A 1 785 ? -34.254 -29.843 43.991 1.00 72.31 785 TYR A CA 1
ATOM 6213 C C . TYR A 1 785 ? -35.635 -30.449 44.269 1.00 72.31 785 TYR A C 1
ATOM 6215 O O . TYR A 1 785 ? -36.248 -30.175 45.298 1.00 72.31 785 TYR A O 1
ATOM 6223 N N . THR A 1 786 ? -36.137 -31.285 43.356 1.00 62.62 786 THR A N 1
ATOM 6224 C CA . THR A 1 786 ? -37.411 -31.981 43.528 1.00 62.62 786 THR A CA 1
ATOM 6225 C C . THR A 1 786 ? -37.126 -33.400 44.025 1.00 62.62 786 THR A C 1
ATOM 6227 O O . THR A 1 786 ? -36.426 -34.140 43.330 1.00 62.62 786 THR A O 1
ATOM 6230 N N . PRO A 1 787 ? -37.646 -33.828 45.190 1.00 55.53 787 PRO A N 1
ATOM 6231 C CA . PRO A 1 787 ? -37.477 -35.210 45.624 1.00 55.53 787 PRO A CA 1
ATOM 6232 C C . PRO A 1 787 ? -38.038 -36.161 44.551 1.00 55.53 787 PRO A C 1
ATOM 6234 O O . PRO A 1 787 ? -39.086 -35.861 43.963 1.00 55.53 787 PRO A O 1
ATOM 6237 N N . PRO A 1 788 ? -37.369 -37.296 44.256 1.00 45.69 788 PRO A N 1
ATOM 6238 C CA . PRO A 1 788 ? -37.886 -38.254 43.292 1.00 45.69 788 PRO A CA 1
ATOM 6239 C C . PRO A 1 788 ? -39.297 -38.645 43.722 1.00 45.69 788 PRO A C 1
ATOM 6241 O O . PRO A 1 788 ? -39.512 -39.008 44.879 1.00 45.69 788 PRO A O 1
ATOM 6244 N N . GLN A 1 789 ? -40.260 -38.541 42.800 1.00 43.03 789 GLN A N 1
ATOM 6245 C CA . GLN A 1 789 ? -41.619 -39.013 43.034 1.00 43.03 789 GLN A CA 1
ATOM 6246 C C . GLN A 1 789 ? -41.559 -40.518 43.272 1.00 43.03 789 GLN A C 1
ATOM 6248 O O . GLN A 1 789 ? -41.609 -41.319 42.340 1.00 43.03 789 GLN A O 1
ATOM 6253 N N . GLY A 1 790 ? -41.410 -40.900 44.537 1.00 36.84 790 GLY A N 1
ATOM 6254 C CA . GLY A 1 790 ? -41.689 -42.243 44.978 1.00 36.84 790 GLY A CA 1
ATOM 6255 C C . GLY A 1 790 ? -43.129 -42.517 44.589 1.00 36.84 790 GLY A C 1
ATOM 6256 O O . GLY A 1 790 ? -44.050 -41.875 45.094 1.00 36.84 790 GLY A O 1
ATOM 6257 N N . SER A 1 791 ? -43.326 -43.459 43.668 1.00 34.59 791 SER A N 1
ATOM 6258 C CA . SER A 1 791 ? -44.571 -44.216 43.618 1.00 34.59 791 SER A CA 1
ATOM 6259 C C . SER A 1 791 ? -44.972 -44.535 45.061 1.00 34.59 791 SER A C 1
ATOM 6261 O O . SER A 1 791 ? -44.088 -44.928 45.834 1.00 34.59 791 SER A O 1
ATOM 6263 N N . PRO A 1 792 ? -46.245 -44.329 45.447 1.00 37.94 792 PRO A N 1
ATOM 6264 C CA . PRO A 1 792 ? -46.665 -44.561 46.822 1.00 37.94 792 PRO A CA 1
ATOM 6265 C C . PRO A 1 792 ? -46.213 -45.965 47.237 1.00 37.94 792 PRO A C 1
ATOM 6267 O O . PRO A 1 792 ? -46.208 -46.854 46.375 1.00 37.94 792 PRO A O 1
ATOM 6270 N N . PRO A 1 793 ? -45.800 -46.187 48.500 1.00 36.03 793 PRO A N 1
ATOM 6271 C CA . PRO A 1 793 ? -45.462 -47.524 48.957 1.00 36.03 793 PRO A CA 1
ATOM 6272 C C . PRO A 1 793 ? -46.653 -48.419 48.629 1.00 36.03 793 PRO A C 1
ATOM 6274 O O . PRO A 1 793 ? -47.756 -48.220 49.140 1.00 36.03 793 PRO A O 1
ATOM 6277 N N . CYS A 1 794 ? -46.446 -49.335 47.685 1.00 29.20 794 CYS A N 1
ATOM 6278 C CA . CYS A 1 794 ? -47.447 -50.306 47.302 1.00 29.20 794 CYS A CA 1
ATOM 6279 C C . CYS A 1 794 ? -47.736 -51.109 48.568 1.00 29.20 794 CYS A C 1
ATOM 6281 O O . CYS A 1 794 ? -46.876 -51.862 49.031 1.00 29.20 794 CYS A O 1
ATOM 6283 N N . MET A 1 795 ? -48.909 -50.903 49.175 1.00 32.09 795 MET A N 1
ATOM 6284 C CA . MET A 1 795 ? -49.412 -51.874 50.136 1.00 32.09 795 MET A CA 1
ATOM 6285 C C . MET A 1 795 ? -49.424 -53.221 49.409 1.00 32.09 795 MET A C 1
ATOM 6287 O O . MET A 1 795 ? -49.939 -53.271 48.288 1.00 32.09 795 MET A O 1
ATOM 6291 N N . PRO A 1 796 ? -48.860 -54.296 49.981 1.00 35.28 796 PRO A N 1
ATOM 6292 C CA . PRO A 1 796 ? -48.894 -55.598 49.342 1.00 35.28 796 PRO A CA 1
ATOM 6293 C C . PRO A 1 796 ? -50.354 -56.056 49.263 1.00 35.28 796 PRO A C 1
ATOM 6295 O O . PRO A 1 796 ? -50.913 -56.587 50.219 1.00 35.28 796 PRO A O 1
ATOM 6298 N N . LEU A 1 797 ? -50.993 -55.818 48.118 1.00 35.41 797 LEU A N 1
ATOM 6299 C CA . LEU A 1 797 ? -52.195 -56.534 47.725 1.00 35.41 797 LEU A CA 1
ATOM 6300 C C . LEU A 1 797 ? -51.756 -57.969 47.447 1.00 35.41 797 LEU A C 1
ATOM 6302 O O . LEU A 1 797 ? -50.894 -58.219 46.605 1.00 35.41 797 LEU A O 1
ATOM 6306 N N . ASN A 1 798 ? -52.307 -58.883 48.242 1.00 37.12 798 ASN A N 1
ATOM 6307 C CA . ASN A 1 798 ? -52.068 -60.318 48.187 1.00 37.12 798 ASN A CA 1
ATOM 6308 C C . ASN A 1 798 ? -52.003 -60.820 46.731 1.00 37.12 798 ASN A C 1
ATOM 6310 O O . ASN A 1 798 ? -52.909 -60.502 45.958 1.00 37.12 798 ASN A O 1
ATOM 6314 N N . PRO A 1 799 ? -50.982 -61.605 46.341 1.00 45.00 799 PRO A N 1
ATOM 6315 C CA . PRO A 1 799 ? -50.938 -62.186 45.007 1.00 45.00 799 PRO A CA 1
ATOM 6316 C C . PRO A 1 799 ? -52.143 -63.115 44.828 1.00 45.00 799 PRO A C 1
ATOM 6318 O O . PRO A 1 799 ? -52.305 -64.085 45.572 1.00 45.00 799 PRO A O 1
ATOM 6321 N N . GLU A 1 800 ? -53.004 -62.804 43.858 1.00 54.53 800 GLU A N 1
ATOM 6322 C CA . GLU A 1 800 ? -54.078 -63.705 43.442 1.00 54.53 800 GLU A CA 1
ATOM 6323 C C . GLU A 1 800 ? -53.477 -65.078 43.084 1.00 54.53 800 GLU A C 1
ATOM 6325 O O . GLU A 1 800 ? -52.452 -65.136 42.394 1.00 54.53 800 GLU A O 1
ATOM 6330 N N . PRO A 1 801 ? -54.065 -66.194 43.553 1.00 58.94 801 PRO A N 1
ATOM 6331 C CA . PRO A 1 801 ? -53.520 -67.519 43.299 1.00 58.94 801 PRO A CA 1
ATOM 6332 C C . PRO A 1 801 ? -53.538 -67.811 41.796 1.00 58.94 801 PRO A C 1
ATOM 6334 O O . PRO A 1 801 ? -54.598 -67.872 41.171 1.00 58.94 801 PRO A O 1
ATOM 6337 N N . ILE A 1 802 ? -52.352 -68.009 41.219 1.00 64.31 802 ILE A N 1
ATOM 6338 C CA . ILE A 1 802 ? -52.181 -68.426 39.825 1.00 64.31 802 ILE A CA 1
ATOM 6339 C C . ILE A 1 802 ? -52.869 -69.789 39.657 1.00 64.31 802 ILE A C 1
ATOM 6341 O O . ILE A 1 802 ? -52.497 -70.766 40.308 1.00 64.31 802 ILE A O 1
ATOM 6345 N N . ARG A 1 803 ? -53.906 -69.854 38.814 1.00 63.38 803 ARG A N 1
ATOM 6346 C CA . ARG A 1 803 ? -54.633 -71.096 38.523 1.00 63.38 803 ARG A CA 1
ATOM 6347 C C . ARG A 1 803 ? -53.927 -71.856 37.399 1.00 63.38 803 ARG A C 1
ATOM 6349 O O . ARG A 1 803 ? -54.010 -71.453 36.242 1.00 63.38 803 ARG A O 1
ATOM 6356 N N . GLY A 1 804 ? -53.268 -72.960 37.747 1.00 72.81 804 GLY A N 1
ATOM 6357 C CA . GLY A 1 804 ? -52.522 -73.797 36.801 1.00 72.81 804 GLY A CA 1
ATOM 6358 C C . GLY A 1 804 ? -51.036 -73.434 36.708 1.00 72.81 804 GLY A C 1
ATOM 6359 O O . GLY A 1 804 ? -50.458 -72.941 37.676 1.00 72.81 804 GLY A O 1
ATOM 6360 N N . GLU A 1 805 ? -50.408 -73.708 35.564 1.00 73.19 805 GLU A N 1
ATOM 6361 C CA . GLU A 1 805 ? -49.009 -73.346 35.295 1.00 73.19 805 GLU A CA 1
ATOM 6362 C C . GLU A 1 805 ? -48.903 -71.874 34.878 1.00 73.19 805 GLU A C 1
ATOM 6364 O O . GLU A 1 805 ? -49.746 -71.355 34.146 1.00 73.19 805 GLU A O 1
ATOM 6369 N N . SER A 1 806 ? -47.871 -71.177 35.359 1.00 75.31 806 SER A N 1
ATOM 6370 C CA . SER A 1 806 ? -47.654 -69.764 35.032 1.00 75.31 806 SER A CA 1
ATOM 6371 C C . SER A 1 806 ? -47.160 -69.612 33.593 1.00 75.31 806 SER A C 1
ATOM 6373 O O . SER A 1 806 ? -46.110 -70.143 33.240 1.00 75.31 806 SER A O 1
ATOM 6375 N N . ILE A 1 807 ? -47.877 -68.829 32.790 1.00 79.00 807 ILE A N 1
ATOM 6376 C CA . ILE A 1 807 ? -47.495 -68.443 31.431 1.00 79.00 807 ILE A CA 1
ATOM 6377 C C . ILE A 1 807 ? -47.185 -66.946 31.402 1.00 79.00 807 ILE A C 1
ATOM 6379 O O . ILE A 1 807 ? -47.979 -66.125 31.868 1.00 79.00 807 ILE A O 1
ATOM 6383 N N . ASP A 1 808 ? -46.059 -66.591 30.787 1.00 80.69 808 ASP A N 1
ATOM 6384 C CA . ASP A 1 808 ? -45.721 -65.210 30.448 1.00 80.69 808 ASP A CA 1
ATOM 6385 C C . ASP A 1 808 ? -46.318 -64.822 29.097 1.00 80.69 808 ASP A C 1
ATOM 6387 O O . ASP A 1 808 ? -45.952 -65.368 28.055 1.00 80.69 808 ASP A O 1
ATOM 6391 N N . ILE A 1 809 ? -47.216 -63.837 29.098 1.00 79.88 809 ILE A N 1
ATOM 6392 C CA . ILE A 1 809 ? -47.791 -63.288 27.869 1.00 79.88 809 ILE A CA 1
ATOM 6393 C C . ILE A 1 809 ? -47.123 -61.948 27.574 1.00 79.88 809 ILE A C 1
ATOM 6395 O O . ILE A 1 809 ? -47.230 -60.989 28.340 1.00 79.88 809 ILE A O 1
ATOM 6399 N N . SER A 1 810 ? -46.434 -61.882 26.434 1.00 81.88 810 SER A N 1
ATOM 6400 C CA . SER A 1 810 ? -45.892 -60.634 25.892 1.00 81.88 810 SER A CA 1
ATOM 6401 C C . SER A 1 810 ? -46.986 -59.892 25.138 1.00 81.88 810 SER A C 1
ATOM 6403 O O . SER A 1 810 ? -47.613 -60.470 24.251 1.00 81.88 810 SER A O 1
ATOM 6405 N N . TYR A 1 811 ? -47.191 -58.612 25.435 1.00 83.44 811 TYR A N 1
ATOM 6406 C CA . TYR A 1 811 ? -48.176 -57.781 24.755 1.00 83.44 811 TYR A CA 1
ATOM 6407 C C . TYR A 1 811 ? -47.619 -56.410 24.357 1.00 83.44 811 TYR A C 1
ATOM 6409 O O . TYR A 1 811 ? -46.671 -55.890 24.955 1.00 83.44 811 TYR A O 1
ATOM 6417 N N . GLN A 1 812 ? -48.237 -55.810 23.341 1.00 84.31 812 GLN A N 1
ATOM 6418 C CA . GLN A 1 812 ? -47.980 -54.437 22.920 1.00 84.31 812 GLN A CA 1
ATOM 6419 C C . GLN A 1 812 ? -49.303 -53.688 22.741 1.00 84.31 812 GLN A C 1
ATOM 6421 O O . GLN A 1 812 ? -50.196 -54.158 22.033 1.00 84.31 812 GLN A O 1
ATOM 6426 N N . ALA A 1 813 ? -49.424 -52.527 23.387 1.00 82.31 813 ALA A N 1
ATOM 6427 C CA . ALA A 1 813 ? -50.629 -51.711 23.365 1.00 82.31 813 ALA A CA 1
ATOM 6428 C C . ALA A 1 813 ? -50.508 -50.555 22.360 1.00 82.31 813 ALA A C 1
ATOM 6430 O O . ALA A 1 813 ? -49.499 -49.847 22.329 1.00 82.31 813 ALA A O 1
ATOM 6431 N N . PHE A 1 814 ? -51.559 -50.345 21.568 1.00 77.50 814 PHE A N 1
ATOM 6432 C CA . PHE A 1 814 ? -51.691 -49.246 20.613 1.00 77.50 814 PHE A CA 1
ATOM 6433 C C . PHE A 1 814 ? -52.866 -48.351 21.019 1.00 77.50 814 PHE A C 1
ATOM 6435 O O . PHE A 1 814 ? -54.014 -48.803 21.042 1.00 77.50 814 PHE A O 1
ATOM 6442 N N . SER A 1 815 ? -52.570 -47.082 21.303 1.00 72.94 815 SER A N 1
ATOM 6443 C CA . SER A 1 815 ? -53.554 -46.004 21.471 1.00 72.94 815 SER A CA 1
ATOM 6444 C C . SER A 1 815 ? -53.445 -45.064 20.266 1.00 72.94 815 SER A C 1
ATOM 6446 O O . SER A 1 815 ? -52.393 -45.016 19.635 1.00 72.94 815 SER A O 1
ATOM 6448 N N . THR A 1 816 ? -54.509 -44.355 19.884 1.00 58.50 816 THR A N 1
ATOM 6449 C CA . THR A 1 816 ? -54.567 -43.481 18.689 1.00 58.50 816 THR A CA 1
ATOM 6450 C C . THR A 1 816 ? -53.293 -42.635 18.513 1.00 58.50 816 THR A C 1
ATOM 6452 O O . THR A 1 816 ? -53.103 -41.641 19.206 1.00 58.50 816 THR A O 1
ATOM 6455 N N . GLY A 1 817 ? -52.403 -43.058 17.603 1.00 57.12 817 GLY A N 1
ATOM 6456 C CA . GLY A 1 817 ? -51.141 -42.382 17.263 1.00 57.12 817 GLY A CA 1
ATOM 6457 C C . GLY A 1 817 ? -49.888 -42.752 18.080 1.00 57.12 817 GLY A C 1
ATOM 6458 O O . GLY A 1 817 ? -48.812 -42.262 17.750 1.00 57.12 817 GLY A O 1
ATOM 6459 N N . SER A 1 818 ? -49.965 -43.616 19.100 1.00 58.53 818 SER A N 1
ATOM 6460 C CA . SER A 1 818 ? -48.808 -44.020 19.923 1.00 58.53 818 SER A CA 1
ATOM 6461 C C . SER A 1 818 ? -48.781 -45.524 20.243 1.00 58.53 818 SER A C 1
ATOM 6463 O O . SER A 1 818 ? -49.816 -46.166 20.430 1.00 58.53 818 SER A O 1
ATOM 6465 N N . GLN A 1 819 ? -47.575 -46.102 20.302 1.00 68.06 819 GLN A N 1
ATOM 6466 C CA . GLN A 1 819 ? -47.345 -47.516 20.630 1.00 68.06 819 GLN A CA 1
ATOM 6467 C C . GLN A 1 819 ? -46.545 -47.656 21.930 1.00 68.06 819 GLN A C 1
ATOM 6469 O O . GLN A 1 819 ? -45.562 -46.942 22.140 1.00 68.06 819 GLN A O 1
ATOM 6474 N N . SER A 1 820 ? -46.936 -48.590 22.799 1.00 70.62 820 SER A N 1
ATOM 6475 C CA . SER A 1 820 ? -46.147 -48.942 23.981 1.00 70.62 820 SER A CA 1
ATOM 6476 C C . SER A 1 820 ? -44.926 -49.786 23.594 1.00 70.62 820 SER A C 1
ATOM 6478 O O . SER A 1 820 ? -44.902 -50.435 22.546 1.00 70.62 820 SER A O 1
ATOM 6480 N N . ARG A 1 821 ? -43.909 -49.838 24.467 1.00 73.62 821 ARG A N 1
ATOM 6481 C CA . ARG A 1 821 ? -42.895 -50.909 24.410 1.00 73.62 821 ARG A CA 1
ATOM 6482 C C . ARG A 1 821 ? -43.568 -52.262 24.688 1.00 73.62 821 ARG A C 1
ATOM 6484 O O . ARG A 1 821 ? -44.615 -52.291 25.341 1.00 73.62 821 ARG A O 1
ATOM 6491 N N . ILE A 1 822 ? -42.971 -53.353 24.209 1.00 77.88 822 ILE A N 1
ATOM 6492 C CA . ILE A 1 822 ? -43.419 -54.716 24.529 1.00 77.88 822 ILE A CA 1
ATOM 6493 C C . ILE A 1 822 ? -43.265 -54.925 26.038 1.00 77.88 822 ILE A C 1
ATOM 6495 O O . ILE A 1 822 ? -42.205 -54.645 26.601 1.00 77.88 822 ILE A O 1
ATOM 6499 N N . ARG A 1 823 ? -44.336 -55.368 26.694 1.00 74.00 823 ARG A N 1
ATOM 6500 C CA . ARG A 1 823 ? -44.380 -55.665 28.130 1.00 74.00 823 ARG A CA 1
ATOM 6501 C C . ARG A 1 823 ? -44.856 -57.095 28.333 1.00 74.00 823 ARG A C 1
ATOM 6503 O O . ARG A 1 823 ? -45.569 -57.630 27.491 1.00 74.00 823 ARG A O 1
ATOM 6510 N N . THR A 1 824 ? -44.484 -57.701 29.450 1.00 76.00 824 THR A N 1
ATOM 6511 C CA . THR A 1 824 ? -44.895 -59.057 29.820 1.00 76.00 824 THR A CA 1
ATOM 6512 C C . THR A 1 824 ? -45.701 -59.028 31.109 1.00 76.00 824 THR A C 1
ATOM 6514 O O . THR A 1 824 ? -45.439 -58.212 31.994 1.00 76.00 824 THR A O 1
ATOM 6517 N N . PHE A 1 825 ? -46.701 -59.898 31.218 1.00 76.06 825 PHE A N 1
ATOM 6518 C CA . PHE A 1 825 ? -47.328 -60.222 32.497 1.00 76.06 825 PHE A CA 1
ATOM 6519 C C . PHE A 1 825 ? -47.555 -61.730 32.606 1.00 76.06 825 PHE A C 1
ATOM 6521 O O . PHE A 1 825 ? -47.808 -62.403 31.607 1.00 76.06 825 PHE A O 1
ATOM 6528 N N . THR A 1 826 ? -47.496 -62.235 33.835 1.00 79.25 826 THR A N 1
ATOM 6529 C CA . THR A 1 826 ? -47.745 -63.635 34.188 1.00 79.25 826 THR A CA 1
ATOM 6530 C C . THR A 1 826 ? -49.233 -63.887 34.400 1.00 79.25 826 THR A C 1
ATOM 6532 O O . THR A 1 826 ? -49.907 -63.118 35.088 1.00 79.25 826 THR A O 1
ATOM 6535 N N . ILE A 1 827 ? -49.772 -64.976 33.863 1.00 79.88 827 ILE A N 1
ATOM 6536 C CA . ILE A 1 827 ? -51.130 -65.462 34.150 1.00 79.88 827 ILE A CA 1
ATOM 6537 C C . ILE A 1 827 ? -51.152 -66.995 34.134 1.00 79.88 827 ILE A C 1
ATOM 6539 O O . ILE A 1 827 ? -50.327 -67.615 33.473 1.00 79.88 827 ILE A O 1
ATOM 6543 N N . GLY A 1 828 ? -52.057 -67.612 34.894 1.00 80.31 828 GLY A N 1
ATOM 6544 C CA . GLY A 1 828 ? -52.185 -69.069 34.935 1.00 80.31 828 GLY A CA 1
ATOM 6545 C C . GLY A 1 828 ? -52.823 -69.620 33.663 1.00 80.31 828 GLY A C 1
ATOM 6546 O O . GLY A 1 828 ? -53.729 -69.010 33.103 1.00 80.31 828 GLY A O 1
ATOM 6547 N N . ASP A 1 829 ? -52.377 -70.777 33.198 1.00 78.75 829 ASP A N 1
ATOM 6548 C CA . ASP A 1 829 ? -52.856 -71.379 31.953 1.00 78.75 829 ASP A CA 1
ATOM 6549 C C . ASP A 1 829 ? -54.311 -71.873 31.992 1.00 78.75 829 ASP A C 1
ATOM 6551 O O . ASP A 1 829 ? -54.953 -71.987 30.944 1.00 78.75 829 ASP A O 1
ATOM 6555 N N . LEU A 1 830 ? -54.853 -72.101 33.192 1.00 79.50 830 LEU A N 1
ATOM 6556 C CA . LEU A 1 830 ? -56.259 -72.435 33.425 1.00 79.50 830 LEU A CA 1
ATOM 6557 C C . LEU A 1 830 ? -57.147 -71.199 33.643 1.00 79.50 830 LEU A C 1
ATOM 6559 O O . LEU A 1 830 ? -58.354 -71.357 33.838 1.00 79.50 830 LEU A O 1
ATOM 6563 N N . SER A 1 831 ? -56.594 -69.980 33.614 1.00 80.44 831 SER A N 1
ATOM 6564 C CA . SER A 1 831 ? -57.411 -68.761 33.617 1.00 80.44 831 SER A CA 1
ATOM 6565 C C . SER A 1 831 ? -58.241 -68.659 32.342 1.00 80.44 831 SER A C 1
ATOM 6567 O O . SER A 1 831 ? -57.836 -69.125 31.276 1.00 80.44 831 SER A O 1
ATOM 6569 N N . THR A 1 832 ? -59.425 -68.061 32.450 1.00 83.38 832 THR A N 1
ATOM 6570 C CA . THR A 1 832 ? -60.336 -67.899 31.307 1.00 83.38 832 THR A CA 1
ATOM 6571 C C . THR A 1 832 ? -59.971 -66.681 30.455 1.00 83.38 832 THR A C 1
ATOM 6573 O O . THR A 1 832 ? -59.291 -65.757 30.908 1.00 83.38 832 THR A O 1
ATOM 6576 N N . ALA A 1 833 ? -60.448 -66.644 29.210 1.00 81.50 833 ALA A N 1
ATOM 6577 C CA . ALA A 1 833 ? -60.260 -65.502 28.313 1.00 81.50 833 ALA A CA 1
ATOM 6578 C C . ALA A 1 833 ? -60.811 -64.183 28.894 1.00 81.50 833 ALA A C 1
ATOM 6580 O O . ALA A 1 833 ? -60.219 -63.123 28.678 1.00 81.50 833 ALA A O 1
ATOM 6581 N N . SER A 1 834 ? -61.896 -64.245 29.678 1.00 79.06 834 SER A N 1
ATOM 6582 C CA . SER A 1 834 ? -62.448 -63.074 30.371 1.00 79.06 834 SER A CA 1
ATOM 6583 C C . SER A 1 834 ? -61.511 -62.552 31.466 1.00 79.06 834 SER A C 1
ATOM 6585 O O . SER A 1 834 ? -61.279 -61.348 31.540 1.00 79.06 834 SER A O 1
ATOM 6587 N N . GLU A 1 835 ? -60.912 -63.441 32.267 1.00 79.69 835 GLU A N 1
ATOM 6588 C CA . GLU A 1 835 ? -59.921 -63.065 33.292 1.00 79.69 835 GLU A CA 1
ATOM 6589 C C . GLU A 1 835 ? -58.677 -62.419 32.651 1.00 79.69 835 GLU A C 1
ATOM 6591 O O . GLU A 1 835 ? -58.138 -61.431 33.155 1.00 79.69 835 GLU A O 1
ATOM 6596 N N . LEU A 1 836 ? -58.256 -62.917 31.482 1.00 82.38 836 LEU A N 1
ATOM 6597 C CA . LEU A 1 836 ? -57.198 -62.295 30.685 1.00 82.38 836 LEU A CA 1
ATOM 6598 C C . LEU A 1 836 ? -57.595 -60.888 30.203 1.00 82.38 836 LEU A C 1
ATOM 6600 O O . LEU A 1 836 ? -56.773 -59.970 30.242 1.00 82.38 836 LEU A O 1
ATOM 6604 N N . ALA A 1 837 ? -58.846 -60.692 29.774 1.00 79.62 837 ALA A N 1
ATOM 6605 C CA . ALA A 1 837 ? -59.343 -59.389 29.341 1.00 79.62 837 ALA A CA 1
ATOM 6606 C C . ALA A 1 837 ? -59.390 -58.364 30.486 1.00 79.62 837 ALA A C 1
ATOM 6608 O O . ALA A 1 837 ? -59.069 -57.194 30.271 1.00 79.62 837 ALA A O 1
ATOM 6609 N N . ASP A 1 838 ? -59.765 -58.779 31.695 1.00 78.94 838 ASP A N 1
ATOM 6610 C CA . ASP A 1 838 ? -59.767 -57.906 32.873 1.00 78.94 838 ASP A CA 1
ATOM 6611 C C . ASP A 1 838 ? -58.340 -57.534 33.295 1.00 78.94 838 ASP A C 1
ATOM 6613 O O . ASP A 1 838 ? -58.055 -56.367 33.572 1.00 78.94 838 ASP A O 1
ATOM 6617 N N . LYS A 1 839 ? -57.401 -58.486 33.224 1.00 77.75 839 LYS A N 1
ATOM 6618 C CA . LYS A 1 839 ? -55.983 -58.219 33.492 1.00 77.75 839 LYS A CA 1
ATOM 6619 C C . LYS A 1 839 ? -55.372 -57.251 32.475 1.00 77.75 839 LYS A C 1
ATOM 6621 O O . LYS A 1 839 ? -54.652 -56.331 32.858 1.00 77.75 839 LYS A O 1
ATOM 6626 N N . ILE A 1 840 ? -55.697 -57.393 31.189 1.00 78.69 840 ILE A N 1
ATOM 6627 C CA . ILE A 1 840 ? -55.258 -56.452 30.146 1.00 78.69 840 ILE A CA 1
ATOM 6628 C C . ILE A 1 840 ? -55.878 -55.068 30.368 1.00 78.69 840 ILE A C 1
ATOM 6630 O O . ILE A 1 840 ? -55.156 -54.074 30.283 1.00 78.69 840 ILE A O 1
ATOM 6634 N N . ALA A 1 841 ? -57.170 -54.984 30.699 1.00 77.19 841 ALA A N 1
ATOM 6635 C CA . ALA A 1 841 ? -57.830 -53.716 31.020 1.00 77.19 841 ALA A CA 1
ATOM 6636 C C . ALA A 1 841 ? -57.148 -53.011 32.203 1.00 77.19 841 ALA A C 1
ATOM 6638 O O . ALA A 1 841 ? -56.894 -51.811 32.140 1.00 77.19 841 ALA A O 1
ATOM 6639 N N . HIS A 1 842 ? -56.783 -53.761 33.245 1.00 73.06 842 HIS A N 1
ATOM 6640 C CA . HIS A 1 842 ? -56.103 -53.231 34.424 1.00 73.06 842 HIS A CA 1
ATOM 6641 C C . HIS A 1 842 ? -54.699 -52.696 34.107 1.00 73.06 842 HIS A C 1
ATOM 6643 O O . HIS A 1 842 ? -54.338 -51.603 34.534 1.00 73.06 842 HIS A O 1
ATOM 6649 N N . VAL A 1 843 ? -53.906 -53.438 33.327 1.00 73.19 843 VAL A N 1
ATOM 6650 C CA . VAL A 1 843 ? -52.511 -53.062 33.038 1.00 73.19 843 VAL A CA 1
ATOM 6651 C C . VAL A 1 843 ? -52.412 -51.976 31.953 1.00 73.19 843 VAL A C 1
ATOM 6653 O O . VAL A 1 843 ? -51.463 -51.191 31.954 1.00 73.19 843 VAL A O 1
ATOM 6656 N N . THR A 1 844 ? -53.374 -51.906 31.026 1.00 72.88 844 THR A N 1
ATOM 6657 C CA . THR A 1 844 ? -53.384 -50.910 29.933 1.00 72.88 844 THR A CA 1
ATOM 6658 C C . THR A 1 844 ? -54.246 -49.680 30.216 1.00 72.88 844 THR A C 1
ATOM 6660 O O . THR A 1 844 ? -54.035 -48.647 29.589 1.00 72.88 844 THR A O 1
ATOM 6663 N N . GLY A 1 845 ? -55.208 -49.770 31.138 1.00 65.75 845 GLY A N 1
ATOM 6664 C CA . GLY A 1 845 ? -56.191 -48.718 31.409 1.00 65.75 845 GLY A CA 1
ATOM 6665 C C . GLY A 1 845 ? -57.287 -48.579 30.342 1.00 65.75 845 GLY A C 1
ATOM 6666 O O . GLY A 1 845 ? -58.060 -47.620 30.386 1.00 65.75 845 GLY A O 1
ATOM 6667 N N . PHE A 1 846 ? -57.371 -49.496 29.367 1.00 76.50 846 PHE A N 1
ATOM 6668 C CA . PHE A 1 846 ? -58.354 -49.433 28.281 1.00 76.50 846 PHE A CA 1
ATOM 6669 C C . PHE A 1 846 ? -59.706 -50.019 28.700 1.00 76.50 846 PHE A C 1
ATOM 6671 O O . PHE A 1 846 ? -59.804 -51.190 29.062 1.00 76.50 846 PHE A O 1
ATOM 6678 N N . SER A 1 847 ? -60.771 -49.222 28.573 1.00 69.12 847 SER A N 1
ATOM 6679 C CA . SER A 1 847 ? -62.149 -49.658 28.852 1.00 69.12 847 SER A CA 1
ATOM 6680 C C . SER A 1 847 ? -62.752 -50.544 27.750 1.00 69.12 847 SER A C 1
ATOM 6682 O O . SER A 1 847 ? -63.542 -51.438 28.049 1.00 69.12 847 SER A O 1
ATOM 6684 N N . LYS A 1 848 ? -62.365 -50.341 26.481 1.00 76.31 848 LYS A N 1
ATOM 6685 C CA . LYS A 1 848 ? -62.684 -51.215 25.336 1.00 76.31 848 LYS A CA 1
ATOM 6686 C C . LYS A 1 848 ? -61.468 -51.348 24.421 1.00 76.31 848 LYS A C 1
ATOM 6688 O O . LYS A 1 848 ? -60.823 -50.352 24.085 1.00 76.31 848 LYS A O 1
ATOM 6693 N N . PHE A 1 849 ? -61.147 -52.576 24.030 1.00 82.31 849 PHE A N 1
ATOM 6694 C CA . PHE A 1 849 ? -59.984 -52.880 23.204 1.00 82.31 849 PHE A CA 1
ATOM 6695 C C . PHE A 1 849 ? -60.213 -54.127 22.348 1.00 82.31 849 PHE A C 1
ATOM 6697 O O . PHE A 1 849 ? -61.000 -55.010 22.688 1.00 82.31 849 PHE A O 1
ATOM 6704 N N . THR A 1 850 ? -59.470 -54.217 21.249 1.00 82.12 850 THR A N 1
ATOM 6705 C CA . THR A 1 850 ? -59.408 -55.379 20.368 1.00 82.12 850 THR A CA 1
ATOM 6706 C C . THR A 1 850 ? -58.067 -56.078 20.509 1.00 82.12 850 THR A C 1
ATOM 6708 O O . THR A 1 850 ? -57.011 -55.445 20.476 1.00 82.12 850 THR A O 1
ATOM 6711 N N . THR A 1 851 ? -58.104 -57.397 20.674 1.00 83.81 851 THR A N 1
ATOM 6712 C CA . THR A 1 851 ? -56.909 -58.237 20.784 1.00 83.81 851 THR A CA 1
ATOM 6713 C C . THR A 1 851 ? -56.653 -59.016 19.504 1.00 83.81 851 THR A C 1
ATOM 6715 O O . THR A 1 851 ? -57.577 -59.561 18.902 1.00 83.81 851 THR A O 1
ATOM 6718 N N . ILE A 1 852 ? -55.395 -59.067 19.070 1.00 79.81 852 ILE A N 1
ATOM 6719 C CA . ILE A 1 852 ? -54.944 -59.816 17.891 1.00 79.81 852 ILE A CA 1
ATOM 6720 C C . ILE A 1 852 ? -53.783 -60.714 18.318 1.00 79.81 852 ILE A C 1
ATOM 6722 O O . ILE A 1 852 ? -52.826 -60.241 18.930 1.00 79.81 852 ILE A O 1
ATOM 6726 N N . SER A 1 853 ? -53.863 -62.000 17.981 1.00 79.56 853 SER A N 1
ATOM 6727 C CA . SER A 1 853 ? -52.827 -63.000 18.255 1.00 79.56 853 SER A CA 1
ATOM 6728 C C . SER A 1 853 ? -52.611 -63.858 17.005 1.00 79.56 853 SER A C 1
ATOM 6730 O O . SER A 1 853 ? -53.575 -64.196 16.319 1.00 79.56 853 SER A O 1
ATOM 6732 N N . GLY A 1 854 ? -51.356 -64.135 16.633 1.00 68.25 854 GLY A N 1
ATOM 6733 C CA . GLY A 1 854 ? -51.029 -64.927 15.434 1.00 68.25 854 GLY A CA 1
ATOM 6734 C C . GLY A 1 854 ? -51.592 -64.390 14.104 1.00 68.25 854 GLY A C 1
ATOM 6735 O O . GLY A 1 854 ? -51.772 -65.156 13.162 1.00 68.25 854 GLY A O 1
ATOM 6736 N N . GLY A 1 855 ? -51.915 -63.093 14.022 1.00 66.44 855 GLY A N 1
ATOM 6737 C CA . GLY A 1 855 ? -52.524 -62.464 12.841 1.00 66.44 855 GLY A CA 1
ATOM 6738 C C . GLY A 1 855 ? -54.053 -62.573 12.747 1.00 66.44 855 GLY A C 1
ATOM 6739 O O . GLY A 1 855 ? -54.631 -62.030 11.808 1.00 66.44 855 GLY A O 1
ATOM 6740 N N . GLN A 1 856 ? -54.726 -63.208 13.714 1.00 75.06 856 GLN A N 1
ATOM 6741 C CA . GLN A 1 856 ? -56.190 -63.295 13.777 1.00 75.06 856 GLN A CA 1
ATOM 6742 C C . GLN A 1 856 ? -56.752 -62.497 14.960 1.00 75.06 856 GLN A C 1
ATOM 6744 O O . GLN A 1 856 ? -56.123 -62.376 16.014 1.00 75.06 856 GLN A O 1
ATOM 6749 N N . ARG A 1 857 ? -57.949 -61.922 14.783 1.00 78.69 857 ARG A N 1
ATOM 6750 C CA . ARG A 1 857 ? -58.651 -61.196 15.851 1.00 78.69 857 ARG A CA 1
ATOM 6751 C C . ARG A 1 857 ? -59.154 -62.200 16.885 1.00 78.69 857 ARG A C 1
ATOM 6753 O O . ARG A 1 857 ? -59.925 -63.094 16.553 1.00 78.69 857 ARG A O 1
ATOM 6760 N N . LEU A 1 858 ? -58.731 -62.016 18.129 1.00 80.94 858 LEU A N 1
ATOM 6761 C CA . LEU A 1 858 ? -59.124 -62.832 19.265 1.00 80.94 858 LEU A CA 1
ATOM 6762 C C . LEU A 1 858 ? -60.176 -62.079 20.077 1.00 80.94 858 LEU A C 1
ATOM 6764 O O . LEU A 1 858 ? -59.895 -61.006 20.609 1.00 80.94 858 LEU A O 1
ATOM 6768 N N . ASP A 1 859 ? -61.381 -62.634 20.163 1.00 79.38 859 ASP A N 1
ATOM 6769 C CA . ASP A 1 859 ? -62.451 -62.089 20.996 1.00 79.38 859 ASP A CA 1
ATOM 6770 C C . ASP A 1 859 ? -62.387 -62.700 22.400 1.00 79.38 859 ASP A C 1
ATOM 6772 O O . ASP A 1 859 ? -62.726 -63.866 22.590 1.00 79.38 859 ASP A O 1
ATOM 6776 N N . LEU A 1 860 ? -61.909 -61.915 23.369 1.00 76.75 860 LEU A N 1
ATOM 6777 C CA . LEU A 1 860 ? -61.707 -62.356 24.753 1.00 76.75 860 LEU A CA 1
ATOM 6778 C C . LEU A 1 860 ? -62.952 -62.204 25.642 1.00 76.75 860 LEU A C 1
ATOM 6780 O O . LEU A 1 860 ? -63.003 -62.811 26.708 1.00 76.75 860 LEU A O 1
ATOM 6784 N N . ARG A 1 861 ? -63.947 -61.402 25.232 1.00 73.50 861 ARG A N 1
ATOM 6785 C CA . ARG A 1 861 ? -65.162 -61.130 26.030 1.00 73.50 861 ARG A CA 1
ATOM 6786 C C . ARG A 1 861 ? -66.446 -61.705 25.415 1.00 73.50 861 ARG A C 1
ATOM 6788 O O . ARG A 1 861 ? -67.452 -61.765 26.114 1.00 73.50 861 ARG A O 1
ATOM 6795 N N . GLY A 1 862 ? -66.431 -62.123 24.147 1.00 71.38 862 GLY A N 1
ATOM 6796 C CA . GLY A 1 862 ? -67.562 -62.774 23.481 1.00 71.38 862 GLY A CA 1
ATOM 6797 C C . GLY A 1 862 ? -67.447 -64.299 23.433 1.00 71.38 862 GLY A C 1
ATOM 6798 O O . GLY A 1 862 ? -67.378 -64.959 24.467 1.00 71.38 862 GLY A O 1
ATOM 6799 N N . GLY A 1 863 ? -67.453 -64.884 22.231 1.00 68.19 863 GLY A N 1
ATOM 6800 C CA . GLY A 1 863 ? -67.627 -66.335 22.025 1.00 68.19 863 GLY A CA 1
ATOM 6801 C C . GLY A 1 863 ? -66.608 -67.243 22.735 1.00 68.19 863 GLY A C 1
ATOM 6802 O O . GLY A 1 863 ? -66.922 -68.395 23.025 1.00 68.19 863 GLY A O 1
ATOM 6803 N N . ASN A 1 864 ? -65.423 -66.719 23.071 1.00 74.38 864 ASN A N 1
ATOM 6804 C CA . ASN A 1 864 ? -64.361 -67.466 23.749 1.00 74.38 864 ASN A CA 1
ATOM 6805 C C . ASN A 1 864 ? -64.234 -67.146 25.250 1.00 74.38 864 ASN A C 1
ATOM 6807 O O . ASN A 1 864 ? -63.301 -67.637 25.878 1.00 74.38 864 ASN A O 1
ATOM 6811 N N . ALA A 1 865 ? -65.139 -66.356 25.845 1.00 72.56 865 ALA A N 1
ATOM 6812 C CA . ALA A 1 865 ? -65.013 -65.850 27.221 1.00 72.56 865 ALA A CA 1
ATOM 6813 C C . ALA A 1 865 ? -64.758 -66.942 28.282 1.00 72.56 865 ALA A C 1
ATOM 6815 O O . ALA A 1 865 ? -64.012 -66.711 29.231 1.00 72.56 865 ALA A O 1
ATOM 6816 N N . ASN A 1 866 ? -65.331 -68.136 28.085 1.00 75.25 866 ASN A N 1
ATOM 6817 C CA . ASN A 1 866 ? -65.220 -69.277 29.002 1.00 75.25 866 ASN A CA 1
ATOM 6818 C C . ASN A 1 866 ? -64.109 -70.279 28.628 1.00 75.25 866 ASN A C 1
ATOM 6820 O O . ASN A 1 866 ? -63.942 -71.276 29.326 1.00 75.25 866 ASN A O 1
ATOM 6824 N N . GLN A 1 867 ? -63.376 -70.062 27.531 1.00 81.75 867 GLN A N 1
ATOM 6825 C CA . GLN A 1 867 ? -62.247 -70.919 27.153 1.00 81.75 867 GLN A CA 1
ATOM 6826 C C . GLN A 1 867 ? -61.021 -70.580 28.002 1.00 81.75 867 GLN A C 1
ATOM 6828 O O . GLN A 1 867 ? -60.799 -69.412 28.338 1.00 81.75 867 GLN A O 1
ATOM 6833 N N . THR A 1 868 ? -60.222 -71.591 28.347 1.00 82.62 868 THR A N 1
ATOM 6834 C CA . THR A 1 868 ? -58.984 -71.371 29.104 1.00 82.62 868 THR A CA 1
ATOM 6835 C C . THR A 1 868 ? -57.865 -70.852 28.201 1.00 82.62 868 THR A C 1
ATOM 6837 O O . THR A 1 868 ? -57.865 -71.065 26.986 1.00 82.62 868 THR A O 1
ATOM 6840 N N . ILE A 1 869 ? -56.870 -70.183 28.787 1.00 79.25 869 ILE A N 1
ATOM 6841 C CA . ILE A 1 869 ? -55.678 -69.698 28.071 1.00 79.25 869 ILE A CA 1
ATOM 6842 C C . ILE A 1 869 ? -54.927 -70.857 27.389 1.00 79.25 869 ILE A C 1
ATOM 6844 O O . ILE A 1 869 ? -54.393 -70.679 26.288 1.00 79.25 869 ILE A O 1
ATOM 6848 N N . ARG A 1 870 ? -54.945 -72.055 27.994 1.00 78.62 870 ARG A N 1
ATOM 6849 C CA . ARG A 1 870 ? -54.431 -73.301 27.408 1.00 78.62 870 ARG A CA 1
ATOM 6850 C C . ARG A 1 870 ? -55.182 -73.696 26.131 1.00 78.62 870 ARG A C 1
ATOM 6852 O O . ARG A 1 870 ? -54.537 -73.996 25.126 1.00 78.62 870 ARG A O 1
ATOM 6859 N N . ASP A 1 871 ? -56.514 -73.642 26.137 1.00 78.56 871 ASP A N 1
ATOM 6860 C CA . ASP A 1 871 ? -57.346 -73.978 24.967 1.00 78.56 871 ASP A CA 1
ATOM 6861 C C . ASP A 1 871 ? -57.152 -72.979 23.817 1.00 78.56 871 ASP A C 1
ATOM 6863 O O . ASP A 1 871 ? -57.149 -73.357 22.644 1.00 78.56 871 ASP A O 1
ATOM 6867 N N . LEU A 1 872 ? -56.903 -71.712 24.160 1.00 74.19 872 LEU A N 1
ATOM 6868 C CA . LEU A 1 872 ? -56.606 -70.638 23.210 1.00 74.19 872 LEU A CA 1
ATOM 6869 C C . LEU A 1 872 ? -55.187 -70.703 22.618 1.00 74.19 872 LEU A C 1
ATOM 6871 O O . LEU A 1 872 ? -54.861 -69.904 21.740 1.00 74.19 872 LEU A O 1
ATOM 6875 N N . LYS A 1 873 ? -54.335 -71.633 23.082 1.00 74.12 873 LYS A N 1
ATOM 6876 C CA . LYS A 1 873 ? -52.932 -71.815 22.653 1.00 74.12 873 LYS A CA 1
ATOM 6877 C C . LYS A 1 873 ? -52.099 -70.524 22.691 1.00 74.12 873 LYS A C 1
ATOM 6879 O O . LYS A 1 873 ? -51.145 -70.359 21.930 1.00 74.12 873 LYS A O 1
ATOM 6884 N N . LEU A 1 874 ? -52.421 -69.610 23.607 1.00 71.44 874 LEU A N 1
ATOM 6885 C CA . LEU A 1 874 ? -51.785 -68.290 23.682 1.00 71.44 874 LEU A CA 1
ATOM 6886 C C . LEU A 1 874 ? -50.300 -68.355 24.062 1.00 71.44 874 LEU A C 1
ATOM 6888 O O . LEU A 1 874 ? -49.529 -67.512 23.616 1.00 71.44 874 LEU A O 1
ATOM 6892 N N . ALA A 1 875 ? -49.879 -69.394 24.791 1.00 62.28 875 ALA A N 1
ATOM 6893 C CA . ALA A 1 875 ? -48.467 -69.643 25.099 1.00 62.28 875 ALA A CA 1
ATOM 6894 C C . ALA A 1 875 ? -47.596 -69.850 23.846 1.00 62.28 875 ALA A C 1
ATOM 6896 O O . ALA A 1 875 ? -46.400 -69.578 23.871 1.00 62.28 875 ALA A O 1
ATOM 6897 N N . THR A 1 876 ? -48.180 -70.341 22.748 1.00 63.44 876 THR A N 1
ATOM 6898 C CA . THR A 1 876 ? -47.471 -70.624 21.487 1.00 63.44 876 THR A CA 1
ATOM 6899 C C . THR A 1 876 ? -47.722 -69.572 20.405 1.00 63.44 876 THR A C 1
ATOM 6901 O O . THR A 1 876 ? -47.062 -69.599 19.370 1.00 63.44 876 THR A O 1
ATOM 6904 N N . ALA A 1 877 ? -48.649 -68.634 20.627 1.00 61.16 877 ALA A N 1
ATOM 6905 C CA . ALA A 1 877 ? -49.137 -67.703 19.607 1.00 61.16 877 ALA A CA 1
ATOM 6906 C C . ALA A 1 877 ? -48.309 -66.404 19.456 1.00 61.16 877 ALA A C 1
ATOM 6908 O O . ALA A 1 877 ? -48.591 -65.593 18.571 1.00 61.16 877 ALA A O 1
ATOM 6909 N N . GLY A 1 878 ? -47.266 -66.212 20.273 1.00 68.38 878 GLY A N 1
ATOM 6910 C CA . GLY A 1 878 ? -46.366 -65.053 20.205 1.00 68.38 878 GLY A CA 1
ATOM 6911 C C . GLY A 1 878 ? -46.950 -63.768 20.812 1.00 68.38 878 GLY A C 1
ATOM 6912 O O . GLY A 1 878 ? -47.729 -63.814 21.759 1.00 68.38 878 GLY A O 1
ATOM 6913 N N . LEU A 1 879 ? -46.531 -62.605 20.293 1.00 79.81 879 LEU A N 1
ATOM 6914 C CA . LEU A 1 879 ? -46.904 -61.276 20.804 1.00 79.81 879 LEU A CA 1
ATOM 6915 C C . LEU A 1 879 ? -48.416 -61.011 20.685 1.00 79.81 879 LEU A C 1
ATOM 6917 O O . LEU A 1 879 ? -48.983 -61.080 19.594 1.00 79.81 879 LEU A O 1
ATOM 6921 N N . LEU A 1 880 ? -49.048 -60.615 21.791 1.00 82.56 880 LEU A N 1
ATOM 6922 C CA . LEU A 1 880 ? -50.441 -60.178 21.832 1.00 82.56 880 LEU A CA 1
ATOM 6923 C C . LEU A 1 880 ? -50.550 -58.676 21.527 1.00 82.56 880 LEU A C 1
ATOM 6925 O O . LEU A 1 880 ? -50.058 -57.834 22.278 1.00 82.56 880 LEU A O 1
ATOM 6929 N N . ILE A 1 881 ? -51.227 -58.312 20.440 1.00 81.50 881 ILE A N 1
ATOM 6930 C CA . ILE A 1 881 ? -51.460 -56.905 20.092 1.00 81.50 881 ILE A CA 1
ATOM 6931 C C . ILE A 1 881 ? -52.792 -56.459 20.694 1.00 81.50 881 ILE A C 1
ATOM 6933 O O . ILE A 1 881 ? -53.832 -57.039 20.387 1.00 81.50 881 ILE A O 1
ATOM 6937 N N . VAL A 1 882 ? -52.759 -55.412 21.522 1.00 83.00 882 VAL A N 1
ATOM 6938 C CA . VAL A 1 882 ? -53.935 -54.802 22.160 1.00 83.00 882 VAL A CA 1
ATOM 6939 C C . VAL A 1 882 ? -54.165 -53.427 21.537 1.00 83.00 882 VAL A C 1
ATOM 6941 O O . VAL A 1 882 ? -53.346 -52.525 21.702 1.00 83.00 882 VAL A O 1
ATOM 6944 N N . ARG A 1 883 ? -55.263 -53.235 20.808 1.00 79.75 883 ARG A N 1
ATOM 6945 C CA . ARG A 1 883 ? -55.592 -51.958 20.160 1.00 79.75 883 ARG A CA 1
ATOM 6946 C C . ARG A 1 883 ? -56.822 -51.333 20.805 1.00 79.75 883 ARG A C 1
ATOM 6948 O O . ARG A 1 883 ? -57.859 -51.980 20.904 1.00 79.75 883 ARG A O 1
ATOM 6955 N N . LYS A 1 884 ? -56.711 -50.073 21.217 1.00 78.94 884 LYS A N 1
ATOM 6956 C CA . LYS A 1 884 ? -57.831 -49.293 21.757 1.00 78.94 884 LYS A CA 1
ATOM 6957 C C . LYS A 1 884 ? -58.909 -49.085 20.684 1.00 78.94 884 LYS A C 1
ATOM 6959 O O . LYS A 1 884 ? -58.577 -48.729 19.553 1.00 78.94 884 LYS A O 1
ATOM 6964 N N . ASP A 1 885 ? -60.176 -49.301 21.038 1.00 72.88 885 ASP A N 1
ATOM 6965 C CA . ASP A 1 885 ? -61.305 -48.919 20.178 1.00 72.88 885 ASP A CA 1
ATOM 6966 C C . ASP A 1 885 ? -61.532 -47.400 20.242 1.00 72.88 885 ASP A C 1
ATOM 6968 O O . ASP A 1 885 ? -61.295 -46.777 21.278 1.00 72.88 885 ASP A O 1
ATOM 6972 N N . SER A 1 886 ? -62.004 -46.795 19.145 1.00 58.47 886 SER A N 1
ATOM 6973 C CA . SER A 1 886 ? -62.173 -45.335 19.018 1.00 58.47 886 SER A CA 1
ATOM 6974 C C . SER A 1 886 ? -63.060 -44.710 20.102 1.00 58.47 886 SER A C 1
ATOM 6976 O O . SER A 1 886 ? -62.871 -43.545 20.438 1.00 58.47 886 SER A O 1
ATOM 6978 N N . ASP A 1 887 ? -63.965 -45.497 20.691 1.00 54.78 887 ASP A N 1
ATOM 6979 C CA . ASP A 1 887 ? -65.009 -45.032 21.613 1.00 54.78 887 ASP A CA 1
ATOM 6980 C C . ASP A 1 887 ? -64.706 -45.378 23.093 1.00 54.78 887 ASP A C 1
ATOM 6982 O O . ASP A 1 887 ? -65.615 -45.479 23.921 1.00 54.78 887 ASP A O 1
ATOM 6986 N N . ALA A 1 888 ? -63.436 -45.620 23.444 1.00 51.94 888 ALA A N 1
ATOM 6987 C CA . ALA A 1 888 ? -63.013 -46.020 24.792 1.00 51.94 888 ALA A CA 1
ATOM 6988 C C . ALA A 1 888 ? -62.465 -44.844 25.636 1.00 51.94 888 ALA A C 1
ATOM 6990 O O . ALA A 1 888 ? -61.437 -44.250 25.296 1.00 51.94 888 ALA A O 1
ATOM 6991 N N . TYR A 1 889 ? -63.091 -44.561 26.787 1.00 52.41 889 TYR A N 1
ATOM 6992 C CA . TYR A 1 889 ? -62.581 -43.621 27.801 1.00 52.41 889 TYR A CA 1
ATOM 6993 C C . TYR A 1 889 ? -61.389 -44.220 28.571 1.00 52.41 889 TYR A C 1
ATOM 6995 O O . TYR A 1 889 ? -61.421 -45.397 28.941 1.00 52.41 889 TYR A O 1
ATOM 7003 N N . GLU A 1 890 ? -60.354 -43.413 28.825 1.00 44.78 890 GLU A N 1
ATOM 7004 C CA . GLU A 1 890 ? -59.261 -43.723 29.763 1.00 44.78 890 GLU A CA 1
ATOM 7005 C C . GLU A 1 890 ? -59.651 -43.237 31.163 1.00 44.78 890 GLU A C 1
ATOM 7007 O O . GLU A 1 890 ? -59.957 -42.059 31.357 1.00 44.78 890 GLU A O 1
ATOM 7012 N N . ALA A 1 891 ? -59.652 -44.138 32.146 1.00 37.25 891 ALA A N 1
ATOM 7013 C CA . ALA A 1 891 ? -59.861 -43.763 33.538 1.00 37.25 891 ALA A CA 1
ATOM 7014 C C . ALA A 1 891 ? -58.592 -43.080 34.074 1.00 37.25 891 ALA A C 1
ATOM 7016 O O . ALA A 1 891 ? -57.620 -43.739 34.439 1.00 37.25 891 ALA A O 1
ATOM 7017 N N . SER A 1 892 ? -58.595 -41.747 34.109 1.00 32.22 892 SER A N 1
ATOM 7018 C CA . SER A 1 892 ? -57.574 -40.968 34.808 1.00 32.22 892 SER A CA 1
ATOM 7019 C C . SER A 1 892 ? -57.852 -41.051 36.311 1.00 32.22 892 SER A C 1
ATOM 7021 O O . SER A 1 892 ? -58.829 -40.481 36.797 1.00 32.22 892 SER A O 1
ATOM 7023 N N . PHE A 1 893 ? -57.034 -41.803 37.053 1.00 33.59 893 PHE A N 1
ATOM 7024 C CA . PHE A 1 893 ? -57.054 -41.752 38.515 1.00 33.59 893 PHE A CA 1
ATOM 7025 C C . PHE A 1 893 ? -56.687 -40.329 38.958 1.00 33.59 893 PHE A C 1
ATOM 7027 O O . PHE A 1 893 ? -55.639 -39.796 38.593 1.00 33.59 893 PHE A O 1
ATOM 7034 N N . GLY A 1 894 ? -57.609 -39.702 39.688 1.00 30.34 894 GLY A N 1
ATOM 7035 C CA . GLY A 1 894 ? -57.579 -38.285 40.025 1.00 30.34 894 GLY A CA 1
ATOM 7036 C C . GLY A 1 894 ? -56.404 -37.849 40.903 1.00 30.34 894 GLY A C 1
ATOM 7037 O O . GLY A 1 894 ? -55.841 -38.623 41.670 1.00 30.34 894 GLY A O 1
ATOM 7038 N N . GLY A 1 895 ? -56.094 -36.553 40.803 1.00 33.59 895 GLY A N 1
ATOM 7039 C CA . GLY A 1 895 ? -55.404 -35.781 41.837 1.00 33.59 895 GLY A CA 1
ATOM 7040 C C . GLY A 1 895 ? -53.939 -36.140 42.080 1.00 33.59 895 GLY A C 1
ATOM 7041 O O . GLY A 1 895 ? -53.594 -36.658 43.140 1.00 33.59 895 GLY A O 1
ATOM 7042 N N . ARG A 1 896 ? -53.043 -35.767 41.156 1.00 33.50 896 ARG A N 1
ATOM 7043 C CA . ARG A 1 896 ? -51.611 -35.622 41.474 1.00 33.50 896 ARG A CA 1
ATOM 7044 C C . ARG A 1 896 ? -51.450 -34.560 42.571 1.00 33.50 896 ARG A C 1
ATOM 7046 O O . ARG A 1 896 ? -51.450 -33.369 42.270 1.00 33.50 896 ARG A O 1
ATOM 7053 N N . ARG A 1 897 ? -51.286 -34.975 43.831 1.00 36.38 897 ARG A N 1
ATOM 7054 C CA . ARG A 1 897 ? -50.692 -34.112 44.864 1.00 36.38 897 ARG A CA 1
ATOM 7055 C C . ARG A 1 897 ? -49.269 -33.774 44.422 1.00 36.38 897 ARG A C 1
ATOM 7057 O O . ARG A 1 897 ? -48.460 -34.672 44.198 1.00 36.38 897 ARG A O 1
ATOM 7064 N N . GLN A 1 898 ? -48.999 -32.484 44.244 1.00 39.56 898 GLN A N 1
ATOM 7065 C CA . GLN A 1 898 ? -47.654 -31.962 44.030 1.00 39.56 898 GLN A CA 1
ATOM 7066 C C . GLN A 1 898 ? -46.828 -32.278 45.283 1.00 39.56 898 GLN A C 1
ATOM 7068 O O . GLN A 1 898 ? -47.272 -32.024 46.401 1.00 39.56 898 GLN A O 1
ATOM 7073 N N . SER A 1 899 ? -45.665 -32.902 45.112 1.00 41.09 899 SER A N 1
ATOM 7074 C CA . SER A 1 899 ? -44.723 -33.116 46.209 1.00 41.09 899 SER A CA 1
ATOM 7075 C C . SER A 1 899 ? -44.217 -31.753 46.680 1.00 41.09 899 SER A C 1
ATOM 7077 O O . SER A 1 899 ? -43.533 -31.075 45.915 1.00 41.09 899 SER A O 1
ATOM 7079 N N . LEU A 1 900 ? -44.581 -31.355 47.899 1.00 49.00 900 LEU A N 1
ATOM 7080 C CA . LEU A 1 900 ? -44.080 -30.144 48.550 1.00 49.00 900 LEU A CA 1
ATOM 7081 C C . LEU A 1 900 ? -42.565 -30.281 48.756 1.00 49.00 900 LEU A C 1
ATOM 7083 O O . LEU A 1 900 ? -42.104 -31.271 49.328 1.00 49.00 900 LEU A O 1
ATOM 7087 N N . THR A 1 901 ? -41.794 -29.311 48.275 1.00 57.75 901 THR A N 1
ATOM 7088 C CA . THR A 1 901 ? -40.386 -29.139 48.660 1.00 57.75 901 THR A CA 1
ATOM 7089 C C . THR A 1 901 ? -40.311 -28.608 50.102 1.00 57.75 901 THR A C 1
ATOM 7091 O O . THR A 1 901 ? -41.282 -28.045 50.609 1.00 57.75 901 THR A O 1
ATOM 7094 N N . LEU A 1 902 ? -39.172 -28.753 50.792 1.00 60.47 902 LEU A N 1
ATOM 7095 C CA . LEU A 1 902 ? -38.982 -28.132 52.118 1.00 60.47 902 LEU A CA 1
ATOM 7096 C C . LEU A 1 902 ? -39.126 -26.597 52.054 1.00 60.47 902 LEU A C 1
ATOM 7098 O O . LEU A 1 902 ? -39.662 -25.991 52.977 1.00 60.47 902 LEU A O 1
ATOM 7102 N N . VAL A 1 903 ? -38.772 -25.982 50.923 1.00 61.97 903 VAL A N 1
ATOM 7103 C CA . VAL A 1 903 ? -39.000 -24.553 50.653 1.00 61.97 903 VAL A CA 1
ATOM 7104 C C . VAL A 1 903 ? -40.498 -24.228 50.538 1.00 61.97 903 VAL A C 1
ATOM 7106 O O . VAL A 1 903 ? -40.944 -23.229 51.095 1.00 61.97 903 VAL A O 1
ATOM 7109 N N . ASP A 1 904 ? -41.310 -25.092 49.908 1.00 64.56 904 ASP A N 1
ATOM 7110 C CA . ASP A 1 904 ? -42.778 -24.938 49.905 1.00 64.56 904 ASP A CA 1
ATOM 7111 C C . ASP A 1 904 ? -43.359 -25.035 51.330 1.00 64.56 904 ASP A C 1
ATOM 7113 O O . ASP A 1 904 ? -44.345 -24.371 51.643 1.00 64.56 904 ASP A O 1
ATOM 7117 N N . SER A 1 905 ? -42.745 -25.836 52.212 1.00 66.38 905 SER A N 1
ATOM 7118 C CA . SER A 1 905 ? -43.159 -25.922 53.618 1.00 66.38 905 SER A CA 1
ATOM 7119 C C . SER A 1 905 ? -42.823 -24.666 54.429 1.00 66.38 905 SER A C 1
ATOM 7121 O O . SER A 1 905 ? -43.587 -24.322 55.327 1.00 66.38 905 SER A O 1
ATOM 7123 N N . GLU A 1 906 ? -41.749 -23.946 54.088 1.00 71.69 906 GLU A N 1
ATOM 7124 C CA . GLU A 1 906 ? -41.422 -22.657 54.713 1.00 71.69 906 GLU A CA 1
ATOM 7125 C C . GLU A 1 906 ? -42.389 -21.554 54.273 1.00 71.69 906 GLU A C 1
ATOM 7127 O O . GLU A 1 906 ? -42.916 -20.819 55.102 1.00 71.69 906 GLU A O 1
ATOM 7132 N N . VAL A 1 907 ? -42.719 -21.495 52.979 1.00 68.31 907 VAL A N 1
ATOM 7133 C CA . VAL A 1 907 ? -43.738 -20.565 52.462 1.00 68.31 907 VAL A CA 1
ATOM 7134 C C . VAL A 1 907 ? -45.083 -20.764 53.175 1.00 68.31 907 VAL A C 1
ATOM 7136 O O . VAL A 1 907 ? -45.761 -19.791 53.496 1.00 68.31 907 VAL A O 1
ATOM 7139 N N . LEU A 1 908 ? -45.453 -22.014 53.485 1.00 68.75 908 LEU A N 1
ATOM 7140 C CA . LEU A 1 908 ? -46.665 -22.331 54.249 1.00 68.75 908 LEU A CA 1
ATOM 7141 C C . LEU A 1 908 ? -46.619 -21.846 55.710 1.00 68.75 908 LEU A C 1
ATOM 7143 O O . LEU A 1 908 ? -47.676 -21.580 56.277 1.00 68.75 908 LEU A O 1
ATOM 7147 N N . LYS A 1 909 ? -45.440 -21.695 56.332 1.00 76.25 909 LYS A N 1
ATOM 7148 C CA . LYS A 1 909 ? -45.329 -21.119 57.689 1.00 76.25 909 LYS A CA 1
ATOM 7149 C C . LYS A 1 909 ? -45.650 -19.627 57.703 1.00 76.25 909 LYS A C 1
ATOM 7151 O O . LYS A 1 909 ? -46.236 -19.144 58.665 1.00 76.25 909 LYS A O 1
ATOM 7156 N N . HIS A 1 910 ? -45.338 -18.933 56.613 1.00 71.19 910 HIS A N 1
ATOM 7157 C CA . HIS A 1 910 ? -45.660 -17.524 56.400 1.00 71.19 910 HIS A CA 1
ATOM 7158 C C . HIS A 1 910 ? -47.068 -17.290 55.834 1.00 71.19 910 HIS A C 1
ATOM 7160 O O . HIS A 1 910 ? -47.401 -16.176 55.440 1.00 71.19 910 HIS A O 1
ATOM 7166 N N . PHE A 1 911 ? -47.922 -18.319 55.783 1.00 68.19 911 PHE A N 1
ATOM 7167 C CA . PHE A 1 911 ? -49.258 -18.205 55.195 1.00 68.19 911 PHE A CA 1
ATOM 7168 C C . PHE A 1 911 ? -50.121 -17.136 55.879 1.00 68.19 911 PHE A C 1
ATOM 7170 O O . PHE A 1 911 ? -50.814 -16.401 55.188 1.00 68.19 911 PHE A O 1
ATOM 7177 N N . ASN A 1 912 ? -50.047 -17.008 57.208 1.00 65.94 912 ASN A N 1
ATOM 7178 C CA . ASN A 1 912 ? -50.774 -15.964 57.940 1.00 65.94 912 ASN A CA 1
ATOM 7179 C C . ASN A 1 912 ? -50.272 -14.562 57.565 1.00 65.94 912 ASN A C 1
ATOM 7181 O O . ASN A 1 912 ? -51.082 -13.694 57.257 1.00 65.94 912 ASN A O 1
ATOM 7185 N N . ASP A 1 913 ? -48.948 -14.379 57.494 1.00 66.94 913 ASP A N 1
ATOM 7186 C CA . ASP A 1 913 ? -48.337 -13.110 57.085 1.00 66.94 913 ASP A CA 1
ATOM 7187 C C . ASP A 1 913 ? -48.772 -12.729 55.663 1.00 66.94 913 ASP A C 1
ATOM 7189 O O . ASP A 1 913 ? -49.087 -11.574 55.402 1.00 66.94 913 ASP A O 1
ATOM 7193 N N . LEU A 1 914 ? -48.832 -13.705 54.748 1.00 66.94 914 LEU A N 1
ATOM 7194 C CA . LEU A 1 914 ? -49.298 -13.528 53.369 1.00 66.94 914 LEU A CA 1
ATOM 7195 C C . LEU A 1 914 ? -50.817 -13.289 53.279 1.00 66.94 914 LEU A C 1
ATOM 7197 O O . LEU A 1 914 ? -51.264 -12.545 52.408 1.00 66.94 914 LEU A O 1
ATOM 7201 N N . TYR A 1 915 ? -51.612 -13.884 54.172 1.00 66.06 915 TYR A N 1
ATOM 7202 C CA . TYR A 1 915 ? -53.063 -13.688 54.248 1.00 66.06 915 TYR A CA 1
ATOM 7203 C C . TYR A 1 915 ? -53.410 -12.276 54.749 1.00 66.06 915 TYR A C 1
ATOM 7205 O O . TYR A 1 915 ? -54.303 -11.632 54.202 1.00 66.06 915 TYR A O 1
ATOM 7213 N N . ASP A 1 916 ? -52.637 -11.729 55.691 1.00 68.56 916 ASP A N 1
ATOM 7214 C CA . ASP A 1 916 ? -52.770 -10.344 56.171 1.00 68.56 916 ASP A CA 1
ATOM 7215 C C . ASP A 1 916 ? -52.440 -9.288 55.089 1.00 68.56 916 ASP A C 1
ATOM 7217 O O . ASP A 1 916 ? -52.841 -8.117 55.190 1.00 68.56 916 ASP A O 1
ATOM 7221 N N . LEU A 1 917 ? -51.743 -9.686 54.013 1.00 65.06 917 LEU A N 1
ATOM 7222 C CA . LEU A 1 917 ? -51.518 -8.854 52.823 1.00 65.06 917 LEU A CA 1
ATOM 7223 C C . LEU A 1 917 ? -52.765 -8.747 51.931 1.00 65.06 917 LEU A C 1
ATOM 7225 O O . LEU A 1 917 ? -52.875 -7.790 51.168 1.00 65.06 917 LEU A O 1
ATOM 7229 N N . LEU A 1 918 ? -53.734 -9.664 52.037 1.00 61.56 918 LEU A N 1
ATOM 7230 C CA . LEU A 1 918 ? -54.988 -9.610 51.268 1.00 61.56 918 LEU A CA 1
ATOM 7231 C C . LEU A 1 918 ? -55.911 -8.470 51.711 1.00 61.56 918 LEU A C 1
ATOM 7233 O O . LEU A 1 918 ? -56.831 -8.113 50.975 1.00 61.56 918 LEU A O 1
ATOM 7237 N N . SER A 1 919 ? -55.649 -7.881 52.882 1.00 59.59 919 SER A N 1
ATOM 7238 C CA . SER A 1 919 ? -56.361 -6.712 53.403 1.00 59.59 919 SER A CA 1
ATOM 7239 C C . SER A 1 919 ? -55.874 -5.375 52.808 1.00 59.59 919 SER A C 1
ATOM 7241 O O . SER A 1 919 ? -56.317 -4.320 53.260 1.00 59.59 919 SER A O 1
ATOM 7243 N N . LEU A 1 920 ? -54.900 -5.395 51.888 1.00 63.19 920 LEU A N 1
ATOM 7244 C CA . LEU A 1 920 ? -54.421 -4.227 51.134 1.00 63.19 920 LEU A CA 1
ATOM 7245 C C . LEU A 1 920 ? -55.407 -3.835 50.017 1.00 63.19 920 LEU A C 1
ATOM 7247 O O . LEU A 1 920 ? -56.334 -4.581 49.710 1.00 63.19 920 LEU A O 1
ATOM 7251 N N . ASP A 1 921 ? -55.178 -2.678 49.384 1.00 60.97 921 ASP A N 1
ATOM 7252 C CA . ASP A 1 921 ? -55.946 -2.187 48.228 1.00 60.97 921 ASP A CA 1
ATOM 7253 C C . ASP A 1 921 ? -56.169 -3.279 47.148 1.00 60.97 921 ASP A C 1
ATOM 7255 O O . ASP A 1 921 ? -55.323 -4.157 46.933 1.00 60.97 921 ASP A O 1
ATOM 7259 N N . GLU A 1 922 ? -57.306 -3.225 46.440 1.00 57.31 922 GLU A N 1
ATOM 7260 C CA . GLU A 1 922 ? -57.880 -4.323 45.631 1.00 57.31 922 GLU A CA 1
ATOM 7261 C C . GLU A 1 922 ? -56.918 -4.848 44.542 1.00 57.31 922 GLU A C 1
ATOM 7263 O O . GLU A 1 922 ? -57.011 -5.995 44.095 1.00 57.31 922 GLU A O 1
ATOM 7268 N N . ARG A 1 923 ? -55.966 -4.008 44.115 1.00 57.69 923 ARG A N 1
ATOM 7269 C CA . ARG A 1 923 ? -54.933 -4.328 43.117 1.00 57.69 923 ARG A CA 1
ATOM 7270 C C . ARG A 1 923 ? -53.888 -5.311 43.651 1.00 57.69 923 ARG A C 1
ATOM 7272 O O . ARG A 1 923 ? -53.604 -6.297 42.978 1.00 57.69 923 ARG A O 1
ATOM 7279 N N . PHE A 1 924 ? -53.370 -5.080 44.858 1.00 59.47 924 PHE A N 1
ATOM 7280 C CA . PHE A 1 924 ? -52.347 -5.927 45.486 1.00 59.47 924 PHE A CA 1
ATOM 7281 C C . PHE A 1 924 ? -52.954 -7.222 46.035 1.00 59.47 924 PHE A C 1
ATOM 7283 O O . PHE A 1 924 ? -52.360 -8.291 45.909 1.00 59.47 924 PHE A O 1
ATOM 7290 N N . SER A 1 925 ? -54.183 -7.146 46.556 1.00 59.06 925 SER A N 1
ATOM 7291 C CA . SER A 1 925 ? -54.943 -8.309 47.032 1.00 59.06 925 SER A CA 1
ATOM 7292 C C . SER A 1 925 ? -55.248 -9.314 45.906 1.00 59.06 925 SER A C 1
ATOM 7294 O O . SER A 1 925 ? -55.073 -10.521 46.085 1.00 59.06 925 SER A O 1
ATOM 7296 N N . LYS A 1 926 ? -55.604 -8.838 44.698 1.00 59.25 926 LYS A N 1
ATOM 7297 C CA . LYS A 1 926 ? -55.771 -9.696 43.504 1.00 59.25 926 LYS A CA 1
ATOM 7298 C C . LYS A 1 926 ? -54.470 -10.361 43.062 1.00 59.25 926 LYS A C 1
ATOM 7300 O O . LYS A 1 926 ? -54.498 -11.516 42.642 1.00 59.25 926 LYS A O 1
ATOM 7305 N N . GLU A 1 927 ? -53.352 -9.645 43.135 1.00 59.88 927 GLU A N 1
ATOM 7306 C CA . GLU A 1 927 ? -52.043 -10.170 42.743 1.00 59.88 927 GLU A CA 1
ATOM 7307 C C . GLU A 1 927 ? -51.589 -11.280 43.704 1.00 59.88 927 GLU A C 1
ATOM 7309 O O . GLU A 1 927 ? -51.220 -12.354 43.250 1.00 59.88 927 GLU A O 1
ATOM 7314 N N . VAL A 1 928 ? -51.754 -11.105 45.020 1.00 60.09 928 VAL A N 1
ATOM 7315 C CA . VAL A 1 928 ? -51.464 -12.152 46.022 1.00 60.09 928 VAL A CA 1
ATOM 7316 C C . VAL A 1 928 ? -52.439 -13.340 45.923 1.00 60.09 928 VAL A C 1
ATOM 7318 O O . VAL A 1 928 ? -52.007 -14.494 45.965 1.00 60.09 928 VAL A O 1
ATOM 7321 N N . SER A 1 929 ? -53.743 -13.091 45.734 1.00 55.56 929 SER A N 1
ATOM 7322 C CA . SER A 1 929 ? -54.774 -14.148 45.643 1.00 55.56 929 SER A CA 1
ATOM 7323 C C . SER A 1 929 ? -54.565 -15.080 44.447 1.00 55.56 929 SER A C 1
ATOM 7325 O O . SER A 1 929 ? -54.657 -16.302 44.583 1.00 55.56 929 SER A O 1
ATOM 7327 N N . ASN A 1 930 ? -54.245 -14.512 43.279 1.00 56.94 930 ASN A N 1
ATOM 7328 C CA . ASN A 1 930 ? -53.981 -15.279 42.060 1.00 56.94 930 ASN A CA 1
ATOM 7329 C C . ASN A 1 930 ? -52.726 -16.160 42.178 1.00 56.94 930 ASN A C 1
ATOM 7331 O O . ASN A 1 930 ? -52.658 -17.210 41.541 1.00 56.94 930 ASN A O 1
ATOM 7335 N N . GLU A 1 931 ? -51.735 -15.746 42.970 1.00 53.91 931 GLU A N 1
ATOM 7336 C CA . GLU A 1 931 ? -50.442 -16.433 43.087 1.00 53.91 931 GLU A CA 1
ATOM 7337 C C . GLU A 1 931 ? -50.478 -17.618 44.058 1.00 53.91 931 GLU A C 1
ATOM 7339 O O . GLU A 1 931 ? -49.876 -18.660 43.792 1.00 53.91 931 GLU A O 1
ATOM 7344 N N . PHE A 1 932 ? -51.214 -17.494 45.164 1.00 54.59 932 PHE A N 1
ATOM 7345 C CA . PHE A 1 932 ? -51.327 -18.556 46.168 1.00 54.59 932 PHE A CA 1
ATOM 7346 C C . PHE A 1 932 ? -52.605 -19.396 46.038 1.00 54.59 932 PHE A C 1
ATOM 7348 O O . PHE A 1 932 ? -52.792 -20.330 46.819 1.00 54.59 932 PHE A O 1
ATOM 7355 N N . ASN A 1 933 ? -53.464 -19.114 45.046 1.00 47.00 933 ASN A N 1
ATOM 7356 C CA . ASN A 1 933 ? -54.764 -19.775 44.877 1.00 47.00 933 ASN A CA 1
ATOM 7357 C C . ASN A 1 933 ? -55.618 -19.684 46.161 1.00 47.00 933 ASN A C 1
ATOM 7359 O O . ASN A 1 933 ? -56.306 -20.632 46.545 1.00 47.00 933 ASN A O 1
ATOM 7363 N N . ILE A 1 934 ? -55.524 -18.547 46.859 1.00 45.75 934 ILE A N 1
ATOM 7364 C CA . ILE A 1 934 ? -56.275 -18.296 48.089 1.00 45.75 934 ILE A CA 1
ATOM 7365 C C . ILE A 1 934 ? -57.647 -17.779 47.671 1.00 45.75 934 ILE A C 1
ATOM 7367 O O . ILE A 1 934 ? -57.764 -16.703 47.089 1.00 45.75 934 ILE A O 1
ATOM 7371 N N . ASP A 1 935 ? -58.680 -18.572 47.938 1.00 34.22 935 ASP A N 1
ATOM 7372 C CA . ASP A 1 935 ? -60.066 -18.194 47.686 1.00 34.22 935 ASP A CA 1
ATOM 7373 C C . ASP A 1 935 ? -60.459 -17.084 48.688 1.00 34.22 935 ASP A C 1
ATOM 7375 O O . ASP A 1 935 ? -60.451 -17.339 49.898 1.00 34.22 935 ASP A O 1
ATOM 7379 N N . PRO A 1 936 ? -60.805 -15.854 48.254 1.00 36.31 936 PRO A N 1
ATOM 7380 C CA . PRO A 1 936 ? -61.091 -14.728 49.156 1.00 36.31 936 PRO A CA 1
ATOM 7381 C C . PRO A 1 936 ? -62.375 -14.908 49.989 1.00 36.31 936 PRO A C 1
ATOM 7383 O O . PRO A 1 936 ? -62.781 -14.012 50.724 1.00 36.31 936 PRO A O 1
ATOM 7386 N N . THR A 1 937 ? -63.036 -16.062 49.885 1.00 35.22 937 THR A N 1
ATOM 7387 C CA . THR A 1 937 ? -64.308 -16.380 50.542 1.00 35.22 937 THR A CA 1
ATOM 7388 C C . THR A 1 937 ? -64.167 -17.248 51.796 1.00 35.22 937 THR A C 1
ATOM 7390 O O . THR A 1 937 ? -65.155 -17.455 52.496 1.00 35.22 937 THR A O 1
ATOM 7393 N N . CYS A 1 938 ? -62.966 -17.728 52.139 1.00 31.20 938 CYS A N 1
ATOM 7394 C CA . CYS A 1 938 ? -62.801 -18.759 53.174 1.00 31.20 938 CYS A CA 1
ATOM 7395 C C . CYS A 1 938 ? -62.465 -18.238 54.589 1.00 31.20 938 CYS A C 1
ATOM 7397 O O . CYS A 1 938 ? -62.009 -19.002 55.438 1.00 31.20 938 CYS A O 1
ATOM 7399 N N . GLY A 1 939 ? -62.699 -16.954 54.863 1.00 28.70 939 GLY A N 1
ATOM 7400 C CA . GLY A 1 939 ? -62.436 -16.322 56.158 1.00 28.70 939 GLY A CA 1
ATOM 7401 C C . GLY A 1 939 ? -63.696 -15.784 56.825 1.00 28.70 939 GLY A C 1
ATOM 7402 O O . GLY A 1 939 ? -63.753 -14.592 57.099 1.00 28.70 939 GLY A O 1
ATOM 7403 N N . ASN A 1 940 ? -64.725 -16.611 57.037 1.00 29.72 940 ASN A N 1
ATOM 7404 C CA . ASN A 1 940 ? -65.849 -16.211 57.893 1.00 29.72 940 ASN A CA 1
ATOM 7405 C C . ASN A 1 940 ? -66.631 -17.378 58.517 1.00 29.72 940 ASN A C 1
ATOM 7407 O O . ASN A 1 940 ? -67.843 -17.301 58.650 1.00 29.72 940 ASN A O 1
ATOM 7411 N N . GLU A 1 941 ? -65.961 -18.453 58.929 1.00 29.36 941 GLU A N 1
ATOM 7412 C CA . GLU A 1 941 ? -66.580 -19.507 59.743 1.00 29.36 941 GLU A CA 1
ATOM 7413 C C . GLU A 1 941 ? -65.538 -20.065 60.720 1.00 29.36 941 GLU A C 1
ATOM 7415 O O . GLU A 1 941 ? -64.898 -21.073 60.456 1.00 29.36 941 GLU A O 1
ATOM 7420 N N . ASN A 1 942 ? -65.293 -19.331 61.811 1.00 29.20 942 ASN A N 1
ATOM 7421 C CA . ASN A 1 942 ? -64.900 -19.863 63.124 1.00 29.20 942 ASN A CA 1
ATOM 7422 C C . ASN A 1 942 ? -64.929 -18.723 64.152 1.00 29.20 942 ASN A C 1
ATOM 7424 O O . ASN A 1 942 ? -63.910 -18.212 64.609 1.00 29.20 942 ASN A O 1
ATOM 7428 N N . GLY A 1 943 ? -66.155 -18.318 64.476 1.00 29.11 943 GLY A N 1
ATOM 7429 C CA . GLY A 1 943 ? -66.502 -17.545 65.660 1.00 29.11 943 GLY A CA 1
ATOM 7430 C C . GLY A 1 943 ? -67.631 -18.261 66.395 1.00 29.11 943 GLY A C 1
ATOM 7431 O O . GLY A 1 943 ? -68.788 -17.876 66.247 1.00 29.11 943 GLY A O 1
ATOM 7432 N N . ASN A 1 944 ? -67.283 -19.348 67.093 1.00 26.62 944 ASN A N 1
ATOM 7433 C CA . ASN A 1 944 ? -67.913 -19.849 68.323 1.00 26.62 944 ASN A CA 1
ATOM 7434 C C . ASN A 1 944 ? -67.089 -20.990 68.922 1.00 26.62 944 ASN A C 1
ATOM 7436 O O . ASN A 1 944 ? -66.867 -21.988 68.200 1.00 26.62 944 ASN A O 1
#

Secondary structure (DSSP, 8-state):
-TTHHHHHHHHHHHHHHS-----TT--TTHHHHHHHHHHHHHHHHHHHHHHHHHHHS-HHHHTT---TTHHHHHHHHHHT-SS--HHHHHHHHHHTTHHHHHHHHHHHHHHH-EETTEEHHHHHHHHHGGGTTT-HHHHHHHHHHHHHHHHHHHHHHHGGGS---S---HHHHHHHHHHHHHHHHHHHHHHHHTT-TT--HHHHHHHHHHHHHHHHHHTTT-HHHHHHHHHHTT--PPTT--HHHHHHHHHHHHHHHHHHHHHTSSSHHHHHHHHHHHHHHHHHHIIIIITT-TTGGGSHHHHHHHHHHHHTTHHHHHHSTT--HHHHTT-HHHHHHHHHTT---HHHHHHHHHHHHH---HHHHHHHHHHHHHHGGG-SSSHHHHHHHHHHHHS-GGG--HHHHHHHHHHHHHHHHHHHHHHHHS-TT--PPPPHHHHHHHHHHHHHHHH-SSS-HHHHHHHHHHHHHHHHHHHTT---HHHHHHHHHHHHHHHHHT-TTHHHHHHHHHHHS-TT-HHHHHHHHHHS-HHHHHHHHHHHHHHS--SS-HHHHIIIIIHHHHHHHHHHHHH-GGG--HHHHHHHIIIIIS-TTS-HHHHHHHHHHHHHHHHH-SS--HHHHHIIIIIGGG--GGG--HHHHHHHHHHHHHHHHHHPPP--STT-----TTHHHHHHHHHH-SSHHHHHHHHHHHHHHHHHSHHHHHS-HHHHHHHHHHHHHHHHHHHHHHHHHHHHHHHTT---SSS----PPPHHHHHHHHHHHHHHHHHHHHHHHHHHH-TTTSPP----------PPPP-SSEEEEEEEEEETTEEPPPEEEEEETTSBHHHHHHHHHHHH-BSSEEEEETTEEE-TTTTTTTSBTTTTTTTTS-PEEEEE-TTPPB-----------HHHHHHHHTHHHHHGGGGS-HHHHHHHHHHHT--TT-SS----

Radius of gyration: 53.28 Å; chains: 1; bounding box: 111×95×136 Å

pLDDT: mean 81.03, std 15.62, range [26.62, 97.94]

InterPro domains:
  IPR060013 Ubiquitin-like domain, fungi [PF26970] (795-885)

Sequence (944 aa):
MLSYSLLLITMLTRLCRTEFVAGRGESPMSPVEQFLSSYVDIAMHVISLDAQQLSQSPDDRATQYDPISRTYWMPLASMLQLRKIPLYTAMERDYGSEIIDLVSHLNDCVAGQQVNDGLVLTNFMRAVSPFLAKSPILTSLFTSALTVAHNVLDSFVGRRYQPDYGLHNPKEVITQIYVLLRFCEPVYRSLIEKSSSCLSSDTSETIIRTMGNSFRILCSFDEESATALGKDLELNVPDGVNSLEFAHIVSLGWKFTILKKHIMSGRMELRVYGMESIQGDLVNFWSQHIQNVPGALNHATTKYLVNFLREHKIVDYVVGVESHPQLISRGSNIVGFLVVTSTYTNEDTDIIWKTVSESHDPRTVSEVLAMLSSTFSMHHESEPLIYICSKLIELPLQRFDVRMIEFCDMLLNAVRSKHGESLRHQELGHFPHVDIMPIRLCVRLIRGALSSNELPLEQRSQIQRFASKQLSQFVSLGIRESDKTELYQQCIQDVSDMNEFALGSIHALNALIPTFDTQDIRRLALDLDFTRLIITELAHAATAPAAGGEDEQLCNAIVPRLNLVHRIIDKVPETISPELIDILWDKVFTSKVISEQNRNYMWEILSKSASRCLKRNAFLETFMNDYLPRILPEDITESVLSFAKQTVNYDVKFHHQPASSDGEVITIPGMDRIWHFILAAPNPTIGINAINFAIDTYLDHSIIKGSSPSSAEATHVSLVDRCVAQLAAAATKLKTFMDGTTSGEDEPMVIVPSDKEVRAEELRFARSLLFLRQLLQGLRTRPHYTPPQGSPPCMPLNPEPIRGESIDISYQAFSTGSQSRIRTFTIGDLSTASELADKIAHVTGFSKFTTISGGQRLDLRGGNANQTIRDLKLATAGLLIVRKDSDAYEASFGGRRQSLTLVDSEVLKHFNDLYDLLSLDERFSKEVSNEFNIDPTCGNENGN